Protein AF-0000000075727920 (afdb_homodimer)

Secondary structure (DSSP, 8-state):
-TTGGGSSTT-----------EE-SSSEE-S------GGGT--HHHHHHHHHHTTTGGG-HHHHHHHHHHHHHHHTTSS----S--S--SS-HHHHHHHHTS-TT-HHHHHHHHHHHHHHHHHHHTTEEEEEEEEEEE-------TT-TT-TT--SS---B--HHHHHHHHHHHHHTT--EEEEEE--BTTB-HHHHHHHHHHHHH-EETTTEE--EEEEE-S---HHHHHHHHHTS-EEEEEEEEE---HHHHHHH--SSGGG-HHHHHTHHHHHHHTT--EEEEEE-BTSS-HHHHHHHHHHHHHHHHHHHS---SEEE-PBP--BTTBHHHHS-TT---HHHHHHHHHHHHHHSTTSEEEE-TTS-HHHHHHHHTTT--EEE-S---STT-SSS---S-SSSS--S----HHHHHHHHHHTT-EEE---HHHHTT--HHHHHHHHHTT-HHHHHHHHHHHHHHHHHHHT--HHHHHHHHHHHHHHHTT---HHHHHHHHHHHHHHHTT------/-TTGGGSGGG-----------EE-SSSEE-S------HHHH--HHHHHHHHHHTTTGGG-HHHHHHHHHHHHHHHTTSS----S-----SS-HHHHHHHHTS-TT-HHHHHHHHHHHHHHHHHHHTTEEEEEEEEEEE-------TT-TT-TT--SS---B--HHHHHHHHHHHHHTT--EEEEEE--BTTB-HHHHHHHHHHHHH-B-STT-B--EEEEE-S---HHHHHHHHHTS-EEEEEEEEE---HHHHHHH--SSGGG-HHHHHTHHHHHHHTT--EEEEEE-BTSS-HHHHHHHHHHHHHHHHHHHS---SEEE-PBP--BTTBHHHHS-TT---HHHHHHHHHHHHHHSTTSEEEE-TTS-HHHHHHHHTTT--EEE-S---STT-SSS---S-SSSS--S----HHHHHHHHHHTT-EEE---HHHHTT--HHHHHHHHHTT-HHHHHHHHHHHHHHHHHHHT--HHHHHHHHHHHHHHHTT---HHHHHHHHHHHHHHHTT------

InterPro domains:
  IPR007197 Radical SAM [PF04055] (137-288)
  IPR007197 Radical SAM [PS51918] (125-359)
  IPR007197 Radical SAM [SFLDS00029] (36-517)
  IPR010722 Biotin and thiamin synthesis-associated domain [PF06968] (321-426)
  IPR010722 Biotin and thiamin synthesis-associated domain [SM00876] (321-428)
  IPR013785 Aldolase-type TIM barrel [G3DSA:3.20.20.70] (41-436)
  IPR024007 [FeFe]-hydrogenase maturation HydG, radical SAM [SFLDF00319] (36-517)
  IPR024007 [FeFe]-hydrogenase maturation HydG, radical SAM [TIGR03955] (38-517)
  IPR034428 ThiH/NocL/HydG-like [PTHR43583] (32-517)
  IPR058240 Radical SAM superfamily [SSF102114] (90-396)

Foldseek 3Di:
DVPPPPPPPPPPPPCPVVPDWDADPQATHDDDDDFDFLCQLFDLVVLVCLLVVLLVVLQVLVSLVVLLVQLLCLLLCVVVPVDPLLLSQLDDSNNLSNLLNNDPVPVVSLVSLLQSLLVLQCLQQNLEAEEEEEAEFWLAADWQQLQWCSHNVNPVFDTDGHQLVLLLVLLQLVLLQLFQEYEYEYYDDPVQHLVNVLSNLVSNQPHADPLGRGNQAYEYEYDFHALVVLLVVVVSLRYQEYEYELQAPDLVLLCVRTVDDSNNPSRSRLRRVVSNVSSPNQAYEYEYAPLSDDLSSRLSSLLSNQVVCSVPRVGGHQEYEYHYQAHAPPRVCSVPRPHDQDLSSSLSSQSSSCSRRVNHAYEYEQSDAPVSVLVSSSGHHRYYYFQYDQAHSPSVHPDPQRNGRHRGRYRDHRQVVCQVSLVVLHQYANDPPCSVVVCGHNNVSVVSSVSCCCLFVLLNSLQSLLSCLVNHHDPVSVVSSVVSSVVSLVVNPDPVSSVVSVVSSVVVVVRDHDDGD/DVPPPPPDPPDPPPCPVPPPWDADPQATHDDDDDFDFLCQLFDLVVLVCLLVVLLVVLQVLVSLVVLLVQLLCLLLCVVVPPDPLNLSQLDDSNNLSNLLNNDPVPVVSLVSLQQSLLVLQCLQQNQEAEEEAEAEFWLAADWQQLQWCSHNVNPVFDTDGDQLVLLLVLLQLVLLLLFQEYEYEYYDDPVQHLVNVLSNLVSNQPHADPQGRGNQAYEYEYDFHALVVLLVVVVSLRYQEYEYELQAPDLVLLCVRTVDDSNNPSRRRLRRVVSNVSSPNQAYEYEYAPLSDDLSSRLSSLLSNQVVCSVVRVGGHQEYEYHYQAHAAPRVCSVPRPHDQDLSSSLSSQSSSCSRRVNHAYEYEQSDAPVSVLVSSSGHHRYYYFQYDQAHSPSVHPDPQRNGRHRGRYRDHRQVVCQVSLVVLHQYANDDVCSVVVCGHNNVSVVSSVSCCCLFVLLNSLQSLLSCLVNHHDPVSVVSSVVSSVVSLVVNPDPVSSVVSVVSSVVVVVRDHDDGD

Organism: Trichomonas vaginalis (strain ATCC PRA-98 / G3) (NCBI:txid412133)

Radius of gyration: 36.12 Å; Cα contacts (8 Å, |Δi|>4): 1996; chains: 2; bounding box: 107×105×83 Å

Solvent-accessible surface area (backbone atoms only — not comparable to full-atom values): 53829 Å² total; per-residue (Å²): 129,91,79,66,81,75,69,71,86,70,68,85,67,69,75,68,75,73,78,84,54,48,78,41,93,67,23,56,22,81,72,91,75,92,71,77,63,54,70,76,40,55,57,68,57,61,50,29,44,30,52,55,69,16,45,60,45,20,69,34,64,68,57,50,51,50,49,52,52,46,19,53,36,48,62,68,47,70,69,62,66,85,50,91,68,66,54,57,62,23,39,54,70,54,56,42,30,17,63,72,37,38,51,84,84,43,53,66,61,50,47,51,46,32,50,50,8,25,50,47,33,39,72,57,55,43,55,46,32,39,45,30,28,54,43,34,44,26,46,44,22,55,28,40,38,53,49,40,19,42,17,45,81,40,76,82,40,83,73,50,66,59,49,47,69,52,36,29,52,43,43,48,51,43,20,65,65,51,41,22,28,36,34,40,32,41,43,49,30,88,90,53,37,54,66,55,50,53,47,36,50,52,29,41,62,67,46,67,53,76,96,75,16,36,56,74,35,33,27,37,41,47,65,77,54,19,41,64,50,28,38,54,51,49,71,68,68,54,64,56,34,48,28,51,62,66,38,43,77,51,65,72,53,38,47,66,41,20,71,39,48,76,77,37,41,60,57,64,55,74,37,27,65,57,28,30,46,75,21,62,42,56,28,33,25,34,33,41,42,38,15,67,46,55,60,68,59,43,52,49,44,52,49,36,45,30,49,41,34,14,72,75,72,54,30,44,43,46,27,39,41,65,47,51,67,37,44,18,55,88,15,68,43,19,69,55,45,84,28,74,70,51,70,67,60,47,52,48,52,47,13,46,47,29,35,24,36,48,86,38,41,24,37,43,59,40,68,39,35,63,66,55,50,56,55,38,54,60,17,34,44,36,29,37,57,40,52,61,48,58,30,61,68,42,80,82,41,90,74,89,64,63,64,16,48,38,43,73,51,38,85,52,46,45,62,53,48,51,39,52,38,44,75,72,65,30,40,54,17,49,65,54,49,44,66,75,70,62,38,44,35,52,51,28,50,57,46,49,72,67,65,49,39,57,74,35,52,52,53,24,17,49,43,42,36,49,50,33,39,73,70,51,42,50,75,70,42,27,54,56,47,54,55,47,49,60,56,52,50,68,67,44,80,50,63,70,57,34,51,53,45,52,52,51,52,50,39,38,76,70,67,52,73,94,66,68,111,129,86,79,67,80,79,67,75,88,74,68,88,70,72,78,70,74,74,76,84,54,46,79,40,92,67,24,54,23,82,73,91,75,93,70,76,62,53,69,74,39,55,56,67,56,62,50,29,44,30,50,54,69,18,45,60,46,22,69,33,63,68,57,48,50,51,48,53,52,46,18,53,35,47,62,67,47,71,68,62,64,85,51,90,70,63,55,57,59,22,40,53,70,56,56,43,30,17,63,72,37,38,51,82,84,43,52,67,61,51,47,50,45,32,50,49,7,25,50,48,32,40,72,56,55,43,53,45,32,41,45,30,29,53,42,33,44,27,46,44,23,55,28,39,37,53,50,41,18,41,17,45,79,40,78,82,42,83,73,50,69,58,50,47,69,52,36,30,52,43,43,49,52,42,21,64,64,51,42,23,26,34,34,40,29,42,44,48,28,88,90,54,36,53,66,56,50,52,48,37,51,52,30,40,63,65,47,65,50,74,95,79,18,35,57,74,36,34,27,35,41,47,66,75,54,18,42,65,50,28,38,55,52,48,69,67,67,54,61,56,35,48,27,51,62,66,37,42,78,50,65,71,54,35,46,67,41,23,71,38,48,77,76,36,41,60,60,64,56,73,38,26,64,57,28,30,47,75,22,61,41,56,28,32,25,36,32,43,41,39,15,66,45,57,59,70,59,43,52,49,45,51,50,36,45,30,49,43,34,14,71,76,71,55,31,43,44,46,28,40,41,65,47,52,68,37,43,17,56,87,15,69,43,18,68,56,46,84,28,74,70,52,72,67,60,47,53,47,53,47,14,46,46,27,35,24,37,47,87,39,40,23,36,43,58,41,67,40,36,61,68,56,50,57,56,38,54,61,17,35,45,37,29,37,56,40,52,61,49,58,28,62,69,41,83,83,40,92,74,89,65,64,63,16,48,39,44,73,50,38,86,53,45,44,63,52,48,51,38,52,40,43,75,70,66,31,43,54,17,50,64,52,49,43,66,76,71,63,40,46,35,51,53,28,51,58,47,48,73,68,65,50,40,56,74,36,52,51,55,22,17,48,42,42,36,49,51,32,39,75,70,50,42,50,72,71,41,27,56,56,46,55,55,47,47,62,56,52,51,68,68,45,79,51,65,69,58,33,51,53,44,52,52,49,51,49,39,40,76,69,67,51,72,94,66,68,110

Nearest PDB structures (foldseek):
  4wcx-assembly1_A  TM=9.816E-01  e=4.190E-50  Thermoanaerobacter italicus Ab9
  4wcx-assembly2_C  TM=9.559E-01  e=2.649E-46  Thermoanaerobacter italicus Ab9
  8qmn-assembly1_A  TM=7.988E-01  e=2.766E-15  Thermotoga maritima MSB8
  3iix-assembly1_A  TM=8.303E-01  e=1.609E-14  Thermotoga maritima MSB8
  7o1s-assembly1_A  TM=8.198E-01  e=2.287E-14  Thermotoga maritima MSB8

Sequence (1034 aa):
MLASLSRSYGKLRADVSKTLFTGTKWSPEHDKYEIPNPDEIINENEINEALVETRDYGKDKARVRGILEKARDRATLKDAVAGPSEFLLGLSIQEAATLLNVPIEDSNLIQEIYDTAFFIKNRIYGNRIVLFAPLYVANFCQCSCTYCGYRGTNTTIERNKLTPEQVKREVEFLEKMGHKRILMLTGEHPTYTFDNFLEALKAASSVKTGKSGEIRRINVEIPTLSVTDFKRLKALGCVGTYTLFQETYHRKSFKKFHPYGPKADYDYRITCMDRAQIGKIDDVGFGALLGLYDHKFEGLALLQHAKHLDEKFGTGPHTISFPRIRPATGTPLSEHPPHVVNDDDFKRLIAVLRCAVPYTGMIISTRESAKMRKELLKIGISQISAASSTEVGSYNKSTDGKKGQFSIYDHRSADEVVRDLMKDGYVPSWCTACYRLGRTGEAFMKWAKSGEIHNNCHPNAMFTLAEYLIDYASEETKKIGWELIAKEVQNITDEKRRKATLRRLDLIKNGKRDLYFMLASLSRSYGKLRADVSKTLFTGTKWSPEHDKYEIPNPDEIINENEINEALVETRDYGKDKARVRGILEKARDRATLKDAVAGPSEFLLGLSIQEAATLLNVPIEDSNLIQEIYDTAFFIKNRIYGNRIVLFAPLYVANFCQCSCTYCGYRGTNTTIERNKLTPEQVKREVEFLEKMGHKRILMLTGEHPTYTFDNFLEALKAASSVKTGKSGEIRRINVEIPTLSVTDFKRLKALGCVGTYTLFQETYHRKSFKKFHPYGPKADYDYRITCMDRAQIGKIDDVGFGALLGLYDHKFEGLALLQHAKHLDEKFGTGPHTISFPRIRPATGTPLSEHPPHVVNDDDFKRLIAVLRCAVPYTGMIISTRESAKMRKELLKIGISQISAASSTEVGSYNKSTDGKKGQFSIYDHRSADEVVRDLMKDGYVPSWCTACYRLGRTGEAFMKWAKSGEIHNNCHPNAMFTLAEYLIDYASEETKKIGWELIAKEVQNITDEKRRKATLRRLDLIKNGKRDLYF

pLDDT: mean 89.53, std 14.99, range [23.05, 98.75]

Structure (mmCIF, N/CA/C/O backbone):
data_AF-0000000075727920-model_v1
#
loop_
_entity.id
_entity.type
_entity.pdbx_description
1 polymer 'Fe-hydrogenase assembly protein, putative'
#
loop_
_atom_site.group_PDB
_atom_site.id
_atom_site.type_symbol
_atom_site.label_atom_id
_atom_site.label_alt_id
_atom_site.label_comp_id
_atom_site.label_asym_id
_atom_site.label_entity_id
_atom_site.label_seq_id
_atom_site.pdbx_PDB_ins_code
_atom_site.Cartn_x
_atom_site.Cartn_y
_atom_site.Cartn_z
_atom_site.occupancy
_atom_site.B_iso_or_equiv
_atom_site.auth_seq_id
_atom_site.auth_comp_id
_atom_site.auth_asym_id
_atom_site.auth_atom_id
_atom_site.pdbx_PDB_model_num
ATOM 1 N N . MET A 1 1 ? 55.906 -3.998 24.188 1 23.58 1 MET A N 1
ATOM 2 C CA . MET A 1 1 ? 55.469 -2.941 25.094 1 23.58 1 MET A CA 1
ATOM 3 C C . MET A 1 1 ? 53.969 -2.793 25.078 1 23.58 1 MET A C 1
ATOM 5 O O . MET A 1 1 ? 53.406 -2.045 25.875 1 23.58 1 MET A O 1
ATOM 9 N N . LEU A 1 2 ? 53.25 -3.164 23.906 1 25.77 2 LEU A N 1
ATOM 10 C CA . LEU A 1 2 ? 51.938 -2.775 23.484 1 25.77 2 LEU A CA 1
ATOM 11 C C . LEU A 1 2 ? 50.875 -3.459 24.344 1 25.77 2 LEU A C 1
ATOM 13 O O . LEU A 1 2 ? 49.656 -3.352 24.062 1 25.77 2 LEU A O 1
ATOM 17 N N . ALA A 1 3 ? 51.156 -4.48 25.203 1 30.88 3 ALA A N 1
ATOM 18 C CA . ALA A 1 3 ? 50.594 -5.422 26.172 1 30.88 3 ALA A CA 1
ATOM 19 C C . ALA A 1 3 ? 49.844 -4.691 27.266 1 30.88 3 ALA A C 1
ATOM 21 O O . ALA A 1 3 ? 48.812 -5.16 27.734 1 30.88 3 ALA A O 1
ATOM 22 N N . SER A 1 4 ? 50.469 -3.656 27.906 1 28.86 4 SER A N 1
ATOM 23 C CA . SER A 1 4 ? 50.156 -3.197 29.25 1 28.86 4 SER A CA 1
ATOM 24 C C . SER A 1 4 ? 48.875 -2.379 29.297 1 28.86 4 SER A C 1
ATOM 26 O O . SER A 1 4 ? 48.25 -2.248 30.344 1 28.86 4 SER A O 1
ATOM 28 N N . LEU A 1 5 ? 48.625 -1.478 28.234 1 27.66 5 LEU A N 1
ATOM 29 C CA . LEU A 1 5 ? 47.75 -0.324 28.469 1 27.66 5 LEU A CA 1
ATOM 30 C C . LEU A 1 5 ? 46.281 -0.747 28.531 1 27.66 5 LEU A C 1
ATOM 32 O O . LEU A 1 5 ? 45.406 0.099 28.641 1 27.66 5 LEU A O 1
ATOM 36 N N . SER A 1 6 ? 45.969 -2.023 28.234 1 25.28 6 SER A N 1
ATOM 37 C CA . SER A 1 6 ? 44.625 -2.531 28.016 1 25.28 6 SER A CA 1
ATOM 38 C C . SER A 1 6 ? 43.844 -2.588 29.312 1 25.28 6 SER A C 1
ATOM 40 O O . SER A 1 6 ? 42.625 -2.797 29.312 1 25.28 6 SER A O 1
ATOM 42 N N . ARG A 1 7 ? 44.5 -2.812 30.438 1 29 7 ARG A N 1
ATOM 43 C CA . ARG A 1 7 ? 44 -3.355 31.703 1 29 7 ARG A CA 1
ATOM 44 C C . ARG A 1 7 ? 43.156 -2.324 32.438 1 29 7 ARG A C 1
ATOM 46 O O . ARG A 1 7 ? 42.25 -2.682 33.219 1 29 7 ARG A O 1
ATOM 53 N N . SER A 1 8 ? 43.562 -1.028 32.531 1 24.11 8 SER A N 1
ATOM 54 C CA . SER A 1 8 ? 43.125 -0.139 33.594 1 24.11 8 SER A CA 1
ATOM 55 C C . SER A 1 8 ? 41.719 0.413 33.312 1 24.11 8 SER A C 1
ATOM 57 O O . SER A 1 8 ? 41.25 1.273 34.062 1 24.11 8 SER A O 1
ATOM 59 N N . TYR A 1 9 ? 41.219 0.359 32.094 1 26.39 9 TYR A N 1
ATOM 60 C CA . TYR A 1 9 ? 40.031 1.173 31.812 1 26.39 9 TYR A CA 1
ATOM 61 C C . TYR A 1 9 ? 38.812 0.652 32.562 1 26.39 9 TYR A C 1
ATOM 63 O O . TYR A 1 9 ? 37.875 0.129 31.969 1 26.39 9 TYR A O 1
ATOM 71 N N . GLY A 1 10 ? 38.938 -0.243 33.625 1 25.47 10 GLY A N 1
ATOM 72 C CA . GLY A 1 10 ? 37.938 -0.875 34.469 1 25.47 10 GLY A CA 1
ATOM 73 C C . GLY A 1 10 ? 37.031 0.12 35.188 1 25.47 10 GLY A C 1
ATOM 74 O O . GLY A 1 10 ? 35.875 -0.185 35.5 1 25.47 10 GLY A O 1
ATOM 75 N N . LYS A 1 11 ? 37.562 1.062 36.062 1 25.91 11 LYS A N 1
ATOM 76 C CA . LYS A 1 11 ? 37.062 1.644 37.312 1 25.91 11 LYS A CA 1
ATOM 77 C C . LYS A 1 11 ? 35.875 2.537 37.031 1 25.91 11 LYS A C 1
ATOM 79 O O . LYS A 1 11 ? 35 2.701 37.906 1 25.91 11 LYS A O 1
ATOM 84 N N . LEU A 1 12 ? 36.031 3.639 36.219 1 23.52 12 LEU A N 1
ATOM 85 C CA . LEU A 1 12 ? 35.156 4.766 36.594 1 23.52 12 LEU A CA 1
ATOM 86 C C . LEU A 1 12 ? 33.719 4.496 36.219 1 23.52 12 LEU A C 1
ATOM 88 O O . LEU A 1 12 ? 33.312 4.703 35.062 1 23.52 12 LEU A O 1
ATOM 92 N N . ARG A 1 13 ? 33.25 3.336 36.594 1 26.8 13 ARG A N 1
ATOM 93 C CA . ARG A 1 13 ? 31.797 3.199 36.594 1 26.8 13 ARG A CA 1
ATOM 94 C C . ARG A 1 13 ? 31.141 4.309 37.406 1 26.8 13 ARG A C 1
ATOM 96 O O . ARG A 1 13 ? 31.172 4.293 38.625 1 26.8 13 ARG A O 1
ATOM 103 N N . ALA A 1 14 ? 31.391 5.578 36.938 1 29.11 14 ALA A N 1
ATOM 104 C CA . ALA A 1 14 ? 30.75 6.684 37.625 1 29.11 14 ALA A CA 1
ATOM 105 C C . ALA A 1 14 ? 29.375 6.289 38.156 1 29.11 14 ALA A C 1
ATOM 107 O O . ALA A 1 14 ? 28.609 5.625 37.438 1 29.11 14 ALA A O 1
ATOM 108 N N . ASP A 1 15 ? 29.25 6.164 39.375 1 29.05 15 ASP A N 1
ATOM 109 C CA . ASP A 1 15 ? 28.047 6.059 40.219 1 29.05 15 ASP A CA 1
ATOM 110 C C . ASP A 1 15 ? 26.984 7.039 39.719 1 29.05 15 ASP A C 1
ATOM 112 O O . ASP A 1 15 ? 26.969 8.203 40.125 1 29.05 15 ASP A O 1
ATOM 116 N N . VAL A 1 16 ? 26.922 7.387 38.438 1 31.69 16 VAL A N 1
ATOM 117 C CA . VAL A 1 16 ? 25.875 8.328 38.031 1 31.69 16 VAL A CA 1
ATOM 118 C C . VAL A 1 16 ? 24.625 8.086 38.844 1 31.69 16 VAL A C 1
ATOM 120 O O . VAL A 1 16 ? 23.984 7.035 38.75 1 31.69 16 VAL A O 1
ATOM 123 N N . SER A 1 17 ? 24.734 8.383 40.125 1 30.62 17 SER A N 1
ATOM 124 C CA . SER A 1 17 ? 23.5 8.516 40.906 1 30.62 17 SER A CA 1
ATOM 125 C C . SER A 1 17 ? 22.344 8.977 40.031 1 30.62 17 SER A C 1
ATOM 127 O O . SER A 1 17 ? 22.359 10.078 39.469 1 30.62 17 SER A O 1
ATOM 129 N N . LYS A 1 18 ? 21.781 8.18 39.125 1 41.34 18 LYS A N 1
ATOM 130 C CA . LYS A 1 18 ? 20.641 8.234 38.219 1 41.34 18 LYS A CA 1
ATOM 131 C C . LYS A 1 18 ? 19.547 9.141 38.75 1 41.34 18 LYS A C 1
ATOM 133 O O . LYS A 1 18 ? 18.875 8.805 39.719 1 41.34 18 LYS A O 1
ATOM 138 N N . THR A 1 19 ? 19.578 10.461 38.969 1 43.62 19 THR A N 1
ATOM 139 C CA . THR A 1 19 ? 18.516 11.414 39.281 1 43.62 19 THR A CA 1
ATOM 140 C C . THR A 1 19 ? 17.219 11.047 38.594 1 43.62 19 THR A C 1
ATOM 142 O O . THR A 1 19 ? 17.172 10.945 37.344 1 43.62 19 THR A O 1
ATOM 145 N N . LEU A 1 20 ? 16.141 10.453 39.188 1 60.94 20 LEU A N 1
ATOM 146 C CA . LEU A 1 20 ? 14.984 9.625 38.875 1 60.94 20 LEU A CA 1
ATOM 147 C C . LEU A 1 20 ? 13.883 10.469 38.25 1 60.94 20 LEU A C 1
ATOM 149 O O . LEU A 1 20 ? 12.984 10.953 38.938 1 60.94 20 LEU A O 1
ATOM 153 N N . PHE A 1 21 ? 14.172 11.359 37.312 1 65.25 21 PHE A N 1
ATOM 154 C CA . PHE A 1 21 ? 13.031 11.969 36.656 1 65.25 21 PHE A CA 1
ATOM 155 C C . PHE A 1 21 ? 12.773 11.312 35.281 1 65.25 21 PHE A C 1
ATOM 157 O O . PHE A 1 21 ? 13.633 10.594 34.781 1 65.25 21 PHE A O 1
ATOM 164 N N . THR A 1 22 ? 11.539 11.461 34.875 1 69.44 22 THR A N 1
ATOM 165 C CA . THR A 1 22 ? 11.188 11.125 33.5 1 69.44 22 THR A CA 1
ATOM 166 C C . THR A 1 22 ? 11.18 12.375 32.625 1 69.44 22 THR A C 1
ATOM 168 O O . THR A 1 22 ? 11.344 13.492 33.125 1 69.44 22 THR A O 1
ATOM 171 N N . GLY A 1 23 ? 11.281 12.266 31.312 1 77.19 23 GLY A N 1
ATOM 172 C CA . GLY A 1 23 ? 11.359 13.383 30.391 1 77.19 23 GLY A CA 1
ATOM 173 C C . GLY A 1 23 ? 12.773 13.695 29.953 1 77.19 23 GLY A C 1
ATOM 174 O O . GLY A 1 23 ? 13.594 12.781 29.781 1 77.19 23 GLY A O 1
ATOM 175 N N . THR A 1 24 ? 12.984 15.016 29.562 1 80.56 24 THR A N 1
ATOM 176 C CA . THR A 1 24 ? 14.305 15.43 29.094 1 80.56 24 THR A CA 1
ATOM 177 C C . THR A 1 24 ? 14.938 16.422 30.062 1 80.56 24 THR A C 1
ATOM 179 O O . THR A 1 24 ? 14.273 16.922 30.969 1 80.56 24 THR A O 1
ATOM 182 N N . LYS A 1 25 ? 16.188 16.594 29.891 1 76.38 25 LYS A N 1
ATOM 183 C CA . LYS A 1 25 ? 16.875 17.594 30.719 1 76.38 25 LYS A CA 1
ATOM 184 C C . LYS A 1 25 ? 16.281 18.984 30.516 1 76.38 25 LYS A C 1
ATOM 186 O O . LYS A 1 25 ? 16.234 19.797 31.438 1 76.38 25 LYS A O 1
ATOM 191 N N . TRP A 1 26 ? 15.766 19.172 29.359 1 85.81 26 TRP A N 1
ATOM 192 C CA . TRP A 1 26 ? 15.086 20.422 29 1 85.81 26 TRP A CA 1
ATOM 193 C C . TRP A 1 26 ? 13.781 20.578 29.781 1 85.81 26 TRP A C 1
ATOM 195 O O . TRP A 1 26 ? 13.398 21.688 30.156 1 85.81 26 TRP A O 1
ATOM 205 N N . SER A 1 27 ? 13.195 19.531 30.047 1 89.5 27 SER A N 1
ATOM 206 C CA . SER A 1 27 ? 11.906 19.5 30.719 1 89.5 27 SER A CA 1
ATOM 207 C C . SER A 1 27 ? 11.719 18.203 31.5 1 89.5 27 SER A C 1
ATOM 209 O O . SER A 1 27 ? 11.031 17.297 31.047 1 89.5 27 SER A O 1
ATOM 211 N N . PRO A 1 28 ? 12.25 18.188 32.719 1 86.81 28 PRO A N 1
ATOM 212 C CA . PRO A 1 28 ? 12.172 16.969 33.531 1 86.81 28 PRO A CA 1
ATOM 213 C C . PRO A 1 28 ? 10.805 16.781 34.188 1 86.81 28 PRO A C 1
ATOM 215 O O . PRO A 1 28 ? 10.086 17.766 34.438 1 86.81 28 PRO A O 1
ATOM 218 N N . GLU A 1 29 ? 10.375 15.609 34.438 1 88.88 29 GLU A N 1
ATOM 219 C CA . GLU A 1 29 ? 9.172 15.258 35.188 1 88.88 29 GLU A CA 1
ATOM 220 C C . GLU A 1 29 ? 9.516 14.453 36.438 1 88.88 29 GLU A C 1
ATOM 222 O O . GLU A 1 29 ? 10.094 13.375 36.344 1 88.88 29 GLU A O 1
ATOM 227 N N . HIS A 1 30 ? 9.07 15.062 37.531 1 84.75 30 HIS A N 1
ATOM 228 C CA . HIS A 1 30 ? 9.367 14.398 38.781 1 84.75 30 HIS A CA 1
ATOM 229 C C . HIS A 1 30 ? 8.117 13.734 39.375 1 84.75 30 HIS A C 1
ATOM 231 O O . HIS A 1 30 ? 8.219 12.898 40.281 1 84.75 30 HIS A O 1
ATOM 237 N N . ASP A 1 31 ? 6.973 14.062 38.812 1 87.94 31 ASP A N 1
ATOM 238 C CA . ASP A 1 31 ? 5.703 13.492 39.25 1 87.94 31 ASP A CA 1
ATOM 239 C C . ASP A 1 31 ? 5.273 12.336 38.344 1 87.94 31 ASP A C 1
ATOM 241 O O . ASP A 1 31 ? 5.867 12.117 37.312 1 87.94 31 ASP A O 1
ATOM 245 N N . LYS A 1 32 ? 4.273 11.555 38.875 1 89.19 32 LYS A N 1
ATOM 246 C CA . LYS A 1 32 ? 3.754 10.438 38.094 1 89.19 32 LYS A CA 1
ATOM 247 C C . LYS A 1 32 ? 2.412 10.789 37.438 1 89.19 32 LYS A C 1
ATOM 249 O O . LYS A 1 32 ? 1.523 11.32 38.125 1 89.19 32 LYS A O 1
ATOM 254 N N . TYR A 1 33 ? 2.402 10.625 36.156 1 92.25 33 TYR A N 1
ATOM 255 C CA . TYR A 1 33 ? 1.167 10.82 35.406 1 92.25 33 TYR A CA 1
ATOM 256 C C . TYR A 1 33 ? 0.842 9.594 34.562 1 92.25 33 TYR A C 1
ATOM 258 O O . TYR A 1 33 ? 1.739 8.844 34.188 1 92.25 33 TYR A O 1
ATOM 266 N N . GLU A 1 34 ? -0.418 9.32 34.375 1 92.5 34 GLU A N 1
ATOM 267 C CA . GLU A 1 34 ? -0.833 8.266 33.469 1 92.5 34 GLU A CA 1
ATOM 268 C C . GLU A 1 34 ? -0.833 8.75 32.031 1 92.5 34 GLU A C 1
ATOM 270 O O . GLU A 1 34 ? -1.698 9.531 31.625 1 92.5 34 GLU A O 1
ATOM 275 N N . ILE A 1 35 ? 0.116 8.281 31.266 1 93.56 35 ILE A N 1
ATOM 276 C CA . ILE A 1 35 ? 0.259 8.633 29.859 1 93.56 35 ILE A CA 1
ATOM 277 C C . ILE A 1 35 ? -0.187 7.465 28.984 1 93.56 35 ILE A C 1
ATOM 279 O O . ILE A 1 35 ? 0.119 6.309 29.281 1 93.56 35 ILE A O 1
ATOM 283 N N . PRO A 1 36 ? -0.96 7.75 27.953 1 93.19 36 PRO A N 1
ATOM 284 C CA . PRO A 1 36 ? -1.403 6.668 27.078 1 93.19 36 PRO A CA 1
ATOM 285 C C . PRO A 1 36 ? -0.239 5.891 26.453 1 93.19 36 PRO A C 1
ATOM 287 O O . PRO A 1 36 ? 0.855 6.438 26.297 1 93.19 36 PRO A O 1
ATOM 290 N N . ASN A 1 37 ? -0.549 4.641 26.172 1 93.44 37 ASN A N 1
ATOM 291 C CA . ASN A 1 37 ? 0.413 3.809 25.453 1 93.44 37 ASN A CA 1
ATOM 292 C C . ASN A 1 37 ? 0.663 4.328 24.047 1 93.44 37 ASN A C 1
ATOM 294 O O . ASN A 1 37 ? -0.269 4.441 23.25 1 93.44 37 ASN A O 1
ATOM 298 N N . PRO A 1 38 ? 1.936 4.633 23.734 1 93.31 38 PRO A N 1
ATOM 299 C CA . PRO A 1 38 ? 2.248 5.172 22.406 1 93.31 38 PRO A CA 1
ATOM 300 C C . PRO A 1 38 ? 1.754 4.273 21.266 1 93.31 38 PRO A C 1
ATOM 302 O O . PRO A 1 38 ? 1.382 4.77 20.203 1 93.31 38 PRO A O 1
ATOM 305 N N . ASP A 1 39 ? 1.667 3.02 21.516 1 90.62 39 ASP A N 1
ATOM 306 C CA . ASP A 1 39 ? 1.284 2.062 20.484 1 90.62 39 ASP A CA 1
ATOM 307 C C . ASP A 1 39 ? -0.206 2.166 20.156 1 90.62 39 ASP A C 1
ATOM 309 O O . ASP A 1 39 ? -0.662 1.659 19.125 1 90.62 39 ASP A O 1
ATOM 313 N N . GLU A 1 40 ? -0.878 2.742 20.984 1 92.19 40 GLU A N 1
ATOM 314 C CA . GLU A 1 40 ? -2.314 2.898 20.781 1 92.19 40 GLU A CA 1
ATOM 315 C C . GLU A 1 40 ? -2.621 4.145 19.953 1 92.19 40 GLU A C 1
ATOM 317 O O . GLU A 1 40 ? -3.734 4.305 19.453 1 92.19 40 GLU A O 1
ATOM 322 N N . ILE A 1 41 ? -1.67 4.926 19.781 1 96.31 41 ILE A N 1
ATOM 323 C CA . ILE A 1 41 ? -1.883 6.203 19.109 1 96.31 41 ILE A CA 1
ATOM 324 C C . ILE A 1 41 ? -1.762 6.02 17.609 1 96.31 41 ILE A C 1
ATOM 326 O O . ILE A 1 41 ? -2.611 6.488 16.844 1 96.31 41 ILE A O 1
ATOM 330 N N . ILE A 1 42 ? -0.67 5.316 17.234 1 97.44 42 ILE A N 1
ATOM 331 C CA . ILE A 1 42 ? -0.435 5.066 15.812 1 97.44 42 ILE A CA 1
ATOM 332 C C . ILE A 1 42 ? -0.347 3.564 15.562 1 97.44 42 ILE A C 1
ATOM 334 O O . ILE A 1 42 ? 0.492 2.879 16.141 1 97.44 42 ILE A O 1
ATOM 338 N N . ASN A 1 43 ? -1.242 3.074 14.758 1 96.44 43 ASN A N 1
ATOM 339 C CA . ASN A 1 43 ? -1.195 1.703 14.258 1 96.44 43 ASN A CA 1
ATOM 340 C C . ASN A 1 43 ? -0.737 1.652 12.805 1 96.44 43 ASN A C 1
ATOM 342 O O . ASN A 1 43 ? -1.559 1.714 11.891 1 96.44 43 ASN A O 1
ATOM 346 N N . GLU A 1 44 ? 0.584 1.415 12.578 1 96.12 44 GLU A N 1
ATOM 347 C CA . GLU A 1 44 ? 1.175 1.457 11.242 1 96.12 44 GLU A CA 1
ATOM 348 C C . GLU A 1 44 ? 0.571 0.388 10.344 1 96.12 44 GLU A C 1
ATOM 350 O O . GLU A 1 44 ? 0.378 0.617 9.141 1 96.12 44 GLU A O 1
ATOM 355 N N . ASN A 1 45 ? 0.293 -0.759 10.875 1 94.12 45 ASN A N 1
ATOM 356 C CA . ASN A 1 45 ? -0.267 -1.853 10.086 1 94.12 45 ASN A CA 1
ATOM 357 C C . ASN A 1 45 ? -1.647 -1.498 9.539 1 94.12 45 ASN A C 1
ATOM 359 O O . ASN A 1 45 ? -1.977 -1.847 8.406 1 94.12 45 ASN A O 1
ATOM 363 N N . GLU A 1 46 ? -2.449 -0.908 10.367 1 95 46 GLU A N 1
ATOM 364 C CA . GLU A 1 46 ? -3.766 -0.469 9.914 1 95 46 GLU A CA 1
ATOM 365 C C . GLU A 1 46 ? -3.65 0.515 8.758 1 95 46 GLU A C 1
ATOM 367 O O . GLU A 1 46 ? -4.41 0.432 7.785 1 95 46 GLU A O 1
ATOM 372 N N . ILE A 1 47 ? -2.717 1.407 8.859 1 97.31 47 ILE A N 1
ATOM 373 C CA . ILE A 1 47 ? -2.51 2.422 7.836 1 97.31 47 ILE A CA 1
ATOM 374 C C . ILE A 1 47 ? -2.066 1.756 6.535 1 97.31 47 ILE A C 1
ATOM 376 O O . ILE A 1 47 ? -2.639 2.012 5.473 1 97.31 47 ILE A O 1
ATOM 380 N N . ASN A 1 48 ? -1.059 0.904 6.617 1 96.44 48 ASN A N 1
ATOM 381 C CA . ASN A 1 48 ? -0.528 0.233 5.434 1 96.44 48 ASN A CA 1
ATOM 382 C C . ASN A 1 48 ? -1.583 -0.643 4.766 1 96.44 48 ASN A C 1
ATOM 384 O O . ASN A 1 48 ? -1.693 -0.662 3.539 1 96.44 48 ASN A O 1
ATOM 388 N N . GLU A 1 49 ? -2.287 -1.377 5.527 1 95 49 GLU A N 1
ATOM 389 C CA . GLU A 1 49 ? -3.359 -2.219 5.004 1 95 49 GLU A CA 1
ATOM 390 C C . GLU A 1 49 ? -4.414 -1.387 4.281 1 95 49 GLU A C 1
ATOM 392 O O . GLU A 1 49 ? -4.883 -1.768 3.207 1 95 49 GLU A O 1
ATOM 397 N N . ALA A 1 50 ? -4.816 -0.276 4.918 1 96.56 50 ALA A N 1
ATOM 398 C CA . ALA A 1 50 ? -5.809 0.599 4.301 1 96.56 50 ALA A CA 1
ATOM 399 C C . ALA A 1 50 ? -5.32 1.11 2.947 1 96.56 50 ALA A C 1
ATOM 401 O O . ALA A 1 50 ? -6.09 1.162 1.983 1 96.56 50 ALA A O 1
ATOM 402 N N . LEU A 1 51 ? -4.055 1.497 2.887 1 96.94 51 LEU A N 1
ATOM 403 C CA . LEU A 1 51 ? -3.494 2.039 1.654 1 96.94 51 LEU A CA 1
ATOM 404 C C . LEU A 1 51 ? -3.477 0.984 0.555 1 96.94 51 LEU A C 1
ATOM 406 O O . LEU A 1 51 ? -3.713 1.296 -0.615 1 96.94 51 LEU A O 1
ATOM 410 N N . VAL A 1 52 ? -3.197 -0.263 0.899 1 93.81 52 VAL A N 1
ATOM 411 C CA . VAL A 1 52 ? -3.125 -1.345 -0.077 1 93.81 52 VAL A CA 1
ATOM 412 C C . VAL A 1 52 ? -4.535 -1.771 -0.481 1 93.81 52 VAL A C 1
ATOM 414 O O . VAL A 1 52 ? -4.84 -1.881 -1.671 1 93.81 52 VAL A O 1
ATOM 417 N N . GLU A 1 53 ? -5.391 -1.944 0.474 1 92.12 53 GLU A N 1
ATOM 418 C CA . GLU A 1 53 ? -6.75 -2.438 0.268 1 92.12 53 GLU A CA 1
ATOM 419 C C . GLU A 1 53 ? -7.555 -1.485 -0.612 1 92.12 53 GLU A C 1
ATOM 421 O O . GLU A 1 53 ? -8.422 -1.92 -1.375 1 92.12 53 GLU A O 1
ATOM 426 N N . THR A 1 54 ? -7.273 -0.211 -0.514 1 95.38 54 THR A N 1
ATOM 427 C CA . THR A 1 54 ? -8.141 0.768 -1.161 1 95.38 54 THR A CA 1
ATOM 428 C C . THR A 1 54 ? -7.566 1.188 -2.512 1 95.38 54 THR A C 1
ATOM 430 O O . THR A 1 54 ? -8.086 2.1 -3.158 1 95.38 54 THR A O 1
ATOM 433 N N . ARG A 1 55 ? -6.535 0.537 -2.924 1 91.69 55 ARG A N 1
ATOM 434 C CA . ARG A 1 55 ? -5.969 0.853 -4.23 1 91.69 55 ARG A CA 1
ATOM 435 C C . ARG A 1 55 ? -7.027 0.756 -5.324 1 91.69 55 ARG A C 1
ATOM 437 O O . ARG A 1 55 ? -7.09 1.608 -6.215 1 91.69 55 ARG A O 1
ATOM 444 N N . ASP A 1 56 ? -7.871 -0.239 -5.242 1 89.88 56 ASP A N 1
ATOM 445 C CA . ASP A 1 56 ? -8.914 -0.417 -6.25 1 89.88 56 ASP A CA 1
ATOM 446 C C . ASP A 1 56 ? -10.133 0.436 -5.934 1 89.88 56 ASP A C 1
ATOM 448 O O . ASP A 1 56 ? -10.898 0.793 -6.832 1 89.88 56 ASP A O 1
ATOM 452 N N . TYR A 1 57 ? -10.32 0.74 -4.656 1 93.19 57 TYR A N 1
ATOM 453 C CA . TYR A 1 57 ? -11.438 1.589 -4.266 1 93.19 57 TYR A CA 1
ATOM 454 C C . TYR A 1 57 ? -11.297 2.984 -4.863 1 93.19 57 TYR A C 1
ATOM 456 O O . TYR A 1 57 ? -12.297 3.615 -5.227 1 93.19 57 TYR A O 1
ATOM 464 N N . GLY A 1 58 ? -10.055 3.482 -4.973 1 94.44 58 GLY A N 1
ATOM 465 C CA . GLY A 1 58 ? -9.797 4.793 -5.543 1 94.44 58 GLY A CA 1
ATOM 466 C C . GLY A 1 58 ? -10.164 4.891 -7.012 1 94.44 58 GLY A C 1
ATOM 467 O O . GLY A 1 58 ? -10.375 5.988 -7.535 1 94.44 58 GLY A O 1
ATOM 468 N N . LYS A 1 59 ? -10.25 3.703 -7.68 1 92.19 59 LYS A N 1
ATOM 469 C CA . LYS A 1 59 ? -10.594 3.66 -9.094 1 92.19 59 LYS A CA 1
ATOM 470 C C . LYS A 1 59 ? -12.109 3.633 -9.297 1 92.19 59 LYS A C 1
ATOM 472 O O . LYS A 1 59 ? -12.594 3.867 -10.406 1 92.19 59 LYS A O 1
ATOM 477 N N . ASP A 1 60 ? -12.859 3.344 -8.258 1 94.38 60 ASP A N 1
ATOM 478 C CA . ASP A 1 60 ? -14.312 3.256 -8.297 1 94.38 60 ASP A CA 1
ATOM 479 C C . ASP A 1 60 ? -14.953 4.629 -8.102 1 94.38 60 ASP A C 1
ATOM 481 O O . ASP A 1 60 ? -15.172 5.066 -6.969 1 94.38 60 ASP A O 1
ATOM 485 N N . LYS A 1 61 ? -15.445 5.223 -9.195 1 96.62 61 LYS A N 1
ATOM 486 C CA . LYS A 1 61 ? -15.945 6.594 -9.188 1 96.62 61 LYS A CA 1
ATOM 487 C C . LYS A 1 61 ? -17.156 6.734 -8.273 1 96.62 61 LYS A C 1
ATOM 489 O O . LYS A 1 61 ? -17.297 7.727 -7.559 1 96.62 61 LYS A O 1
ATOM 494 N N . ALA A 1 62 ? -17.984 5.707 -8.32 1 96.81 62 ALA A N 1
ATOM 495 C CA . ALA A 1 62 ? -19.172 5.758 -7.484 1 96.81 62 ALA A CA 1
ATOM 496 C C . ALA A 1 62 ? -18.812 5.734 -6.004 1 96.81 62 ALA A C 1
ATOM 498 O O . ALA A 1 62 ? -19.422 6.453 -5.199 1 96.81 62 ALA A O 1
ATOM 499 N N . ARG A 1 63 ? -17.875 4.906 -5.684 1 96.56 63 ARG A N 1
ATOM 500 C CA . ARG A 1 63 ? -17.438 4.809 -4.297 1 96.56 63 ARG A CA 1
ATOM 501 C C . ARG A 1 63 ? -16.812 6.125 -3.83 1 96.56 63 ARG A C 1
ATOM 503 O O . ARG A 1 63 ? -17.094 6.59 -2.727 1 96.56 63 ARG A O 1
ATOM 510 N N . VAL A 1 64 ? -15.945 6.746 -4.629 1 98.19 64 VAL A N 1
ATOM 511 C CA . VAL A 1 64 ? -15.266 7.996 -4.297 1 98.19 64 VAL A CA 1
ATOM 512 C C . VAL A 1 64 ? -16.297 9.102 -4.086 1 98.19 64 VAL A C 1
ATOM 514 O O . VAL A 1 64 ? -16.25 9.828 -3.092 1 98.19 64 VAL A O 1
ATOM 517 N N . ARG A 1 65 ? -17.266 9.18 -4.996 1 98.38 65 ARG A N 1
ATOM 518 C CA . ARG A 1 65 ? -18.297 10.211 -4.891 1 98.38 65 ARG A CA 1
ATOM 519 C C . ARG A 1 65 ? -19.156 10 -3.654 1 98.38 65 ARG A C 1
ATOM 521 O O . ARG A 1 65 ? -19.594 10.969 -3.023 1 98.38 65 ARG A O 1
ATOM 528 N N . GLY A 1 66 ? -19.391 8.719 -3.373 1 97.62 66 GLY A N 1
ATOM 529 C CA . GLY A 1 66 ? -20.109 8.43 -2.139 1 97.62 66 GLY A CA 1
ATOM 530 C C . GLY A 1 66 ? -19.391 8.93 -0.902 1 97.62 66 GLY A C 1
ATOM 531 O O . GLY A 1 66 ? -20.016 9.445 0.025 1 97.62 66 GLY A O 1
ATOM 532 N N . ILE A 1 67 ? -18.141 8.773 -0.863 1 97.62 67 ILE A N 1
ATOM 533 C CA . ILE A 1 67 ? -17.312 9.219 0.254 1 97.62 67 ILE A CA 1
ATOM 534 C C . ILE A 1 67 ? -17.344 10.742 0.331 1 97.62 67 ILE A C 1
ATOM 536 O O . ILE A 1 67 ? -17.422 11.32 1.421 1 97.62 67 ILE A O 1
ATOM 540 N N . LEU A 1 68 ? -17.219 11.43 -0.848 1 98 68 LEU A N 1
ATOM 541 C CA . LEU A 1 68 ? -17.25 12.891 -0.881 1 98 68 LEU A CA 1
ATOM 542 C C . LEU A 1 68 ? -18.578 13.422 -0.364 1 98 68 LEU A C 1
ATOM 544 O O . LEU A 1 68 ? -18.609 14.43 0.353 1 98 68 LEU A O 1
ATOM 548 N N . GLU A 1 69 ? -19.672 12.742 -0.676 1 96.06 69 GLU A N 1
ATOM 549 C CA . GLU A 1 69 ? -20.984 13.133 -0.166 1 96.06 69 GLU A CA 1
ATOM 550 C C . GLU A 1 69 ? -21.047 12.992 1.352 1 96.06 69 GLU A C 1
ATOM 552 O O . GLU A 1 69 ? -21.578 13.867 2.043 1 96.06 69 GLU A O 1
ATOM 557 N N . LYS A 1 70 ? -20.516 11.906 1.814 1 93.38 70 LYS A N 1
ATOM 558 C CA . LYS A 1 70 ? -20.469 11.695 3.258 1 93.38 70 LYS A CA 1
ATOM 559 C C . LYS A 1 70 ? -19.656 12.773 3.949 1 93.38 70 LYS A C 1
ATOM 561 O O . LYS A 1 70 ? -20 13.234 5.039 1 93.38 70 LYS A O 1
ATOM 566 N N . ALA A 1 71 ? -18.531 13.133 3.35 1 94.06 71 ALA A N 1
ATOM 567 C CA . ALA A 1 71 ? -17.672 14.172 3.908 1 94.06 71 ALA A CA 1
ATOM 568 C C . ALA A 1 71 ? -18.438 15.492 4.047 1 94.06 71 ALA A C 1
ATOM 570 O O . ALA A 1 71 ? -18.328 16.172 5.074 1 94.06 71 ALA A O 1
ATOM 571 N N . ARG A 1 72 ? -19.188 15.867 2.998 1 93.19 72 ARG A N 1
ATOM 572 C CA . ARG A 1 72 ? -19.969 17.094 3.031 1 93.19 72 ARG A CA 1
ATOM 573 C C . ARG A 1 72 ? -21.031 17.031 4.125 1 93.19 72 ARG A C 1
ATOM 575 O O . ARG A 1 72 ? -21.203 17.984 4.887 1 93.19 72 ARG A O 1
ATOM 582 N N . ASP A 1 73 ? -21.688 15.883 4.184 1 90.19 73 ASP A N 1
ATOM 583 C CA . ASP A 1 73 ? -22.766 15.711 5.148 1 90.19 73 ASP A CA 1
ATOM 584 C C . ASP A 1 73 ? -22.25 15.781 6.582 1 90.19 73 ASP A C 1
ATOM 586 O O . ASP A 1 73 ? -22.844 16.422 7.438 1 90.19 73 ASP A O 1
ATOM 590 N N . ARG A 1 74 ? -21.156 15.148 6.77 1 87 74 ARG A N 1
ATOM 591 C CA . ARG A 1 74 ? -20.594 15.102 8.117 1 87 74 ARG A CA 1
ATOM 592 C C . ARG A 1 74 ? -20.031 16.469 8.523 1 87 74 ARG A C 1
ATOM 594 O O . ARG A 1 74 ? -20.156 16.875 9.68 1 87 74 ARG A O 1
ATOM 601 N N . ALA A 1 75 ? -19.453 17.172 7.582 1 86.69 75 ALA A N 1
ATOM 602 C CA . ALA A 1 75 ? -18.891 18.484 7.863 1 86.69 75 ALA A CA 1
ATOM 603 C C . ALA A 1 75 ? -19.984 19.5 8.18 1 86.69 75 ALA A C 1
ATOM 605 O O . ALA A 1 75 ? -19.766 20.438 8.953 1 86.69 75 ALA A O 1
ATOM 606 N N . THR A 1 76 ? -21.172 19.312 7.59 1 83.19 76 THR A N 1
ATOM 607 C CA . THR A 1 76 ? -22.25 20.266 7.77 1 83.19 76 THR A CA 1
ATOM 608 C C . THR A 1 76 ? -23.234 19.781 8.836 1 83.19 76 THR A C 1
ATOM 610 O O . THR A 1 76 ? -24.297 20.359 9.023 1 83.19 76 THR A O 1
ATOM 613 N N . LEU A 1 77 ? -22.906 18.672 9.453 1 77.38 77 LEU A N 1
ATOM 614 C CA . LEU A 1 77 ? -23.672 18.109 10.57 1 77.38 77 LEU A CA 1
ATOM 615 C C . LEU A 1 77 ? -25.094 17.781 10.141 1 77.38 77 LEU A C 1
ATOM 617 O O . LEU A 1 77 ? -26.031 17.953 10.914 1 77.38 77 LEU A O 1
ATOM 621 N N . LYS A 1 78 ? -25.266 17.562 8.898 1 68.75 78 LYS A N 1
ATOM 622 C CA . LYS A 1 78 ? -26.609 17.141 8.477 1 68.75 78 LYS A CA 1
ATOM 623 C C . LYS A 1 78 ? -27.031 15.859 9.195 1 68.75 78 LYS A C 1
ATOM 625 O O . LYS A 1 78 ? -28.172 15.734 9.617 1 68.75 78 LYS A O 1
ATOM 630 N N . ASP A 1 79 ? -26.25 14.797 9.219 1 56.25 79 ASP A N 1
ATOM 631 C CA . ASP A 1 79 ? -26.562 13.523 9.844 1 56.25 79 ASP A CA 1
ATOM 632 C C . ASP A 1 79 ? -26.047 13.453 11.273 1 56.25 79 ASP A C 1
ATOM 634 O O . ASP A 1 79 ? -25.859 12.367 11.828 1 56.25 79 ASP A O 1
ATOM 638 N N . ALA A 1 80 ? -25.688 14.5 11.828 1 50.28 80 ALA A N 1
ATOM 639 C CA . ALA A 1 80 ? -24.969 14.453 13.102 1 50.28 80 ALA A CA 1
ATOM 640 C C . ALA A 1 80 ? -25.766 13.68 14.148 1 50.28 80 ALA A C 1
ATOM 642 O O . ALA A 1 80 ? -26.844 14.109 14.555 1 50.28 80 ALA A O 1
ATOM 643 N N . VAL A 1 81 ? -25.828 12.391 13.945 1 42.09 81 VAL A N 1
ATOM 644 C CA . VAL A 1 81 ? -26.219 11.602 15.109 1 42.09 81 VAL A CA 1
ATOM 645 C C . VAL A 1 81 ? -25.312 11.93 16.281 1 42.09 81 VAL A C 1
ATOM 647 O O . VAL A 1 81 ? -24.078 11.961 16.141 1 42.09 81 VAL A O 1
ATOM 650 N N . ALA A 1 82 ? -25.844 12.609 17.25 1 40.69 82 ALA A N 1
ATOM 651 C CA . ALA A 1 82 ? -25.219 13 18.516 1 40.69 82 ALA A CA 1
ATOM 652 C C . ALA A 1 82 ? -24.281 11.898 19.031 1 40.69 82 ALA A C 1
ATOM 654 O O . ALA A 1 82 ? -24.734 10.945 19.672 1 40.69 82 ALA A O 1
ATOM 655 N N . GLY A 1 83 ? -23.547 11.109 18.297 1 41.62 83 GLY A N 1
ATOM 656 C CA . GLY A 1 83 ? -22.781 10.219 19.156 1 41.62 83 GLY A CA 1
ATOM 657 C C . GLY A 1 83 ? -21.734 10.938 19.984 1 41.62 83 GLY A C 1
ATOM 658 O O . GLY A 1 83 ? -21.516 12.141 19.797 1 41.62 83 GLY A O 1
ATOM 659 N N . PRO A 1 84 ? -21.344 10.273 21.031 1 40.56 84 PRO A N 1
ATOM 660 C CA . PRO A 1 84 ? -20.484 10.898 22.031 1 40.56 84 PRO A CA 1
ATOM 661 C C . PRO A 1 84 ? -19.359 11.727 21.406 1 40.56 84 PRO A C 1
ATOM 663 O O . PRO A 1 84 ? -18.828 12.633 22.047 1 40.56 84 PRO A O 1
ATOM 666 N N . SER A 1 85 ? -18.5 11.125 20.531 1 43.88 85 SER A N 1
ATOM 667 C CA . SER A 1 85 ? -17.297 11.852 20.125 1 43.88 85 SER A CA 1
ATOM 668 C C . SER A 1 85 ? -17.609 12.781 18.953 1 43.88 85 SER A C 1
ATOM 670 O O . SER A 1 85 ? -18.062 12.336 17.891 1 43.88 85 SER A O 1
ATOM 672 N N . GLU A 1 86 ? -18.062 13.867 19.203 1 43 86 GLU A N 1
ATOM 673 C CA . GLU A 1 86 ? -18.312 15.023 18.344 1 43 86 GLU A CA 1
ATOM 674 C C . GLU A 1 86 ? -17.125 15.273 17.406 1 43 86 GLU A C 1
ATOM 676 O O . GLU A 1 86 ? -17.109 16.25 16.656 1 43 86 GLU A O 1
ATOM 681 N N . PHE A 1 87 ? -15.961 14.969 17.922 1 49.25 87 PHE A N 1
ATOM 682 C CA . PHE A 1 87 ? -14.914 15.219 16.938 1 49.25 87 PHE A CA 1
ATOM 683 C C . PHE A 1 87 ? -15.234 14.547 15.609 1 49.25 87 PHE A C 1
ATOM 685 O O . PHE A 1 87 ? -15.312 13.32 15.531 1 49.25 87 PHE A O 1
ATOM 692 N N . LEU A 1 88 ? -16.078 15.273 14.812 1 56.59 88 LEU A N 1
ATOM 693 C CA . LEU A 1 88 ? -16.594 14.742 13.555 1 56.59 88 LEU A CA 1
ATOM 694 C C . LEU A 1 88 ? -15.453 14.375 12.609 1 56.59 88 LEU A C 1
ATOM 696 O O . LEU A 1 88 ? -14.805 15.25 12.047 1 56.59 88 LEU A O 1
ATOM 700 N N . LEU A 1 89 ? -14.766 13.312 12.984 1 69 89 LEU A N 1
ATOM 701 C CA . LEU A 1 89 ? -13.984 12.75 11.891 1 69 89 LEU A CA 1
ATOM 702 C C . LEU A 1 89 ? -14.828 12.617 10.625 1 69 89 LEU A C 1
ATOM 704 O O . LEU A 1 89 ? -15.875 11.961 10.641 1 69 89 LEU A O 1
ATOM 708 N N . GLY A 1 90 ? -14.523 13.625 9.711 1 82.38 90 GLY A N 1
ATOM 709 C CA . GLY A 1 90 ? -15.203 13.641 8.422 1 82.38 90 GLY A CA 1
ATOM 710 C C . GLY A 1 90 ? -15.031 12.352 7.648 1 82.38 90 GLY A C 1
ATOM 711 O O . GLY A 1 90 ? -15.93 11.953 6.906 1 82.38 90 GLY A O 1
ATOM 712 N N . LEU A 1 91 ? -13.898 11.719 7.887 1 94.44 91 LEU A N 1
ATOM 713 C CA . LEU A 1 91 ? -13.633 10.5 7.137 1 94.44 91 LEU A CA 1
ATOM 714 C C . LEU A 1 91 ? -12.953 9.453 8.023 1 94.44 91 LEU A C 1
ATOM 716 O O . LEU A 1 91 ? -12.141 9.805 8.883 1 94.44 91 LEU A O 1
ATOM 720 N N . SER A 1 92 ? -13.297 8.195 7.84 1 94.38 92 SER A N 1
ATOM 721 C CA . SER A 1 92 ? -12.523 7.098 8.406 1 94.38 92 SER A CA 1
ATOM 722 C C . SER A 1 92 ? -11.18 6.949 7.715 1 94.38 92 SER A C 1
ATOM 724 O O . SER A 1 92 ? -10.938 7.57 6.676 1 94.38 92 SER A O 1
ATOM 726 N N . ILE A 1 93 ? -10.312 6.121 8.352 1 96.12 93 ILE A N 1
ATOM 727 C CA . ILE A 1 93 ? -9 5.848 7.773 1 96.12 93 ILE A CA 1
ATOM 728 C C . ILE A 1 93 ? -9.156 5.258 6.375 1 96.12 93 ILE A C 1
ATOM 730 O O . ILE A 1 93 ? -8.469 5.664 5.441 1 96.12 93 ILE A O 1
ATOM 734 N N . GLN A 1 94 ? -10.102 4.344 6.168 1 96.12 94 GLN A N 1
ATOM 735 C CA . GLN A 1 94 ? -10.312 3.691 4.883 1 96.12 94 GLN A CA 1
ATOM 736 C C . GLN A 1 94 ? -10.852 4.676 3.848 1 96.12 94 GLN A C 1
ATOM 738 O O . GLN A 1 94 ? -10.453 4.633 2.682 1 96.12 94 GLN A O 1
ATOM 743 N N . GLU A 1 95 ? -11.797 5.535 4.273 1 97.25 95 GLU A N 1
ATOM 744 C CA . GLU A 1 95 ? -12.352 6.535 3.371 1 97.25 95 GLU A CA 1
ATOM 745 C C . GLU A 1 95 ? -11.281 7.52 2.91 1 97.25 95 GLU A C 1
ATOM 747 O O . GLU A 1 95 ? -11.195 7.84 1.723 1 97.25 95 GLU A O 1
ATOM 752 N N . ALA A 1 96 ? -10.484 7.988 3.873 1 98.12 96 ALA A N 1
ATOM 753 C CA . ALA A 1 96 ? -9.398 8.906 3.531 1 98.12 96 ALA A CA 1
ATOM 754 C C . ALA A 1 96 ? -8.383 8.234 2.602 1 98.12 96 ALA A C 1
ATOM 756 O O . ALA A 1 96 ? -7.941 8.836 1.623 1 98.12 96 ALA A O 1
ATOM 757 N N . ALA A 1 97 ? -8.016 6.98 2.92 1 98.38 97 ALA A N 1
ATOM 758 C CA . ALA A 1 97 ? -7.082 6.227 2.084 1 98.38 97 ALA A CA 1
ATOM 759 C C . ALA A 1 97 ? -7.621 6.074 0.665 1 98.38 97 ALA A C 1
ATOM 761 O O . ALA A 1 97 ? -6.863 6.148 -0.305 1 98.38 97 ALA A O 1
ATOM 762 N N . THR A 1 98 ? -8.914 5.809 0.508 1 98.38 98 THR A N 1
ATOM 763 C CA . THR A 1 98 ? -9.555 5.668 -0.796 1 98.38 98 THR A CA 1
ATOM 764 C C . THR A 1 98 ? -9.367 6.934 -1.627 1 98.38 98 THR A C 1
ATOM 766 O O . THR A 1 98 ? -8.992 6.863 -2.799 1 98.38 98 THR A O 1
ATOM 769 N N . LEU A 1 99 ? -9.594 8.086 -1.004 1 98.62 99 LEU A N 1
ATOM 770 C CA . LEU A 1 99 ? -9.445 9.359 -1.71 1 98.62 99 LEU A CA 1
ATOM 771 C C . LEU A 1 99 ? -7.992 9.602 -2.094 1 98.62 99 LEU A C 1
ATOM 773 O O . LEU A 1 99 ? -7.711 10.133 -3.172 1 98.62 99 LEU A O 1
ATOM 777 N N . LEU A 1 100 ? -7.062 9.219 -1.222 1 98.25 100 LEU A N 1
ATOM 778 C CA . LEU A 1 100 ? -5.641 9.398 -1.493 1 98.25 100 LEU A CA 1
ATOM 779 C C . LEU A 1 100 ? -5.188 8.508 -2.643 1 98.25 100 LEU A C 1
ATOM 781 O O . LEU A 1 100 ? -4.188 8.797 -3.303 1 98.25 100 LEU A O 1
ATOM 785 N N . ASN A 1 101 ? -5.895 7.395 -2.85 1 96.69 101 ASN A N 1
ATOM 786 C CA . ASN A 1 101 ? -5.5 6.402 -3.846 1 96.69 101 ASN A CA 1
ATOM 787 C C . ASN A 1 101 ? -6.16 6.672 -5.195 1 96.69 101 ASN A C 1
ATOM 789 O O . ASN A 1 101 ? -5.973 5.91 -6.145 1 96.69 101 ASN A O 1
ATOM 793 N N . VAL A 1 102 ? -7.016 7.742 -5.336 1 97.25 102 VAL A N 1
ATOM 794 C CA . VAL A 1 102 ? -7.582 8.078 -6.637 1 97.25 102 VAL A CA 1
ATOM 795 C C . VAL A 1 102 ? -6.465 8.297 -7.652 1 97.25 102 VAL A C 1
ATOM 797 O O . VAL A 1 102 ? -5.516 9.039 -7.395 1 97.25 102 VAL A O 1
ATOM 800 N N . PRO A 1 103 ? -6.535 7.648 -8.805 1 92 103 PRO A N 1
ATOM 801 C CA . PRO A 1 103 ? -5.453 7.746 -9.789 1 92 103 PRO A CA 1
ATOM 802 C C . PRO A 1 103 ? -5.25 9.172 -10.297 1 92 103 PRO A C 1
ATOM 804 O O . PRO A 1 103 ? -6.223 9.898 -10.516 1 92 103 PRO A O 1
ATOM 807 N N . ILE A 1 104 ? -4.004 9.523 -10.539 1 87.38 104 ILE A N 1
ATOM 808 C CA . ILE A 1 104 ? -3.643 10.875 -10.969 1 87.38 104 ILE A CA 1
ATOM 809 C C . ILE A 1 104 ? -4.254 11.164 -12.336 1 87.38 104 ILE A C 1
ATOM 811 O O . ILE A 1 104 ? -4.5 12.32 -12.68 1 87.38 104 ILE A O 1
ATOM 815 N N . GLU A 1 105 ? -4.516 10.047 -13.055 1 88.25 105 GLU A N 1
ATOM 816 C CA . GLU A 1 105 ? -5.074 10.203 -14.398 1 88.25 105 GLU A CA 1
ATOM 817 C C . GLU A 1 105 ? -6.535 10.641 -14.336 1 88.25 105 GLU A C 1
ATOM 819 O O . GLU A 1 105 ? -7.07 11.164 -15.312 1 88.25 105 GLU A O 1
ATOM 824 N N . ASP A 1 106 ? -7.184 10.406 -13.219 1 93.06 106 ASP A N 1
ATOM 825 C CA . ASP A 1 106 ? -8.586 10.789 -13.078 1 93.06 106 ASP A CA 1
ATOM 826 C C . ASP A 1 106 ? -8.711 12.234 -12.594 1 93.06 106 ASP A C 1
ATOM 828 O O . ASP A 1 106 ? -9.219 12.477 -11.5 1 93.06 106 ASP A O 1
ATOM 832 N N . SER A 1 107 ? -8.461 13.133 -13.469 1 94.12 107 SER A N 1
ATOM 833 C CA . SER A 1 107 ? -8.383 14.547 -13.141 1 94.12 107 SER A CA 1
ATOM 834 C C . SER A 1 107 ? -9.734 15.086 -12.664 1 94.12 107 SER A C 1
ATOM 836 O O . SER A 1 107 ? -9.789 15.938 -11.781 1 94.12 107 SER A O 1
ATOM 838 N N . ASN A 1 108 ? -10.812 14.562 -13.234 1 96.38 108 ASN A N 1
ATOM 839 C CA . ASN A 1 108 ? -12.141 15.016 -12.844 1 96.38 108 ASN A CA 1
ATOM 840 C C . ASN A 1 108 ? -12.469 14.641 -11.406 1 96.38 108 ASN A C 1
ATOM 842 O O . ASN A 1 108 ? -12.992 15.453 -10.641 1 96.38 108 ASN A O 1
ATOM 846 N N . LEU A 1 109 ? -12.172 13.453 -11.117 1 96.56 109 LEU A N 1
ATOM 847 C CA . LEU A 1 109 ? -12.43 12.977 -9.766 1 96.56 109 LEU A CA 1
ATOM 848 C C . LEU A 1 109 ? -11.57 13.719 -8.75 1 96.56 109 LEU A C 1
ATOM 850 O O . LEU A 1 109 ? -12.031 14.023 -7.648 1 96.56 109 LEU A O 1
ATOM 854 N N . ILE A 1 110 ? -10.391 14.023 -9.117 1 97.75 110 ILE A N 1
ATOM 855 C CA . ILE A 1 110 ? -9.484 14.773 -8.258 1 97.75 110 ILE A CA 1
ATOM 856 C C . ILE A 1 110 ? -10.031 16.188 -8.039 1 97.75 110 ILE A C 1
ATOM 858 O O . ILE A 1 110 ? -10 16.703 -6.922 1 97.75 110 ILE A O 1
ATOM 862 N N . GLN A 1 111 ? -10.539 16.75 -9.086 1 98 111 GLN A N 1
ATOM 863 C CA . GLN A 1 111 ? -11.133 18.078 -8.961 1 98 111 GLN A CA 1
ATOM 864 C C . GLN A 1 111 ? -12.336 18.062 -8.016 1 98 111 GLN A C 1
ATOM 866 O O . GLN A 1 111 ? -12.539 19 -7.246 1 98 111 GLN A O 1
ATOM 871 N N . GLU A 1 112 ? -13.078 16.969 -8.102 1 98.5 112 GLU A N 1
ATOM 872 C CA . GLU A 1 112 ? -14.219 16.844 -7.195 1 98.5 112 GLU A CA 1
ATOM 873 C C . GLU A 1 112 ? -13.758 16.781 -5.742 1 98.5 112 GLU A C 1
ATOM 875 O O . GLU A 1 112 ? -14.445 17.281 -4.848 1 98.5 112 GLU A O 1
ATOM 880 N N . ILE A 1 113 ? -12.633 16.156 -5.523 1 98.69 113 ILE A N 1
ATOM 881 C CA . ILE A 1 113 ? -12.062 16.109 -4.184 1 98.69 113 ILE A CA 1
ATOM 882 C C . ILE A 1 113 ? -11.688 17.516 -3.736 1 98.69 113 ILE A C 1
ATOM 884 O O . ILE A 1 113 ? -12.008 17.938 -2.619 1 98.69 113 ILE A O 1
ATOM 888 N N . TYR A 1 114 ? -11.031 18.328 -4.609 1 98.69 114 TYR A N 1
ATOM 889 C CA . TYR A 1 114 ? -10.648 19.703 -4.305 1 98.69 114 TYR A CA 1
ATOM 890 C C . TYR A 1 114 ? -11.883 20.562 -4.02 1 98.69 114 TYR A C 1
ATOM 892 O O . TYR A 1 114 ? -11.891 21.344 -3.061 1 98.69 114 TYR A O 1
ATOM 900 N N . ASP A 1 115 ? -12.883 20.328 -4.82 1 98.5 115 ASP A N 1
ATOM 901 C CA . ASP A 1 115 ? -14.102 21.109 -4.676 1 98.5 115 ASP A CA 1
ATOM 902 C C . ASP A 1 115 ? -14.789 20.812 -3.342 1 98.5 115 ASP A C 1
ATOM 904 O O . ASP A 1 115 ? -15.289 21.734 -2.686 1 98.5 115 ASP A O 1
ATOM 908 N N . THR A 1 116 ? -14.82 19.562 -3.031 1 98.19 116 THR A N 1
ATOM 909 C CA . THR A 1 116 ? -15.43 19.172 -1.766 1 98.19 116 THR A CA 1
ATOM 910 C C . THR A 1 116 ? -14.664 19.781 -0.589 1 98.19 116 THR A C 1
ATOM 912 O O . THR A 1 116 ? -15.266 20.297 0.35 1 98.19 116 THR A O 1
ATOM 915 N N . ALA A 1 117 ? -13.352 19.703 -0.635 1 98.38 117 ALA A N 1
ATOM 916 C CA . ALA A 1 117 ? -12.516 20.266 0.411 1 98.38 117 ALA A CA 1
ATOM 917 C C . ALA A 1 117 ? -12.75 21.781 0.538 1 98.38 117 ALA A C 1
ATOM 919 O O . ALA A 1 117 ? -12.867 22.297 1.647 1 98.38 117 ALA A O 1
ATOM 920 N N . PHE A 1 118 ? -12.805 22.422 -0.563 1 97.94 118 PHE A N 1
ATOM 921 C CA . PHE A 1 118 ? -13.016 23.875 -0.577 1 97.94 118 PHE A CA 1
ATOM 922 C C . PHE A 1 118 ? -14.398 24.219 -0.032 1 97.94 118 PHE A C 1
ATOM 924 O O . PHE A 1 118 ? -14.555 25.188 0.708 1 97.94 118 PHE A O 1
ATOM 931 N N . PHE A 1 119 ? -15.383 23.438 -0.405 1 96.44 119 PHE A N 1
ATOM 932 C CA . PHE A 1 119 ? -16.734 23.625 0.118 1 96.44 119 PHE A CA 1
ATOM 933 C C . PHE A 1 119 ? -16.734 23.547 1.641 1 96.44 119 PHE A C 1
ATOM 935 O O . PHE A 1 119 ? -17.312 24.391 2.309 1 96.44 119 PHE A O 1
ATOM 942 N N . ILE A 1 120 ? -16.062 22.562 2.127 1 93.62 120 ILE A N 1
ATOM 943 C CA . ILE A 1 120 ? -16.016 22.328 3.566 1 93.62 120 ILE A CA 1
ATOM 944 C C . ILE A 1 120 ? -15.266 23.469 4.242 1 93.62 120 ILE A C 1
ATOM 946 O O . ILE A 1 120 ? -15.719 24 5.262 1 93.62 120 ILE A O 1
ATOM 950 N N . LYS A 1 121 ? -14.156 23.844 3.674 1 94.56 121 LYS A N 1
ATOM 951 C CA . LYS A 1 121 ? -13.383 24.969 4.195 1 94.56 121 LYS A CA 1
ATOM 952 C C . LYS A 1 121 ? -14.219 26.234 4.25 1 94.56 121 LYS A C 1
ATOM 954 O O . LYS A 1 121 ? -14.234 26.938 5.266 1 94.56 121 LYS A O 1
ATOM 959 N N . ASN A 1 122 ? -14.938 26.516 3.211 1 92.44 122 ASN A N 1
ATOM 960 C CA . ASN A 1 122 ? -15.727 27.734 3.123 1 92.44 122 ASN A CA 1
ATOM 961 C C . ASN A 1 122 ? -16.906 27.719 4.082 1 92.44 122 ASN A C 1
ATOM 963 O O . ASN A 1 122 ? -17.297 28.75 4.625 1 92.44 122 ASN A O 1
ATOM 967 N N . ARG A 1 123 ? -17.453 26.578 4.199 1 88.44 123 ARG A N 1
ATOM 968 C CA . ARG A 1 123 ? -18.594 26.453 5.09 1 88.44 123 ARG A CA 1
ATOM 969 C C . ARG A 1 123 ? -18.188 26.703 6.539 1 88.44 123 ARG A C 1
ATOM 971 O O . ARG A 1 123 ? -18.984 27.25 7.32 1 88.44 123 ARG A O 1
ATOM 978 N N . ILE A 1 124 ? -17.031 26.344 6.859 1 87.81 124 ILE A N 1
ATOM 979 C CA . ILE A 1 124 ? -16.641 26.359 8.266 1 87.81 124 ILE A CA 1
ATOM 980 C C . ILE A 1 124 ? -15.812 27.609 8.547 1 87.81 124 ILE A C 1
ATOM 982 O O . ILE A 1 124 ? -16.047 28.312 9.531 1 87.81 124 ILE A O 1
ATOM 986 N N . TYR A 1 125 ? -14.898 27.953 7.676 1 90 125 TYR A N 1
ATOM 987 C CA . TYR A 1 125 ? -13.961 29.047 7.93 1 90 125 TYR A CA 1
ATOM 988 C C . TYR A 1 125 ? -14.273 30.25 7.059 1 90 125 TYR A C 1
ATOM 990 O O . TYR A 1 125 ? -13.773 31.344 7.305 1 90 125 TYR A O 1
ATOM 998 N N . GLY A 1 126 ? -15.07 30.062 6.035 1 90.44 126 GLY A N 1
ATOM 999 C CA . GLY A 1 126 ? -15.336 31.156 5.102 1 90.44 126 GLY A CA 1
ATOM 1000 C C . GLY A 1 126 ? -14.094 31.625 4.371 1 90.44 126 GLY A C 1
ATOM 1001 O O . GLY A 1 126 ? -13.195 30.828 4.09 1 90.44 126 GLY A O 1
ATOM 1002 N N . ASN A 1 127 ? -14.125 32.844 3.98 1 94.38 127 ASN A N 1
ATOM 1003 C CA . ASN A 1 127 ? -12.984 33.375 3.246 1 94.38 127 ASN A CA 1
ATOM 1004 C C . ASN A 1 127 ? -12.016 34.125 4.176 1 94.38 127 ASN A C 1
ATOM 1006 O O . ASN A 1 127 ? -11.195 34.906 3.721 1 94.38 127 ASN A O 1
ATOM 1010 N N . ARG A 1 128 ? -12.164 33.875 5.461 1 94.69 128 ARG A N 1
ATOM 1011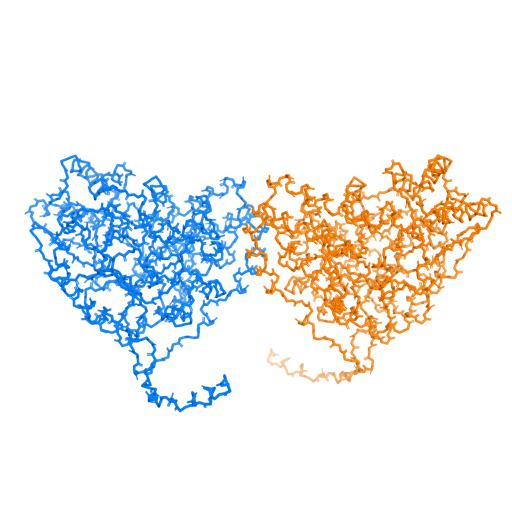 C CA . ARG A 1 128 ? -11.227 34.375 6.453 1 94.69 128 ARG A CA 1
ATOM 1012 C C . ARG A 1 128 ? -9.914 33.594 6.434 1 94.69 128 ARG A C 1
ATOM 1014 O O . ARG A 1 128 ? -9.922 32.375 6.336 1 94.69 128 ARG A O 1
ATOM 1021 N N . ILE A 1 129 ? -8.82 34.25 6.469 1 97 129 ILE A N 1
ATOM 1022 C CA . ILE A 1 129 ? -7.504 33.625 6.578 1 97 129 ILE A CA 1
ATOM 1023 C C . ILE A 1 129 ? -6.758 34.188 7.781 1 97 129 ILE A C 1
ATOM 1025 O O . ILE A 1 129 ? -6.5 35.406 7.848 1 97 129 ILE A O 1
ATOM 1029 N N . VAL A 1 130 ? -6.441 33.375 8.68 1 96.69 130 VAL A N 1
ATOM 1030 C CA . VAL A 1 130 ? -5.727 33.781 9.875 1 96.69 130 VAL A CA 1
ATOM 1031 C C . VAL A 1 130 ? -4.242 33.969 9.555 1 96.69 130 VAL A C 1
ATOM 1033 O O . VAL A 1 130 ? -3.65 33.125 8.875 1 96.69 130 VAL A O 1
ATOM 1036 N N . LEU A 1 131 ? -3.658 35.062 10.016 1 96.94 131 LEU A N 1
ATOM 1037 C CA . LEU A 1 131 ? -2.256 35.375 9.758 1 96.94 131 LEU A CA 1
ATOM 1038 C C . LEU A 1 131 ? -1.444 35.344 11.047 1 96.94 131 LEU A C 1
ATOM 1040 O O . LEU A 1 131 ? -1.959 35.688 12.117 1 96.94 131 LEU A O 1
ATOM 1044 N N . PHE A 1 132 ? -0.234 34.938 10.945 1 96.62 132 PHE A N 1
ATOM 1045 C CA . PHE A 1 132 ? 0.721 35 12.047 1 96.62 132 PHE A CA 1
ATOM 1046 C C . PHE A 1 132 ? 2.146 35.125 11.523 1 96.62 132 PHE A C 1
ATOM 1048 O O . PHE A 1 132 ? 2.373 35.094 10.312 1 96.62 132 PHE A O 1
ATOM 1055 N N . ALA A 1 133 ? 3.104 35.312 12.383 1 95.31 133 ALA A N 1
ATOM 1056 C CA . ALA A 1 133 ? 4.52 35.344 12.023 1 95.31 133 ALA A CA 1
ATOM 1057 C C . ALA A 1 133 ? 5.352 34.531 12.992 1 95.31 133 ALA A C 1
ATOM 1059 O O . ALA A 1 133 ? 5.109 34.531 14.203 1 95.31 133 ALA A O 1
ATOM 1060 N N . PRO A 1 134 ? 6.312 33.781 12.438 1 95.88 134 PRO A N 1
ATOM 1061 C CA . PRO A 1 134 ? 7.207 33.031 13.32 1 95.88 134 PRO A CA 1
ATOM 1062 C C . PRO A 1 134 ? 8.32 33.906 13.906 1 95.88 134 PRO A C 1
ATOM 1064 O O . PRO A 1 134 ? 8.836 34.781 13.242 1 95.88 134 PRO A O 1
ATOM 1067 N N . LEU A 1 135 ? 8.641 33.688 15.094 1 96.44 135 LEU A N 1
ATOM 1068 C CA . LEU A 1 135 ? 9.758 34.312 15.781 1 96.44 135 LEU A CA 1
ATOM 1069 C C . LEU A 1 135 ? 10.688 33.281 16.391 1 96.44 135 LEU A C 1
ATOM 1071 O O . LEU A 1 135 ? 10.359 32.688 17.422 1 96.44 135 LEU A O 1
ATOM 1075 N N . TYR A 1 136 ? 11.852 33.125 15.789 1 94.75 136 TYR A N 1
ATOM 1076 C CA . TYR A 1 136 ? 12.867 32.25 16.344 1 94.75 136 TYR A CA 1
ATOM 1077 C C . TYR A 1 136 ? 13.672 32.938 17.422 1 94.75 136 TYR A C 1
ATOM 1079 O O . TYR A 1 136 ? 14.32 33.969 17.172 1 94.75 136 TYR A O 1
ATOM 1087 N N . VAL A 1 137 ? 13.711 32.312 18.562 1 95.94 137 VAL A N 1
ATOM 1088 C CA . VAL A 1 137 ? 14.344 33.031 19.672 1 95.94 137 VAL A CA 1
ATOM 1089 C C . VAL A 1 137 ? 15.719 32.406 19.953 1 95.94 137 VAL A C 1
ATOM 1091 O O . VAL A 1 137 ? 16.594 33.062 20.531 1 95.94 137 VAL A O 1
ATOM 1094 N N . ALA A 1 138 ? 15.891 31.172 19.578 1 94.56 138 ALA A N 1
ATOM 1095 C CA . ALA A 1 138 ? 17.203 30.547 19.688 1 94.56 138 ALA A CA 1
ATOM 1096 C C . ALA A 1 138 ? 17.344 29.391 18.688 1 94.56 138 ALA A C 1
ATOM 1098 O O . ALA A 1 138 ? 16.359 28.719 18.375 1 94.56 138 ALA A O 1
ATOM 1099 N N . ASN A 1 139 ? 18.625 29.172 18.188 1 93.44 139 ASN A N 1
ATOM 1100 C CA . ASN A 1 139 ? 18.844 28.062 17.25 1 93.44 139 ASN A CA 1
ATOM 1101 C C . ASN A 1 139 ? 19.781 27.016 17.828 1 93.44 139 ASN A C 1
ATOM 1103 O O . ASN A 1 139 ? 20.344 26.219 17.078 1 93.44 139 ASN A O 1
ATOM 1107 N N . PHE A 1 140 ? 19.969 27.109 19.156 1 92.94 140 PHE A N 1
ATOM 1108 C CA . PHE A 1 140 ? 20.734 26.062 19.844 1 92.94 140 PHE A CA 1
ATOM 1109 C C . PHE A 1 140 ? 19.922 24.766 19.906 1 92.94 140 PHE A C 1
ATOM 1111 O O . PHE A 1 140 ? 18.781 24.766 20.359 1 92.94 140 PHE A O 1
ATOM 1118 N N . CYS A 1 141 ? 20.5 23.672 19.422 1 93.62 141 CYS A N 1
ATOM 1119 C CA . CYS A 1 141 ? 19.812 22.391 19.5 1 93.62 141 CYS A CA 1
ATOM 1120 C C . CYS A 1 141 ? 20.812 21.25 19.625 1 93.62 141 CYS A C 1
ATOM 1122 O O . CYS A 1 141 ? 21.844 21.234 18.938 1 93.62 141 CYS A O 1
ATOM 1124 N N . GLN A 1 142 ? 20.547 20.359 20.5 1 92.75 142 GLN A N 1
ATOM 1125 C CA . GLN A 1 142 ? 21.453 19.234 20.719 1 92.75 142 GLN A CA 1
ATOM 1126 C C . GLN A 1 142 ? 21 18.016 19.906 1 92.75 142 GLN A C 1
ATOM 1128 O O . GLN A 1 142 ? 21.703 17 19.875 1 92.75 142 GLN A O 1
ATOM 1133 N N . CYS A 1 143 ? 19.891 18.141 19.266 1 92.94 143 CYS A N 1
ATOM 1134 C CA . CYS A 1 143 ? 19.391 17.047 18.453 1 92.94 143 CYS A CA 1
ATOM 1135 C C . CYS A 1 143 ? 20.109 17 17.109 1 92.94 143 CYS A C 1
ATOM 1137 O O . CYS A 1 143 ? 20.562 18.031 16.609 1 92.94 143 CYS A O 1
ATOM 1139 N N . SER A 1 144 ? 20.188 15.805 16.516 1 91.25 144 SER A N 1
ATOM 1140 C CA . SER A 1 144 ? 20.875 15.664 15.242 1 91.25 144 SER A CA 1
ATOM 1141 C C . SER A 1 144 ? 19.922 15.227 14.148 1 91.25 144 SER A C 1
ATOM 1143 O O . SER A 1 144 ? 20.172 14.242 13.445 1 91.25 144 SER A O 1
ATOM 1145 N N . CYS A 1 145 ? 18.812 15.984 14.078 1 95.19 145 CYS A N 1
ATOM 1146 C CA . CYS A 1 145 ? 17.891 15.703 12.984 1 95.19 145 CYS A CA 1
ATOM 1147 C C . CYS A 1 145 ? 18.562 15.922 11.633 1 95.19 145 CYS A C 1
ATOM 1149 O O . CYS A 1 145 ? 19.031 17.016 11.336 1 95.19 145 CYS A O 1
ATOM 1151 N N . THR A 1 146 ? 18.531 14.969 10.766 1 94.81 146 THR A N 1
ATOM 1152 C CA . THR A 1 146 ? 19.375 14.93 9.578 1 94.81 146 THR A CA 1
ATOM 1153 C C . THR A 1 146 ? 18.875 15.898 8.516 1 94.81 146 THR A C 1
ATOM 1155 O O . THR A 1 146 ? 19.578 16.172 7.539 1 94.81 146 THR A O 1
ATOM 1158 N N . TYR A 1 147 ? 17.719 16.5 8.68 1 95.31 147 TYR A N 1
ATOM 1159 C CA . TYR A 1 147 ? 17.109 17.391 7.695 1 95.31 147 TYR A CA 1
ATOM 1160 C C . TYR A 1 147 ? 17.141 18.844 8.188 1 95.31 147 TYR A C 1
ATOM 1162 O O . TYR A 1 147 ? 16.719 19.75 7.469 1 95.31 147 TYR A O 1
ATOM 1170 N N . CYS A 1 148 ? 17.547 19.094 9.352 1 94.38 148 CYS A N 1
ATOM 1171 C CA . CYS A 1 148 ? 17.375 20.375 10 1 94.38 148 CYS A CA 1
ATOM 1172 C C . CYS A 1 148 ? 18.672 21.172 10.008 1 94.38 148 CYS A C 1
ATOM 1174 O O . CYS A 1 148 ? 19.703 20.672 10.461 1 94.38 148 CYS A O 1
ATOM 1176 N N . GLY A 1 149 ? 18.656 22.422 9.609 1 92.12 149 GLY A N 1
ATOM 1177 C CA . GLY A 1 149 ? 19.828 23.281 9.641 1 92.12 149 GLY A CA 1
ATOM 1178 C C . GLY A 1 149 ? 20.328 23.562 11.039 1 92.12 149 GLY A C 1
ATOM 1179 O O . GLY A 1 149 ? 21.516 23.812 11.242 1 92.12 149 GLY A O 1
ATOM 1180 N N . TYR A 1 150 ? 19.5 23.5 12.016 1 92.94 150 TYR A N 1
ATOM 1181 C CA . TYR A 1 150 ? 19.844 23.859 13.383 1 92.94 150 TYR A CA 1
ATOM 1182 C C . TYR A 1 150 ? 20.328 22.641 14.164 1 92.94 150 TYR A C 1
ATOM 1184 O O . TYR A 1 150 ? 20.547 22.719 15.375 1 92.94 150 TYR A O 1
ATOM 1192 N N . ARG A 1 151 ? 20.469 21.484 13.461 1 92.69 151 ARG A N 1
ATOM 1193 C CA . ARG A 1 151 ? 20.906 20.297 14.172 1 92.69 151 ARG A CA 1
ATOM 1194 C C . ARG A 1 151 ? 22.25 20.531 14.875 1 92.69 151 ARG A C 1
ATOM 1196 O O . ARG A 1 151 ? 23.078 21.281 14.383 1 92.69 151 ARG A O 1
ATOM 1203 N N . GLY A 1 152 ? 22.469 19.859 15.938 1 89.69 152 GLY A N 1
ATOM 1204 C CA . GLY A 1 152 ? 23.609 20.094 16.797 1 89.69 152 GLY A CA 1
ATOM 1205 C C . GLY A 1 152 ? 24.938 19.906 16.094 1 89.69 152 GLY A C 1
ATOM 1206 O O . GLY A 1 152 ? 25.906 20.609 16.359 1 89.69 152 GLY A O 1
ATOM 1207 N N . THR A 1 153 ? 24.969 19.047 15.133 1 89 153 THR A N 1
ATOM 1208 C CA . THR A 1 153 ? 26.234 18.688 14.5 1 89 153 THR A CA 1
ATOM 1209 C C . THR A 1 153 ? 26.547 19.641 13.344 1 89 153 THR A C 1
ATOM 1211 O O . THR A 1 153 ? 27.656 19.625 12.812 1 89 153 THR A O 1
ATOM 1214 N N . ASN A 1 154 ? 25.578 20.484 12.945 1 91.19 154 ASN A N 1
ATOM 1215 C CA . ASN A 1 154 ? 25.828 21.453 11.875 1 91.19 154 ASN A CA 1
ATOM 1216 C C . ASN A 1 154 ? 26.562 22.688 12.391 1 91.19 154 ASN A C 1
ATOM 1218 O O . ASN A 1 154 ? 25.969 23.531 13.062 1 91.19 154 ASN A O 1
ATOM 1222 N N . THR A 1 155 ? 27.766 22.844 11.961 1 91 155 THR A N 1
ATOM 1223 C CA . THR A 1 155 ? 28.594 23.938 12.469 1 91 155 THR A CA 1
ATOM 1224 C C . THR A 1 155 ? 28.656 25.078 11.469 1 91 155 THR A C 1
ATOM 1226 O O . THR A 1 155 ? 29.312 26.094 11.727 1 91 155 THR A O 1
ATOM 1229 N N . THR A 1 156 ? 27.969 24.938 10.43 1 90.69 156 THR A N 1
ATOM 1230 C CA . THR A 1 156 ? 28.016 25.953 9.383 1 90.69 156 THR A CA 1
ATOM 1231 C C . THR A 1 156 ? 27.125 27.141 9.758 1 90.69 156 THR A C 1
ATOM 1233 O O . THR A 1 156 ? 27.344 28.25 9.273 1 90.69 156 THR A O 1
ATOM 1236 N N . ILE A 1 157 ? 26.172 26.938 10.656 1 90.38 157 ILE A N 1
ATOM 1237 C CA . ILE A 1 157 ? 25.266 28 11.07 1 90.38 157 ILE A CA 1
ATOM 1238 C C . ILE A 1 157 ? 25.656 28.5 12.461 1 90.38 157 ILE A C 1
ATOM 1240 O O . ILE A 1 157 ? 25.766 27.703 13.406 1 90.38 157 ILE A O 1
ATOM 1244 N N . GLU A 1 158 ? 25.797 29.797 12.477 1 90.06 158 GLU A N 1
ATOM 1245 C CA . GLU A 1 158 ? 26.141 30.406 13.766 1 90.06 158 GLU A CA 1
ATOM 1246 C C . GLU A 1 158 ? 25 30.25 14.766 1 90.06 158 GLU A C 1
ATOM 1248 O O . GLU A 1 158 ? 23.828 30.438 14.414 1 90.06 158 GLU A O 1
ATOM 1253 N N . ARG A 1 159 ? 25.375 29.875 15.992 1 92.31 159 ARG A N 1
ATOM 1254 C CA . ARG A 1 159 ? 24.375 29.734 17.047 1 92.31 159 ARG A CA 1
ATOM 1255 C C . ARG A 1 159 ? 24.094 31.078 17.719 1 92.31 159 ARG A C 1
ATOM 1257 O O . ARG A 1 159 ? 25.016 31.859 17.938 1 92.31 159 ARG A O 1
ATOM 1264 N N . ASN A 1 160 ? 22.859 31.25 17.938 1 91.94 160 ASN A N 1
ATOM 1265 C CA . ASN A 1 160 ? 22.406 32.5 18.531 1 91.94 160 ASN A CA 1
ATOM 1266 C C . ASN A 1 160 ? 21.188 32.281 19.422 1 91.94 160 ASN A C 1
ATOM 1268 O O . ASN A 1 160 ? 20.469 31.297 19.281 1 91.94 160 ASN A O 1
ATOM 1272 N N . LYS A 1 161 ? 21.031 33.094 20.438 1 94.44 161 LYS A N 1
ATOM 1273 C CA . LYS A 1 161 ? 19.859 33.188 21.297 1 94.44 161 LYS A CA 1
ATOM 1274 C C . LYS A 1 161 ? 19.531 34.625 21.625 1 94.44 161 LYS A C 1
ATOM 1276 O O . LYS A 1 161 ? 20.438 35.438 21.812 1 94.44 161 LYS A O 1
ATOM 1281 N N . LEU A 1 162 ? 18.328 34.969 21.703 1 95.56 162 LEU A N 1
ATOM 1282 C CA . LEU A 1 162 ? 17.906 36.344 22 1 95.56 162 LEU A CA 1
ATOM 1283 C C . LEU A 1 162 ? 17.766 36.562 23.516 1 95.56 162 LEU A C 1
ATOM 1285 O O . LEU A 1 162 ? 17.297 35.656 24.234 1 95.56 162 LEU A O 1
ATOM 1289 N N . THR A 1 163 ? 18.266 37.656 23.938 1 95 163 THR A N 1
ATOM 1290 C CA . THR A 1 163 ? 17.953 38.125 25.297 1 95 163 THR A CA 1
ATOM 1291 C C . THR A 1 163 ? 16.5 38.625 25.375 1 95 163 THR A C 1
ATOM 1293 O O . THR A 1 163 ? 15.883 38.906 24.359 1 95 163 THR A O 1
ATOM 1296 N N . PRO A 1 164 ? 16 38.688 26.609 1 96.38 164 PRO A N 1
ATOM 1297 C CA . PRO A 1 164 ? 14.641 39.25 26.734 1 96.38 164 PRO A CA 1
ATOM 1298 C C . PRO A 1 164 ? 14.477 40.594 26.078 1 96.38 164 PRO A C 1
ATOM 1300 O O . PRO A 1 164 ? 13.445 40.875 25.469 1 96.38 164 PRO A O 1
ATOM 1303 N N . GLU A 1 165 ? 15.523 41.438 26.188 1 96.44 165 GLU A N 1
ATOM 1304 C CA . GLU A 1 165 ? 15.461 42.75 25.562 1 96.44 165 GLU A CA 1
ATOM 1305 C C . GLU A 1 165 ? 15.43 42.656 24.047 1 96.44 165 GLU A C 1
ATOM 1307 O O . GLU A 1 165 ? 14.727 43.406 23.375 1 96.44 165 GLU A O 1
ATOM 1312 N N . GLN A 1 166 ? 16.156 41.781 23.562 1 95.75 166 GLN A N 1
ATOM 1313 C CA . GLN A 1 166 ? 16.172 41.562 22.109 1 95.75 166 GLN A CA 1
ATOM 1314 C C . GLN A 1 166 ? 14.852 40.969 21.625 1 95.75 166 GLN A C 1
ATOM 1316 O O . GLN A 1 166 ? 14.391 41.312 20.531 1 95.75 166 GLN A O 1
ATOM 1321 N N . VAL A 1 167 ? 14.242 40.094 22.438 1 97.31 167 VAL A N 1
ATOM 1322 C CA . VAL A 1 167 ? 12.914 39.562 22.109 1 97.31 167 VAL A CA 1
ATOM 1323 C C . VAL A 1 167 ? 11.914 40.719 22.016 1 97.31 167 VAL A C 1
ATOM 1325 O O . VAL A 1 167 ? 11.109 40.75 21.078 1 97.31 167 VAL A O 1
ATOM 1328 N N . LYS A 1 168 ? 11.992 41.625 22.984 1 97 168 LYS A N 1
ATOM 1329 C CA . LYS A 1 168 ? 11.086 42.75 22.969 1 97 168 LYS A CA 1
ATOM 1330 C C . LYS A 1 168 ? 11.25 43.562 21.688 1 97 168 LYS A C 1
ATOM 1332 O O . LYS A 1 168 ? 10.258 44 21.094 1 97 168 LYS A O 1
ATOM 1337 N N . ARG A 1 169 ? 12.477 43.75 21.266 1 95.88 169 ARG A N 1
ATOM 1338 C CA . ARG A 1 169 ? 12.742 44.5 20.062 1 95.88 169 ARG A CA 1
ATOM 1339 C C . ARG A 1 169 ? 12.156 43.812 18.828 1 95.88 169 ARG A C 1
ATOM 1341 O O . ARG A 1 169 ? 11.586 44.469 17.953 1 95.88 169 ARG A O 1
ATOM 1348 N N . GLU A 1 170 ? 12.375 42.5 18.734 1 95.81 170 GLU A N 1
ATOM 1349 C CA . GLU A 1 170 ? 11.797 41.75 17.625 1 95.81 170 GLU A CA 1
ATOM 1350 C C . GLU A 1 170 ? 10.281 41.875 17.609 1 95.81 170 GLU A C 1
ATOM 1352 O O . GLU A 1 170 ? 9.68 42.031 16.531 1 95.81 170 GLU A O 1
ATOM 1357 N N . VAL A 1 171 ? 9.672 41.781 18.781 1 96.75 171 VAL A N 1
ATOM 1358 C CA . VAL A 1 171 ? 8.219 41.844 18.875 1 96.75 171 VAL A CA 1
ATOM 1359 C C . VAL A 1 171 ? 7.723 43.25 18.484 1 96.75 171 VAL A C 1
ATOM 1361 O O . VAL A 1 171 ? 6.672 43.375 17.844 1 96.75 171 VAL A O 1
ATOM 1364 N N . GLU A 1 172 ? 8.484 44.25 18.891 1 95.94 172 GLU A N 1
ATOM 1365 C CA . GLU A 1 172 ? 8.133 45.625 18.469 1 95.94 172 GLU A CA 1
ATOM 1366 C C . GLU A 1 172 ? 8.062 45.719 16.953 1 95.94 172 GLU A C 1
ATOM 1368 O O . GLU A 1 172 ? 7.145 46.344 16.422 1 95.94 172 GLU A O 1
ATOM 1373 N N . PHE A 1 173 ? 9.023 45.156 16.328 1 93.69 173 PHE A N 1
ATOM 1374 C CA . PHE A 1 173 ? 9.039 45.188 14.867 1 93.69 173 PHE A CA 1
ATOM 1375 C C . PHE A 1 173 ? 7.832 44.469 14.305 1 93.69 173 PHE A C 1
ATOM 1377 O O . PHE A 1 173 ? 7.203 44.938 13.352 1 93.69 173 PHE A O 1
ATOM 1384 N N . LEU A 1 174 ? 7.527 43.281 14.82 1 95.31 174 LEU A N 1
ATOM 1385 C CA . LEU A 1 174 ? 6.387 42.5 14.367 1 95.31 174 LEU A CA 1
ATOM 1386 C C . LEU A 1 174 ? 5.086 43.281 14.57 1 95.31 174 LEU A C 1
ATOM 1388 O O . LEU A 1 174 ? 4.207 43.25 13.703 1 95.31 174 LEU A O 1
ATOM 1392 N N . GLU A 1 175 ? 4.965 43.938 15.742 1 96 175 GLU A N 1
ATOM 1393 C CA . GLU A 1 175 ? 3.781 44.75 16.016 1 96 175 GLU A CA 1
ATOM 1394 C C . GLU A 1 175 ? 3.658 45.875 15 1 96 175 GLU A C 1
ATOM 1396 O O . GLU A 1 175 ? 2.557 46.188 14.547 1 96 175 GLU A O 1
ATOM 1401 N N . LYS A 1 176 ? 4.766 46.438 14.656 1 93.88 176 LYS A N 1
ATOM 1402 C CA . LYS A 1 176 ? 4.77 47.562 13.727 1 93.88 176 LYS A CA 1
ATOM 1403 C C . LYS A 1 176 ? 4.387 47.125 12.32 1 93.88 176 LYS A C 1
ATOM 1405 O O . LYS A 1 176 ? 3.982 47.938 11.492 1 93.88 176 LYS A O 1
ATOM 1410 N N . MET A 1 177 ? 4.527 45.844 12.086 1 92.5 177 MET A N 1
ATOM 1411 C CA . MET A 1 177 ? 4.082 45.281 10.812 1 92.5 177 MET A CA 1
ATOM 1412 C C . MET A 1 177 ? 2.586 44.969 10.852 1 92.5 177 MET A C 1
ATOM 1414 O O . MET A 1 177 ? 1.987 44.656 9.82 1 92.5 177 MET A O 1
ATOM 1418 N N . GLY A 1 178 ? 2.025 45.062 12.07 1 94.06 178 GLY A N 1
ATOM 1419 C CA . GLY A 1 178 ? 0.592 44.844 12.211 1 94.06 178 GLY A CA 1
ATOM 1420 C C . GLY A 1 178 ? 0.231 43.5 12.766 1 94.06 178 GLY A C 1
ATOM 1421 O O . GLY A 1 178 ? -0.949 43.188 12.922 1 94.06 178 GLY A O 1
ATOM 1422 N N . HIS A 1 179 ? 1.198 42.625 13.078 1 95.31 179 HIS A N 1
ATOM 1423 C CA . HIS A 1 179 ? 0.92 41.281 13.586 1 95.31 179 HIS A CA 1
ATOM 1424 C C . HIS A 1 179 ? 0.338 41.344 14.992 1 95.31 179 HIS A C 1
ATOM 1426 O O . HIS A 1 179 ? 0.716 42.219 15.797 1 95.31 179 HIS A O 1
ATOM 1432 N N . LYS A 1 180 ? -0.607 40.5 15.273 1 95.75 180 LYS A N 1
ATOM 1433 C CA . LYS A 1 180 ? -1.185 40.344 16.609 1 95.75 180 LYS A CA 1
ATOM 1434 C C . LYS A 1 180 ? -0.975 38.938 17.125 1 95.75 180 LYS A C 1
ATOM 1436 O O . LYS A 1 180 ? -1.166 38.656 18.328 1 95.75 180 LYS A O 1
ATOM 1441 N N . ARG A 1 181 ? -0.558 38 16.25 1 95.56 181 ARG A N 1
ATOM 1442 C CA . ARG A 1 181 ? -0.307 36.594 16.547 1 95.56 181 ARG A CA 1
ATOM 1443 C C . ARG A 1 181 ? 1.1 36.188 16.125 1 95.56 181 ARG A C 1
ATOM 1445 O O . ARG A 1 181 ? 1.543 36.531 15.023 1 95.56 181 ARG A O 1
ATOM 1452 N N . ILE A 1 182 ? 1.782 35.5 16.984 1 96.69 182 ILE A N 1
ATOM 1453 C CA . ILE A 1 182 ? 3.109 35.031 16.594 1 96.69 182 ILE A CA 1
ATOM 1454 C C . ILE A 1 182 ? 3.285 33.562 17.016 1 96.69 182 ILE A C 1
ATOM 1456 O O . ILE A 1 182 ? 2.506 33.062 17.828 1 96.69 182 ILE A O 1
ATOM 1460 N N . LEU A 1 183 ? 4.145 32.875 16.375 1 97.38 183 LEU A N 1
ATOM 1461 C CA . LEU A 1 183 ? 4.625 31.562 16.719 1 97.38 183 LEU A CA 1
ATOM 1462 C C . LEU A 1 183 ? 6.082 31.609 17.172 1 97.38 183 LEU A C 1
ATOM 1464 O O . LEU A 1 183 ? 6.969 31.922 16.375 1 97.38 183 LEU A O 1
ATOM 1468 N N . MET A 1 184 ? 6.309 31.375 18.406 1 97.69 184 MET A N 1
ATOM 1469 C CA . MET A 1 184 ? 7.672 31.422 18.938 1 97.69 184 MET A CA 1
ATOM 1470 C C . MET A 1 184 ? 8.312 30.031 18.906 1 97.69 184 MET A C 1
ATOM 1472 O O . MET A 1 184 ? 7.695 29.047 19.312 1 97.69 184 MET A O 1
ATOM 1476 N N . LEU A 1 185 ? 9.539 30 18.391 1 96.75 185 LEU A N 1
ATOM 1477 C CA . LEU A 1 185 ? 10.234 28.734 18.188 1 96.75 185 LEU A CA 1
ATOM 1478 C C . LEU A 1 185 ? 11.617 28.766 18.828 1 96.75 185 LEU A C 1
ATOM 1480 O O . LEU A 1 185 ? 12.258 29.812 18.891 1 96.75 185 LEU A O 1
ATOM 1484 N N . THR A 1 186 ? 12.062 27.594 19.266 1 95.5 186 THR A N 1
ATOM 1485 C CA . THR A 1 186 ? 13.422 27.422 19.766 1 95.5 186 THR A CA 1
ATOM 1486 C C . THR A 1 186 ? 13.883 25.984 19.609 1 95.5 186 THR A C 1
ATOM 1488 O O . THR A 1 186 ? 13.062 25.078 19.406 1 95.5 186 THR A O 1
ATOM 1491 N N . GLY A 1 187 ? 15.219 25.766 19.625 1 92.69 187 GLY A N 1
ATOM 1492 C CA . GLY A 1 187 ? 15.766 24.422 19.688 1 92.69 187 GLY A CA 1
ATOM 1493 C C . GLY A 1 187 ? 15.844 23.875 21.109 1 92.69 187 GLY A C 1
ATOM 1494 O O . GLY A 1 187 ? 15.312 24.484 22.047 1 92.69 187 GLY A O 1
ATOM 1495 N N . GLU A 1 188 ? 16.391 22.703 21.156 1 91 188 GLU A N 1
ATOM 1496 C CA . GLU A 1 188 ? 16.547 22.031 22.438 1 91 188 GLU A CA 1
ATOM 1497 C C . GLU A 1 188 ? 18.016 21.938 22.844 1 91 188 GLU A C 1
ATOM 1499 O O . GLU A 1 188 ? 18.766 21.156 22.266 1 91 188 GLU A O 1
ATOM 1504 N N . HIS A 1 189 ? 18.344 22.656 23.812 1 90.38 189 HIS A N 1
ATOM 1505 C CA . HIS A 1 189 ? 19.734 22.672 24.25 1 90.38 189 HIS A CA 1
ATOM 1506 C C . HIS A 1 189 ? 19.844 23.125 25.703 1 90.38 189 HIS A C 1
ATOM 1508 O O . HIS A 1 189 ? 19.078 23.969 26.156 1 90.38 189 HIS A O 1
ATOM 1514 N N . PRO A 1 190 ? 20.859 22.578 26.391 1 86.12 190 PRO A N 1
ATOM 1515 C CA . PRO A 1 190 ? 21.062 22.984 27.781 1 86.12 190 PRO A CA 1
ATOM 1516 C C . PRO A 1 190 ? 21.438 24.469 27.906 1 86.12 190 PRO A C 1
ATOM 1518 O O . PRO A 1 190 ? 21.203 25.078 28.953 1 86.12 190 PRO A O 1
ATOM 1521 N N . THR A 1 191 ? 22.016 25.047 26.891 1 86.81 191 THR A N 1
ATOM 1522 C CA . THR A 1 191 ? 22.422 26.438 26.906 1 86.81 191 THR A CA 1
ATOM 1523 C C . THR A 1 191 ? 21.203 27.359 26.859 1 86.81 191 THR A C 1
ATOM 1525 O O . THR A 1 191 ? 21.297 28.531 27.219 1 86.81 191 THR A O 1
ATOM 1528 N N . TYR A 1 192 ? 20.172 26.953 26.359 1 90.5 192 TYR A N 1
ATOM 1529 C CA . TYR A 1 192 ? 18.891 27.672 26.344 1 90.5 192 TYR A CA 1
ATOM 1530 C C . TYR A 1 192 ? 17.781 26.828 26.953 1 90.5 192 TYR A C 1
ATOM 1532 O O . TYR A 1 192 ? 17.125 26.047 26.266 1 90.5 192 TYR A O 1
ATOM 1540 N N . THR A 1 193 ? 17.484 27.047 28.172 1 90.81 193 THR A N 1
ATOM 1541 C CA . THR A 1 193 ? 16.625 26.188 28.984 1 90.81 193 THR A CA 1
ATOM 1542 C C . THR A 1 193 ? 15.164 26.562 28.797 1 90.81 193 THR A C 1
ATOM 1544 O O . THR A 1 193 ? 14.852 27.609 28.203 1 90.81 193 THR A O 1
ATOM 1547 N N . PHE A 1 194 ? 14.312 25.703 29.359 1 94.94 194 PHE A N 1
ATOM 1548 C CA . PHE A 1 194 ? 12.891 26.016 29.344 1 94.94 194 PHE A CA 1
ATOM 1549 C C . PHE A 1 194 ? 12.602 27.297 30.125 1 94.94 194 PHE A C 1
ATOM 1551 O O . PHE A 1 194 ? 11.734 28.078 29.734 1 94.94 194 PHE A O 1
ATOM 1558 N N . ASP A 1 195 ? 13.359 27.547 31.156 1 95.12 195 ASP A N 1
ATOM 1559 C CA . ASP A 1 195 ? 13.211 28.766 31.938 1 95.12 195 ASP A CA 1
ATOM 1560 C C . ASP A 1 195 ? 13.547 30 31.094 1 95.12 195 ASP A C 1
ATOM 1562 O O . ASP A 1 195 ? 12.875 31.031 31.203 1 95.12 195 ASP A O 1
ATOM 1566 N N . ASN A 1 196 ? 14.609 29.875 30.344 1 94.88 196 ASN A N 1
ATOM 1567 C CA . ASN A 1 196 ? 14.938 30.953 29.438 1 94.88 196 ASN A CA 1
ATOM 1568 C C . ASN A 1 196 ? 13.789 31.25 28.469 1 94.88 196 ASN A C 1
ATOM 1570 O O . ASN A 1 196 ? 13.5 32.406 28.172 1 94.88 196 ASN A O 1
ATOM 1574 N N . PHE A 1 197 ? 13.172 30.266 27.953 1 96.75 197 PHE A N 1
ATOM 1575 C CA . PHE A 1 197 ? 12.062 30.406 27.016 1 96.75 197 PHE A CA 1
ATOM 1576 C C . PHE A 1 197 ? 10.875 31.078 27.688 1 96.75 197 PHE A C 1
ATOM 1578 O O . PHE A 1 197 ? 10.211 31.938 27.078 1 96.75 197 PHE A O 1
ATOM 1585 N N . LEU A 1 198 ? 10.578 30.672 28.984 1 97.44 198 LEU A N 1
ATOM 1586 C CA . LEU A 1 198 ? 9.492 31.312 29.719 1 97.44 198 LEU A CA 1
ATOM 1587 C C . LEU A 1 198 ? 9.75 32.812 29.875 1 97.44 198 LEU A C 1
ATOM 1589 O O . LEU A 1 198 ? 8.82 33.594 29.781 1 97.44 198 LEU A O 1
ATOM 1593 N N . GLU A 1 199 ? 10.984 33.125 30.109 1 97.19 199 GLU A N 1
ATOM 1594 C CA . GLU A 1 199 ? 11.344 34.531 30.188 1 97.19 199 GLU A CA 1
ATOM 1595 C C . GLU A 1 199 ? 11.125 35.25 28.859 1 97.19 199 GLU A C 1
ATOM 1597 O O . GLU A 1 199 ? 10.688 36.406 28.828 1 97.19 199 GLU A O 1
ATOM 1602 N N . ALA A 1 200 ? 11.477 34.562 27.812 1 97.44 200 ALA A N 1
ATOM 1603 C CA . ALA A 1 200 ? 11.258 35.125 26.469 1 97.44 200 ALA A CA 1
ATOM 1604 C C . ALA A 1 200 ? 9.773 35.344 26.203 1 97.44 200 ALA A C 1
ATOM 1606 O O . ALA A 1 200 ? 9.391 36.344 25.609 1 97.44 200 ALA A O 1
ATOM 1607 N N . LEU A 1 201 ? 8.969 34.406 26.641 1 98 201 LEU A N 1
ATOM 1608 C CA . LEU A 1 201 ? 7.523 34.531 26.484 1 98 201 LEU A CA 1
ATOM 1609 C C . LEU A 1 201 ? 6.988 35.75 27.25 1 98 201 LEU A C 1
ATOM 1611 O O . LEU A 1 201 ? 6.164 36.5 26.719 1 98 201 LEU A O 1
ATOM 1615 N N . LYS A 1 202 ? 7.48 35.938 28.453 1 97.5 202 LYS A N 1
ATOM 1616 C CA . LYS A 1 202 ? 7.078 37.062 29.25 1 97.5 202 LYS A CA 1
ATOM 1617 C C . LYS A 1 202 ? 7.484 38.375 28.578 1 97.5 202 LYS A C 1
ATOM 1619 O O . LYS A 1 202 ? 6.707 39.344 28.562 1 97.5 202 LYS A O 1
ATOM 1624 N N . ALA A 1 203 ? 8.68 38.375 28.078 1 97.75 203 ALA A N 1
ATOM 1625 C CA . ALA A 1 203 ? 9.164 39.562 27.375 1 97.75 203 ALA A CA 1
ATOM 1626 C C . ALA A 1 203 ? 8.289 39.875 26.172 1 97.75 203 ALA A C 1
ATOM 1628 O O . ALA A 1 203 ? 7.902 41.031 25.969 1 97.75 203 ALA A O 1
ATOM 1629 N N . ALA A 1 204 ? 7.992 38.906 25.406 1 97.69 204 ALA A N 1
ATOM 1630 C CA . ALA A 1 204 ? 7.203 39.062 24.188 1 97.69 204 ALA A CA 1
ATOM 1631 C C . ALA A 1 204 ? 5.805 39.594 24.5 1 97.69 204 ALA A C 1
ATOM 1633 O O . ALA A 1 204 ? 5.277 40.469 23.812 1 97.69 204 ALA A O 1
ATOM 1634 N N . SER A 1 205 ? 5.223 39.062 25.578 1 96.31 205 SER A N 1
ATOM 1635 C CA . SER A 1 205 ? 3.842 39.375 25.938 1 96.31 205 SER A CA 1
ATOM 1636 C C . SER A 1 205 ? 3.734 40.75 26.578 1 96.31 205 SER A C 1
ATOM 1638 O O . SER A 1 205 ? 2.645 41.344 26.641 1 96.31 205 SER A O 1
ATOM 1640 N N . SER A 1 206 ? 4.824 41.344 26.938 1 95.94 206 SER A N 1
ATOM 1641 C CA . SER A 1 206 ? 4.801 42.625 27.672 1 95.94 206 SER A CA 1
ATOM 1642 C C . SER A 1 206 ? 4.902 43.812 26.734 1 95.94 206 SER A C 1
ATOM 1644 O O . SER A 1 206 ? 4.656 44.938 27.125 1 95.94 206 SER A O 1
ATOM 1646 N N . VAL A 1 207 ? 5.172 43.562 25.5 1 96.62 207 VAL A N 1
ATOM 1647 C CA . VAL A 1 207 ? 5.465 44.625 24.562 1 96.62 207 VAL A CA 1
ATOM 1648 C C . VAL A 1 207 ? 4.16 45.219 24.031 1 96.62 207 VAL A C 1
ATOM 1650 O O . VAL A 1 207 ? 3.232 44.5 23.688 1 96.62 207 VAL A O 1
ATOM 1653 N N . LYS A 1 208 ? 3.969 46.5 24.031 1 95.5 208 LYS A N 1
ATOM 1654 C CA . LYS A 1 208 ? 2.914 47.25 23.359 1 95.5 208 LYS A CA 1
ATOM 1655 C C . LYS A 1 208 ? 3.48 48.469 22.656 1 95.5 208 LYS A C 1
ATOM 1657 O O . LYS A 1 208 ? 4.219 49.25 23.25 1 95.5 208 LYS A O 1
ATOM 1662 N N . THR A 1 209 ? 3.238 48.469 21.5 1 92.75 209 THR A N 1
ATOM 1663 C CA . THR A 1 209 ? 3.67 49.625 20.734 1 92.75 209 THR A CA 1
ATOM 1664 C C . THR A 1 209 ? 2.482 50.531 20.406 1 92.75 209 THR A C 1
ATOM 1666 O O . THR A 1 209 ? 1.351 50.25 20.797 1 92.75 209 THR A O 1
ATOM 1669 N N . GLY A 1 210 ? 2.623 51.75 19.859 1 84.25 210 GLY A N 1
ATOM 1670 C CA . GLY A 1 210 ? 1.565 52.688 19.547 1 84.25 210 GLY A CA 1
ATOM 1671 C C . GLY A 1 210 ? 0.515 52.125 18.609 1 84.25 210 GLY A C 1
ATOM 1672 O O . GLY A 1 210 ? 0.632 51 18.141 1 84.25 210 GLY A O 1
ATOM 1673 N N . LYS A 1 211 ? -0.676 52.969 18.516 1 81.06 211 LYS A N 1
ATOM 1674 C CA . LYS A 1 211 ? -1.818 52.75 17.625 1 81.06 211 LYS A CA 1
ATOM 1675 C C . LYS A 1 211 ? -2.596 51.5 18.031 1 81.06 211 LYS A C 1
ATOM 1677 O O . LYS A 1 211 ? -3.697 51.594 18.578 1 81.06 211 LYS A O 1
ATOM 1682 N N . SER A 1 212 ? -2.078 50.281 17.938 1 85.38 212 SER A N 1
ATOM 1683 C CA . SER A 1 212 ? -2.689 49 18.297 1 85.38 212 SER A CA 1
ATOM 1684 C C . SER A 1 212 ? -1.657 47.875 18.312 1 85.38 212 SER A C 1
ATOM 1686 O O . SER A 1 212 ? -2.002 46.719 18.125 1 85.38 212 SER A O 1
ATOM 1688 N N . GLY A 1 213 ? -0.53 48.344 18.484 1 92.38 213 GLY A N 1
ATOM 1689 C CA . GLY A 1 213 ? 0.529 47.344 18.5 1 92.38 213 GLY A CA 1
ATOM 1690 C C . GLY A 1 213 ? 0.539 46.5 19.766 1 92.38 213 GLY A C 1
ATOM 1691 O O . GLY A 1 213 ? 0.927 47 20.828 1 92.38 213 GLY A O 1
ATOM 1692 N N . GLU A 1 214 ? 0.085 45.281 19.547 1 94.5 214 GLU A N 1
ATOM 1693 C CA . GLU A 1 214 ? 0.001 44.312 20.641 1 94.5 214 GLU A CA 1
ATOM 1694 C C . GLU A 1 214 ? -0.087 42.906 20.125 1 94.5 214 GLU A C 1
ATOM 1696 O O . GLU A 1 214 ? -0.944 42.594 19.297 1 94.5 214 GLU A O 1
ATOM 1701 N N . ILE A 1 215 ? 0.832 42.062 20.609 1 95.25 215 ILE A N 1
ATOM 1702 C CA . ILE A 1 215 ? 0.668 40.656 20.375 1 95.25 215 ILE A CA 1
ATOM 1703 C C . ILE A 1 215 ? -0.375 40.062 21.328 1 95.25 215 ILE A C 1
ATOM 1705 O O . ILE A 1 215 ? -0.181 40.094 22.547 1 95.25 215 ILE A O 1
ATOM 1709 N N . ARG A 1 216 ? -1.429 39.594 20.75 1 93 216 ARG A N 1
ATOM 1710 C CA . ARG A 1 216 ? -2.59 39.219 21.547 1 93 216 ARG A CA 1
ATOM 1711 C C . ARG A 1 216 ? -2.648 37.719 21.734 1 93 216 ARG A C 1
ATOM 1713 O O . ARG A 1 216 ? -3.398 37.219 22.578 1 93 216 ARG A O 1
ATOM 1720 N N . ARG A 1 217 ? -1.879 36.969 21 1 92.44 217 ARG A N 1
ATOM 1721 C CA . ARG A 1 217 ? -1.789 35.531 21.125 1 92.44 217 ARG A CA 1
ATOM 1722 C C . ARG A 1 217 ? -0.407 35.031 20.703 1 92.44 217 ARG A C 1
ATOM 1724 O O . ARG A 1 217 ? 0.109 35.406 19.656 1 92.44 217 ARG A O 1
ATOM 1731 N N . ILE A 1 218 ? 0.173 34.188 21.547 1 97 218 ILE A N 1
ATOM 1732 C CA . ILE A 1 218 ? 1.467 33.594 21.25 1 97 218 ILE A CA 1
ATOM 1733 C C . ILE A 1 218 ? 1.321 32.094 21.172 1 97 218 ILE A C 1
ATOM 1735 O O . ILE A 1 218 ? 0.946 31.438 22.156 1 97 218 ILE A O 1
ATOM 1739 N N . ASN A 1 219 ? 1.469 31.531 19.984 1 96.94 219 ASN A N 1
ATOM 1740 C CA . ASN A 1 219 ? 1.648 30.078 19.828 1 96.94 219 ASN A CA 1
ATOM 1741 C C . ASN A 1 219 ? 3.115 29.688 19.953 1 96.94 219 ASN A C 1
ATOM 1743 O O . ASN A 1 219 ? 4.008 30.516 19.75 1 96.94 219 ASN A O 1
ATOM 1747 N N . VAL A 1 220 ? 3.334 28.469 20.359 1 98.12 220 VAL A N 1
ATOM 1748 C CA . VAL A 1 220 ? 4.719 28.062 20.547 1 98.12 220 VAL A CA 1
ATOM 1749 C C . VAL A 1 220 ? 4.965 26.75 19.812 1 98.12 220 VAL A C 1
ATOM 1751 O O . VAL A 1 220 ? 4.082 25.891 19.75 1 98.12 220 VAL A O 1
ATOM 1754 N N . GLU A 1 221 ? 6.023 26.594 19.156 1 97.88 221 GLU A N 1
ATOM 1755 C CA . GLU A 1 221 ? 6.555 25.375 18.578 1 97.88 221 GLU A CA 1
ATOM 1756 C C . GLU A 1 221 ? 7.941 25.047 19.141 1 97.88 221 GLU A C 1
ATOM 1758 O O . GLU A 1 221 ? 8.953 25.438 18.547 1 97.88 221 GLU A O 1
ATOM 1763 N N . ILE A 1 222 ? 7.949 24.297 20.172 1 97.44 222 ILE A N 1
ATOM 1764 C CA . ILE A 1 222 ? 9.148 24.078 20.969 1 97.44 222 ILE A CA 1
ATOM 1765 C C . ILE A 1 222 ? 9.281 22.594 21.281 1 97.44 222 ILE A C 1
ATOM 1767 O O . ILE A 1 222 ? 8.383 21.797 20.984 1 97.44 222 ILE A O 1
ATOM 1771 N N . PRO A 1 223 ? 10.438 22.156 21.875 1 96.5 223 PRO A N 1
ATOM 1772 C CA . PRO A 1 223 ? 10.656 20.734 22.188 1 96.5 223 PRO A CA 1
ATOM 1773 C C . PRO A 1 223 ? 9.609 20.172 23.141 1 96.5 223 PRO A C 1
ATOM 1775 O O . PRO A 1 223 ? 8.82 20.938 23.703 1 96.5 223 PRO A O 1
ATOM 1778 N N . THR A 1 224 ? 9.641 18.875 23.25 1 96.88 224 THR A N 1
ATOM 1779 C CA . THR A 1 224 ? 8.688 18.188 24.109 1 96.88 224 THR A CA 1
ATOM 1780 C C . THR A 1 224 ? 8.773 18.703 25.547 1 96.88 224 THR A C 1
ATOM 1782 O O . THR A 1 224 ? 9.852 19.078 26.016 1 96.88 224 THR A O 1
ATOM 1785 N N . LEU A 1 225 ? 7.641 18.656 26.188 1 97.25 225 LEU A N 1
ATOM 1786 C CA . LEU A 1 225 ? 7.582 19.109 27.578 1 97.25 225 LEU A CA 1
ATOM 1787 C C . LEU A 1 225 ? 6.969 18.031 28.469 1 97.25 225 LEU A C 1
ATOM 1789 O O . LEU A 1 225 ? 6.227 17.172 28 1 97.25 225 LEU A O 1
ATOM 1793 N N . SER A 1 226 ? 7.359 18.094 29.734 1 95.5 226 SER A N 1
ATOM 1794 C CA . SER A 1 226 ? 6.699 17.312 30.766 1 95.5 226 SER A CA 1
ATOM 1795 C C . SER A 1 226 ? 5.336 17.906 31.125 1 95.5 226 SER A C 1
ATOM 1797 O O . SER A 1 226 ? 5.035 19.047 30.766 1 95.5 226 SER A O 1
ATOM 1799 N N . VAL A 1 227 ? 4.527 17.125 31.812 1 96.31 227 VAL A N 1
ATOM 1800 C CA . VAL A 1 227 ? 3.236 17.625 32.281 1 96.31 227 VAL A CA 1
ATOM 1801 C C . VAL A 1 227 ? 3.443 18.844 33.156 1 96.31 227 VAL A C 1
ATOM 1803 O O . VAL A 1 227 ? 2.73 19.844 33.031 1 96.31 227 VAL A O 1
ATOM 1806 N N . THR A 1 228 ? 4.441 18.734 34.031 1 96.19 228 THR A N 1
ATOM 1807 C CA . THR A 1 228 ? 4.754 19.812 34.969 1 96.19 228 THR A CA 1
ATOM 1808 C C . THR A 1 228 ? 5.082 21.109 34.219 1 96.19 228 THR A C 1
ATOM 1810 O O . THR A 1 228 ? 4.621 22.188 34.562 1 96.19 228 THR A O 1
ATOM 1813 N N . ASP A 1 229 ? 5.785 21 33.219 1 96.75 229 ASP A N 1
ATOM 1814 C CA . ASP A 1 229 ? 6.207 22.188 32.469 1 96.75 229 ASP A CA 1
ATOM 1815 C C . ASP A 1 229 ? 5.082 22.703 31.562 1 96.75 229 ASP A C 1
ATOM 1817 O O . ASP A 1 229 ? 5.02 23.891 31.266 1 96.75 229 ASP A O 1
ATOM 1821 N N . PHE A 1 230 ? 4.188 21.812 31.188 1 97.75 230 PHE A N 1
ATOM 1822 C CA . PHE A 1 230 ? 2.992 22.312 30.5 1 97.75 230 PHE A CA 1
ATOM 1823 C C . PHE A 1 230 ? 2.148 23.156 31.438 1 97.75 230 PHE A C 1
ATOM 1825 O O . PHE A 1 230 ? 1.564 24.156 31.016 1 97.75 230 PHE A O 1
ATOM 1832 N N . LYS A 1 231 ? 2.072 22.75 32.656 1 97 231 LYS A N 1
ATOM 1833 C CA . LYS A 1 231 ? 1.358 23.562 33.656 1 97 231 LYS A CA 1
ATOM 1834 C C . LYS A 1 231 ? 2.002 24.938 33.844 1 97 231 LYS A C 1
ATOM 1836 O O . LYS A 1 231 ? 1.302 25.938 33.938 1 97 231 LYS A O 1
ATOM 1841 N N . ARG A 1 232 ? 3.318 24.922 33.812 1 96.88 232 ARG A N 1
ATOM 1842 C CA . ARG A 1 232 ? 4.035 26.188 33.906 1 96.88 232 ARG A CA 1
ATOM 1843 C C . ARG A 1 232 ? 3.771 27.062 32.688 1 96.88 232 ARG A C 1
ATOM 1845 O O . ARG A 1 232 ? 3.594 28.281 32.812 1 96.88 232 ARG A O 1
ATOM 1852 N N . LEU A 1 233 ? 3.775 26.453 31.547 1 97.44 233 LEU A N 1
ATOM 1853 C CA . LEU A 1 233 ? 3.5 27.172 30.297 1 97.44 233 LEU A CA 1
ATOM 1854 C C . LEU A 1 233 ? 2.098 27.766 30.312 1 97.44 233 LEU A C 1
ATOM 1856 O O . LEU A 1 233 ? 1.912 28.922 29.938 1 97.44 233 LEU A O 1
ATOM 1860 N N . LYS A 1 234 ? 1.127 27 30.781 1 95.25 234 LYS A N 1
ATOM 1861 C CA . LYS A 1 234 ? -0.262 27.438 30.859 1 95.25 234 LYS A CA 1
ATOM 1862 C C . LYS A 1 234 ? -0.412 28.594 31.844 1 95.25 234 LYS A C 1
ATOM 1864 O O . LYS A 1 234 ? -1.188 29.516 31.594 1 95.25 234 LYS A O 1
ATOM 1869 N N . ALA A 1 235 ? 0.283 28.547 32.875 1 95.19 235 ALA A N 1
ATOM 1870 C CA . ALA A 1 235 ? 0.168 29.5 33.969 1 95.19 235 ALA A CA 1
ATOM 1871 C C . ALA A 1 235 ? 0.578 30.906 33.531 1 95.19 235 ALA A C 1
ATOM 1873 O O . ALA A 1 235 ? 0.176 31.906 34.125 1 95.19 235 ALA A O 1
ATOM 1874 N N . LEU A 1 236 ? 1.367 31 32.438 1 93.88 236 LEU A N 1
ATOM 1875 C CA . LEU A 1 236 ? 1.767 32.312 31.922 1 93.88 236 LEU A CA 1
ATOM 1876 C C . LEU A 1 236 ? 0.568 33.062 31.359 1 93.88 236 LEU A C 1
ATOM 1878 O O . LEU A 1 236 ? 0.586 34.281 31.266 1 93.88 236 LEU A O 1
ATOM 1882 N N . GLY A 1 237 ? -0.39 32.312 30.797 1 90.44 237 GLY A N 1
ATOM 1883 C CA . GLY A 1 237 ? -1.635 32.938 30.344 1 90.44 237 GLY A CA 1
ATOM 1884 C C . GLY A 1 237 ? -1.541 33.5 28.953 1 90.44 237 GLY A C 1
ATOM 1885 O O . GLY A 1 237 ? -2.555 33.906 28.359 1 90.44 237 GLY A O 1
ATOM 1886 N N . CYS A 1 238 ? -0.362 33.562 28.375 1 91.88 238 CYS A N 1
ATOM 1887 C CA . CYS A 1 238 ? -0.211 34.219 27.078 1 91.88 238 CYS A CA 1
ATOM 1888 C C . CYS A 1 238 ? -0.075 33.219 25.953 1 91.88 238 CYS A C 1
ATOM 1890 O O . CYS A 1 238 ? -0.075 33.594 24.781 1 91.88 238 CYS A O 1
ATOM 1892 N 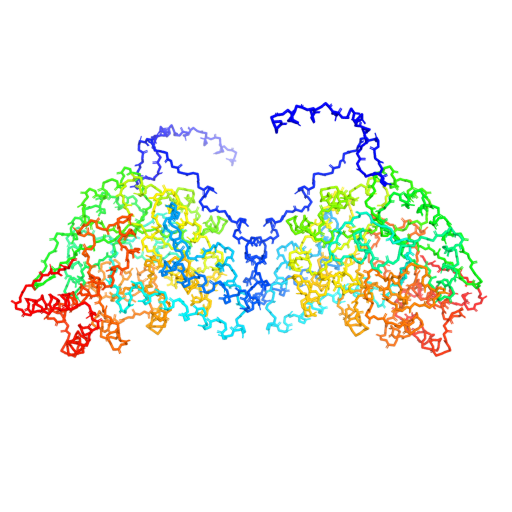N . VAL A 1 239 ? -0.031 31.938 26.25 1 94.31 239 VAL A N 1
ATOM 1893 C CA . VAL A 1 239 ? 0.196 30.938 25.219 1 94.31 239 VAL A CA 1
ATOM 1894 C C . VAL A 1 239 ? -1.143 30.406 24.719 1 94.31 239 VAL A C 1
ATOM 1896 O O . VAL A 1 239 ? -2.023 30.062 25.516 1 94.31 239 VAL A O 1
ATOM 1899 N N . GLY A 1 240 ? -1.283 30.391 23.391 1 92.81 240 GLY A N 1
ATOM 1900 C CA . GLY A 1 240 ? -2.486 29.859 22.766 1 92.81 240 GLY A CA 1
ATOM 1901 C C . GLY A 1 240 ? -2.373 28.391 22.391 1 92.81 240 GLY A C 1
ATOM 1902 O O . GLY A 1 240 ? -2.949 27.531 23.062 1 92.81 240 GLY A O 1
ATOM 1903 N N . THR A 1 241 ? -1.58 28.078 21.391 1 95.75 241 THR A N 1
ATOM 1904 C CA . THR A 1 241 ? -1.437 26.734 20.875 1 95.75 241 THR A CA 1
ATOM 1905 C C . THR A 1 241 ? -0.014 26.219 21.078 1 95.75 241 THR A C 1
ATOM 1907 O O . THR A 1 241 ? 0.952 26.953 20.891 1 95.75 241 THR A O 1
ATOM 1910 N N . TYR A 1 242 ? 0.062 25.031 21.609 1 98 242 TYR A N 1
ATOM 1911 C CA . TYR A 1 242 ? 1.33 24.312 21.594 1 98 242 TYR A CA 1
ATOM 1912 C C . TYR A 1 242 ? 1.455 23.438 20.359 1 98 242 TYR A C 1
ATOM 1914 O O . TYR A 1 242 ? 0.604 22.578 20.109 1 98 242 TYR A O 1
ATOM 1922 N N . THR A 1 243 ? 2.521 23.641 19.609 1 98.31 243 THR A N 1
ATOM 1923 C CA . THR A 1 243 ? 2.699 22.906 18.359 1 98.31 243 THR A CA 1
ATOM 1924 C C . THR A 1 243 ? 3.939 22.031 18.438 1 98.31 243 THR A C 1
ATOM 1926 O O . THR A 1 243 ? 4.98 22.438 18.953 1 98.31 243 THR A O 1
ATOM 1929 N N . LEU A 1 244 ? 3.791 20.844 17.953 1 98.44 244 LEU A N 1
ATOM 1930 C CA . LEU A 1 244 ? 4.898 19.906 17.828 1 98.44 244 LEU A CA 1
ATOM 1931 C C . LEU A 1 244 ? 4.684 18.969 16.641 1 98.44 244 LEU A C 1
ATOM 1933 O O . LEU A 1 244 ? 3.707 18.219 16.609 1 98.44 244 LEU A O 1
ATOM 1937 N N . PHE A 1 245 ? 5.633 19.031 15.742 1 98.06 245 PHE A N 1
ATOM 1938 C CA . PHE A 1 245 ? 5.574 18.094 14.625 1 98.06 245 PHE A CA 1
ATOM 1939 C C . PHE A 1 245 ? 6.188 16.75 15 1 98.06 245 PHE A C 1
ATOM 1941 O O . PHE A 1 245 ? 7.266 16.703 15.594 1 98.06 245 PHE A O 1
ATOM 1948 N N . GLN A 1 246 ? 5.48 15.711 14.688 1 98.12 246 GLN A N 1
ATOM 1949 C CA . GLN A 1 246 ? 6.078 14.391 14.836 1 98.12 246 GLN A CA 1
ATOM 1950 C C . GLN A 1 246 ? 7.199 14.172 13.828 1 98.12 246 GLN A C 1
ATOM 1952 O O . GLN A 1 246 ? 8.062 13.312 14.031 1 98.12 246 GLN A O 1
ATOM 1957 N N . GLU A 1 247 ? 7.23 14.953 12.805 1 97.81 247 GLU A N 1
ATOM 1958 C CA . GLU A 1 247 ? 8.156 14.891 11.68 1 97.81 247 GLU A CA 1
ATOM 1959 C C . GLU A 1 247 ? 7.844 13.695 10.781 1 97.81 247 GLU A C 1
ATOM 1961 O O . GLU A 1 247 ? 7.473 13.875 9.617 1 97.81 247 GLU A O 1
ATOM 1966 N N . THR A 1 248 ? 7.914 12.531 11.266 1 98.44 248 THR A N 1
ATOM 1967 C CA . THR A 1 248 ? 7.41 11.328 10.617 1 98.44 248 THR A CA 1
ATOM 1968 C C . THR A 1 248 ? 6.84 10.352 11.641 1 98.44 248 THR A C 1
ATOM 1970 O O . THR A 1 248 ? 7.406 10.188 12.727 1 98.44 248 THR A O 1
ATOM 1973 N N . TYR A 1 249 ? 5.691 9.797 11.266 1 98.38 249 TYR A N 1
ATOM 1974 C CA . TYR A 1 249 ? 5.023 8.859 12.156 1 98.38 249 TYR A CA 1
ATOM 1975 C C . TYR A 1 249 ? 5.555 7.441 11.953 1 98.38 249 TYR A C 1
ATOM 1977 O O . TYR A 1 249 ? 5.305 6.555 12.773 1 98.38 249 TYR A O 1
ATOM 1985 N N . HIS A 1 250 ? 6.262 7.246 10.859 1 97.25 250 HIS A N 1
ATOM 1986 C CA . HIS A 1 250 ? 6.859 5.945 10.594 1 97.25 250 HIS A CA 1
ATOM 1987 C C . HIS A 1 250 ? 8.055 5.684 11.508 1 97.25 250 HIS A C 1
ATOM 1989 O O . HIS A 1 250 ? 9.094 6.336 11.383 1 97.25 250 HIS A O 1
ATOM 1995 N N . ARG A 1 251 ? 7.977 4.703 12.336 1 96.25 251 ARG A N 1
ATOM 1996 C CA . ARG A 1 251 ? 8.922 4.484 13.422 1 96.25 251 ARG A CA 1
ATOM 1997 C C . ARG A 1 251 ? 10.328 4.25 12.891 1 96.25 251 ARG A C 1
ATOM 1999 O O . ARG A 1 251 ? 11.297 4.809 13.414 1 96.25 251 ARG A O 1
ATOM 2006 N N . LYS A 1 252 ? 10.477 3.426 11.883 1 94.88 252 LYS A N 1
ATOM 2007 C CA . LYS A 1 252 ? 11.797 3.115 11.336 1 94.88 252 LYS A CA 1
ATOM 2008 C C . LYS A 1 252 ? 12.453 4.359 10.742 1 94.88 252 LYS A C 1
ATOM 2010 O O . LYS A 1 252 ? 13.641 4.605 10.969 1 94.88 252 LYS A O 1
ATOM 2015 N N . SER A 1 253 ? 11.664 5.125 10 1 96.19 253 SER A N 1
ATOM 2016 C CA . SER A 1 253 ? 12.188 6.359 9.43 1 96.19 253 SER A CA 1
ATOM 2017 C C . SER A 1 253 ? 12.523 7.375 10.523 1 96.19 253 SER A C 1
ATOM 2019 O O . SER A 1 253 ? 13.523 8.086 10.43 1 96.19 253 SER A O 1
ATOM 2021 N N . PHE A 1 254 ? 11.648 7.441 11.555 1 98 254 PHE A N 1
ATOM 2022 C CA . PHE A 1 254 ? 11.906 8.359 12.656 1 98 254 PHE A CA 1
ATOM 2023 C C . PHE A 1 254 ? 13.258 8.078 13.289 1 98 254 PHE A C 1
ATOM 2025 O O . PHE A 1 254 ? 14.039 9 13.531 1 98 254 PHE A O 1
ATOM 2032 N N . LYS A 1 255 ? 13.547 6.84 13.562 1 96.31 255 LYS A N 1
ATOM 2033 C CA . LYS A 1 255 ? 14.82 6.434 14.148 1 96.31 255 LYS A CA 1
ATOM 2034 C C . LYS A 1 255 ? 15.984 6.793 13.227 1 96.31 255 LYS A C 1
ATOM 2036 O O . LYS A 1 255 ? 17.031 7.254 13.695 1 96.31 255 LYS A O 1
ATOM 2041 N N . LYS A 1 256 ? 15.773 6.637 11.97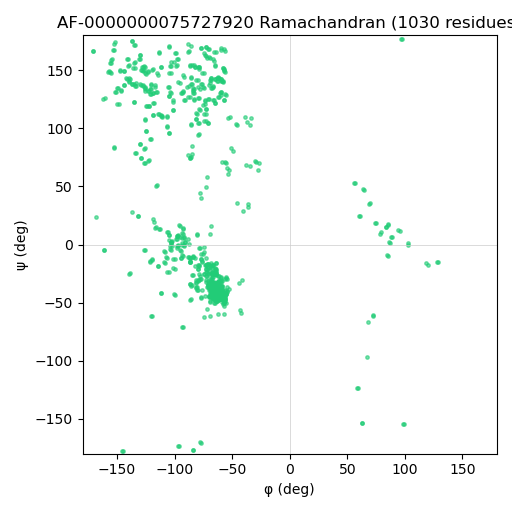7 1 95.62 256 LYS A N 1
ATOM 2042 C CA . LYS A 1 256 ? 16.812 6.895 10.977 1 95.62 256 LYS A CA 1
ATOM 2043 C C . LYS A 1 256 ? 17.172 8.375 10.93 1 95.62 256 LYS A C 1
ATOM 2045 O O . LYS A 1 256 ? 18.344 8.734 10.867 1 95.62 256 LYS A O 1
ATOM 2050 N N . PHE A 1 257 ? 16.172 9.258 11.016 1 97 257 PHE A N 1
ATOM 2051 C CA . PHE A 1 257 ? 16.391 10.672 10.758 1 97 257 PHE A CA 1
ATOM 2052 C C . PHE A 1 257 ? 16.672 11.422 12.062 1 97 257 PHE A C 1
ATOM 2054 O O . PHE A 1 257 ? 17.078 12.586 12.039 1 97 257 PHE A O 1
ATOM 2061 N N . HIS A 1 258 ? 16.453 10.773 13.188 1 96.81 258 HIS A N 1
ATOM 2062 C CA . HIS A 1 258 ? 16.75 11.336 14.492 1 96.81 258 HIS A CA 1
ATOM 2063 C C . HIS A 1 258 ? 17.703 10.438 15.281 1 96.81 258 HIS A C 1
ATOM 2065 O O . HIS A 1 258 ? 17.328 9.891 16.328 1 96.81 258 HIS A O 1
ATOM 2071 N N . PRO A 1 259 ? 18.938 10.391 14.883 1 92.88 259 PRO A N 1
ATOM 2072 C CA . PRO A 1 259 ? 19.875 9.406 15.43 1 92.8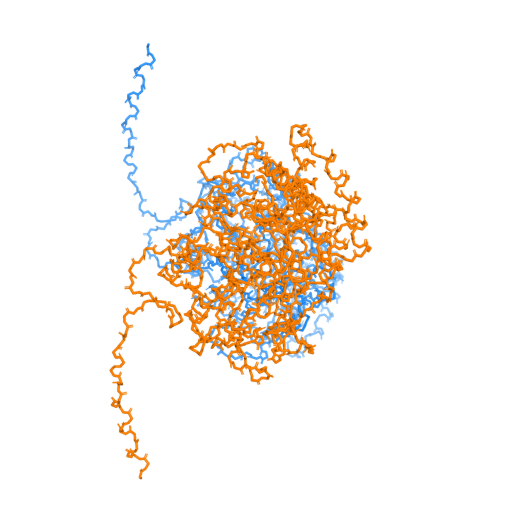8 259 PRO A CA 1
ATOM 2073 C C . PRO A 1 259 ? 20.297 9.719 16.875 1 92.88 259 PRO A C 1
ATOM 2075 O O . PRO A 1 259 ? 20.609 8.805 17.641 1 92.88 259 PRO A O 1
ATOM 2078 N N . TYR A 1 260 ? 20.328 11.047 17.219 1 90.44 260 TYR A N 1
ATOM 2079 C CA . TYR A 1 260 ? 20.812 11.398 18.547 1 90.44 260 TYR A CA 1
ATOM 2080 C C . TYR A 1 260 ? 20 12.547 19.141 1 90.44 260 TYR A C 1
ATOM 2082 O O . TYR A 1 260 ? 19.328 13.281 18.406 1 90.44 260 TYR A O 1
ATOM 2090 N N . GLY A 1 261 ? 20.094 12.648 20.562 1 91.56 261 GLY A N 1
ATOM 2091 C CA . GLY A 1 261 ? 19.438 13.727 21.281 1 91.56 261 GLY A CA 1
ATOM 2092 C C . GLY A 1 261 ? 18.078 13.336 21.844 1 91.56 261 GLY A C 1
ATOM 2093 O O . GLY A 1 261 ? 17.578 12.242 21.578 1 91.56 261 GLY A O 1
ATOM 2094 N N . PRO A 1 262 ? 17.484 14.266 22.547 1 91 262 PRO A N 1
ATOM 2095 C CA . PRO A 1 262 ? 16.219 13.953 23.203 1 91 262 PRO A CA 1
ATOM 2096 C C . PRO A 1 262 ? 15.086 13.703 22.203 1 91 262 PRO A C 1
ATOM 2098 O O . PRO A 1 262 ? 14.172 12.93 22.484 1 91 262 PRO A O 1
ATOM 2101 N N . LYS A 1 263 ? 15.172 14.297 21.078 1 94.75 263 LYS A N 1
ATOM 2102 C CA . LYS A 1 263 ? 14.125 14.133 20.078 1 94.75 263 LYS A CA 1
ATOM 2103 C C . LYS A 1 263 ? 14.086 12.703 19.547 1 94.75 263 LYS A C 1
ATOM 2105 O O . LYS A 1 263 ? 13.086 12.266 18.984 1 94.75 263 LYS A O 1
ATOM 2110 N N . ALA A 1 264 ? 15.117 11.969 19.734 1 94.5 264 ALA A N 1
ATOM 2111 C CA . ALA A 1 264 ? 15.242 10.625 19.188 1 94.5 264 ALA A CA 1
ATOM 2112 C C . ALA A 1 264 ? 14.258 9.664 19.844 1 94.5 264 ALA A C 1
ATOM 2114 O O . ALA A 1 264 ? 14.008 8.57 19.328 1 94.5 264 ALA A O 1
ATOM 2115 N N . ASP A 1 265 ? 13.727 10.031 20.984 1 94.56 265 ASP A N 1
ATOM 2116 C CA . ASP A 1 265 ? 12.766 9.188 21.688 1 94.56 265 ASP A CA 1
ATOM 2117 C C . ASP A 1 265 ? 11.375 9.305 21.078 1 94.56 265 ASP A C 1
ATOM 2119 O O . ASP A 1 265 ? 10.586 10.164 21.484 1 94.56 265 ASP A O 1
ATOM 2123 N N . TYR A 1 266 ? 11.055 8.367 20.156 1 97.19 266 TYR A N 1
ATOM 2124 C CA . TYR A 1 266 ? 9.797 8.367 19.422 1 97.19 266 TYR A CA 1
ATOM 2125 C C . TYR A 1 266 ? 8.609 8.336 20.375 1 97.19 266 TYR A C 1
ATOM 2127 O O . TYR A 1 266 ? 7.637 9.078 20.203 1 97.19 266 TYR A O 1
ATOM 2135 N N . ASP A 1 267 ? 8.617 7.473 21.312 1 95.44 267 ASP A N 1
ATOM 2136 C CA . ASP A 1 267 ? 7.492 7.238 22.203 1 95.44 267 ASP A CA 1
ATOM 2137 C C . ASP A 1 267 ? 7.227 8.461 23.078 1 95.44 267 ASP A C 1
ATOM 2139 O O . ASP A 1 267 ? 6.07 8.812 23.328 1 95.44 267 ASP A O 1
ATOM 2143 N N . TYR A 1 268 ? 8.273 9.07 23.547 1 95.81 268 TYR A N 1
ATOM 2144 C CA . TYR A 1 268 ? 8.102 10.273 24.344 1 95.81 268 TYR A CA 1
ATOM 2145 C C . TYR A 1 268 ? 7.512 11.406 23.516 1 95.81 268 TYR A C 1
ATOM 2147 O O . TYR A 1 268 ? 6.688 12.18 24 1 95.81 268 TYR A O 1
ATOM 2155 N N . ARG A 1 269 ? 7.938 11.539 22.281 1 97.25 269 ARG A N 1
ATOM 2156 C CA . ARG A 1 269 ? 7.5 12.625 21.422 1 97.25 269 ARG A CA 1
ATOM 2157 C C . ARG A 1 269 ? 6.039 12.453 21.031 1 97.25 269 ARG A C 1
ATOM 2159 O O . ARG A 1 269 ? 5.258 13.406 21.078 1 97.25 269 ARG A O 1
ATOM 2166 N N . ILE A 1 270 ? 5.641 11.18 20.641 1 98.12 270 ILE A N 1
ATOM 2167 C CA . ILE A 1 270 ? 4.293 10.945 20.125 1 98.12 270 ILE A CA 1
ATOM 2168 C C . ILE A 1 270 ? 3.273 11.156 21.234 1 98.12 270 ILE A C 1
ATOM 2170 O O . ILE A 1 270 ? 2.113 11.484 20.984 1 98.12 270 ILE A O 1
ATOM 2174 N N . THR A 1 271 ? 3.656 11.039 22.531 1 97.38 271 THR A N 1
ATOM 2175 C CA . THR A 1 271 ? 2.736 11.195 23.656 1 97.38 271 THR A CA 1
ATOM 2176 C C . THR A 1 271 ? 2.773 12.617 24.203 1 97.38 271 THR A C 1
ATOM 2178 O O . THR A 1 271 ? 2.17 12.914 25.234 1 97.38 271 THR A O 1
ATOM 2181 N N . CYS A 1 272 ? 3.488 13.453 23.531 1 97.75 272 CYS A N 1
ATOM 2182 C CA . CYS A 1 272 ? 3.641 14.828 24 1 97.75 272 CYS A CA 1
ATOM 2183 C C . CYS A 1 272 ? 2.301 15.555 24 1 97.75 272 CYS A C 1
ATOM 2185 O O . CYS A 1 272 ? 2.02 16.344 24.906 1 97.75 272 CYS A O 1
ATOM 2187 N N . MET A 1 273 ? 1.493 15.32 23 1 97.88 273 MET A N 1
ATOM 2188 C CA . MET A 1 273 ? 0.205 16 22.922 1 97.88 273 MET A CA 1
ATOM 2189 C C . MET A 1 273 ? -0.716 15.547 24.047 1 97.88 273 MET A C 1
ATOM 2191 O O . MET A 1 273 ? -1.525 16.328 24.547 1 97.88 273 MET A O 1
ATOM 2195 N N . ASP A 1 274 ? -0.592 14.289 24.453 1 96.81 274 ASP A N 1
ATOM 2196 C CA . ASP A 1 274 ? -1.312 13.812 25.625 1 96.81 274 ASP A CA 1
ATOM 2197 C C . ASP A 1 274 ? -0.871 14.562 26.875 1 96.81 274 ASP A C 1
ATOM 2199 O O . ASP A 1 274 ? -1.706 14.992 27.688 1 96.81 274 ASP A O 1
ATOM 2203 N N . ARG A 1 275 ? 0.412 14.719 27.031 1 97.38 275 ARG A N 1
ATOM 2204 C CA . ARG A 1 275 ? 0.933 15.453 28.172 1 97.38 275 ARG A CA 1
ATOM 2205 C C . ARG A 1 275 ? 0.457 16.906 28.156 1 97.38 275 ARG A C 1
ATOM 2207 O O . ARG A 1 275 ? 0.188 17.484 29.219 1 97.38 275 ARG A O 1
ATOM 2214 N N . ALA A 1 276 ? 0.418 17.516 26.984 1 97.81 276 ALA A N 1
ATOM 2215 C CA . ALA A 1 276 ? -0.091 18.875 26.875 1 97.81 276 ALA A CA 1
ATOM 2216 C C . ALA A 1 276 ? -1.526 18.969 27.375 1 97.81 276 ALA A C 1
ATOM 2218 O O . ALA A 1 276 ? -1.863 19.891 28.141 1 97.81 276 ALA A O 1
ATOM 2219 N N . GLN A 1 277 ? -2.348 18 26.953 1 95.75 277 GLN A N 1
ATOM 2220 C CA . GLN A 1 277 ? -3.742 17.984 27.375 1 95.75 277 GLN A CA 1
ATOM 2221 C C . GLN A 1 277 ? -3.854 17.766 28.891 1 95.75 277 GLN A C 1
ATOM 2223 O O . GLN A 1 277 ? -4.645 18.438 29.562 1 95.75 277 GLN A O 1
ATOM 2228 N N . ILE A 1 278 ? -3.049 16.875 29.422 1 95.5 278 ILE A N 1
ATOM 2229 C CA . ILE A 1 278 ? -3.037 16.609 30.844 1 95.5 278 ILE A CA 1
ATOM 2230 C C . ILE A 1 278 ? -2.586 17.859 31.594 1 95.5 278 ILE A C 1
ATOM 2232 O O . ILE A 1 278 ? -3.092 18.156 32.688 1 95.5 278 ILE A O 1
ATOM 2236 N N . GLY A 1 279 ? -1.627 18.594 31.016 1 96 279 GLY A N 1
ATOM 2237 C CA . GLY A 1 279 ? -1.133 19.828 31.594 1 96 279 GLY A CA 1
ATOM 2238 C C . GLY A 1 279 ? -2.059 21.016 31.359 1 96 279 GLY A C 1
ATOM 2239 O O . GLY A 1 279 ? -1.734 22.141 31.719 1 96 279 GLY A O 1
ATOM 2240 N N . LYS A 1 280 ? -3.152 20.812 30.625 1 93.56 280 LYS A N 1
ATOM 2241 C CA . LYS A 1 280 ? -4.27 21.75 30.469 1 93.56 280 LYS A CA 1
ATOM 2242 C C . LYS A 1 280 ? -3.992 22.75 29.375 1 93.56 280 LYS A C 1
ATOM 2244 O O . LYS A 1 280 ? -4.555 23.859 29.359 1 93.56 280 LYS A O 1
ATOM 2249 N N . ILE A 1 281 ? -3.072 22.453 28.562 1 94.12 281 ILE A N 1
ATOM 2250 C CA . ILE A 1 281 ? -3.004 23.156 27.281 1 94.12 281 ILE A CA 1
ATOM 2251 C C . ILE A 1 281 ? -4.031 22.562 26.312 1 94.12 281 ILE A C 1
ATOM 2253 O O . ILE A 1 281 ? -3.801 21.5 25.734 1 94.12 281 ILE A O 1
ATOM 2257 N N . ASP A 1 282 ? -5.082 23.203 26.078 1 86.81 282 ASP A N 1
ATOM 2258 C CA . ASP A 1 282 ? -6.242 22.641 25.391 1 86.81 282 ASP A CA 1
ATOM 2259 C C . ASP A 1 282 ? -6.043 22.656 23.875 1 86.81 282 ASP A C 1
ATOM 2261 O O . ASP A 1 282 ? -6.625 21.844 23.172 1 86.81 282 ASP A O 1
ATOM 2265 N N . ASP A 1 283 ? -5.332 23.672 23.328 1 93.69 283 ASP A N 1
ATOM 2266 C CA . ASP A 1 283 ? -5.113 23.781 21.891 1 93.69 283 ASP A CA 1
ATOM 2267 C C . ASP A 1 283 ? -3.709 23.297 21.516 1 93.69 283 ASP A C 1
ATOM 2269 O O . ASP A 1 283 ? -2.715 23.891 21.938 1 93.69 283 ASP A O 1
ATOM 2273 N N . VAL A 1 284 ? -3.729 22.219 20.734 1 97.12 284 VAL A N 1
ATOM 2274 C CA . VAL A 1 284 ? -2.453 21.688 20.266 1 97.12 284 VAL A CA 1
ATOM 2275 C C . VAL A 1 284 ? -2.43 21.641 18.75 1 97.12 284 VAL A C 1
ATOM 2277 O O . VAL A 1 284 ? -3.482 21.609 18.109 1 97.12 284 VAL A O 1
ATOM 2280 N N . GLY A 1 285 ? -1.302 21.797 18.188 1 97.5 285 GLY A N 1
ATOM 2281 C CA . GLY A 1 285 ? -1.087 21.688 16.75 1 97.5 285 GLY A CA 1
ATOM 2282 C C . GLY A 1 285 ? 0.006 20.703 16.391 1 97.5 285 GLY A C 1
ATOM 2283 O O . GLY A 1 285 ? 1.018 20.594 17.094 1 97.5 285 GLY A O 1
ATOM 2284 N N . PHE A 1 286 ? -0.29 19.875 15.398 1 96.69 286 PHE A N 1
ATOM 2285 C CA . PHE A 1 286 ? 0.775 18.969 14.992 1 96.69 286 PHE A CA 1
ATOM 2286 C C . PHE A 1 286 ? 0.872 18.875 13.477 1 96.69 286 PHE A C 1
ATOM 2288 O O . PHE A 1 286 ? 0.168 19.594 12.766 1 96.69 286 PHE A O 1
ATOM 2295 N N . GLY A 1 287 ? 1.863 18.172 12.969 1 97.81 287 GLY A N 1
ATOM 2296 C CA . GLY A 1 287 ? 2.178 18.016 11.555 1 97.81 287 GLY A CA 1
ATOM 2297 C C . GLY A 1 287 ? 3.232 16.969 11.289 1 97.81 287 GLY A C 1
ATOM 2298 O O . GLY A 1 287 ? 3.826 16.422 12.227 1 97.81 287 GLY A O 1
ATOM 2299 N N . ALA A 1 288 ? 3.332 16.625 10.078 1 98.38 288 ALA A N 1
ATOM 2300 C CA . ALA A 1 288 ? 4.387 15.742 9.578 1 98.38 288 ALA A CA 1
ATOM 2301 C C . ALA A 1 288 ? 5.242 16.453 8.539 1 98.38 288 ALA A C 1
ATOM 2303 O O . ALA A 1 288 ? 4.723 17.141 7.66 1 98.38 288 ALA A O 1
ATOM 2304 N N . LEU A 1 289 ? 6.57 16.359 8.75 1 98.12 289 LEU A N 1
ATOM 2305 C CA . LEU A 1 289 ? 7.473 16.906 7.738 1 98.12 289 LEU A CA 1
ATOM 2306 C C . LEU A 1 289 ? 7.453 16.047 6.473 1 98.12 289 LEU A C 1
ATOM 2308 O O . LEU A 1 289 ? 8.062 14.984 6.43 1 98.12 289 LEU A O 1
ATOM 2312 N N . LEU A 1 290 ? 6.781 16.562 5.438 1 98 290 LEU A N 1
ATOM 2313 C CA . LEU A 1 290 ? 6.566 15.805 4.207 1 98 290 LEU A CA 1
ATOM 2314 C C . LEU A 1 290 ? 7.852 15.703 3.398 1 98 290 LEU A C 1
ATOM 2316 O O . LEU A 1 290 ? 8.461 16.719 3.062 1 98 290 LEU A O 1
ATOM 2320 N N . GLY A 1 291 ? 8.25 14.523 3.096 1 96 291 GLY A N 1
ATOM 2321 C CA . GLY A 1 291 ? 9.508 14.219 2.436 1 96 291 GLY A CA 1
ATOM 2322 C C . GLY A 1 291 ? 10.328 13.18 3.17 1 96 291 GLY A C 1
ATOM 2323 O O . GLY A 1 291 ? 11.258 12.594 2.602 1 96 291 GLY A O 1
ATOM 2324 N N . LEU A 1 292 ? 9.969 12.922 4.422 1 96.81 292 LEU A N 1
ATOM 2325 C CA . LEU A 1 292 ? 10.734 11.961 5.219 1 96.81 292 LEU A CA 1
ATOM 2326 C C . LEU A 1 292 ? 10.242 10.539 4.973 1 96.81 292 LEU A C 1
ATOM 2328 O O . LEU A 1 292 ? 11.016 9.586 5.07 1 96.81 292 LEU A O 1
ATOM 2332 N N . TYR A 1 293 ? 8.984 10.359 4.781 1 96.75 293 TYR A N 1
ATOM 2333 C CA . TYR A 1 293 ? 8.375 9.078 4.453 1 96.75 293 TYR A CA 1
ATOM 2334 C C . TYR A 1 293 ? 7.195 9.258 3.51 1 96.75 293 TYR A C 1
ATOM 2336 O O . TYR A 1 293 ? 6.953 10.359 3.016 1 96.75 293 TYR A O 1
ATOM 2344 N N . ASP A 1 294 ? 6.508 8.18 3.158 1 96.62 294 ASP A N 1
ATOM 2345 C CA . ASP A 1 294 ? 5.383 8.203 2.227 1 96.62 294 ASP A CA 1
ATOM 2346 C C . ASP A 1 294 ? 4.293 9.156 2.707 1 96.62 294 ASP A C 1
ATOM 2348 O O . ASP A 1 294 ? 3.805 9.031 3.832 1 96.62 294 ASP A O 1
ATOM 2352 N N . HIS A 1 295 ? 3.904 10.156 1.823 1 97.69 295 HIS A N 1
ATOM 2353 C CA . HIS A 1 295 ? 3.002 11.227 2.238 1 97.69 295 HIS A CA 1
ATOM 2354 C C . HIS A 1 295 ? 1.611 10.68 2.549 1 97.69 295 HIS A C 1
ATOM 2356 O O . HIS A 1 295 ? 0.895 11.242 3.383 1 97.69 295 HIS A O 1
ATOM 2362 N N . LYS A 1 296 ? 1.165 9.602 1.805 1 98.06 296 LYS A N 1
ATOM 2363 C CA . LYS A 1 296 ? -0.145 9.023 2.102 1 98.06 296 LYS A CA 1
ATOM 2364 C C . LYS A 1 296 ? -0.164 8.391 3.486 1 98.06 296 LYS A C 1
ATOM 2366 O O . LYS A 1 296 ? -1.128 8.555 4.238 1 98.06 296 LYS A O 1
ATOM 2371 N N . PHE A 1 297 ? 0.924 7.652 3.799 1 98.19 297 PHE A N 1
ATOM 2372 C CA . PHE A 1 297 ? 1.074 7.082 5.133 1 98.19 297 PHE A CA 1
ATOM 2373 C C . PHE A 1 297 ? 1.019 8.172 6.195 1 98.19 297 PHE A C 1
ATOM 2375 O O . PHE A 1 297 ? 0.284 8.047 7.18 1 98.19 297 PHE A O 1
ATOM 2382 N N . GLU A 1 298 ? 1.802 9.266 6.023 1 98.62 298 GLU A N 1
ATOM 2383 C CA . GLU A 1 298 ? 1.858 10.359 6.984 1 98.62 298 GLU A CA 1
ATOM 2384 C C . GLU A 1 298 ? 0.485 10.992 7.18 1 98.62 298 GLU A C 1
ATOM 2386 O O . GLU A 1 298 ? 0.108 11.344 8.305 1 98.62 298 GLU A O 1
ATOM 2391 N N . GLY A 1 299 ? -0.195 11.195 6.078 1 98.38 299 GLY A N 1
ATOM 2392 C CA . GLY A 1 299 ? -1.529 11.773 6.164 1 98.38 299 GLY A CA 1
ATOM 2393 C C . GLY A 1 299 ? -2.477 10.945 7.016 1 98.38 299 GLY A C 1
ATOM 2394 O O . GLY A 1 299 ? -3.191 11.484 7.859 1 98.38 299 GLY A O 1
ATOM 2395 N N . LEU A 1 300 ? -2.482 9.641 6.824 1 98.25 300 LEU A N 1
ATOM 2396 C CA . LEU A 1 300 ? -3.361 8.766 7.586 1 98.25 300 LEU A CA 1
ATOM 2397 C C . LEU A 1 300 ? -2.92 8.68 9.047 1 98.25 300 LEU A C 1
ATOM 2399 O O . LEU A 1 300 ? -3.754 8.547 9.945 1 98.25 300 LEU A O 1
ATOM 2403 N N . ALA A 1 301 ? -1.626 8.758 9.234 1 98.38 301 ALA A N 1
ATOM 2404 C CA . ALA A 1 301 ? -1.124 8.766 10.609 1 98.38 301 ALA A CA 1
ATOM 2405 C C . ALA A 1 301 ? -1.561 10.031 11.344 1 98.38 301 ALA A C 1
ATOM 2407 O O . ALA A 1 301 ? -1.886 9.984 12.531 1 98.38 301 ALA A O 1
ATOM 2408 N N . LEU A 1 302 ? -1.501 11.156 10.656 1 98.38 302 LEU A N 1
ATOM 2409 C CA . LEU A 1 302 ? -2.033 12.391 11.227 1 98.38 302 LEU A CA 1
ATOM 2410 C C . LEU A 1 302 ? -3.492 12.211 11.633 1 98.38 302 LEU A C 1
ATOM 2412 O O . LEU A 1 302 ? -3.906 12.688 12.695 1 98.38 302 LEU A O 1
ATOM 2416 N N . LEU A 1 303 ? -4.23 11.57 10.789 1 97.06 303 LEU A N 1
ATOM 2417 C CA . LEU A 1 303 ? -5.641 11.32 11.07 1 97.06 303 LEU A CA 1
ATOM 2418 C C . LEU A 1 303 ? -5.801 10.43 12.297 1 97.06 303 LEU A C 1
ATOM 2420 O O . LEU A 1 303 ? -6.676 10.672 13.133 1 97.06 303 LEU A O 1
ATOM 2424 N N . GLN A 1 304 ? -4.949 9.359 12.43 1 96.94 304 GLN A N 1
ATOM 2425 C CA . GLN A 1 304 ? -4.992 8.508 13.617 1 96.94 304 GLN A CA 1
ATOM 2426 C C . GLN A 1 304 ? -4.676 9.305 14.883 1 96.94 304 GLN A C 1
ATOM 2428 O O . GLN A 1 304 ? -5.293 9.094 15.922 1 96.94 304 GLN A O 1
ATOM 2433 N N . HIS A 1 305 ? -3.684 10.148 14.75 1 97.44 305 HIS A N 1
ATOM 2434 C CA . HIS A 1 305 ? -3.287 10.969 15.891 1 97.44 305 HIS A CA 1
ATOM 2435 C C . HIS A 1 305 ? -4.414 11.906 16.312 1 97.44 305 HIS A C 1
ATOM 2437 O O . HIS A 1 305 ? -4.688 12.055 17.516 1 97.44 305 HIS A O 1
ATOM 2443 N N . ALA A 1 306 ? -5.051 12.516 15.336 1 95.75 306 ALA A N 1
ATOM 2444 C CA . ALA A 1 306 ? -6.195 13.383 15.602 1 95.75 306 ALA A CA 1
ATOM 2445 C C . ALA A 1 306 ? -7.332 12.609 16.266 1 95.75 306 ALA A C 1
ATOM 2447 O O . ALA A 1 306 ? -7.945 13.086 17.219 1 95.75 306 ALA A O 1
ATOM 2448 N N . LYS A 1 307 ? -7.598 11.43 15.719 1 93.81 307 LYS A N 1
ATOM 2449 C CA . LYS A 1 307 ? -8.656 10.578 16.266 1 93.81 307 LYS A CA 1
ATOM 2450 C C . LYS A 1 307 ? -8.367 10.203 17.719 1 93.81 307 LYS A C 1
ATOM 2452 O O . LYS A 1 307 ? -9.273 10.219 18.547 1 93.81 307 LYS A O 1
ATOM 2457 N N . HIS A 1 308 ? -7.129 9.883 17.969 1 94.81 308 HIS A N 1
ATOM 2458 C CA . HIS A 1 308 ? -6.73 9.539 19.328 1 94.81 308 HIS A CA 1
ATOM 2459 C C . HIS A 1 308 ? -7.039 10.664 20.297 1 94.81 308 HIS A C 1
ATOM 2461 O O . HIS A 1 308 ? -7.625 10.438 21.359 1 94.81 308 HIS A O 1
ATOM 2467 N N . LEU A 1 309 ? -6.633 11.914 19.984 1 93.81 309 LEU A N 1
ATOM 2468 C CA . LEU A 1 309 ? -6.859 13.062 20.859 1 93.81 309 LEU A CA 1
ATOM 2469 C C . LEU A 1 309 ? -8.352 13.305 21.062 1 93.81 309 LEU A C 1
ATOM 2471 O O . LEU A 1 309 ? -8.789 13.617 22.172 1 93.81 309 LEU A O 1
ATOM 2475 N N . ASP A 1 310 ? -9.039 13.195 20 1 89.38 310 ASP A N 1
ATOM 2476 C CA . ASP A 1 310 ? -10.484 13.383 20.078 1 89.38 310 ASP A CA 1
ATOM 2477 C C . ASP A 1 310 ? -11.125 12.352 21.016 1 89.38 310 ASP A C 1
ATOM 2479 O O . ASP A 1 310 ? -11.961 12.703 21.859 1 89.38 310 ASP A O 1
ATOM 2483 N N . GLU A 1 311 ? -10.758 11.125 20.875 1 89.5 311 GLU A N 1
ATOM 2484 C CA . GLU A 1 311 ? -11.344 10.039 21.656 1 89.5 311 GLU A CA 1
ATOM 2485 C C . GLU A 1 311 ? -10.945 10.141 23.125 1 89.5 311 GLU A C 1
ATOM 2487 O O . GLU A 1 311 ? -11.742 9.844 24.016 1 89.5 311 GLU A O 1
ATOM 2492 N N . LYS A 1 312 ? -9.734 10.531 23.328 1 90.62 312 LYS A N 1
ATOM 2493 C CA . LYS A 1 312 ? -9.211 10.508 24.703 1 90.62 312 LYS A CA 1
ATOM 2494 C C . LYS A 1 312 ? -9.555 11.805 25.438 1 90.62 312 LYS A C 1
ATOM 2496 O O . LYS A 1 312 ? -9.797 11.789 26.641 1 90.62 312 LYS A O 1
ATOM 2501 N N . PHE A 1 313 ? -9.594 12.945 24.75 1 88.88 313 PHE A N 1
ATOM 2502 C CA . PHE A 1 313 ? -9.672 14.227 25.438 1 88.88 313 PHE A CA 1
ATOM 2503 C C . PHE A 1 313 ? -10.852 15.039 24.922 1 88.88 313 PHE A C 1
ATOM 2505 O O . PHE A 1 313 ? -11.117 16.141 25.422 1 88.88 313 PHE A O 1
ATOM 2512 N N . GLY A 1 314 ? -11.531 14.547 23.922 1 84 314 GLY A N 1
ATOM 2513 C CA . GLY A 1 314 ? -12.734 15.195 23.422 1 84 314 GLY A CA 1
ATOM 2514 C C . GLY A 1 314 ? -12.461 16.266 22.391 1 84 314 GLY A C 1
ATOM 2515 O O . GLY A 1 314 ? -13.383 16.938 21.922 1 84 314 GLY A O 1
ATOM 2516 N N . THR A 1 315 ? -11.18 16.453 22.031 1 86.81 315 THR A N 1
ATOM 2517 C CA . THR A 1 315 ? -10.82 17.453 21.031 1 86.81 315 THR A CA 1
ATOM 2518 C C . THR A 1 315 ? -9.625 16.984 20.219 1 86.81 315 THR A C 1
ATOM 2520 O O . THR A 1 315 ? -8.688 16.391 20.75 1 86.81 315 THR A O 1
ATOM 2523 N N . GLY A 1 316 ? -9.766 17.125 18.922 1 89.25 316 GLY A N 1
ATOM 2524 C CA . GLY A 1 316 ? -8.609 16.906 18.078 1 89.25 316 GLY A CA 1
ATOM 2525 C C . GLY A 1 316 ? -7.645 18.094 18.078 1 89.25 316 GLY A C 1
ATOM 2526 O O . GLY A 1 316 ? -7.773 19 18.891 1 89.25 316 GLY A O 1
ATOM 2527 N N . PRO A 1 317 ? -6.707 18 17.156 1 94.31 317 PRO A N 1
ATOM 2528 C CA . PRO A 1 317 ? -5.777 19.141 17.062 1 94.31 317 PRO A CA 1
ATOM 2529 C C . PRO A 1 317 ? -6.461 20.422 16.625 1 94.31 317 PRO A C 1
ATOM 2531 O O . PRO A 1 317 ? -7.367 20.391 15.789 1 94.31 317 PRO A O 1
ATOM 2534 N N . HIS A 1 318 ? -5.957 21.453 17.25 1 93.38 318 HIS A N 1
ATOM 2535 C CA . HIS A 1 318 ? -6.418 22.781 16.828 1 93.38 318 HIS A CA 1
ATOM 2536 C C . HIS A 1 318 ? -5.938 23.109 15.414 1 93.38 318 HIS A C 1
ATOM 2538 O O . HIS A 1 318 ? -6.648 23.766 14.656 1 93.38 318 HIS A O 1
ATOM 2544 N N . THR A 1 319 ? -4.789 22.672 15.156 1 95.94 319 THR A N 1
ATOM 2545 C CA . THR A 1 319 ? -4.246 22.938 13.828 1 95.94 319 THR A CA 1
ATOM 2546 C C . THR A 1 319 ? -3.416 21.75 13.344 1 95.94 319 THR A C 1
ATOM 2548 O O . THR A 1 319 ? -2.873 20.984 14.148 1 95.94 319 THR A O 1
ATOM 2551 N N . ILE A 1 320 ? -3.395 21.547 12.062 1 97.75 320 ILE A N 1
ATOM 2552 C CA . ILE A 1 320 ? -2.461 20.672 11.367 1 97.75 320 ILE A CA 1
ATOM 2553 C C . ILE A 1 320 ? -1.653 21.469 10.352 1 97.75 320 ILE A C 1
ATOM 2555 O O . ILE A 1 320 ? -2.215 22.25 9.586 1 97.75 320 ILE A O 1
ATOM 2559 N N . SER A 1 321 ? -0.367 21.328 10.398 1 98.31 321 SER A N 1
ATOM 2560 C CA . SER A 1 321 ? 0.529 21.984 9.445 1 98.31 321 SER A CA 1
ATOM 2561 C C . SER A 1 321 ? 1.042 21 8.406 1 98.31 321 SER A C 1
ATOM 2563 O O . SER A 1 321 ? 1.069 19.781 8.648 1 98.31 321 SER A O 1
ATOM 2565 N N . PHE A 1 322 ? 1.392 21.516 7.211 1 98 322 PHE A N 1
ATOM 2566 C CA . PHE A 1 322 ? 1.847 20.688 6.105 1 98 322 PHE A CA 1
ATOM 2567 C C . PHE A 1 322 ? 3.193 21.172 5.582 1 98 322 PHE A C 1
ATOM 2569 O O . PHE A 1 322 ? 3.301 21.578 4.426 1 98 322 PHE A O 1
ATOM 2576 N N . PRO A 1 323 ? 4.234 20.984 6.383 1 97.62 323 PRO A N 1
ATOM 2577 C CA . PRO A 1 323 ? 5.555 21.406 5.918 1 97.62 323 PRO A CA 1
ATOM 2578 C C . PRO A 1 323 ? 6.191 20.422 4.949 1 97.62 323 PRO A C 1
ATOM 2580 O O . PRO A 1 323 ? 6.285 19.219 5.25 1 97.62 323 PRO A O 1
ATOM 2583 N N . ARG A 1 324 ? 6.613 20.875 3.775 1 95.94 324 ARG A N 1
ATOM 2584 C CA . ARG A 1 324 ? 7.5 20.078 2.93 1 95.94 324 ARG A CA 1
ATOM 2585 C C . ARG A 1 324 ? 8.961 20.422 3.199 1 95.94 324 ARG A C 1
ATOM 2587 O O . ARG A 1 324 ? 9.297 21.578 3.488 1 95.94 324 ARG A O 1
ATOM 2594 N N . ILE A 1 325 ? 9.781 19.469 3.105 1 94.94 325 ILE A N 1
ATOM 2595 C CA . ILE A 1 325 ? 11.203 19.688 3.338 1 94.94 325 ILE A CA 1
ATOM 2596 C C . ILE A 1 325 ? 11.734 20.719 2.344 1 94.94 325 ILE A C 1
ATOM 2598 O O . ILE A 1 325 ? 11.422 20.656 1.152 1 94.94 325 ILE A O 1
ATOM 2602 N N . ARG A 1 326 ? 12.43 21.656 2.914 1 91.44 326 ARG A N 1
ATOM 2603 C CA . ARG A 1 326 ? 13.156 22.641 2.131 1 91.44 326 ARG A CA 1
ATOM 2604 C C . ARG A 1 326 ? 14.656 22.578 2.418 1 91.44 326 ARG A C 1
ATOM 2606 O O . ARG A 1 326 ? 15.062 22.203 3.52 1 91.44 326 ARG A O 1
ATOM 2613 N N . PRO A 1 327 ? 15.438 22.938 1.396 1 90.38 327 PRO A N 1
ATOM 2614 C CA . PRO A 1 327 ? 16.891 22.906 1.614 1 90.38 327 PRO A CA 1
ATOM 2615 C C . PRO A 1 327 ? 17.328 23.781 2.777 1 90.38 327 PRO A C 1
ATOM 2617 O O . PRO A 1 327 ? 16.781 24.875 2.971 1 90.38 327 PRO A O 1
ATOM 2620 N N . ALA A 1 328 ? 18.219 23.328 3.504 1 90.62 328 ALA A N 1
ATOM 2621 C CA . ALA A 1 328 ? 18.859 24.062 4.594 1 90.62 328 ALA A CA 1
ATOM 2622 C C . ALA A 1 328 ? 20.375 24 4.477 1 90.62 328 ALA A C 1
ATOM 2624 O O . ALA A 1 328 ? 20.922 23 3.99 1 90.62 328 ALA A O 1
ATOM 2625 N N . THR A 1 329 ? 20.969 25 4.938 1 89.19 329 THR A N 1
ATOM 2626 C CA . THR A 1 329 ? 22.422 25.078 4.863 1 89.19 329 THR A CA 1
ATOM 2627 C C . THR A 1 329 ? 23.062 23.922 5.625 1 89.19 329 THR A C 1
ATOM 2629 O O . THR A 1 329 ? 22.672 23.625 6.758 1 89.19 329 THR A O 1
ATOM 2632 N N . GLY A 1 330 ? 23.984 23.266 4.938 1 89.19 330 GLY A N 1
ATOM 2633 C CA . GLY A 1 330 ? 24.734 22.203 5.586 1 89.19 330 GLY A CA 1
ATOM 2634 C C . GLY A 1 330 ? 23.922 20.938 5.797 1 89.19 330 GLY A C 1
ATOM 2635 O O . GLY A 1 330 ? 24.234 20.125 6.68 1 89.19 330 GLY A O 1
ATOM 2636 N N . THR A 1 331 ? 22.891 20.766 5.141 1 90.75 331 THR A N 1
ATOM 2637 C CA . THR A 1 331 ? 21.984 19.656 5.359 1 90.75 331 THR A CA 1
ATOM 2638 C C . THR A 1 331 ? 21.672 18.953 4.043 1 90.75 331 THR A C 1
ATOM 2640 O O . THR A 1 331 ? 20.609 19.172 3.447 1 90.75 331 THR A O 1
ATOM 2643 N N . PRO A 1 332 ? 22.438 18.047 3.633 1 85.25 332 PRO A N 1
ATOM 2644 C CA . PRO A 1 332 ? 22.281 17.391 2.328 1 85.25 332 PRO A CA 1
ATOM 2645 C C . PRO A 1 332 ? 20.938 16.688 2.17 1 85.25 332 PRO A C 1
ATOM 2647 O O . PRO A 1 332 ? 20.344 16.734 1.094 1 85.25 332 PRO A O 1
ATOM 2650 N N . LEU A 1 333 ? 20.438 16.078 3.154 1 88.25 333 LEU A N 1
ATOM 2651 C CA . LEU A 1 333 ? 19.172 15.375 3.082 1 88.25 333 LEU A CA 1
ATOM 2652 C C . LEU A 1 333 ? 18.047 16.312 2.676 1 88.25 333 LEU A C 1
ATOM 2654 O O . LEU A 1 333 ? 17.109 15.914 1.976 1 88.25 333 LEU A O 1
ATOM 2658 N N . SER A 1 334 ? 18.125 17.5 3.129 1 88.69 334 SER A N 1
ATOM 2659 C CA . SER A 1 334 ? 17.062 18.453 2.836 1 88.69 334 SER A CA 1
ATOM 2660 C C . SER A 1 334 ? 17.078 18.875 1.369 1 88.69 334 SER A C 1
ATOM 2662 O O . SER A 1 334 ? 16.078 19.344 0.838 1 88.69 334 SER A O 1
ATOM 2664 N N . GLU A 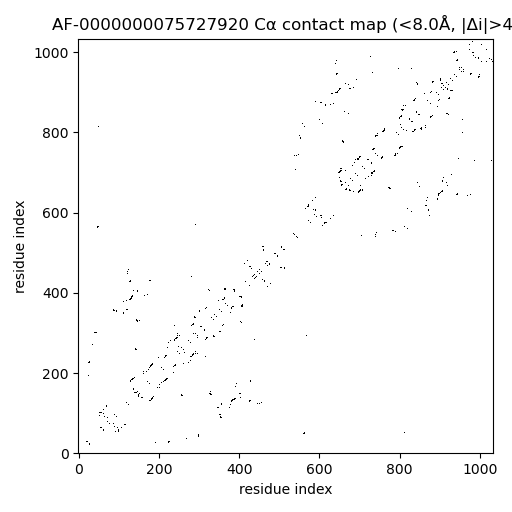1 335 ? 18.188 18.688 0.758 1 88.5 335 GLU A N 1
ATOM 2665 C CA . GLU A 1 335 ? 18.312 19 -0.665 1 88.5 335 GLU A CA 1
ATOM 2666 C C . GLU A 1 335 ? 17.719 17.875 -1.521 1 88.5 335 GLU A C 1
ATOM 2668 O O . GLU A 1 335 ? 17.219 18.125 -2.621 1 88.5 335 GLU A O 1
ATOM 2673 N N . HIS A 1 336 ? 17.844 16.719 -0.939 1 89.75 336 HIS A N 1
ATOM 2674 C CA . HIS A 1 336 ? 17.312 15.555 -1.627 1 89.75 336 HIS A CA 1
ATOM 2675 C C . HIS A 1 336 ? 16.5 14.68 -0.679 1 89.75 336 HIS A C 1
ATOM 2677 O O . HIS A 1 336 ? 16.938 13.594 -0.289 1 89.75 336 HIS A O 1
ATOM 2683 N N . PRO A 1 337 ? 15.266 15.117 -0.433 1 92 337 PRO A N 1
ATOM 2684 C CA . PRO A 1 337 ? 14.453 14.312 0.479 1 92 337 PRO A CA 1
ATOM 2685 C C . PRO A 1 337 ? 14.18 12.906 -0.056 1 92 337 PRO A C 1
ATOM 2687 O O . PRO A 1 337 ? 14.008 12.727 -1.264 1 92 337 PRO A O 1
ATOM 2690 N N . PRO A 1 338 ? 14.148 11.938 0.766 1 90.31 338 PRO A N 1
ATOM 2691 C CA . PRO A 1 338 ? 13.977 10.547 0.328 1 90.31 338 PRO A CA 1
ATOM 2692 C C . PRO A 1 338 ? 12.625 10.305 -0.33 1 90.31 338 PRO A C 1
ATOM 2694 O O . PRO A 1 338 ? 12.5 9.43 -1.194 1 90.31 338 PRO A O 1
ATOM 2697 N N . HIS A 1 339 ? 11.586 11 0.12 1 92.88 339 HIS A N 1
ATOM 2698 C CA . HIS A 1 339 ? 10.234 10.844 -0.422 1 92.88 339 HIS A CA 1
ATOM 2699 C C . HIS A 1 339 ? 9.664 12.188 -0.858 1 92.88 339 HIS A C 1
ATOM 2701 O O . HIS A 1 339 ? 8.836 12.773 -0.155 1 92.88 339 HIS A O 1
ATOM 2707 N N . VAL A 1 340 ? 10.008 12.602 -2.006 1 91.69 340 VAL A N 1
ATOM 2708 C CA . VAL A 1 340 ? 9.586 13.906 -2.518 1 91.69 340 VAL A CA 1
ATOM 2709 C C . VAL A 1 340 ? 8.078 13.898 -2.768 1 91.69 340 VAL A C 1
ATOM 2711 O O . VAL A 1 340 ? 7.535 12.93 -3.299 1 91.69 340 VAL A O 1
ATOM 2714 N N . VAL A 1 341 ? 7.426 14.922 -2.352 1 95.12 341 VAL A N 1
ATOM 2715 C CA . VAL A 1 341 ? 5.992 15.078 -2.576 1 95.12 341 VAL A CA 1
ATOM 2716 C C . VAL A 1 341 ? 5.754 16.141 -3.652 1 95.12 341 VAL A C 1
ATOM 2718 O O . VAL A 1 341 ? 5.973 17.328 -3.42 1 95.12 341 VAL A O 1
ATOM 2721 N N . ASN A 1 342 ? 5.301 15.734 -4.781 1 94.12 342 ASN A N 1
ATOM 2722 C CA . ASN A 1 342 ? 5.043 16.703 -5.84 1 94.12 342 ASN A CA 1
ATOM 2723 C C . ASN A 1 342 ? 3.801 17.531 -5.543 1 94.12 342 ASN A C 1
ATOM 2725 O O . ASN A 1 342 ? 3.062 17.25 -4.602 1 94.12 342 ASN A O 1
ATOM 2729 N N . ASP A 1 343 ? 3.553 18.578 -6.297 1 96.31 343 ASP A N 1
ATOM 2730 C CA . ASP A 1 343 ? 2.506 19.562 -6.027 1 96.31 343 ASP A CA 1
ATOM 2731 C C . ASP A 1 343 ? 1.125 18.922 -6.047 1 96.31 343 ASP A C 1
ATOM 2733 O O . ASP A 1 343 ? 0.271 19.234 -5.219 1 96.31 343 ASP A O 1
ATOM 2737 N N . ASP A 1 344 ? 0.901 18.016 -7 1 95.69 344 ASP A N 1
ATOM 2738 C CA . ASP A 1 344 ? -0.407 17.375 -7.117 1 95.69 344 ASP A CA 1
ATOM 2739 C C . ASP A 1 344 ? -0.706 16.516 -5.898 1 95.69 344 ASP A C 1
ATOM 2741 O O . ASP A 1 344 ? -1.811 16.547 -5.352 1 95.69 344 ASP A O 1
ATOM 2745 N N . ASP A 1 345 ? 0.271 15.711 -5.535 1 96.12 345 ASP A N 1
ATOM 2746 C CA . ASP A 1 345 ? 0.126 14.875 -4.348 1 96.12 345 ASP A CA 1
ATOM 2747 C C . ASP A 1 345 ? -0.072 15.734 -3.098 1 96.12 345 ASP A C 1
ATOM 2749 O O . ASP A 1 345 ? -0.845 15.367 -2.209 1 96.12 345 ASP A O 1
ATOM 2753 N N . PHE A 1 346 ? 0.654 16.828 -3.086 1 97.81 346 PHE A N 1
ATOM 2754 C CA . PHE A 1 346 ? 0.597 17.75 -1.961 1 97.81 346 PHE A CA 1
ATOM 2755 C C . PHE A 1 346 ? -0.798 18.344 -1.823 1 97.81 346 PHE A C 1
ATOM 2757 O O . PHE A 1 346 ? -1.394 18.297 -0.745 1 97.81 346 PHE A O 1
ATOM 2764 N N . LYS A 1 347 ? -1.353 18.828 -2.877 1 98.25 347 LYS A N 1
ATOM 2765 C CA . LYS A 1 347 ? -2.695 19.391 -2.895 1 98.25 347 LYS A CA 1
ATOM 2766 C C . LYS A 1 347 ? -3.742 18.359 -2.504 1 98.25 347 LYS A C 1
ATOM 2768 O O . LYS A 1 347 ? -4.656 18.656 -1.728 1 98.25 347 LYS A O 1
ATOM 2773 N N . ARG A 1 348 ? -3.557 17.188 -3.027 1 98.12 348 ARG A N 1
ATOM 2774 C CA . ARG A 1 348 ? -4.508 16.125 -2.742 1 98.12 348 ARG A CA 1
ATOM 2775 C C . ARG A 1 348 ? -4.5 15.758 -1.261 1 98.12 348 ARG A C 1
ATOM 2777 O O . ARG A 1 348 ? -5.555 15.555 -0.659 1 98.12 348 ARG A O 1
ATOM 2784 N N . LEU A 1 349 ? -3.316 15.648 -0.701 1 98.56 349 LEU A N 1
ATOM 2785 C CA . LEU A 1 349 ? -3.189 15.336 0.718 1 98.56 349 LEU A CA 1
ATOM 2786 C C . LEU A 1 349 ? -3.941 16.359 1.568 1 98.56 349 LEU A C 1
ATOM 2788 O O . LEU A 1 349 ? -4.699 15.984 2.465 1 98.56 349 LEU A O 1
ATOM 2792 N N . ILE A 1 350 ? -3.756 17.594 1.284 1 98.69 350 ILE A N 1
ATOM 2793 C CA . ILE A 1 350 ? -4.379 18.672 2.045 1 98.69 350 ILE A CA 1
ATOM 2794 C C . ILE A 1 350 ? -5.895 18.625 1.874 1 98.69 350 ILE A C 1
ATOM 2796 O O . ILE A 1 350 ? -6.641 18.766 2.846 1 98.69 350 ILE A O 1
ATOM 2800 N N . ALA A 1 351 ? -6.332 18.391 0.629 1 98.75 351 ALA A N 1
ATOM 2801 C CA . ALA A 1 351 ? -7.766 18.297 0.356 1 98.75 351 ALA A CA 1
ATOM 2802 C C . ALA A 1 351 ? -8.406 17.172 1.144 1 98.75 351 ALA A C 1
ATOM 2804 O O . ALA A 1 351 ? -9.469 17.344 1.74 1 98.75 351 ALA A O 1
ATOM 2805 N N . VAL A 1 352 ? -7.75 16.016 1.117 1 98.56 352 VAL A N 1
ATOM 2806 C CA . VAL A 1 352 ? -8.297 14.844 1.783 1 98.56 352 VAL A CA 1
ATOM 2807 C C . VAL A 1 352 ? -8.344 15.078 3.291 1 98.56 352 VAL A C 1
ATOM 2809 O O . VAL A 1 352 ? -9.328 14.727 3.949 1 98.56 352 VAL A O 1
ATOM 2812 N N . LEU A 1 353 ? -7.336 15.672 3.887 1 98.25 353 LEU A N 1
ATOM 2813 C CA . LEU A 1 353 ? -7.332 15.922 5.324 1 98.25 353 LEU A CA 1
ATOM 2814 C C . LEU A 1 353 ? -8.367 16.969 5.695 1 98.25 353 LEU A C 1
ATOM 2816 O O . LEU A 1 353 ? -8.953 16.922 6.777 1 98.25 353 LEU A O 1
ATOM 2820 N N . ARG A 1 354 ? -8.609 18 4.812 1 97.69 354 ARG A N 1
ATOM 2821 C CA . ARG A 1 354 ? -9.695 18.953 5.051 1 97.69 354 ARG A CA 1
ATOM 2822 C C . ARG A 1 354 ? -11.039 18.234 5.148 1 97.69 354 ARG A C 1
ATOM 2824 O O . ARG A 1 354 ? -11.859 18.547 6.016 1 97.69 354 ARG A O 1
ATOM 2831 N N . CYS A 1 355 ? -11.219 17.25 4.25 1 97.06 355 CYS A N 1
ATOM 2832 C CA . CYS A 1 355 ? -12.438 16.469 4.301 1 97.06 355 CYS A CA 1
ATOM 2833 C C . CYS A 1 355 ? -12.484 15.617 5.566 1 97.06 355 CYS A C 1
ATOM 2835 O O . CYS A 1 355 ? -13.555 15.414 6.145 1 97.06 355 CYS A O 1
ATOM 2837 N N . ALA A 1 356 ? -11.352 15.164 6.031 1 96.31 356 ALA A N 1
ATOM 2838 C CA . ALA A 1 356 ? -11.273 14.195 7.125 1 96.31 356 ALA A CA 1
ATOM 2839 C C . ALA A 1 356 ? -11.414 14.891 8.477 1 96.31 356 ALA A C 1
ATOM 2841 O O . ALA A 1 356 ? -11.953 14.312 9.43 1 96.31 356 ALA A O 1
ATOM 2842 N N . VAL A 1 357 ? -10.859 16.078 8.609 1 93.94 357 VAL A N 1
ATOM 2843 C CA . VAL A 1 357 ? -10.914 16.844 9.852 1 93.94 357 VAL A CA 1
ATOM 2844 C C . VAL A 1 357 ? -11.406 18.266 9.562 1 93.94 357 VAL A C 1
ATOM 2846 O O . VAL A 1 357 ? -10.664 19.234 9.742 1 93.94 357 VAL A O 1
ATOM 2849 N N . PRO A 1 358 ? -12.641 18.438 9.305 1 92.12 358 PRO A N 1
ATOM 2850 C CA . PRO A 1 358 ? -13.195 19.672 8.766 1 92.12 358 PRO A CA 1
ATOM 2851 C C . PRO A 1 358 ? -13.039 20.859 9.711 1 92.12 358 PRO A C 1
ATOM 2853 O O . PRO A 1 358 ? -12.898 22 9.266 1 92.12 358 PRO A O 1
ATOM 2856 N N . TYR A 1 359 ? -12.938 20.656 10.984 1 89.31 359 TYR A N 1
ATOM 2857 C CA . TYR A 1 359 ? -12.969 21.766 11.945 1 89.31 359 TYR A CA 1
ATOM 2858 C C . TYR A 1 359 ? -11.562 22.078 12.453 1 89.31 359 TYR A C 1
ATOM 2860 O O . TYR A 1 359 ? -11.398 22.906 13.344 1 89.31 359 TYR A O 1
ATOM 2868 N N . THR A 1 360 ? -10.57 21.359 11.938 1 92.94 360 THR A N 1
ATOM 2869 C CA . THR A 1 360 ? -9.188 21.609 12.312 1 92.94 360 THR A CA 1
ATOM 2870 C C . THR A 1 360 ? -8.562 22.656 11.406 1 92.94 360 THR A C 1
ATOM 2872 O O . THR A 1 360 ? -8.672 22.578 10.18 1 92.94 360 THR A O 1
ATOM 2875 N N . GLY A 1 361 ? -7.969 23.734 12.078 1 94.44 361 GLY A N 1
ATOM 2876 C CA . GLY A 1 361 ? -7.227 24.688 11.266 1 94.44 361 GLY A CA 1
ATOM 2877 C C . GLY A 1 361 ? -6.074 24.047 10.508 1 94.44 361 GLY A C 1
ATOM 2878 O O . GLY A 1 361 ? -5.418 23.141 11.023 1 94.44 361 GLY A O 1
ATOM 2879 N N . MET A 1 362 ? -5.867 24.5 9.312 1 97.56 362 MET A N 1
ATOM 2880 C CA . MET A 1 362 ? -4.766 23.984 8.508 1 97.56 362 MET A CA 1
ATOM 2881 C C . MET A 1 362 ? -3.811 25.109 8.117 1 97.56 362 MET A C 1
ATOM 2883 O O . MET A 1 362 ? -4.242 26.172 7.668 1 97.56 362 MET A O 1
ATOM 2887 N N . ILE A 1 363 ? -2.547 24.844 8.289 1 98.06 363 ILE A N 1
ATOM 2888 C CA . ILE A 1 363 ? -1.559 25.922 8.188 1 98.06 363 ILE A CA 1
ATOM 2889 C C . ILE A 1 363 ? -0.567 25.594 7.066 1 98.06 363 ILE A C 1
ATOM 2891 O O . ILE A 1 363 ? -0.122 24.453 6.93 1 98.06 363 ILE A O 1
ATOM 2895 N N . ILE A 1 364 ? -0.237 26.594 6.293 1 97.19 364 ILE A N 1
ATOM 2896 C CA . ILE A 1 364 ? 0.86 26.531 5.332 1 97.19 364 ILE A CA 1
ATOM 2897 C C . ILE A 1 364 ? 1.869 27.641 5.621 1 97.19 364 ILE A C 1
ATOM 2899 O O . ILE A 1 364 ? 1.487 28.766 5.93 1 97.19 364 ILE A O 1
ATOM 2903 N N . SER A 1 365 ? 3.086 27.281 5.652 1 94.19 365 SER A N 1
ATOM 2904 C CA . SER A 1 365 ? 4.16 28.219 5.941 1 94.19 365 SER A CA 1
ATOM 2905 C C . SER A 1 365 ? 4.809 28.734 4.66 1 94.19 365 SER A C 1
ATOM 2907 O O . SER A 1 365 ? 4.301 28.5 3.562 1 94.19 365 SER A O 1
ATOM 2909 N N . THR A 1 366 ? 5.879 29.484 4.84 1 90.62 366 THR A N 1
ATOM 2910 C CA . THR A 1 366 ? 6.613 30.047 3.719 1 90.62 366 THR A CA 1
ATOM 2911 C C . THR A 1 366 ? 7.551 29.016 3.098 1 90.62 366 THR A C 1
ATOM 2913 O O . THR A 1 366 ? 8.406 29.359 2.277 1 90.62 366 THR A O 1
ATOM 2916 N N . ARG A 1 367 ? 7.383 27.812 3.555 1 93.12 367 ARG A N 1
ATOM 2917 C CA . ARG A 1 367 ? 8.047 26.719 2.842 1 93.12 367 ARG A CA 1
ATOM 2918 C C . ARG A 1 367 ? 7.496 26.578 1.428 1 93.12 367 ARG A C 1
ATOM 2920 O O . ARG A 1 367 ? 8.109 25.922 0.581 1 93.12 367 ARG A O 1
ATOM 2927 N N . GLU A 1 368 ? 6.344 27.188 1.194 1 95.75 368 GLU A N 1
ATOM 2928 C CA . GLU A 1 368 ? 5.699 27.109 -0.112 1 95.75 368 GLU A CA 1
ATOM 2929 C C . GLU A 1 368 ? 5.711 28.453 -0.82 1 95.75 368 GLU A C 1
ATOM 2931 O O . GLU A 1 368 ? 5.676 29.5 -0.171 1 95.75 368 GLU A O 1
ATOM 2936 N N . SER A 1 369 ? 5.688 28.469 -2.117 1 94.38 369 SER A N 1
ATOM 2937 C CA . SER A 1 369 ? 5.68 29.672 -2.93 1 94.38 369 SER A CA 1
ATOM 2938 C C . SER A 1 369 ? 4.352 30.422 -2.801 1 94.38 369 SER A C 1
ATOM 2940 O O . SER A 1 369 ? 3.354 29.844 -2.357 1 94.38 369 SER A O 1
ATOM 2942 N N . ALA A 1 370 ? 4.406 31.703 -3.178 1 94.31 370 ALA A N 1
ATOM 2943 C CA . ALA A 1 370 ? 3.188 32.5 -3.189 1 94.31 370 ALA A CA 1
ATOM 2944 C C . ALA A 1 370 ? 2.111 31.859 -4.059 1 94.31 370 ALA A C 1
ATOM 2946 O O . ALA A 1 370 ? 0.932 31.859 -3.697 1 94.31 370 ALA A O 1
ATOM 2947 N N . LYS A 1 371 ? 2.537 31.312 -5.164 1 94.94 371 LYS A N 1
ATOM 2948 C CA . LYS A 1 371 ? 1.607 30.672 -6.09 1 94.94 371 LYS A CA 1
ATOM 2949 C C . LYS A 1 371 ? 0.944 29.453 -5.449 1 94.94 371 LYS A C 1
ATOM 2951 O O . LYS A 1 371 ? -0.277 29.297 -5.52 1 94.94 371 LYS A O 1
ATOM 2956 N N . MET A 1 372 ? 1.755 28.594 -4.848 1 96.44 372 MET A N 1
ATOM 2957 C CA . MET A 1 372 ? 1.231 27.391 -4.203 1 96.44 372 MET A CA 1
ATOM 2958 C C . MET A 1 372 ? 0.317 27.75 -3.037 1 96.44 372 MET A C 1
ATOM 2960 O O . MET A 1 372 ? -0.732 27.141 -2.85 1 96.44 372 MET A O 1
ATOM 2964 N N . ARG A 1 373 ? 0.721 28.719 -2.24 1 96.56 373 ARG A N 1
ATOM 2965 C CA . ARG A 1 373 ? -0.093 29.156 -1.111 1 96.56 373 ARG A CA 1
ATOM 2966 C C . ARG A 1 373 ? -1.454 29.672 -1.58 1 96.56 373 ARG A C 1
ATOM 2968 O O . ARG A 1 373 ? -2.477 29.375 -0.956 1 96.56 373 ARG A O 1
ATOM 2975 N N . LYS A 1 374 ? -1.466 30.406 -2.684 1 96.19 374 LYS A N 1
ATOM 2976 C CA . LYS A 1 374 ? -2.715 30.891 -3.264 1 96.19 374 LYS A CA 1
ATOM 2977 C C . LYS A 1 374 ? -3.621 29.734 -3.668 1 96.19 374 LYS A C 1
ATOM 2979 O O . LYS A 1 374 ? -4.824 29.75 -3.395 1 96.19 374 LYS A O 1
ATOM 2984 N N . GLU A 1 375 ? -3.059 28.734 -4.289 1 96.81 375 GLU A N 1
ATOM 2985 C CA . GLU A 1 375 ? -3.822 27.562 -4.73 1 96.81 375 GLU A CA 1
ATOM 2986 C C . GLU A 1 375 ? -4.391 26.797 -3.541 1 96.81 375 GLU A C 1
ATOM 2988 O O . GLU A 1 375 ? -5.535 26.328 -3.584 1 96.81 375 GLU A O 1
ATOM 2993 N N . LEU A 1 376 ? -3.605 26.688 -2.518 1 98.12 376 LEU A N 1
ATOM 2994 C CA . LEU A 1 376 ? -3.986 25.875 -1.367 1 98.12 376 LEU A CA 1
ATOM 2995 C C . LEU A 1 376 ? -5.098 26.562 -0.572 1 98.12 376 LEU A C 1
ATOM 2997 O O . LEU A 1 376 ? -5.855 25.891 0.136 1 98.12 376 LEU A O 1
ATOM 3001 N N . LEU A 1 377 ? -5.238 27.875 -0.659 1 97.56 377 LEU A N 1
ATOM 3002 C CA . LEU A 1 377 ? -6.344 28.594 -0.028 1 97.56 377 LEU A CA 1
ATOM 3003 C C . LEU A 1 377 ? -7.676 28.188 -0.652 1 97.56 377 LEU A C 1
ATOM 3005 O O . LEU A 1 377 ? -8.719 28.234 0.011 1 97.56 377 LEU A O 1
ATOM 3009 N N . LYS A 1 378 ? -7.609 27.719 -1.865 1 97.12 378 LYS A N 1
ATOM 3010 C CA . LYS A 1 378 ? -8.812 27.281 -2.574 1 97.12 378 LYS A CA 1
ATOM 3011 C C . LYS A 1 378 ? -9.047 25.781 -2.385 1 97.12 378 LYS A C 1
ATOM 3013 O O . LYS A 1 378 ? -9.852 25.188 -3.102 1 97.12 378 LYS A O 1
ATOM 3018 N N . ILE A 1 379 ? -8.328 25.203 -1.518 1 96.75 379 ILE A N 1
ATOM 3019 C CA . ILE A 1 379 ? -8.469 23.781 -1.271 1 96.75 379 ILE A CA 1
ATOM 3020 C C . ILE A 1 379 ? -8.852 23.547 0.188 1 96.75 379 ILE A C 1
ATOM 3022 O O . ILE A 1 379 ? -9.938 23.031 0.475 1 96.75 379 ILE A O 1
ATOM 3026 N N . GLY A 1 380 ? -7.949 23.969 1.09 1 95.94 380 GLY A N 1
ATOM 3027 C CA . GLY A 1 380 ? -8.336 23.641 2.451 1 95.94 380 GLY A CA 1
ATOM 3028 C C . GLY A 1 380 ? -7.617 24.469 3.496 1 95.94 380 GLY A C 1
ATOM 3029 O O . GLY A 1 380 ? -7.992 24.469 4.672 1 95.94 380 GLY A O 1
ATOM 3030 N N . ILE A 1 381 ? -6.688 25.297 3.143 1 98.06 381 ILE A N 1
ATOM 3031 C CA . ILE A 1 381 ? -5.84 26.016 4.082 1 98.06 381 ILE A CA 1
ATOM 3032 C C . ILE A 1 381 ? -6.629 27.172 4.695 1 98.06 381 ILE A C 1
ATOM 3034 O O . ILE A 1 381 ? -7.352 27.891 3.994 1 98.06 381 ILE A O 1
ATOM 3038 N N . SER A 1 382 ? -6.469 27.359 5.996 1 96.56 382 SER A N 1
ATOM 3039 C CA . SER A 1 382 ? -7.223 28.391 6.703 1 96.56 382 SER A CA 1
ATOM 3040 C C . SER A 1 382 ? -6.293 29.391 7.379 1 96.56 382 SER A C 1
ATOM 3042 O O . SER A 1 382 ? -6.734 30.453 7.824 1 96.56 382 SER A O 1
ATOM 3044 N N . GLN A 1 383 ? -5.012 29.078 7.508 1 97.12 383 GLN A N 1
ATOM 3045 C CA . GLN A 1 383 ? -4.043 29.953 8.164 1 97.12 383 GLN A CA 1
ATOM 3046 C C . GLN A 1 383 ? -2.711 29.953 7.418 1 97.12 383 GLN A C 1
ATOM 3048 O O . GLN A 1 383 ? -2.266 28.922 6.926 1 97.12 383 GLN A O 1
ATOM 3053 N N . ILE A 1 384 ? -2.092 31.141 7.316 1 96.56 384 ILE A N 1
ATOM 3054 C CA . ILE A 1 384 ? -0.783 31.219 6.68 1 96.56 384 ILE A CA 1
ATOM 3055 C C . ILE A 1 384 ? 0.104 32.188 7.453 1 96.56 384 ILE A C 1
ATOM 3057 O O . ILE A 1 384 ? -0.397 33.094 8.133 1 96.56 384 ILE A O 1
ATOM 3061 N N . SER A 1 385 ? 1.358 32 7.367 1 94.69 385 SER A N 1
ATOM 3062 C CA . SER A 1 385 ? 2.301 32.969 7.902 1 94.69 385 SER A CA 1
ATOM 3063 C C . SER A 1 385 ? 2.529 34.125 6.918 1 94.69 385 SER A C 1
ATOM 3065 O O . SER A 1 385 ? 2.311 33.969 5.715 1 94.69 385 SER A O 1
ATOM 3067 N N . ALA A 1 386 ? 2.871 35.25 7.457 1 90.94 386 ALA A N 1
ATOM 3068 C CA . ALA A 1 386 ? 3.174 36.406 6.633 1 90.94 386 ALA A CA 1
ATOM 3069 C C . ALA A 1 386 ? 4.453 37.094 7.098 1 90.94 386 ALA A C 1
ATOM 3071 O O . ALA A 1 386 ? 4.688 37.25 8.305 1 90.94 386 ALA A O 1
ATOM 3072 N N . ALA A 1 387 ? 5.285 37.469 6.125 1 88 387 ALA A N 1
ATOM 3073 C CA . ALA A 1 387 ? 6.551 38.156 6.383 1 88 387 ALA A CA 1
ATOM 3074 C C . ALA A 1 387 ? 7.426 37.344 7.34 1 88 387 ALA A C 1
ATOM 3076 O O . ALA A 1 387 ? 7.918 37.875 8.336 1 88 387 ALA A O 1
ATOM 3077 N N . SER A 1 388 ? 7.617 36.094 6.949 1 81.62 388 SER A N 1
ATOM 3078 C CA . SER A 1 388 ? 8.312 35.188 7.844 1 81.62 388 SER A CA 1
ATOM 3079 C C . SER A 1 388 ? 9.828 35.281 7.684 1 81.62 388 SER A C 1
ATOM 3081 O O . SER A 1 388 ? 10.32 35.531 6.586 1 81.62 388 SER A O 1
ATOM 3083 N N . SER A 1 389 ? 10.43 35.156 8.719 1 82.81 389 SER A N 1
ATOM 3084 C CA . SER A 1 389 ? 11.875 34.938 8.781 1 82.81 389 SER A CA 1
ATOM 3085 C C . SER A 1 389 ? 12.219 33.719 9.625 1 82.81 389 SER A C 1
ATOM 3087 O O . SER A 1 389 ? 11.625 33.5 10.68 1 82.81 389 SER A O 1
ATOM 3089 N N . THR A 1 390 ? 13.117 32.969 9.109 1 81.44 390 THR A N 1
ATOM 3090 C CA . THR A 1 390 ? 13.406 31.719 9.812 1 81.44 390 THR A CA 1
ATOM 3091 C C . THR A 1 390 ? 14.742 31.812 10.547 1 81.44 390 THR A C 1
ATOM 3093 O O . THR A 1 390 ? 15.266 30.812 11.023 1 81.44 390 THR A O 1
ATOM 3096 N N . GLU A 1 391 ? 15.297 33.031 10.625 1 84.81 391 GLU A N 1
ATOM 3097 C CA . GLU A 1 391 ? 16.547 33.25 11.344 1 84.81 391 GLU A CA 1
ATOM 3098 C C . GLU A 1 391 ? 16.297 33.938 12.688 1 84.81 391 GLU A C 1
ATOM 3100 O O . GLU A 1 391 ? 15.398 34.781 12.812 1 84.81 391 GLU A O 1
ATOM 3105 N N . VAL A 1 392 ? 17.125 33.594 13.594 1 86.56 392 VAL A N 1
ATOM 3106 C CA . VAL A 1 392 ? 16.984 34.156 14.938 1 86.56 392 VAL A CA 1
ATOM 3107 C C . VAL A 1 392 ? 17.266 35.656 14.891 1 86.56 392 VAL A C 1
ATOM 3109 O O . VAL A 1 392 ? 18.312 36.094 14.406 1 86.56 392 VAL A O 1
ATOM 3112 N N . GLY A 1 393 ? 16.328 36.375 15.352 1 82.69 393 GLY A N 1
ATOM 3113 C CA . GLY A 1 393 ? 16.516 37.812 15.508 1 82.69 393 GLY A CA 1
ATOM 3114 C C . GLY A 1 393 ? 16.609 38.562 14.188 1 82.69 393 GLY A C 1
ATOM 3115 O O . GLY A 1 393 ? 17.312 39.562 14.078 1 82.69 393 GLY A O 1
ATOM 3116 N N . SER A 1 394 ? 15.883 38.125 13.227 1 83.5 394 SER A N 1
ATOM 3117 C CA . SER A 1 394 ? 16.141 38.625 11.883 1 83.5 394 SER A CA 1
ATOM 3118 C C . SER A 1 394 ? 15.102 39.656 11.453 1 83.5 394 SER A C 1
ATOM 3120 O O . SER A 1 394 ? 15.141 40.156 10.328 1 83.5 394 SER A O 1
ATOM 3122 N N . TYR A 1 395 ? 14.172 40.031 12.227 1 84.31 395 TYR A N 1
ATOM 3123 C CA . TYR A 1 395 ? 13.188 41.031 11.828 1 84.31 395 TYR A CA 1
ATOM 3124 C C . TYR A 1 395 ? 13.773 42.438 11.891 1 84.31 395 TYR A C 1
ATOM 3126 O O . TYR A 1 395 ? 13.367 43.312 11.125 1 84.31 395 TYR A O 1
ATOM 3134 N N . ASN A 1 396 ? 14.688 42.625 12.758 1 77.94 396 ASN A N 1
ATOM 3135 C CA . ASN A 1 396 ? 15.273 43.969 12.961 1 77.94 396 ASN A CA 1
ATOM 3136 C C . ASN A 1 396 ? 16.594 44.125 12.211 1 77.94 396 ASN A C 1
ATOM 3138 O O . ASN A 1 396 ? 17.297 45.094 12.383 1 77.94 396 ASN A O 1
ATOM 3142 N N . LYS A 1 397 ? 17 43.062 11.594 1 79.62 397 LYS A N 1
ATOM 3143 C CA . LYS A 1 397 ? 18.281 43.125 10.883 1 79.62 397 LYS A CA 1
ATOM 3144 C C . LYS A 1 397 ? 18.172 42.5 9.5 1 79.62 397 LYS A C 1
ATOM 3146 O O . LYS A 1 397 ? 17.297 41.656 9.25 1 79.62 397 LYS A O 1
ATOM 3151 N N . SER A 1 398 ? 19 43 8.641 1 73.25 398 SER A N 1
ATOM 3152 C CA . SER A 1 398 ? 19.078 42.375 7.312 1 73.25 398 SER A CA 1
ATOM 3153 C C . SER A 1 398 ? 19.703 41 7.379 1 73.25 398 SER A C 1
ATOM 3155 O O . SER A 1 398 ? 20.609 40.75 8.18 1 73.25 398 SER A O 1
ATOM 3157 N N . THR A 1 399 ? 19.141 40.094 6.641 1 75.62 399 THR A N 1
ATOM 3158 C CA . THR A 1 399 ? 19.672 38.719 6.629 1 75.62 399 THR A CA 1
ATOM 3159 C C . THR A 1 399 ? 19.922 38.25 5.199 1 75.62 399 THR A C 1
ATOM 3161 O O . THR A 1 399 ? 19.312 38.75 4.258 1 75.62 399 THR A O 1
ATOM 3164 N N . ASP A 1 400 ? 20.891 37.312 5.039 1 71.44 400 ASP A N 1
ATOM 3165 C CA . ASP A 1 400 ? 21.172 36.719 3.732 1 71.44 400 ASP A CA 1
ATOM 3166 C C . ASP A 1 400 ? 20.391 35.438 3.543 1 71.44 400 ASP A C 1
ATOM 3168 O O . ASP A 1 400 ? 20.516 34.75 2.51 1 71.44 400 ASP A O 1
ATOM 3172 N N . GLY A 1 401 ? 19.641 35.062 4.504 1 74.31 401 GLY A N 1
ATOM 3173 C CA . GLY A 1 401 ? 18.766 33.906 4.375 1 74.31 401 GLY A CA 1
ATOM 3174 C C . GLY A 1 401 ? 19.5 32.594 4.543 1 74.31 401 GLY A C 1
ATOM 3175 O O . GLY A 1 401 ? 18.922 31.531 4.324 1 74.31 401 GLY A O 1
ATOM 3176 N N . LYS A 1 402 ? 20.719 32.562 4.977 1 74.69 402 LYS A N 1
ATOM 3177 C CA . LYS A 1 402 ? 21.516 31.328 5 1 74.69 402 LYS A CA 1
ATOM 3178 C C . LYS A 1 402 ? 21.625 30.766 6.414 1 74.69 402 LYS A C 1
ATOM 3180 O O . LYS A 1 402 ? 22.125 29.656 6.609 1 74.69 402 LYS A O 1
ATOM 3185 N N . LYS A 1 403 ? 21.047 31.469 7.277 1 77.44 403 LYS A N 1
ATOM 3186 C CA . LYS A 1 403 ? 21.234 31.078 8.672 1 77.44 403 LYS A CA 1
ATOM 3187 C C . LYS A 1 403 ? 19.938 30.578 9.281 1 77.44 403 LYS A C 1
ATOM 3189 O O . LYS A 1 403 ? 19.812 30.469 10.5 1 77.44 403 LYS A O 1
ATOM 3194 N N . GLY A 1 404 ? 19.062 30.344 8.438 1 79.5 404 GLY A N 1
ATOM 3195 C CA . GLY A 1 404 ? 17.75 29.906 8.898 1 79.5 404 GLY A CA 1
ATOM 3196 C C . GLY A 1 404 ? 17.656 28.391 9.062 1 79.5 404 GLY A C 1
ATOM 3197 O O . GLY A 1 404 ?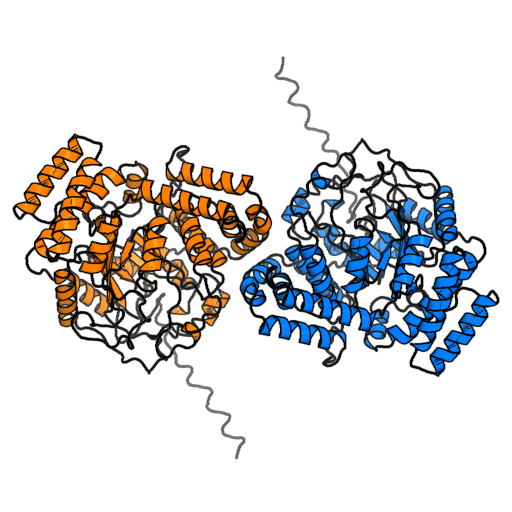 18.547 27.656 8.641 1 79.5 404 GLY A O 1
ATOM 3198 N N . GLN A 1 405 ? 16.562 28.047 9.766 1 81.75 405 GLN A N 1
ATOM 3199 C CA . GLN A 1 405 ? 16.266 26.625 9.93 1 81.75 405 GLN A CA 1
ATOM 3200 C C . GLN A 1 405 ? 16.062 25.953 8.578 1 81.75 405 GLN A C 1
ATOM 3202 O O . GLN A 1 405 ? 16.422 24.781 8.406 1 81.75 405 GLN A O 1
ATOM 3207 N N . PHE A 1 406 ? 15.477 26.641 7.641 1 83.56 406 PHE A N 1
ATOM 3208 C CA . PHE A 1 406 ? 15.234 26.266 6.254 1 83.56 406 PHE A CA 1
ATOM 3209 C C . PHE A 1 406 ? 15.141 27.5 5.359 1 83.56 406 PHE A C 1
ATOM 3211 O O . PHE A 1 406 ? 15.023 28.625 5.855 1 83.56 406 PHE A O 1
ATOM 3218 N N . SER A 1 407 ? 15.195 27.219 4.043 1 79.38 407 SER A N 1
ATOM 3219 C CA . SER A 1 407 ? 15.047 28.312 3.086 1 79.38 407 SER A CA 1
ATOM 3220 C C . SER A 1 407 ? 13.578 28.625 2.824 1 79.38 407 SER A C 1
ATOM 3222 O O . SER A 1 407 ? 12.766 27.719 2.662 1 79.38 407 SER A O 1
ATOM 3224 N N . ILE A 1 408 ? 13.227 29.922 2.828 1 82.44 408 ILE A N 1
ATOM 3225 C CA . ILE A 1 408 ? 11.852 30.328 2.59 1 82.44 408 ILE A CA 1
ATOM 3226 C C . ILE A 1 408 ? 11.594 30.422 1.088 1 82.44 408 ILE A C 1
ATOM 3228 O O . ILE A 1 408 ? 12.516 30.641 0.303 1 82.44 408 ILE A O 1
ATOM 3232 N N . TYR A 1 409 ? 10.367 30.266 0.729 1 83.69 409 TYR A N 1
ATOM 3233 C CA . TYR A 1 409 ? 9.984 30.297 -0.677 1 83.69 409 TYR A CA 1
ATOM 3234 C C . TYR A 1 409 ? 9.102 31.5 -0.973 1 83.69 409 TYR A C 1
ATOM 3236 O O . TYR A 1 409 ? 8.945 31.891 -2.131 1 83.69 409 TYR A O 1
ATOM 3244 N N . ASP A 1 410 ? 8.469 32.156 -0.017 1 83.94 410 ASP A N 1
ATOM 3245 C CA . ASP A 1 410 ? 7.668 33.375 -0.134 1 83.94 410 ASP A CA 1
ATOM 3246 C C . ASP A 1 410 ? 8.328 34.531 0.595 1 83.94 410 ASP A C 1
ATOM 3248 O O . ASP A 1 410 ? 8.344 34.594 1.827 1 83.94 410 ASP A O 1
ATOM 3252 N N . HIS A 1 411 ? 8.797 35.531 -0.144 1 81.94 411 HIS A N 1
ATOM 3253 C CA . HIS A 1 411 ? 9.586 36.625 0.397 1 81.94 411 HIS A CA 1
ATOM 3254 C C . HIS A 1 411 ? 8.766 37.906 0.515 1 81.94 411 HIS A C 1
ATOM 3256 O O . HIS A 1 411 ? 9.297 38.969 0.821 1 81.94 411 HIS A O 1
ATOM 3262 N N . ARG A 1 412 ? 7.488 37.875 0.303 1 86 412 ARG A N 1
ATOM 3263 C CA . ARG A 1 412 ? 6.621 39.031 0.326 1 86 412 ARG A CA 1
ATOM 3264 C C . ARG A 1 412 ? 6.555 39.656 1.725 1 86 412 ARG A C 1
ATOM 3266 O O . ARG A 1 412 ? 6.652 38.938 2.723 1 86 412 ARG A O 1
ATOM 3273 N N . SER A 1 413 ? 6.285 40.906 1.758 1 89.81 413 SER A N 1
ATOM 3274 C CA . SER A 1 413 ? 6.055 41.594 3.012 1 89.81 413 SER A CA 1
ATOM 3275 C C . SER A 1 413 ? 4.664 41.312 3.566 1 89.81 413 SER A C 1
ATOM 3277 O O . SER A 1 413 ? 3.818 40.75 2.867 1 89.81 413 SER A O 1
ATOM 3279 N N . ALA A 1 414 ? 4.539 41.75 4.809 1 93.94 414 ALA A N 1
ATOM 3280 C CA . ALA A 1 414 ? 3.223 41.594 5.418 1 93.94 414 ALA A CA 1
ATOM 3281 C C . ALA A 1 414 ? 2.152 42.344 4.641 1 93.94 414 ALA A C 1
ATOM 3283 O O . ALA A 1 414 ? 1.069 41.812 4.383 1 93.94 414 ALA A O 1
ATOM 3284 N N . ASP A 1 415 ? 2.443 43.531 4.281 1 95.31 415 ASP A N 1
ATOM 3285 C CA . ASP A 1 415 ? 1.495 44.375 3.543 1 95.31 415 ASP A CA 1
ATOM 3286 C C . ASP A 1 415 ? 1.146 43.719 2.195 1 95.31 415 ASP A C 1
ATOM 3288 O O . ASP A 1 415 ? -0.015 43.75 1.783 1 95.31 415 ASP A O 1
ATOM 3292 N N . GLU A 1 416 ? 2.102 43.188 1.535 1 94.94 416 GLU A N 1
ATOM 3293 C CA . GLU A 1 416 ? 1.88 42.531 0.247 1 94.94 416 GLU A CA 1
ATOM 3294 C C . GLU A 1 416 ? 0.996 41.312 0.397 1 94.94 416 GLU A C 1
ATOM 3296 O O . GLU A 1 416 ? 0.098 41.094 -0.415 1 94.94 416 GLU A O 1
ATOM 3301 N N . VAL A 1 417 ? 1.294 40.5 1.414 1 96.06 417 VAL A N 1
ATOM 3302 C CA . VAL A 1 417 ? 0.51 39.312 1.664 1 96.06 417 VAL A CA 1
ATOM 3303 C C . VAL A 1 417 ? -0.941 39.688 1.949 1 96.06 417 VAL A C 1
ATOM 3305 O O . VAL A 1 417 ? -1.865 39.094 1.397 1 96.06 417 VAL A O 1
ATOM 3308 N N . VAL A 1 418 ? -1.141 40.688 2.764 1 97.44 418 VAL A N 1
ATOM 3309 C CA . VAL A 1 418 ? -2.475 41.125 3.141 1 97.44 418 VAL A CA 1
ATOM 3310 C C . VAL A 1 418 ? -3.215 41.656 1.903 1 97.44 418 VAL A C 1
ATOM 3312 O O . VAL A 1 418 ? -4.375 41.281 1.679 1 97.44 418 VAL A O 1
ATOM 3315 N N . ARG A 1 419 ? -2.523 42.438 1.118 1 97.31 419 ARG A N 1
ATOM 3316 C CA . ARG A 1 419 ? -3.109 43 -0.094 1 97.31 419 ARG A CA 1
ATOM 3317 C C . ARG A 1 419 ? -3.492 41.906 -1.078 1 97.31 419 ARG A C 1
ATOM 3319 O O . ARG A 1 419 ? -4.586 41.906 -1.645 1 97.31 419 ARG A O 1
ATOM 3326 N N . ASP A 1 420 ? -2.623 40.969 -1.259 1 96.69 420 ASP A N 1
ATOM 3327 C CA . ASP A 1 420 ? -2.865 39.875 -2.207 1 96.69 420 ASP A CA 1
ATOM 3328 C C . ASP A 1 420 ? -4.051 39.031 -1.771 1 96.69 420 ASP A C 1
ATOM 3330 O O . ASP A 1 420 ? -4.855 38.594 -2.604 1 96.69 420 ASP A O 1
ATOM 3334 N N . LEU A 1 421 ? -4.086 38.75 -0.502 1 97.81 421 LEU A N 1
ATOM 3335 C CA . LEU A 1 421 ? -5.215 38 0.022 1 97.81 421 LEU A CA 1
ATOM 3336 C C . LEU A 1 421 ? -6.531 38.719 -0.276 1 97.81 421 LEU A C 1
ATOM 3338 O O . LEU A 1 421 ? -7.492 38.094 -0.727 1 97.81 421 LEU A O 1
ATOM 3342 N N . MET A 1 422 ? -6.551 39.969 -0.04 1 98 422 MET A N 1
ATOM 3343 C CA . MET A 1 422 ? -7.773 40.75 -0.23 1 98 422 MET A CA 1
ATOM 3344 C C . MET A 1 422 ? -8.156 40.812 -1.705 1 98 422 MET A C 1
ATOM 3346 O O . MET A 1 422 ? -9.336 40.75 -2.051 1 98 422 MET A O 1
ATOM 3350 N N . LYS A 1 423 ? -7.191 40.938 -2.539 1 97.06 423 LYS A N 1
ATOM 3351 C CA . LYS A 1 423 ? -7.449 40.938 -3.975 1 97.06 423 LYS A CA 1
ATOM 3352 C C . LYS A 1 423 ? -8.078 39.625 -4.434 1 97.06 423 LYS A C 1
ATOM 3354 O O . LYS A 1 423 ? -8.875 39.625 -5.371 1 97.06 423 LYS A O 1
ATOM 3359 N N . ASP A 1 424 ? -7.691 38.656 -3.721 1 96.44 424 ASP A N 1
ATOM 3360 C CA . ASP A 1 424 ? -8.203 37.312 -4.066 1 96.44 424 ASP A CA 1
ATOM 3361 C C . ASP A 1 424 ? -9.531 37.062 -3.361 1 96.44 424 ASP A C 1
ATOM 3363 O O . ASP A 1 424 ? -10.07 35.938 -3.451 1 96.44 424 ASP A O 1
ATOM 3367 N N . GLY A 1 425 ? -10.023 37.969 -2.617 1 95.75 425 GLY A N 1
ATOM 3368 C CA . GLY A 1 425 ? -11.344 37.844 -2.021 1 95.75 425 GLY A CA 1
ATOM 3369 C C . GLY A 1 425 ? -11.32 37.312 -0.608 1 95.75 425 GLY A C 1
ATOM 3370 O O . GLY A 1 425 ? -12.367 36.969 -0.051 1 95.75 425 GLY A O 1
ATOM 3371 N N . TYR A 1 426 ? -10.18 37.25 -0.019 1 97.69 426 TYR A N 1
ATOM 3372 C CA . TYR A 1 426 ? -10.07 36.719 1.344 1 97.69 426 TYR A CA 1
ATOM 3373 C C . TYR A 1 426 ? -10.031 37.875 2.352 1 97.69 426 TYR A C 1
ATOM 3375 O O . TYR A 1 426 ? -9.664 39 2.004 1 97.69 426 TYR A O 1
ATOM 3383 N N . VAL A 1 427 ? -10.445 37.594 3.551 1 97.5 427 VAL A N 1
ATOM 3384 C CA . VAL A 1 427 ? -10.398 38.531 4.648 1 97.5 427 VAL A CA 1
ATOM 3385 C C . VAL A 1 427 ? -9.289 38.156 5.629 1 97.5 427 VAL A C 1
ATOM 3387 O O . VAL A 1 427 ? -9.477 37.25 6.461 1 97.5 427 VAL A O 1
ATOM 3390 N N . PRO A 1 428 ? -8.141 38.844 5.555 1 97.94 428 PRO A N 1
ATOM 3391 C CA . PRO A 1 428 ? -7.102 38.562 6.547 1 97.94 428 PRO A CA 1
ATOM 3392 C C . PRO A 1 428 ? -7.566 38.812 7.98 1 97.94 428 PRO A C 1
ATOM 3394 O O . PRO A 1 428 ? -8.305 39.781 8.234 1 97.94 428 PRO A O 1
ATOM 3397 N N . SER A 1 429 ? -7.172 37.969 8.859 1 97.12 429 SER A N 1
ATOM 3398 C CA . SER A 1 429 ? -7.641 38.062 10.242 1 97.12 429 SER A CA 1
ATOM 3399 C C . SER A 1 429 ? -6.504 37.844 11.227 1 97.12 429 SER A C 1
ATOM 3401 O O . SER A 1 429 ? -5.645 37 11.008 1 97.12 429 SER A O 1
ATOM 3403 N N . TRP A 1 430 ? -6.461 38.625 12.281 1 96.44 430 TRP A N 1
ATOM 3404 C CA . TRP A 1 430 ? -5.57 38.406 13.422 1 96.44 430 TRP A CA 1
ATOM 3405 C C . TRP A 1 430 ? -6.371 38.188 14.703 1 96.44 430 TRP A C 1
ATOM 3407 O O . TRP A 1 430 ? -5.863 38.406 15.805 1 96.44 430 TRP A O 1
ATOM 3417 N N . CYS A 1 431 ? -7.602 37.781 14.539 1 92.31 431 CYS A N 1
ATOM 3418 C CA . CYS A 1 431 ? -8.531 37.688 15.656 1 92.31 431 CYS A CA 1
ATOM 3419 C C . CYS A 1 431 ? -8.031 36.656 16.672 1 92.31 431 CYS A C 1
ATOM 3421 O O . CYS A 1 431 ? -7.52 35.594 16.297 1 92.31 431 CYS A O 1
ATOM 3423 N N . THR A 1 432 ? -8.211 37 17.938 1 90.56 432 THR A N 1
ATOM 3424 C CA . THR A 1 432 ? -7.883 36.094 19.047 1 90.56 432 THR A CA 1
ATOM 3425 C C . THR A 1 432 ? -9.039 36.031 20.031 1 90.56 432 THR A C 1
ATOM 3427 O O . THR A 1 432 ? -8.828 35.75 21.219 1 90.56 432 THR A O 1
ATOM 3430 N N . ALA A 1 433 ? -10.195 36.312 19.594 1 88.06 433 ALA A N 1
ATOM 3431 C CA . ALA A 1 433 ? -11.359 36.469 20.453 1 88.06 433 ALA A CA 1
ATOM 3432 C C . ALA A 1 433 ? -11.664 35.156 21.203 1 88.06 433 ALA A C 1
ATOM 3434 O O . ALA A 1 433 ? -11.938 35.188 22.406 1 88.06 433 ALA A O 1
ATOM 3435 N N . CYS A 1 434 ? -11.641 34.125 20.516 1 84.12 434 CYS A N 1
ATOM 3436 C CA . CYS A 1 434 ? -12.008 32.844 21.125 1 84.12 434 CYS A CA 1
ATOM 3437 C C . CYS A 1 434 ? -11.102 32.531 22.312 1 84.12 434 CYS A C 1
ATOM 3439 O O . CYS A 1 434 ? -11.57 32.094 23.359 1 84.12 434 CYS A O 1
ATOM 3441 N N . TYR A 1 435 ? -9.875 32.75 22.094 1 81.75 435 TYR A N 1
ATOM 3442 C CA . TYR A 1 435 ? -8.914 32.531 23.172 1 81.75 435 TYR A CA 1
ATOM 3443 C C . TYR A 1 435 ? -9.211 33.406 24.359 1 81.75 435 TYR A C 1
ATOM 3445 O O . TYR A 1 435 ? -9.219 32.938 25.516 1 81.75 435 TYR A O 1
ATOM 3453 N N . ARG A 1 436 ? -9.508 34.531 24.125 1 84.12 436 ARG A N 1
ATOM 3454 C CA . ARG A 1 436 ? -9.711 35.531 25.172 1 84.12 436 ARG A CA 1
ATOM 3455 C C . ARG A 1 436 ? -11.031 35.312 25.891 1 84.12 436 ARG A C 1
ATOM 3457 O O . ARG A 1 436 ? -11.18 35.688 27.047 1 84.12 436 ARG A O 1
ATOM 3464 N N . LEU A 1 437 ? -11.938 34.688 25.188 1 85.75 437 LEU A N 1
ATOM 3465 C CA . LEU A 1 437 ? -13.258 34.438 25.766 1 85.75 437 LEU A CA 1
ATOM 3466 C C . LEU A 1 437 ? -13.344 33.031 26.344 1 85.75 437 LEU A C 1
ATOM 3468 O O . LEU A 1 437 ? -14.414 32.594 26.781 1 85.75 437 LEU A O 1
ATOM 3472 N N . GLY A 1 438 ? -12.242 32.312 26.219 1 80.19 438 GLY A N 1
ATOM 3473 C CA . GLY A 1 438 ? -12.195 30.984 26.797 1 80.19 438 GLY A CA 1
ATOM 3474 C C . GLY A 1 438 ? -12.82 29.922 25.891 1 80.19 438 GLY A C 1
ATOM 3475 O O . GLY A 1 438 ? -13.18 28.844 26.359 1 80.19 438 GLY A O 1
ATOM 3476 N N . ARG A 1 439 ? -13.023 30.25 24.641 1 78.81 439 ARG A N 1
ATOM 3477 C CA . ARG A 1 439 ? -13.539 29.281 23.688 1 78.81 439 ARG A CA 1
ATOM 3478 C C . ARG A 1 439 ? -12.398 28.5 23.047 1 78.81 439 ARG A C 1
ATOM 3480 O O . ARG A 1 439 ? -12.07 28.703 21.875 1 78.81 439 ARG A O 1
ATOM 3487 N N . THR A 1 440 ? -11.852 27.562 23.766 1 80.5 440 THR A N 1
ATOM 3488 C CA . THR A 1 440 ? -10.727 26.734 23.328 1 80.5 440 THR A CA 1
ATOM 3489 C C . THR A 1 440 ? -11.008 25.266 23.562 1 80.5 440 THR A C 1
ATOM 3491 O O . THR A 1 440 ? -11.977 24.906 24.234 1 80.5 440 THR A O 1
ATOM 3494 N N . GLY A 1 441 ? -10.289 24.469 22.859 1 74.75 441 GLY A N 1
ATOM 3495 C CA . GLY A 1 441 ? -10.43 23.031 23.062 1 74.75 441 GLY A CA 1
ATOM 3496 C C . GLY A 1 441 ? -11.844 22.531 22.812 1 74.75 441 GLY A C 1
ATOM 3497 O O . GLY A 1 441 ? -12.414 22.797 21.75 1 74.75 441 GLY A O 1
ATOM 3498 N N . GLU A 1 442 ? -12.336 21.922 23.797 1 75.62 442 GLU A N 1
ATOM 3499 C CA . GLU A 1 442 ? -13.664 21.328 23.688 1 75.62 442 GLU A CA 1
ATOM 3500 C C . GLU A 1 442 ? -14.75 22.391 23.562 1 75.62 442 GLU A C 1
ATOM 3502 O O . GLU A 1 442 ? -15.727 22.203 22.844 1 75.62 442 GLU A O 1
ATOM 3507 N N . ALA A 1 443 ? -14.531 23.484 24.219 1 74.81 443 ALA A N 1
ATOM 3508 C CA . ALA A 1 443 ? -15.5 24.578 24.172 1 74.81 443 ALA A CA 1
ATOM 3509 C C . ALA A 1 443 ? -15.578 25.188 22.781 1 74.81 443 ALA A C 1
ATOM 3511 O O . ALA A 1 443 ? -16.656 25.547 22.297 1 74.81 443 ALA A O 1
ATOM 3512 N N . PHE A 1 444 ? -14.539 25.297 22.188 1 75.25 444 PHE A N 1
ATOM 3513 C CA . PHE A 1 444 ? -14.5 25.781 20.812 1 75.25 444 PHE A CA 1
ATOM 3514 C C . PHE A 1 444 ? -15.242 24.828 19.875 1 75.25 444 PHE A C 1
ATOM 3516 O O . PHE A 1 444 ? -16.031 25.266 19.031 1 75.25 444 PHE A O 1
ATOM 3523 N N . MET A 1 445 ? -14.961 23.594 20.109 1 72.94 445 MET A N 1
ATOM 3524 C CA . MET A 1 445 ? -15.539 22.594 19.219 1 72.94 445 MET A CA 1
ATOM 3525 C C . MET A 1 445 ? -17.062 22.562 19.344 1 72.94 445 MET A C 1
ATOM 3527 O O . MET A 1 445 ? -17.766 22.422 18.344 1 72.94 445 MET A O 1
ATOM 3531 N N . LYS A 1 446 ? -17.484 22.656 20.516 1 71.62 446 LYS A N 1
ATOM 3532 C CA . LYS A 1 446 ? -18.922 22.734 20.75 1 71.62 446 LYS A CA 1
ATOM 3533 C C . LYS A 1 446 ? -19.531 23.953 20.047 1 71.62 446 LYS A C 1
ATOM 3535 O O . LYS A 1 446 ? -20.594 23.859 19.438 1 71.62 446 LYS A O 1
ATOM 3540 N N . TRP A 1 447 ? -18.828 25.016 20.156 1 74.69 447 TRP A N 1
ATOM 3541 C CA . TRP A 1 447 ? -19.25 26.25 19.531 1 74.69 447 TRP A CA 1
ATOM 3542 C C . TRP A 1 447 ? -19.188 26.141 18.016 1 74.69 447 TRP A C 1
ATOM 3544 O O . TRP A 1 447 ? -20.109 26.562 17.312 1 74.69 447 TRP A O 1
ATOM 3554 N N . ALA A 1 448 ? -18.156 25.609 17.5 1 72.44 448 ALA A N 1
ATOM 3555 C CA . ALA A 1 448 ? -17.969 25.453 16.062 1 72.44 448 ALA A CA 1
ATOM 3556 C C . ALA A 1 448 ? -19.062 24.578 15.453 1 72.44 448 ALA A C 1
ATOM 3558 O O . ALA A 1 448 ? -19.578 24.875 14.375 1 72.44 448 ALA A O 1
ATOM 3559 N N . LYS A 1 449 ? -19.422 23.594 16.141 1 69.69 449 LYS A N 1
ATOM 3560 C CA . LYS A 1 449 ? -20.422 22.625 15.664 1 69.69 449 LYS A CA 1
ATOM 3561 C C . LYS A 1 449 ? -21.812 23.25 15.648 1 69.69 449 LYS A C 1
ATOM 3563 O O . LYS A 1 449 ? -22.703 22.75 14.961 1 69.69 449 LYS A O 1
ATOM 3568 N N . SER A 1 450 ? -21.953 24.312 16.328 1 67.5 450 SER A N 1
ATOM 3569 C CA . SER A 1 450 ? -23.25 24.969 16.391 1 67.5 450 SER A CA 1
ATOM 3570 C C . SER A 1 450 ? -23.531 25.734 15.102 1 67.5 450 SER A C 1
ATOM 3572 O O . SER A 1 450 ? -24.672 26.109 14.836 1 67.5 450 SER A O 1
ATOM 3574 N N . GLY A 1 451 ? -22.516 25.938 14.328 1 68.44 451 GLY A N 1
ATOM 3575 C CA . GLY A 1 451 ? -22.672 26.641 13.062 1 68.44 451 GLY A CA 1
ATOM 3576 C C . GLY A 1 451 ? -22.547 28.141 13.188 1 68.44 451 GLY A C 1
ATOM 3577 O O . GLY A 1 451 ? -22.766 28.875 12.227 1 68.44 451 GLY A O 1
ATOM 3578 N N . GLU A 1 452 ? -22.188 28.609 14.352 1 69.25 452 GLU A N 1
ATOM 3579 C CA . GLU A 1 452 ? -22.156 30.047 14.625 1 69.25 452 GLU A CA 1
ATOM 3580 C C . GLU A 1 452 ? -20.797 30.641 14.312 1 69.25 452 GLU A C 1
ATOM 3582 O O . GLU A 1 452 ? -20.594 31.844 14.461 1 69.25 452 GLU A O 1
ATOM 3587 N N . ILE A 1 453 ? -19.938 29.891 13.852 1 74.56 453 ILE A N 1
ATOM 3588 C CA . ILE A 1 453 ? -18.547 30.312 13.664 1 74.56 453 ILE A CA 1
ATOM 3589 C C . ILE A 1 453 ? -18.5 31.516 12.727 1 74.56 453 ILE A C 1
ATOM 3591 O O . ILE A 1 453 ? -17.875 32.531 13.039 1 74.56 453 ILE A O 1
ATOM 3595 N N . HIS A 1 454 ? -19.328 31.484 11.727 1 77.94 454 HIS A N 1
ATOM 3596 C CA . HIS A 1 454 ? -19.266 32.531 10.703 1 77.94 454 HIS A CA 1
ATOM 3597 C C . HIS A 1 454 ? -19.797 33.844 11.234 1 77.94 454 HIS A C 1
ATOM 3599 O O . HIS A 1 454 ? -19.312 34.906 10.844 1 77.94 454 HIS A O 1
ATOM 3605 N N . ASN A 1 455 ? -20.672 33.719 12.195 1 79.25 455 ASN A N 1
ATOM 3606 C CA . ASN A 1 455 ? -21.344 34.906 12.695 1 79.25 455 ASN A CA 1
ATOM 3607 C C . ASN A 1 455 ? -20.438 35.688 13.648 1 79.25 455 ASN A C 1
ATOM 3609 O O . ASN A 1 455 ? -20.688 36.875 13.906 1 79.25 455 ASN A O 1
ATOM 3613 N N . ASN A 1 456 ? -19.5 35.094 14.125 1 86.38 456 ASN A N 1
ATOM 3614 C CA . ASN A 1 456 ? -18.578 35.781 15.023 1 86.38 456 ASN A CA 1
ATOM 3615 C C . ASN A 1 456 ? -17.203 35.938 14.391 1 86.38 456 ASN A C 1
ATOM 3617 O O . ASN A 1 456 ? -16.625 37.031 14.453 1 86.38 456 ASN A O 1
ATOM 3621 N N . CYS A 1 457 ? -16.766 34.906 13.75 1 89.94 457 CYS A N 1
ATOM 3622 C CA . CYS A 1 457 ? -15.398 34.938 13.242 1 89.94 457 CYS A CA 1
ATOM 3623 C C . CYS A 1 457 ? -15.25 35.906 12.078 1 89.94 457 CYS A C 1
ATOM 3625 O O . CYS A 1 457 ? -14.234 36.594 11.953 1 89.94 457 CYS A O 1
ATOM 3627 N N . HIS A 1 458 ? -16.312 36 11.242 1 91.94 458 HIS A N 1
ATOM 3628 C CA . HIS A 1 458 ? -16.25 36.844 10.055 1 91.94 458 HIS A CA 1
ATOM 3629 C C . HIS A 1 458 ? -16.219 38.312 10.438 1 91.94 458 HIS A C 1
ATOM 3631 O O . HIS A 1 458 ? -15.32 39.062 10.008 1 91.94 458 HIS A O 1
ATOM 3637 N N . PRO A 1 459 ? -17.125 38.75 11.328 1 94.56 459 PRO A N 1
ATOM 3638 C CA . PRO A 1 459 ? -17.031 40.156 11.773 1 94.56 459 PRO A CA 1
ATOM 3639 C C . PRO A 1 459 ? -15.734 40.438 12.516 1 94.56 459 PRO A C 1
ATOM 3641 O O . PRO A 1 459 ? -15.133 41.5 12.32 1 94.56 459 PRO A O 1
ATOM 3644 N N . ASN A 1 460 ? -15.352 39.562 13.344 1 95 460 ASN A N 1
ATOM 3645 C CA . ASN A 1 460 ? -14.109 39.75 14.094 1 95 460 ASN A CA 1
ATOM 3646 C C . ASN A 1 460 ? -12.914 39.906 13.164 1 95 460 ASN A C 1
ATOM 3648 O O . ASN A 1 460 ? -12 40.688 13.453 1 95 460 ASN A O 1
ATOM 3652 N N . ALA A 1 461 ? -12.945 39.156 12.078 1 96.44 461 ALA A N 1
ATOM 3653 C CA . ALA A 1 461 ? -11.883 39.312 11.078 1 96.44 461 ALA A CA 1
ATOM 3654 C C . ALA A 1 461 ? -11.867 40.719 10.484 1 96.44 461 ALA A C 1
ATOM 3656 O O . ALA A 1 461 ? -10.797 41.281 10.297 1 96.44 461 ALA A O 1
ATOM 3657 N N . MET A 1 462 ? -13.016 41.219 10.25 1 97.06 462 MET A N 1
ATOM 3658 C CA . MET A 1 462 ? -13.109 42.562 9.68 1 97.06 462 MET A CA 1
ATOM 3659 C C . MET A 1 462 ? -12.625 43.625 10.672 1 97.06 462 MET A C 1
ATOM 3661 O O . MET A 1 462 ? -12.047 44.625 10.281 1 97.06 462 MET A O 1
ATOM 3665 N N . PHE A 1 463 ? -12.836 43.375 11.961 1 97.44 463 PHE A N 1
ATOM 3666 C CA . PHE A 1 463 ? -12.391 44.344 12.969 1 97.44 463 PHE A CA 1
ATOM 3667 C C . PHE A 1 463 ? -10.867 44.406 13.008 1 97.44 463 PHE A C 1
ATOM 3669 O O . PHE A 1 463 ? -10.289 45.5 13.016 1 97.44 463 PHE A O 1
ATOM 3676 N N . THR A 1 464 ? -10.25 43.25 13.008 1 96.88 464 THR A N 1
ATOM 3677 C CA . THR A 1 464 ? -8.789 43.25 13.055 1 96.88 464 THR A CA 1
ATOM 3678 C C . THR A 1 464 ? -8.211 43.75 11.734 1 96.88 464 THR A C 1
ATOM 3680 O O . THR A 1 464 ? -7.16 44.406 11.719 1 96.88 464 THR A O 1
ATOM 3683 N N . LEU A 1 465 ? -8.891 43.469 10.641 1 97.88 465 LEU A N 1
ATOM 3684 C CA . LEU A 1 465 ? -8.469 44.031 9.359 1 97.88 465 LEU A CA 1
ATOM 3685 C C . LEU A 1 465 ? -8.578 45.562 9.359 1 97.88 465 LEU A C 1
ATOM 3687 O O . LEU A 1 465 ? -7.68 46.25 8.883 1 97.88 465 LEU A O 1
ATOM 3691 N N . ALA A 1 466 ? -9.664 46.062 9.906 1 97.94 466 ALA A N 1
ATOM 3692 C CA . ALA A 1 466 ? -9.859 47.5 10.008 1 97.94 466 ALA A CA 1
ATOM 3693 C C . ALA A 1 466 ? -8.742 48.156 10.82 1 97.94 466 ALA A C 1
ATOM 3695 O O . ALA A 1 466 ? -8.227 49.219 10.453 1 97.94 466 ALA A O 1
ATOM 3696 N N . GLU A 1 467 ? -8.406 47.531 11.922 1 96.94 467 GLU A N 1
ATOM 3697 C CA . GLU A 1 467 ? -7.277 48.031 12.711 1 96.94 467 GLU A CA 1
ATOM 3698 C C . GLU A 1 467 ? -6 48.094 11.875 1 96.94 467 GLU A C 1
ATOM 3700 O O . GLU A 1 467 ? -5.262 49.062 11.922 1 96.94 467 GLU A O 1
ATOM 3705 N N . TYR A 1 468 ? -5.77 47.031 11.141 1 97.44 468 TYR A N 1
ATOM 3706 C CA . TYR A 1 468 ? -4.578 46.938 10.305 1 97.44 468 TYR A CA 1
ATOM 3707 C C . TYR A 1 468 ? -4.582 48.062 9.258 1 97.44 468 TYR A C 1
ATOM 3709 O O . TYR A 1 468 ? -3.557 48.688 9.016 1 97.44 468 TYR A O 1
ATOM 3717 N N . LEU A 1 469 ? -5.719 48.281 8.609 1 97.88 469 LEU A N 1
ATOM 3718 C CA . LEU A 1 469 ? -5.844 49.25 7.539 1 97.88 469 LEU A CA 1
ATOM 3719 C C . LEU A 1 469 ? -5.574 50.688 8.055 1 97.88 469 LEU A C 1
ATOM 3721 O O . LEU A 1 469 ? -4.945 51.469 7.367 1 97.88 469 LEU A O 1
ATOM 3725 N N . ILE A 1 470 ? -5.992 50.938 9.25 1 97.5 470 ILE A N 1
ATOM 3726 C CA . ILE A 1 470 ? -5.867 52.281 9.812 1 97.5 470 ILE A CA 1
ATOM 3727 C C . ILE A 1 470 ? -4.449 52.5 10.328 1 97.5 470 ILE A C 1
ATOM 3729 O O . ILE A 1 470 ? -3.85 53.562 10.102 1 97.5 470 ILE A O 1
ATOM 3733 N N . ASP A 1 471 ? -3.928 51.5 10.906 1 96.69 471 ASP A N 1
ATOM 3734 C CA . ASP A 1 471 ? -2.744 51.719 11.734 1 96.69 471 ASP A CA 1
ATOM 3735 C C . ASP A 1 471 ? -1.471 51.344 10.992 1 96.69 471 ASP A C 1
ATOM 3737 O O . ASP A 1 471 ? -0.386 51.844 11.297 1 96.69 471 ASP A O 1
ATOM 3741 N N . TYR A 1 472 ? -1.566 50.469 9.914 1 95.88 472 TYR A N 1
ATOM 3742 C CA . TYR A 1 472 ? -0.32 49.875 9.445 1 95.88 472 TYR A CA 1
ATOM 3743 C C . TYR A 1 472 ? -0.278 49.812 7.922 1 95.88 472 TYR A C 1
ATOM 3745 O O . TYR A 1 472 ? 0.801 49.812 7.324 1 95.88 472 TYR A O 1
ATOM 3753 N N . ALA A 1 473 ? -1.354 49.781 7.23 1 96.94 473 ALA A N 1
ATOM 3754 C CA . ALA A 1 473 ? -1.438 49.469 5.809 1 96.94 473 ALA A CA 1
ATOM 3755 C C . ALA A 1 473 ? -0.931 50.625 4.949 1 96.94 473 ALA A C 1
ATOM 3757 O O . ALA A 1 473 ? -1.057 51.781 5.332 1 96.94 473 ALA A O 1
ATOM 3758 N N . SER A 1 474 ? -0.351 50.25 3.822 1 96.75 474 SER A N 1
ATOM 3759 C CA . SER A 1 474 ? -0.083 51.25 2.797 1 96.75 474 SER A CA 1
ATOM 3760 C C . SER A 1 474 ? -1.378 51.844 2.256 1 96.75 474 SER A C 1
ATOM 3762 O O . SER A 1 474 ? -2.455 51.281 2.445 1 96.75 474 SER A O 1
ATOM 3764 N N . GLU A 1 475 ? -1.205 52.938 1.555 1 97.38 475 GLU A N 1
ATOM 3765 C CA . GLU A 1 475 ? -2.383 53.625 1.015 1 97.38 475 GLU A CA 1
ATOM 3766 C C . GLU A 1 475 ? -3.129 52.719 0.033 1 97.38 475 GLU A C 1
ATOM 3768 O O . GLU A 1 475 ? -4.363 52.688 0.017 1 97.38 475 GLU A O 1
ATOM 3773 N N . GLU A 1 476 ? -2.389 52.031 -0.738 1 97.31 476 GLU A N 1
ATOM 3774 C CA . GLU A 1 476 ? -3.002 51.125 -1.694 1 97.31 476 GLU A CA 1
ATOM 3775 C C . GLU A 1 476 ? -3.756 50 -0.981 1 97.31 476 GLU A C 1
ATOM 3777 O O . GLU A 1 476 ? -4.883 49.688 -1.354 1 97.31 476 GLU A O 1
ATOM 3782 N N . THR A 1 477 ? -3.15 49.438 0.004 1 97.81 477 THR A N 1
ATOM 3783 C CA . THR A 1 477 ? -3.748 48.344 0.78 1 97.81 477 THR A CA 1
ATOM 3784 C C . THR A 1 477 ? -4.992 48.844 1.515 1 97.81 477 THR A C 1
ATOM 3786 O O . THR A 1 477 ? -5.992 48.125 1.598 1 97.81 477 THR A O 1
ATOM 3789 N N . LYS A 1 478 ? -4.992 50.062 1.98 1 97.88 478 LYS A N 1
ATOM 3790 C CA . LYS A 1 478 ? -6.121 50.656 2.68 1 97.88 478 LYS A CA 1
ATOM 3791 C C . LYS A 1 478 ? -7.344 50.75 1.77 1 97.88 478 LYS A C 1
ATOM 3793 O O . LYS A 1 478 ? -8.461 50.438 2.182 1 97.88 478 LYS A O 1
ATOM 3798 N N . LYS A 1 479 ? -7.078 51.188 0.579 1 97.94 479 LYS A N 1
ATOM 3799 C CA . LYS A 1 479 ? -8.172 51.344 -0.376 1 97.94 479 LYS A CA 1
ATOM 3800 C C . LYS A 1 479 ? -8.844 50 -0.671 1 97.94 479 LYS A C 1
ATOM 3802 O O . LYS A 1 479 ? -10.062 49.875 -0.589 1 97.94 479 LYS A O 1
ATOM 3807 N N . ILE A 1 480 ? -8.055 49.031 -0.937 1 97.94 480 ILE A N 1
ATOM 3808 C CA . ILE A 1 480 ? -8.547 47.719 -1.269 1 97.94 480 ILE A CA 1
ATOM 3809 C C . ILE A 1 480 ? -9.266 47.125 -0.063 1 97.94 480 ILE A C 1
ATOM 3811 O O . ILE A 1 480 ? -10.32 46.5 -0.21 1 97.94 480 ILE A O 1
ATOM 3815 N N . GLY A 1 481 ? -8.703 47.344 1.093 1 98.5 481 GLY A N 1
ATOM 3816 C CA . GLY A 1 481 ? -9.234 46.781 2.316 1 98.5 481 GLY A CA 1
ATOM 3817 C C . GLY A 1 481 ? -10.602 47.312 2.689 1 98.5 481 GLY A C 1
ATOM 3818 O O . GLY A 1 481 ? -11.5 46.562 3.072 1 98.5 481 GLY A O 1
ATOM 3819 N N . TRP A 1 482 ? -10.742 48.625 2.617 1 98.12 482 TRP A N 1
ATOM 3820 C CA . TRP A 1 482 ? -12.016 49.219 2.994 1 98.12 482 TRP A CA 1
ATOM 3821 C C . TRP A 1 482 ? -13.102 48.875 1.985 1 98.12 482 TRP A C 1
ATOM 3823 O O . TRP A 1 482 ? -14.266 48.719 2.352 1 98.12 482 TRP A O 1
ATOM 3833 N N . GLU A 1 483 ? -12.719 48.75 0.713 1 98 483 GLU A N 1
ATOM 3834 C CA . GLU A 1 483 ? -13.672 48.281 -0.284 1 98 483 GLU A CA 1
ATOM 3835 C C . GLU A 1 483 ? -14.141 46.844 0.035 1 98 483 GLU A C 1
ATOM 3837 O O . GLU A 1 483 ? -15.328 46.531 -0.089 1 98 483 GLU A O 1
ATOM 3842 N N . LEU A 1 484 ? -13.211 46.031 0.421 1 98.12 484 LEU A N 1
ATOM 3843 C CA . LEU A 1 484 ? -13.539 44.656 0.777 1 98.12 484 LEU A CA 1
ATOM 3844 C C . LEU A 1 484 ? -14.461 44.625 1.995 1 98.12 484 LEU A C 1
ATOM 3846 O O . LEU A 1 484 ? -15.438 43.875 2.014 1 98.12 484 LEU A O 1
ATOM 3850 N N . ILE A 1 485 ? -14.117 45.375 3.045 1 97.94 485 ILE A N 1
ATOM 3851 C CA . ILE A 1 485 ? -14.914 45.375 4.266 1 97.94 485 ILE A CA 1
ATOM 3852 C C . ILE A 1 485 ? -16.344 45.812 3.943 1 97.94 485 ILE A C 1
ATOM 3854 O O . ILE A 1 485 ? -17.297 45.219 4.449 1 97.94 485 ILE A O 1
ATOM 3858 N N . ALA A 1 486 ? -16.484 46.781 3.096 1 97.12 486 ALA A N 1
ATOM 3859 C CA . ALA A 1 486 ? -17.812 47.25 2.703 1 97.12 486 ALA A CA 1
ATOM 3860 C C . ALA A 1 486 ? -18.609 46.156 2.039 1 97.12 486 ALA A C 1
ATOM 3862 O O . ALA A 1 486 ? -19.812 46 2.281 1 97.12 486 ALA A O 1
ATOM 3863 N N . LYS A 1 487 ? -18 45.438 1.247 1 96.88 487 LYS A N 1
ATOM 3864 C CA . LYS A 1 487 ? -18.641 44.312 0.564 1 96.88 487 LYS A CA 1
ATOM 3865 C C . LYS A 1 487 ? -18.969 43.188 1.538 1 96.88 487 LYS A C 1
ATOM 3867 O O . LYS A 1 487 ? -20.062 42.625 1.497 1 96.88 487 LYS A O 1
ATOM 3872 N N . GLU A 1 488 ? -18.016 42.844 2.41 1 96.19 488 GLU A N 1
ATOM 3873 C CA . GLU A 1 488 ? -18.125 41.719 3.311 1 96.19 488 GLU A CA 1
ATOM 3874 C C . GLU A 1 488 ? -19.188 41.938 4.371 1 96.19 488 GLU A C 1
ATOM 3876 O O . GLU A 1 488 ? -19.859 41 4.816 1 96.19 488 GLU A O 1
ATOM 3881 N N . VAL A 1 489 ? -19.359 43.156 4.781 1 95.62 489 VAL A N 1
ATOM 3882 C CA . VAL A 1 489 ? -20.391 43.469 5.766 1 95.62 489 VAL A CA 1
ATOM 3883 C C . VAL A 1 489 ? -21.766 43.094 5.215 1 95.62 489 VAL A C 1
ATOM 3885 O O . VAL A 1 489 ? -22.641 42.656 5.965 1 95.62 489 VAL A O 1
ATOM 3888 N N . GLN A 1 490 ? -21.906 43.219 3.914 1 93.62 490 GLN A N 1
ATOM 3889 C CA . GLN A 1 490 ? -23.188 42.906 3.27 1 93.62 490 GLN A CA 1
ATOM 3890 C C . GLN A 1 490 ? -23.438 41.406 3.252 1 93.62 490 GLN A C 1
ATOM 3892 O O . GLN A 1 490 ? -24.578 40.938 3.096 1 93.62 490 GLN A O 1
ATOM 3897 N N . ASN A 1 491 ? -22.406 40.656 3.467 1 89.94 491 ASN A N 1
ATOM 3898 C CA . ASN A 1 491 ? -22.531 39.219 3.445 1 89.94 491 ASN A CA 1
ATOM 3899 C C . ASN A 1 491 ? -23 38.656 4.789 1 89.94 491 ASN A C 1
ATOM 3901 O O . ASN A 1 491 ? -23.344 37.5 4.898 1 89.94 491 ASN A O 1
ATOM 3905 N N . ILE A 1 492 ? -23 39.531 5.781 1 90.06 492 ILE A N 1
ATOM 3906 C CA . ILE A 1 492 ? -23.562 39.125 7.062 1 90.06 492 ILE A CA 1
ATOM 3907 C C . ILE A 1 492 ? -25.094 39.094 6.961 1 90.06 492 ILE A C 1
ATOM 3909 O O . ILE A 1 492 ? -25.734 40.125 6.844 1 90.06 492 ILE A O 1
ATOM 3913 N N . THR A 1 493 ? -25.656 37.938 7.035 1 84.81 493 THR A N 1
ATOM 3914 C CA . THR A 1 493 ? -27.078 37.719 6.738 1 84.81 493 THR A CA 1
ATOM 3915 C C . THR A 1 493 ? -27.938 38.125 7.93 1 84.81 493 THR A C 1
ATOM 3917 O O . THR A 1 493 ? -29.094 38.531 7.762 1 84.81 493 THR A O 1
ATOM 3920 N N . ASP A 1 494 ? -27.422 38 9.148 1 87.44 494 ASP A N 1
ATOM 3921 C CA . ASP A 1 494 ? -28.141 38.406 10.336 1 87.44 494 ASP A CA 1
ATOM 3922 C C . ASP A 1 494 ? -28.141 39.938 10.461 1 87.44 494 ASP A C 1
ATOM 3924 O O . ASP A 1 494 ? -27.078 40.562 10.641 1 87.44 494 ASP A O 1
ATOM 3928 N N . GLU A 1 495 ? -29.312 40.5 10.469 1 91.69 495 GLU A N 1
ATOM 3929 C CA . GLU A 1 495 ? -29.422 41.938 10.438 1 91.69 495 GLU A CA 1
ATOM 3930 C C . GLU A 1 495 ? -28.875 42.562 11.727 1 91.69 495 GLU A C 1
ATOM 3932 O O . GLU A 1 495 ? -28.219 43.594 11.688 1 91.69 495 GLU A O 1
ATOM 3937 N N . LYS A 1 496 ? -29.219 42 12.828 1 93.06 496 LYS A N 1
ATOM 3938 C CA . LYS A 1 496 ? -28.719 42.5 14.102 1 93.06 496 LYS A CA 1
ATOM 3939 C C . LYS A 1 496 ? -27.188 42.469 14.156 1 93.06 496 LYS A C 1
ATOM 3941 O O . LYS A 1 496 ? -26.562 43.438 14.602 1 93.06 496 LYS A O 1
ATOM 3946 N N . ARG A 1 497 ? -26.641 41.469 13.695 1 92.38 497 ARG A N 1
ATOM 3947 C CA . ARG A 1 497 ? -25.188 41.312 13.688 1 92.38 497 ARG A CA 1
ATOM 3948 C C . ARG A 1 497 ? -24.531 42.281 12.711 1 92.38 497 ARG A C 1
ATOM 3950 O O . ARG A 1 497 ? -23.453 42.812 12.977 1 92.38 497 ARG A O 1
ATOM 3957 N N . ARG A 1 498 ? -25.156 42.406 11.562 1 94.81 498 ARG A N 1
ATOM 3958 C CA . ARG A 1 498 ? -24.641 43.344 10.562 1 94.81 498 ARG A CA 1
ATOM 3959 C C . ARG A 1 498 ? -24.578 44.781 11.117 1 94.81 498 ARG A C 1
ATOM 3961 O O . ARG A 1 498 ? -23.562 45.469 10.961 1 94.81 498 ARG A O 1
ATOM 3968 N N . LYS A 1 499 ? -25.656 45.156 11.836 1 96.31 499 LYS A N 1
ATOM 3969 C CA . LYS A 1 499 ? -25.703 46.5 12.422 1 96.31 499 LYS A CA 1
ATOM 3970 C C . LYS A 1 499 ? -24.656 46.656 13.516 1 96.31 499 LYS A C 1
ATOM 3972 O O . LYS A 1 499 ? -24 47.688 13.617 1 96.31 499 LYS A O 1
ATOM 3977 N N . ALA A 1 500 ? -24.594 45.656 14.305 1 96.25 500 ALA A N 1
ATOM 3978 C CA . ALA A 1 500 ? -23.609 45.688 15.367 1 96.25 500 ALA A CA 1
ATOM 3979 C C . ALA A 1 500 ? -22.188 45.781 14.805 1 96.25 500 ALA A C 1
ATOM 3981 O O . ALA A 1 500 ? -21.312 46.438 15.383 1 96.25 500 ALA A O 1
ATOM 3982 N N . THR A 1 501 ? -21.953 45.062 13.703 1 96.56 501 THR A N 1
ATOM 3983 C CA . THR A 1 501 ? -20.656 45.094 13.039 1 96.56 501 THR A CA 1
ATOM 3984 C C . THR A 1 501 ? -20.328 46.5 12.523 1 96.56 501 THR A C 1
ATOM 3986 O O . THR A 1 501 ? -19.219 46.969 12.711 1 96.56 501 THR A O 1
ATOM 3989 N N . LEU A 1 502 ? -21.328 47.125 11.922 1 97.38 502 LEU A N 1
ATOM 3990 C CA . LEU A 1 502 ? -21.141 48.469 11.398 1 97.38 502 LEU A CA 1
ATOM 3991 C C . LEU A 1 502 ? -20.828 49.438 12.523 1 97.38 502 LEU A C 1
ATOM 3993 O O . LEU A 1 502 ? -19.969 50.312 12.375 1 97.38 502 LEU A O 1
ATOM 3997 N N . ARG A 1 503 ? -21.516 49.25 13.586 1 97.62 503 ARG A N 1
ATOM 3998 C CA . ARG A 1 503 ? -21.281 50.125 14.742 1 97.62 503 ARG A CA 1
ATOM 3999 C C . ARG A 1 503 ? -19.844 49.969 15.258 1 97.62 503 ARG A C 1
ATOM 4001 O O . ARG A 1 503 ? -19.188 50.969 15.578 1 97.62 503 ARG A O 1
ATOM 4008 N N . ARG A 1 504 ? -19.391 48.812 15.352 1 97.06 504 ARG A N 1
ATOM 4009 C CA . ARG A 1 504 ? -18.047 48.562 15.875 1 97.06 504 ARG A CA 1
ATOM 4010 C C . ARG A 1 504 ? -16.984 49.031 14.891 1 97.06 504 ARG A C 1
ATOM 4012 O O . ARG A 1 504 ? -15.922 49.5 15.297 1 97.06 504 ARG A O 1
ATOM 4019 N N . LEU A 1 505 ? -17.266 48.875 13.586 1 97.75 505 LEU A N 1
ATOM 4020 C CA . LEU A 1 505 ? -16.344 49.406 12.586 1 97.75 505 LEU A CA 1
ATOM 4021 C C . LEU A 1 505 ? -16.219 50.906 12.703 1 97.75 505 LEU A C 1
ATOM 4023 O O . LEU A 1 505 ? -15.125 51.469 12.539 1 97.75 505 LEU A O 1
ATOM 4027 N N . ASP A 1 506 ? -17.328 51.531 13.062 1 97.5 506 ASP A N 1
ATOM 4028 C CA . ASP A 1 506 ? -17.312 52.969 13.258 1 97.5 506 ASP A CA 1
ATOM 4029 C C . ASP A 1 506 ? -16.484 53.344 14.492 1 97.5 506 ASP A C 1
ATOM 4031 O O . ASP A 1 506 ? -15.766 54.344 14.484 1 97.5 506 ASP A O 1
ATOM 4035 N N . LEU A 1 507 ? -16.672 52.594 15.484 1 97.38 507 LEU A N 1
ATOM 4036 C CA . LEU A 1 507 ? -15.898 52.812 16.688 1 97.38 507 LEU A CA 1
ATOM 4037 C C . LEU A 1 507 ? -14.406 52.688 16.406 1 97.38 507 LEU A C 1
ATOM 4039 O O . LEU A 1 507 ? -13.594 53.438 16.938 1 97.38 507 LEU A O 1
ATOM 4043 N N . ILE A 1 508 ? -14.055 51.719 15.594 1 96.56 508 ILE A N 1
ATOM 4044 C CA . ILE A 1 508 ? -12.656 51.531 15.242 1 96.56 508 ILE A CA 1
ATOM 4045 C C . ILE A 1 508 ? -12.141 52.688 14.43 1 96.56 508 ILE A C 1
ATOM 4047 O O . ILE A 1 508 ? -11.016 53.156 14.641 1 96.56 508 ILE A O 1
ATOM 4051 N N . LYS A 1 509 ? -12.922 53.219 13.516 1 96.12 509 LYS A N 1
ATOM 4052 C CA . LYS A 1 509 ? -12.555 54.375 12.727 1 96.12 509 LYS A CA 1
ATOM 4053 C C . LYS A 1 509 ? -12.328 55.594 13.617 1 96.12 509 LYS A C 1
ATOM 4055 O O . LYS A 1 509 ? -11.523 56.469 13.289 1 96.12 509 LYS A O 1
ATOM 4060 N N . ASN A 1 510 ? -13.039 55.531 14.773 1 96 510 ASN A N 1
ATOM 4061 C CA . ASN A 1 510 ? -12.953 56.656 15.688 1 96 510 ASN A CA 1
ATOM 4062 C C . ASN A 1 510 ? -11.938 56.406 16.797 1 96 510 ASN A C 1
ATOM 4064 O O . ASN A 1 510 ? -11.953 57.062 17.828 1 96 510 ASN A O 1
ATOM 4068 N N . GLY A 1 511 ? -11.188 55.344 16.703 1 93.94 511 GLY A N 1
ATOM 4069 C CA . GLY A 1 511 ? -10.008 55.25 17.562 1 93.94 511 GLY A CA 1
ATOM 4070 C C . GLY A 1 511 ? -10.055 54.062 18.516 1 93.94 511 GLY A C 1
ATOM 4071 O O . GLY A 1 511 ? -9.031 53.688 19.078 1 93.94 511 GLY A O 1
ATOM 4072 N N . LYS A 1 512 ? -11.281 53.5 18.672 1 95.38 512 LYS A N 1
ATOM 4073 C CA . LYS A 1 512 ? -11.352 52.312 19.547 1 95.38 512 LYS A CA 1
ATOM 4074 C C . LYS A 1 512 ? -10.641 51.125 18.922 1 95.38 512 LYS A C 1
ATOM 4076 O O . LYS A 1 512 ? -10.625 50.969 17.688 1 95.38 512 LYS A O 1
ATOM 4081 N N . ARG A 1 513 ? -9.992 50.344 19.703 1 95.12 513 ARG A N 1
ATOM 4082 C CA . ARG A 1 513 ? -9.266 49.188 19.234 1 95.12 513 ARG A CA 1
ATOM 4083 C C . ARG A 1 513 ? -9.641 47.938 20.047 1 95.12 513 ARG A C 1
ATOM 4085 O O . ARG A 1 513 ? -10.25 48.062 21.109 1 95.12 513 ARG A O 1
ATOM 4092 N N . ASP A 1 514 ? -9.32 46.75 19.5 1 93.62 514 ASP A N 1
ATOM 4093 C CA . ASP A 1 514 ? -9.461 45.469 20.172 1 93.62 514 ASP A CA 1
ATOM 4094 C C . ASP A 1 514 ? -10.93 45.156 20.453 1 93.62 514 ASP A C 1
ATOM 4096 O O . ASP A 1 514 ? -11.289 44.812 21.578 1 93.62 514 ASP A O 1
ATOM 4100 N N . LEU A 1 515 ? -11.727 45.344 19.438 1 94.06 515 LEU A N 1
ATOM 4101 C CA . LEU A 1 515 ? -13.141 45 19.531 1 94.06 515 LEU A CA 1
ATOM 4102 C C . LEU A 1 515 ? -13.398 43.625 18.922 1 94.06 515 LEU A C 1
ATOM 4104 O O . LEU A 1 515 ? -12.75 43.219 17.953 1 94.06 515 LEU A O 1
ATOM 4108 N N . TYR A 1 516 ? -14.242 42.812 19.531 1 92.94 516 TYR A N 1
ATOM 4109 C CA . TYR A 1 516 ? -14.625 41.5 19.031 1 92.94 516 TYR A CA 1
ATOM 4110 C C . TYR A 1 516 ? -15.984 41.062 19.594 1 92.94 516 TYR A C 1
ATOM 4112 O O . TYR A 1 516 ? -16.484 41.688 20.531 1 92.94 516 TYR A O 1
ATOM 4120 N N . PHE A 1 517 ? -16.641 40.188 18.906 1 90.94 517 PHE A N 1
ATOM 4121 C CA . PHE A 1 517 ? -17.844 39.562 19.406 1 90.94 517 PHE A CA 1
ATOM 4122 C C . PHE A 1 517 ? -17.516 38.312 20.234 1 90.94 517 PHE A C 1
ATOM 4124 O O . PHE A 1 517 ? -16.531 37.625 19.938 1 90.94 517 PHE A O 1
ATOM 4131 N N . MET B 1 1 ? -51.688 -18.984 28.094 1 23.05 1 MET B N 1
ATOM 4132 C CA . MET B 1 1 ? -51.219 -20.266 27.578 1 23.05 1 MET B CA 1
ATOM 4133 C C . MET B 1 1 ? -49.812 -20.156 27.031 1 23.05 1 MET B C 1
ATOM 4135 O O . MET B 1 1 ? -49.219 -21.141 26.609 1 23.05 1 MET B O 1
ATOM 4139 N N . LEU B 1 2 ? -49.406 -18.859 26.656 1 25.23 2 LEU B N 1
ATOM 4140 C CA . LEU B 1 2 ? -48.219 -18.438 25.906 1 25.23 2 LEU B CA 1
ATOM 4141 C C . LEU B 1 2 ? -46.938 -18.672 26.719 1 25.23 2 LEU B C 1
ATOM 4143 O O . LEU B 1 2 ? -45.844 -18.406 26.234 1 25.23 2 LEU B O 1
ATOM 4147 N N . ALA B 1 3 ? -47 -18.719 28.109 1 29.5 3 ALA B N 1
ATOM 4148 C CA . ALA B 1 3 ? -46.156 -18.859 29.281 1 29.5 3 ALA B CA 1
ATOM 4149 C C . ALA B 1 3 ? -45.375 -20.172 29.219 1 29.5 3 ALA B C 1
ATOM 4151 O O . ALA B 1 3 ? -44.219 -20.234 29.641 1 29.5 3 ALA B O 1
ATOM 4152 N N . SER B 1 4 ? -46 -21.312 28.812 1 27.52 4 SER B N 1
ATOM 4153 C CA . SER B 1 4 ? -45.562 -22.688 29.109 1 27.52 4 SER B CA 1
ATOM 4154 C C . SER B 1 4 ? -44.438 -23.125 28.172 1 27.52 4 SER B C 1
ATOM 4156 O O . SER B 1 4 ? -43.719 -24.094 28.469 1 27.52 4 SER B O 1
ATOM 4158 N N . LEU B 1 5 ? -44.438 -22.703 26.797 1 27.73 5 LEU B N 1
ATOM 4159 C CA . LEU B 1 5 ? -43.688 -23.453 25.797 1 27.73 5 LEU B CA 1
ATOM 4160 C C . LEU B 1 5 ? -42.188 -23.203 25.906 1 27.73 5 LEU B C 1
ATOM 4162 O O . LEU B 1 5 ? -41.438 -23.641 25.047 1 27.73 5 LEU B O 1
ATOM 4166 N N . SER B 1 6 ? -41.688 -22.328 26.828 1 27.23 6 SER B N 1
ATOM 4167 C CA . SER B 1 6 ? -40.344 -21.828 27.047 1 27.23 6 SER B CA 1
ATOM 4168 C C . SER B 1 6 ? -39.406 -22.938 27.531 1 27.23 6 SER B C 1
ATOM 4170 O O . SER B 1 6 ? -38.188 -22.75 27.609 1 27.23 6 SER B O 1
ATOM 4172 N N . ARG B 1 7 ? -39.906 -24 28.266 1 28.36 7 ARG B N 1
ATOM 4173 C CA . ARG B 1 7 ? -39.188 -24.875 29.172 1 28.36 7 ARG B CA 1
ATOM 4174 C C . ARG B 1 7 ? -38.25 -25.828 28.406 1 28.36 7 ARG B C 1
ATOM 4176 O O . ARG B 1 7 ? -37.156 -26.141 28.859 1 28.36 7 ARG B O 1
ATOM 4183 N N . SER B 1 8 ? -38.781 -26.672 27.375 1 24.19 8 SER B N 1
ATOM 4184 C CA . SER B 1 8 ? -38.25 -28 27.078 1 24.19 8 SER B CA 1
ATOM 4185 C C . SER B 1 8 ? -37.031 -27.906 26.172 1 24.19 8 SER B C 1
ATOM 4187 O O . SER B 1 8 ? -36.5 -28.922 25.734 1 24.19 8 SER B O 1
ATOM 4189 N N . TYR B 1 9 ? -36.781 -26.781 25.453 1 26.66 9 TYR B N 1
ATOM 4190 C CA . TYR B 1 9 ? -35.781 -26.859 24.406 1 26.66 9 TYR B CA 1
ATOM 4191 C C . TYR B 1 9 ? -34.375 -27.031 25 1 26.66 9 TYR B C 1
ATOM 4193 O O . TYR B 1 9 ? -33.375 -26.797 24.328 1 26.66 9 TYR B O 1
ATOM 4201 N N . GLY B 1 10 ? -34.156 -27.281 26.375 1 24.98 10 GLY B N 1
ATOM 4202 C CA . GLY B 1 10 ? -32.906 -27.391 27.109 1 24.98 10 GLY B CA 1
ATOM 4203 C C . GLY B 1 10 ? -32.062 -28.547 26.625 1 24.98 10 GLY B C 1
ATOM 4204 O O . GLY B 1 10 ? -30.828 -28.5 26.766 1 24.98 10 GLY B O 1
ATOM 4205 N N . LYS B 1 11 ? -32.438 -29.844 26.641 1 26.97 11 LYS B N 1
ATOM 4206 C CA . LYS B 1 11 ? -31.812 -31.125 26.938 1 26.97 11 LYS B CA 1
ATOM 4207 C C . LYS B 1 11 ? -30.875 -31.547 25.812 1 26.97 11 LYS B C 1
ATOM 4209 O O . LYS B 1 11 ? -29.922 -32.281 26.062 1 26.97 11 LYS B O 1
ATOM 4214 N N . LEU B 1 12 ? -31.281 -31.781 24.562 1 25.92 12 LEU B N 1
ATOM 4215 C CA . LEU B 1 12 ? -30.531 -32.781 23.781 1 25.92 12 LEU B CA 1
ATOM 4216 C C . LEU B 1 12 ? -29.156 -32.219 23.406 1 25.92 12 LEU B C 1
ATOM 4218 O O . LEU B 1 12 ? -29.031 -31.453 22.469 1 25.92 12 LEU B O 1
ATOM 4222 N N . ARG B 1 13 ? -28.391 -31.844 24.375 1 27.7 13 ARG B N 1
ATOM 4223 C CA . ARG B 1 13 ? -26.938 -31.688 24.219 1 27.7 13 ARG B CA 1
ATOM 4224 C C . ARG B 1 13 ? -26.312 -32.969 23.641 1 27.7 13 ARG B C 1
ATOM 4226 O O . ARG B 1 13 ? -26.172 -33.969 24.359 1 27.7 13 ARG B O 1
ATOM 4233 N N . ALA B 1 14 ? -26.703 -33.312 22.391 1 27.91 14 ALA B N 1
ATOM 4234 C CA . ALA B 1 14 ? -26.141 -34.531 21.766 1 27.91 14 ALA B CA 1
ATOM 4235 C C . ALA B 1 14 ? -24.672 -34.688 22.109 1 27.91 14 ALA B C 1
ATOM 4237 O O . ALA B 1 14 ? -23.906 -33.719 22.094 1 27.91 14 ALA B O 1
ATOM 4238 N N . ASP B 1 15 ? -24.328 -35.625 22.906 1 29.58 15 ASP B N 1
ATOM 4239 C CA . ASP B 1 15 ? -23.031 -36.188 23.281 1 29.58 15 ASP B CA 1
ATOM 4240 C C . ASP B 1 15 ? -22.172 -36.438 22.047 1 29.58 15 ASP B C 1
ATOM 4242 O O . ASP B 1 15 ? -22.266 -37.469 21.391 1 29.58 15 ASP B O 1
ATOM 4246 N N . VAL B 1 16 ? -22.25 -35.562 20.984 1 32.34 16 VAL B N 1
ATOM 4247 C CA . VAL B 1 16 ? -21.375 -35.75 19.828 1 32.34 16 VAL B CA 1
ATOM 4248 C C . VAL B 1 16 ? -20 -36.219 20.297 1 32.34 16 VAL B C 1
ATOM 4250 O O . VAL B 1 16 ? -19.266 -35.469 20.969 1 32.34 16 VAL B O 1
ATOM 4253 N N . SER B 1 17 ? -19.953 -37.406 20.797 1 31.33 17 SER B N 1
ATOM 4254 C CA . SER B 1 17 ? -18.672 -38.094 20.984 1 31.33 17 SER B CA 1
ATOM 4255 C C . SER B 1 17 ? -17.656 -37.656 19.938 1 31.33 17 SER B C 1
ATOM 4257 O O . SER B 1 17 ? -17.844 -37.875 18.734 1 31.33 17 SER B O 1
ATOM 4259 N N . LYS B 1 18 ? -17.094 -36.438 19.969 1 42.03 18 LYS B N 1
ATOM 4260 C CA . LYS B 1 18 ? -16.047 -35.719 19.25 1 42.03 18 LYS B CA 1
ATOM 4261 C C . LYS B 1 18 ? -15.008 -36.688 18.672 1 42.03 18 LYS B C 1
ATOM 4263 O O . LYS B 1 18 ? -14.242 -37.281 19.422 1 42.03 18 LYS B O 1
ATOM 4268 N N . THR B 1 19 ? -15.172 -37.562 17.656 1 43.88 19 THR B N 1
ATOM 4269 C CA . THR B 1 19 ? -14.211 -38.375 16.922 1 43.88 19 THR B CA 1
ATOM 4270 C C . THR B 1 19 ? -12.906 -37.625 16.703 1 43.88 19 THR B C 1
ATOM 4272 O O . THR B 1 19 ? -12.906 -36.531 16.125 1 43.88 19 THR B O 1
ATOM 4275 N N . LEU B 1 20 ? -11.742 -37.875 17.391 1 61.72 20 LEU B N 1
ATOM 4276 C CA . LEU B 1 20 ? -10.5 -37.188 17.75 1 61.72 20 LEU B CA 1
ATOM 4277 C C . LEU B 1 20 ? -9.539 -37.125 16.562 1 61.72 20 LEU B C 1
ATOM 4279 O O . LEU B 1 20 ? -8.641 -37.938 16.453 1 61.72 20 LEU B O 1
ATOM 4283 N N . PHE B 1 21 ? -9.992 -36.875 15.336 1 66.44 21 PHE B N 1
ATOM 4284 C CA . PHE B 1 21 ? -8.969 -36.656 14.328 1 66.44 21 PHE B CA 1
ATOM 4285 C C . PHE B 1 21 ? -8.828 -35.188 14 1 66.44 21 PHE B C 1
ATOM 4287 O O . PHE B 1 21 ? -9.695 -34.375 14.359 1 66.44 21 PHE B O 1
ATOM 4294 N N . THR B 1 22 ? -7.652 -34.875 13.484 1 70.12 22 THR B N 1
ATOM 4295 C CA . THR B 1 22 ? -7.434 -33.562 12.883 1 70.12 22 THR B CA 1
ATOM 4296 C C . THR B 1 22 ? -7.586 -33.625 11.367 1 70.12 22 THR B C 1
ATOM 4298 O O . THR B 1 22 ? -7.727 -34.719 10.797 1 70.12 22 THR B O 1
ATOM 4301 N N . GLY B 1 23 ? -7.828 -32.5 10.688 1 77.25 23 GLY B N 1
ATOM 4302 C CA . GLY B 1 23 ? -8.062 -32.469 9.25 1 77.25 23 GLY B CA 1
ATOM 4303 C C . GLY B 1 23 ? -9.531 -32.406 8.891 1 77.25 23 GLY B C 1
ATOM 4304 O O . GLY B 1 23 ? -10.328 -31.766 9.594 1 77.25 23 GLY B O 1
ATOM 4305 N N . THR B 1 24 ? -9.836 -32.938 7.617 1 80.19 24 THR B N 1
ATOM 4306 C CA . THR B 1 24 ? -11.219 -32.875 7.148 1 80.19 24 THR B CA 1
ATOM 4307 C C . THR B 1 24 ? -11.789 -34.281 7.031 1 80.19 24 THR B C 1
ATOM 4309 O O . THR B 1 24 ? -11.055 -35.281 7.121 1 80.19 24 THR B O 1
ATOM 4312 N N . LYS B 1 25 ? -13.062 -34.344 6.914 1 76.69 25 LYS B N 1
ATOM 4313 C CA . LYS B 1 25 ? -13.695 -35.625 6.707 1 76.69 25 LYS B CA 1
ATOM 4314 C C . LYS B 1 25 ? -13.195 -36.281 5.426 1 76.69 25 LYS B C 1
ATOM 4316 O O . LYS B 1 25 ? -13.102 -37.5 5.344 1 76.69 25 LYS B O 1
ATOM 4321 N N . TRP B 1 26 ? -12.812 -35.5 4.516 1 86 26 TRP B N 1
ATOM 4322 C CA . TRP B 1 26 ? -12.25 -35.938 3.248 1 86 26 TRP B CA 1
ATOM 4323 C C . TRP B 1 26 ? -10.875 -36.562 3.459 1 86 26 TRP B C 1
ATOM 4325 O O . TRP B 1 26 ? -10.516 -37.531 2.77 1 86 26 TRP B O 1
ATOM 4335 N N . SER B 1 27 ? -10.203 -36.094 4.387 1 89.81 27 SER B N 1
ATOM 4336 C CA . SER B 1 27 ? -8.852 -36.531 4.68 1 89.81 27 SER B CA 1
ATOM 4337 C C . SER B 1 27 ? -8.508 -36.344 6.152 1 89.81 27 SER B C 1
ATOM 4339 O O . SER B 1 27 ? -7.828 -35.375 6.523 1 89.81 27 SER B O 1
ATOM 4341 N N . PRO B 1 28 ? -8.914 -37.312 6.973 1 87.12 28 PRO B N 1
ATOM 4342 C CA . PRO B 1 28 ? -8.68 -37.188 8.414 1 87.12 28 PRO B CA 1
ATOM 4343 C C . PRO B 1 28 ? -7.25 -37.531 8.812 1 87.12 28 PRO B C 1
ATOM 4345 O O . PRO B 1 28 ? -6.566 -38.281 8.102 1 87.12 28 PRO B O 1
ATOM 4348 N N . GLU B 1 29 ? -6.75 -37 9.844 1 89.75 29 GLU B N 1
ATOM 4349 C CA . GLU B 1 29 ? -5.457 -37.281 10.445 1 89.75 29 GLU B CA 1
ATOM 4350 C C . GLU B 1 29 ? -5.621 -37.812 11.875 1 89.75 29 GLU B C 1
ATOM 4352 O O . GLU B 1 29 ? -6.152 -37.094 12.734 1 89.75 29 GLU B O 1
ATOM 4357 N N . HIS B 1 30 ? -5.086 -39 12.023 1 85.19 30 HIS B N 1
ATOM 4358 C CA . HIS B 1 30 ? -5.207 -39.594 13.344 1 85.19 30 HIS B CA 1
ATOM 4359 C C . HIS B 1 30 ? -3.873 -39.594 14.086 1 85.19 30 HIS B C 1
ATOM 4361 O O . HIS B 1 30 ? -3.828 -39.812 15.297 1 85.19 30 HIS B O 1
ATOM 4367 N N . ASP B 1 31 ? -2.83 -39.281 13.367 1 87.88 31 ASP B N 1
ATOM 4368 C CA . ASP B 1 31 ? -1.493 -39.219 13.953 1 87.88 31 ASP B CA 1
ATOM 4369 C C . ASP B 1 31 ? -1.104 -37.75 14.266 1 87.88 31 ASP B C 1
ATOM 4371 O O . ASP B 1 31 ? -1.803 -36.812 13.867 1 87.88 31 ASP B O 1
ATOM 4375 N N . LYS B 1 32 ? -0.022 -37.562 15.102 1 88.06 32 LYS B N 1
ATOM 4376 C CA . LYS B 1 32 ? 0.469 -36.25 15.453 1 88.06 32 LYS B CA 1
ATOM 4377 C C . LYS B 1 32 ? 1.709 -35.875 14.648 1 88.06 32 LYS B C 1
ATOM 4379 O O . LYS B 1 32 ? 2.648 -36.688 14.547 1 88.06 32 LYS B O 1
ATOM 4384 N N . TYR B 1 33 ? 1.631 -34.812 13.977 1 92.31 33 TYR B N 1
ATOM 4385 C CA . TYR B 1 33 ? 2.766 -34.281 13.234 1 92.31 33 TYR B CA 1
ATOM 4386 C C . TYR B 1 33 ? 3.062 -32.844 13.641 1 92.31 33 TYR B C 1
ATOM 4388 O O . TYR B 1 33 ? 2.168 -32.125 14.086 1 92.31 33 TYR B O 1
ATOM 4396 N N . GLU B 1 34 ? 4.32 -32.469 13.617 1 92.31 34 GLU B N 1
ATOM 4397 C CA . GLU B 1 34 ? 4.688 -31.062 13.852 1 92.31 34 GLU B CA 1
ATOM 4398 C C . GLU B 1 34 ? 4.508 -30.234 12.586 1 92.31 34 GLU B C 1
ATOM 4400 O O . GLU B 1 34 ? 5.262 -30.375 11.625 1 92.31 34 GLU B O 1
ATOM 4405 N N . ILE B 1 35 ? 3.502 -29.406 12.594 1 93.5 35 ILE B N 1
ATOM 4406 C CA . ILE B 1 35 ? 3.189 -28.516 11.477 1 93.5 35 ILE B CA 1
ATOM 4407 C C . ILE B 1 35 ? 3.596 -27.094 11.82 1 93.5 35 ILE B C 1
ATOM 4409 O O . ILE B 1 35 ? 3.389 -26.625 12.945 1 93.5 35 ILE B O 1
ATOM 4413 N N . PRO B 1 36 ? 4.238 -26.406 10.891 1 93.06 36 PRO B N 1
ATOM 4414 C CA . PRO B 1 36 ? 4.637 -25.031 11.164 1 93.06 36 PRO B CA 1
ATOM 4415 C C . PRO B 1 36 ? 3.457 -24.125 11.531 1 93.06 36 PRO B C 1
ATOM 4417 O O . PRO B 1 36 ? 2.324 -24.391 11.117 1 93.06 36 PRO B O 1
ATOM 4420 N N . ASN B 1 37 ? 3.801 -23.125 12.312 1 93.44 37 ASN B N 1
ATOM 4421 C CA . ASN B 1 37 ? 2.812 -22.094 12.633 1 93.44 37 ASN B CA 1
ATOM 4422 C C . ASN B 1 37 ? 2.387 -21.312 11.391 1 93.44 37 ASN B C 1
ATOM 4424 O O . ASN B 1 37 ? 3.221 -20.719 10.711 1 93.44 37 ASN B O 1
ATOM 4428 N N . PRO B 1 38 ? 1.068 -21.328 11.102 1 93.38 38 PRO B N 1
ATOM 4429 C CA . PRO B 1 38 ? 0.589 -20.641 9.898 1 93.38 38 PRO B CA 1
ATOM 4430 C C . PRO B 1 38 ? 1.007 -19.172 9.852 1 93.38 38 PRO B C 1
ATOM 4432 O O . PRO B 1 38 ? 1.24 -18.625 8.773 1 93.38 38 PRO B O 1
ATOM 4435 N N . ASP B 1 39 ? 1.173 -18.578 10.977 1 90.69 39 ASP B N 1
ATOM 4436 C CA . ASP B 1 39 ? 1.494 -17.156 11.055 1 90.69 39 ASP B CA 1
ATOM 4437 C C . ASP B 1 39 ? 2.934 -16.891 10.617 1 90.69 39 ASP B C 1
ATOM 4439 O O . ASP B 1 39 ? 3.305 -15.742 10.328 1 90.69 39 ASP B O 1
ATOM 4443 N N . GLU B 1 40 ? 3.67 -17.859 10.594 1 92.19 40 GLU B N 1
ATOM 4444 C CA . GLU B 1 40 ? 5.066 -17.719 10.195 1 92.19 40 GLU B CA 1
ATOM 4445 C C . GLU B 1 40 ? 5.211 -17.828 8.68 1 92.19 40 GLU B C 1
ATOM 4447 O O . GLU B 1 40 ? 6.254 -17.469 8.125 1 92.19 40 GLU B O 1
ATOM 4452 N N . ILE B 1 41 ? 4.207 -18.234 8.062 1 96.25 41 ILE B N 1
ATOM 4453 C CA . ILE B 1 41 ? 4.277 -18.469 6.629 1 96.25 41 ILE B CA 1
ATOM 4454 C C . ILE B 1 41 ? 4.004 -17.188 5.867 1 96.25 41 ILE B C 1
ATOM 4456 O O . ILE B 1 41 ? 4.738 -16.828 4.941 1 96.25 41 ILE B O 1
ATOM 4460 N N . ILE B 1 42 ? 2.922 -16.516 6.316 1 97.44 42 ILE B N 1
ATOM 4461 C CA . ILE B 1 42 ? 2.549 -15.258 5.676 1 97.44 42 ILE B CA 1
ATOM 4462 C C . ILE B 1 42 ? 2.516 -14.141 6.715 1 97.44 42 ILE B C 1
ATOM 4464 O O . ILE B 1 42 ? 1.793 -14.227 7.711 1 97.44 42 ILE B O 1
ATOM 4468 N N . ASN B 1 43 ? 3.334 -13.156 6.516 1 96.44 43 ASN B N 1
ATOM 4469 C CA . ASN B 1 43 ? 3.307 -11.922 7.297 1 96.44 43 ASN B CA 1
ATOM 4470 C C . ASN B 1 43 ? 2.699 -10.773 6.5 1 96.44 43 ASN B C 1
ATOM 4472 O O . ASN B 1 43 ? 3.414 -10.047 5.805 1 96.44 43 ASN B O 1
ATOM 4476 N N . GLU B 1 44 ? 1.373 -10.523 6.695 1 96.19 44 GLU B N 1
ATOM 4477 C CA . GLU B 1 44 ? 0.641 -9.531 5.91 1 96.19 44 GLU B CA 1
ATOM 4478 C C . GLU B 1 44 ? 1.196 -8.125 6.137 1 96.19 44 GLU B C 1
ATOM 4480 O O . GLU B 1 44 ? 1.25 -7.316 5.211 1 96.19 44 GLU B O 1
ATOM 4485 N N . ASN B 1 45 ? 1.588 -7.824 7.332 1 94.06 45 ASN B N 1
ATOM 4486 C CA . ASN B 1 45 ? 2.117 -6.504 7.656 1 94.06 45 ASN B CA 1
ATOM 4487 C C . ASN B 1 45 ? 3.41 -6.215 6.898 1 94.06 45 ASN B C 1
ATOM 4489 O O . ASN B 1 45 ? 3.631 -5.094 6.441 1 94.06 45 ASN B O 1
ATOM 4493 N N . GLU B 1 46 ? 4.27 -7.195 6.852 1 95 46 GLU B N 1
ATOM 4494 C CA . GLU B 1 46 ? 5.508 -7.039 6.09 1 95 46 GLU B CA 1
ATOM 4495 C C . GLU B 1 46 ? 5.219 -6.738 4.621 1 95 46 GLU B C 1
ATOM 4497 O O . GLU B 1 46 ? 5.871 -5.887 4.016 1 95 46 GLU B O 1
ATOM 4502 N N . ILE B 1 47 ? 4.25 -7.418 4.086 1 97.38 47 ILE B N 1
ATOM 4503 C CA . ILE B 1 47 ? 3.881 -7.242 2.684 1 97.38 47 ILE B CA 1
ATOM 4504 C C . ILE B 1 47 ? 3.336 -5.836 2.463 1 97.38 47 ILE B C 1
ATOM 4506 O O . ILE B 1 47 ? 3.779 -5.125 1.557 1 97.38 47 ILE B O 1
ATOM 4510 N N . ASN B 1 48 ? 2.387 -5.43 3.291 1 96.38 48 ASN B N 1
ATOM 4511 C CA . ASN B 1 48 ? 1.77 -4.113 3.156 1 96.38 48 ASN B CA 1
ATOM 4512 C C . ASN B 1 48 ? 2.791 -2.994 3.328 1 96.38 48 ASN B C 1
ATOM 4514 O O . ASN B 1 48 ? 2.771 -2.012 2.586 1 96.38 48 ASN B O 1
ATOM 4518 N N . GLU B 1 49 ? 3.607 -3.109 4.293 1 94.94 49 GLU B N 1
ATOM 4519 C CA . GLU B 1 49 ? 4.66 -2.125 4.527 1 94.94 49 GLU B CA 1
ATOM 4520 C C . GLU B 1 49 ? 5.59 -2.014 3.32 1 94.94 49 GLU B C 1
ATOM 4522 O O . GLU B 1 49 ? 5.961 -0.91 2.916 1 94.94 49 GLU B O 1
ATOM 4527 N N . ALA B 1 50 ? 6.004 -3.172 2.793 1 96.5 50 ALA B N 1
ATOM 4528 C CA . ALA B 1 50 ? 6.879 -3.172 1.623 1 96.5 50 ALA B CA 1
ATOM 4529 C C . ALA B 1 50 ? 6.227 -2.449 0.449 1 96.5 50 ALA B C 1
ATOM 4531 O O . ALA B 1 50 ? 6.883 -1.682 -0.259 1 96.5 50 ALA B O 1
ATOM 4532 N N . LEU B 1 51 ? 4.941 -2.705 0.248 1 96.94 51 LEU B N 1
ATOM 4533 C CA . LEU B 1 51 ? 4.227 -2.1 -0.87 1 96.94 51 LEU B CA 1
ATOM 4534 C C . LEU B 1 51 ? 4.148 -0.585 -0.707 1 96.94 51 LEU B C 1
ATOM 4536 O O . LEU B 1 51 ? 4.238 0.155 -1.688 1 96.94 51 LEU B O 1
ATOM 4540 N N . VAL B 1 52 ? 3.969 -0.095 0.511 1 93.81 52 VAL B N 1
ATOM 4541 C CA . VAL B 1 52 ? 3.848 1.334 0.777 1 93.81 52 VAL B CA 1
ATOM 4542 C C . VAL B 1 52 ? 5.227 1.988 0.722 1 93.81 52 VAL B C 1
ATOM 4544 O O . VAL B 1 52 ? 5.41 3.012 0.056 1 93.81 52 VAL B O 1
ATOM 4547 N N . GLU B 1 53 ? 6.188 1.372 1.344 1 92 53 GLU B N 1
ATOM 4548 C CA . GLU B 1 53 ? 7.539 1.908 1.465 1 92 53 GLU B CA 1
ATOM 4549 C C . GLU B 1 53 ? 8.195 2.059 0.096 1 92 53 GLU B C 1
ATOM 4551 O O . GLU B 1 53 ? 9 2.973 -0.117 1 92 53 GLU B O 1
ATOM 4556 N N . THR B 1 54 ? 7.867 1.186 -0.819 1 95.38 54 THR B N 1
ATOM 4557 C CA . THR B 1 54 ? 8.609 1.143 -2.074 1 95.38 54 THR B CA 1
ATOM 4558 C C . THR B 1 54 ? 7.875 1.916 -3.164 1 95.38 54 THR B C 1
ATOM 4560 O O . THR B 1 54 ? 8.273 1.889 -4.332 1 95.38 54 THR B O 1
ATOM 4563 N N . ARG B 1 55 ? 6.836 2.584 -2.789 1 91.56 55 ARG B N 1
ATOM 4564 C CA . ARG B 1 55 ? 6.113 3.387 -3.771 1 91.56 55 ARG B CA 1
ATOM 4565 C C . ARG B 1 55 ? 7.051 4.359 -4.477 1 91.56 55 ARG B C 1
ATOM 4567 O O . ARG B 1 55 ? 6.969 4.539 -5.695 1 91.56 55 ARG B O 1
ATOM 4574 N N . ASP B 1 56 ? 7.949 4.961 -3.736 1 89.81 56 ASP B N 1
ATOM 4575 C CA . ASP B 1 56 ? 8.875 5.922 -4.324 1 89.81 56 ASP B CA 1
ATOM 4576 C C . ASP B 1 56 ? 10.086 5.215 -4.93 1 89.81 56 ASP B C 1
ATOM 4578 O O . ASP B 1 56 ? 10.734 5.742 -5.84 1 89.81 56 ASP B O 1
ATOM 4582 N N . TYR B 1 57 ? 10.398 4.027 -4.406 1 93.19 57 TYR B N 1
ATOM 4583 C CA . TYR B 1 57 ? 11.508 3.26 -4.961 1 93.19 57 TYR B CA 1
ATOM 4584 C C . TYR B 1 57 ? 11.234 2.863 -6.406 1 93.19 57 TYR B C 1
ATOM 4586 O O . TYR B 1 57 ? 12.148 2.82 -7.227 1 93.19 57 TYR B O 1
ATOM 4594 N N . GLY B 1 58 ? 9.961 2.572 -6.727 1 94.31 58 GLY B N 1
ATOM 4595 C CA . GLY B 1 58 ? 9.57 2.199 -8.078 1 94.31 58 GLY B CA 1
ATOM 4596 C C . GLY B 1 58 ? 9.773 3.314 -9.086 1 94.31 58 GLY B C 1
ATOM 4597 O O . GLY B 1 58 ? 9.867 3.062 -10.289 1 94.31 58 GLY B O 1
ATOM 4598 N N . LYS B 1 59 ? 9.852 4.582 -8.57 1 92.19 59 LYS B N 1
ATOM 4599 C CA . LYS B 1 59 ? 10.039 5.742 -9.43 1 92.19 59 LYS B CA 1
ATOM 4600 C C . LYS B 1 59 ? 11.523 5.996 -9.695 1 92.19 59 LYS B C 1
ATOM 4602 O O . LYS B 1 59 ? 11.875 6.75 -10.602 1 92.19 59 LYS B O 1
ATOM 4607 N N . ASP B 1 60 ? 12.398 5.391 -8.914 1 94.38 60 ASP B N 1
ATOM 4608 C CA . ASP B 1 60 ? 13.844 5.555 -9.023 1 94.38 60 ASP B CA 1
ATOM 4609 C C . ASP B 1 60 ? 14.43 4.594 -10.055 1 94.38 60 ASP B C 1
ATOM 4611 O O . ASP B 1 60 ? 14.742 3.445 -9.734 1 94.38 60 ASP B O 1
ATOM 4615 N N . LYS B 1 61 ? 14.758 5.113 -11.25 1 96.62 61 LYS B N 1
ATOM 4616 C CA . LYS B 1 61 ? 15.188 4.289 -12.375 1 96.62 61 LYS B CA 1
ATOM 4617 C C . LYS B 1 61 ? 16.484 3.551 -12.062 1 96.62 61 LYS B C 1
ATOM 4619 O O . LYS B 1 61 ? 16.641 2.383 -12.422 1 96.62 61 LYS B O 1
ATOM 4624 N N . ALA B 1 62 ? 17.344 4.266 -11.375 1 96.75 62 ALA B N 1
ATOM 4625 C CA . ALA B 1 62 ? 18.609 3.645 -11.031 1 96.75 62 ALA B CA 1
ATOM 4626 C C . ALA B 1 62 ? 18.422 2.471 -10.078 1 96.75 62 ALA B C 1
ATOM 4628 O O . ALA B 1 62 ? 19.062 1.429 -10.219 1 96.75 62 ALA B O 1
ATOM 4629 N N . ARG B 1 63 ? 17.562 2.676 -9.125 1 96.5 63 ARG B N 1
ATOM 4630 C CA . ARG B 1 63 ? 17.281 1.62 -8.156 1 96.5 63 ARG B CA 1
ATOM 4631 C C . ARG B 1 63 ? 16.656 0.411 -8.844 1 96.5 63 ARG B C 1
ATOM 4633 O O . ARG B 1 63 ? 17.031 -0.73 -8.57 1 96.5 63 ARG B O 1
ATOM 4640 N N . VAL B 1 64 ? 15.68 0.614 -9.719 1 98.19 64 VAL B N 1
ATOM 4641 C CA . VAL B 1 64 ? 14.969 -0.451 -10.43 1 98.19 64 VAL B CA 1
ATOM 4642 C C . VAL B 1 64 ? 15.953 -1.243 -11.281 1 98.19 64 VAL B C 1
ATOM 4644 O O . VAL B 1 64 ? 15.977 -2.475 -11.242 1 98.19 64 VAL B O 1
ATOM 4647 N N . ARG B 1 65 ? 16.812 -0.523 -12.008 1 98.44 65 ARG B N 1
ATOM 4648 C CA . ARG B 1 65 ? 17.781 -1.185 -12.867 1 98.44 65 ARG B CA 1
ATOM 4649 C C . ARG B 1 65 ? 18.781 -1.982 -12.047 1 98.44 65 ARG B C 1
ATOM 4651 O O . ARG B 1 65 ? 19.234 -3.047 -12.469 1 98.44 65 ARG B O 1
ATOM 4658 N N . GLY B 1 66 ? 19.125 -1.408 -10.891 1 97.62 66 GLY B N 1
ATOM 4659 C CA . GLY B 1 66 ? 19.984 -2.164 -9.992 1 97.62 66 GLY B CA 1
ATOM 4660 C C . GLY B 1 66 ? 19.375 -3.48 -9.555 1 97.62 66 GLY B C 1
ATOM 4661 O O . GLY B 1 66 ? 20.062 -4.496 -9.469 1 97.62 66 GLY B O 1
ATOM 4662 N N . ILE B 1 67 ? 18.141 -3.475 -9.266 1 97.56 67 ILE B N 1
ATOM 4663 C CA . ILE B 1 67 ? 17.422 -4.672 -8.852 1 97.56 67 ILE B CA 1
ATOM 4664 C C . ILE B 1 67 ? 17.375 -5.672 -10.008 1 97.56 67 ILE B C 1
ATOM 4666 O O . ILE B 1 67 ? 17.547 -6.875 -9.805 1 97.56 67 ILE B O 1
ATOM 4670 N N . LEU B 1 68 ? 17.094 -5.172 -11.25 1 98 68 LEU B N 1
ATOM 4671 C CA . LEU B 1 68 ? 17.031 -6.043 -12.422 1 98 68 LEU B CA 1
ATOM 4672 C C . LEU B 1 68 ? 18.391 -6.707 -12.664 1 98 68 LEU B C 1
ATOM 4674 O O . LEU B 1 68 ? 18.453 -7.891 -13.016 1 98 68 LEU B O 1
ATOM 4678 N N . GLU B 1 69 ? 19.469 -5.984 -12.453 1 96 69 GLU B N 1
ATOM 4679 C CA . GLU B 1 69 ? 20.797 -6.555 -12.586 1 96 69 GLU B CA 1
ATOM 4680 C C . GLU B 1 69 ? 21.031 -7.652 -11.555 1 96 69 GLU B C 1
ATOM 4682 O O . GLU B 1 69 ? 21.594 -8.703 -11.883 1 96 69 GLU B O 1
ATOM 4687 N N . LYS B 1 70 ? 20.625 -7.379 -10.359 1 93.44 70 LYS B N 1
ATOM 4688 C CA . LYS B 1 70 ? 20.75 -8.383 -9.312 1 93.44 70 LYS B CA 1
ATOM 4689 C C . LYS B 1 70 ? 19.953 -9.641 -9.648 1 93.44 70 LYS B C 1
ATOM 4691 O O . LYS B 1 70 ? 20.406 -10.758 -9.383 1 93.44 70 LYS B O 1
ATOM 4696 N N . ALA B 1 71 ? 18.766 -9.453 -10.172 1 94.06 71 ALA B N 1
ATOM 4697 C CA . ALA B 1 71 ? 17.922 -10.578 -10.555 1 94.06 71 ALA B CA 1
ATOM 4698 C C . ALA B 1 71 ? 18.609 -11.461 -11.594 1 94.06 71 ALA B C 1
ATOM 4700 O O . ALA B 1 71 ? 18.594 -12.688 -11.484 1 94.06 71 ALA B O 1
ATOM 4701 N N . ARG B 1 72 ? 19.219 -10.82 -12.617 1 93.19 72 ARG B N 1
ATOM 4702 C CA . ARG B 1 72 ? 19.953 -11.555 -13.641 1 93.19 72 ARG B CA 1
ATOM 4703 C C . ARG B 1 72 ? 21.125 -12.32 -13.039 1 93.19 72 ARG B C 1
ATOM 4705 O O . ARG B 1 72 ? 21.328 -13.5 -13.344 1 93.19 72 ARG B O 1
ATOM 4712 N N . ASP B 1 73 ? 21.828 -11.625 -12.172 1 90.19 73 ASP B N 1
ATOM 4713 C CA . ASP B 1 73 ? 23.016 -12.227 -11.57 1 90.19 73 ASP B CA 1
ATOM 4714 C C . ASP B 1 73 ? 22.656 -13.422 -10.695 1 90.19 73 ASP B C 1
ATOM 4716 O O . ASP B 1 73 ? 23.312 -14.461 -10.75 1 90.19 73 ASP B O 1
ATOM 4720 N N . ARG B 1 74 ? 21.625 -13.242 -9.969 1 87 74 ARG B N 1
ATOM 4721 C CA . ARG B 1 74 ? 21.203 -14.297 -9.055 1 87 74 ARG B CA 1
ATOM 4722 C C . ARG B 1 74 ? 20.625 -15.484 -9.812 1 87 74 ARG B C 1
ATOM 4724 O O . ARG B 1 74 ? 20.844 -16.641 -9.438 1 87 74 ARG B O 1
ATOM 4731 N N . ALA B 1 75 ? 19.922 -15.211 -10.883 1 86.69 75 ALA B N 1
ATOM 4732 C CA . ALA B 1 75 ? 19.328 -16.281 -11.68 1 86.69 75 ALA B CA 1
ATOM 4733 C C . ALA B 1 75 ? 20.391 -17.094 -12.406 1 86.69 75 ALA B C 1
ATOM 4735 O O . ALA B 1 75 ? 20.219 -18.281 -12.648 1 86.69 75 ALA B O 1
ATOM 4736 N N . THR B 1 76 ? 21.5 -16.438 -12.742 1 83.06 76 THR B N 1
ATOM 4737 C CA . THR B 1 76 ? 22.562 -17.109 -13.492 1 83.06 76 THR B CA 1
ATOM 4738 C C . THR B 1 76 ? 23.672 -17.594 -12.562 1 83.06 76 THR B C 1
ATOM 4740 O O . THR B 1 76 ? 24.719 -18.062 -13.023 1 83.06 76 THR B O 1
ATOM 4743 N N . LEU B 1 77 ? 23.484 -17.438 -11.305 1 77.06 77 LEU B N 1
ATOM 4744 C CA . LEU B 1 77 ? 24.375 -17.922 -10.258 1 77.06 77 LEU B CA 1
ATOM 4745 C C . LEU B 1 77 ? 25.766 -17.297 -10.406 1 77.06 77 LEU B C 1
ATOM 4747 O O . LEU B 1 77 ? 26.781 -17.969 -10.164 1 77.06 77 LEU B O 1
ATOM 4751 N N . LYS B 1 78 ? 25.828 -16.188 -11.016 1 68.19 78 LYS B N 1
ATOM 4752 C CA . LYS B 1 78 ? 27.125 -15.523 -11.078 1 68.19 78 LYS B CA 1
ATOM 4753 C C . LYS B 1 78 ? 27.688 -15.281 -9.68 1 68.19 78 LYS B C 1
ATOM 4755 O O . LYS B 1 78 ? 28.891 -15.492 -9.445 1 68.19 78 LYS B O 1
ATOM 4760 N N . ASP B 1 79 ? 26.969 -14.672 -8.773 1 55.81 79 ASP B N 1
ATOM 4761 C CA . ASP B 1 79 ? 27.422 -14.352 -7.422 1 55.81 79 ASP B CA 1
ATOM 4762 C C . ASP B 1 79 ? 27.047 -15.461 -6.438 1 55.81 79 ASP B C 1
ATOM 4764 O O . ASP B 1 79 ? 26.984 -15.227 -5.227 1 55.81 79 ASP B O 1
ATOM 4768 N N . ALA B 1 80 ? 26.672 -16.562 -6.883 1 50.34 80 ALA B N 1
ATOM 4769 C CA . ALA B 1 80 ? 26.109 -17.547 -5.973 1 50.34 80 ALA B CA 1
ATOM 4770 C C . ALA B 1 80 ? 27.062 -17.859 -4.824 1 50.34 80 ALA B C 1
ATOM 4772 O O . ALA B 1 80 ? 28.156 -18.391 -5.039 1 50.34 80 ALA B O 1
ATOM 4773 N N . VAL B 1 81 ? 27.203 -16.891 -3.965 1 41.91 81 VAL B N 1
ATOM 4774 C CA . VAL B 1 81 ? 27.766 -17.281 -2.678 1 41.91 81 VAL B CA 1
ATOM 4775 C C . VAL B 1 81 ? 26.984 -18.453 -2.102 1 41.91 81 VAL B C 1
ATOM 4777 O O . VAL B 1 81 ? 25.766 -18.438 -2.07 1 41.91 81 VAL B O 1
ATOM 4780 N N . ALA B 1 82 ? 27.609 -19.594 -2.09 1 40.5 82 ALA B N 1
ATOM 4781 C CA . ALA B 1 82 ? 27.125 -20.859 -1.539 1 40.5 82 ALA B CA 1
ATOM 4782 C C . ALA B 1 82 ? 26.312 -20.641 -0.268 1 40.5 82 ALA B C 1
ATOM 4784 O O . ALA B 1 82 ? 26.875 -20.516 0.824 1 40.5 82 ALA B O 1
ATOM 4785 N N . GLY B 1 83 ? 25.547 -19.594 0.005 1 41.31 83 GLY B N 1
ATOM 4786 C CA . GLY B 1 83 ? 24.938 -19.766 1.314 1 41.31 83 GLY B CA 1
ATOM 4787 C C . GLY B 1 83 ? 23.953 -20.922 1.359 1 41.31 83 GLY B C 1
ATOM 4788 O O . GLY B 1 83 ? 23.641 -21.516 0.327 1 41.31 83 GLY B O 1
ATOM 4789 N N . PRO B 1 84 ? 23.734 -21.406 2.559 1 40 84 PRO B N 1
ATOM 4790 C CA . PRO B 1 84 ? 22.953 -22.625 2.76 1 40 84 PRO B CA 1
ATOM 4791 C C . PRO B 1 84 ? 21.703 -22.688 1.875 1 40 84 PRO B C 1
ATOM 4793 O O . PRO B 1 84 ? 21.219 -23.766 1.572 1 40 84 PRO B O 1
ATOM 4796 N N . SER B 1 85 ? 20.766 -21.703 1.97 1 43.5 85 SER B N 1
ATOM 4797 C CA . SER B 1 85 ? 19.469 -21.859 1.3 1 43.5 85 SER B CA 1
ATOM 4798 C C . SER B 1 85 ? 19.547 -21.422 -0.159 1 43.5 85 SER B C 1
ATOM 4800 O O . SER B 1 85 ? 19.844 -20.266 -0.45 1 43.5 85 SER B O 1
ATOM 4802 N N . GLU B 1 86 ? 20.047 -22.172 -0.94 1 42.53 86 GLU B N 1
ATOM 4803 C CA . GLU B 1 86 ? 20.125 -22.141 -2.396 1 42.53 86 GLU B CA 1
ATOM 4804 C C . GLU B 1 86 ? 18.797 -21.688 -3 1 42.53 86 GLU B C 1
ATOM 4806 O O . GLU B 1 86 ? 18.609 -21.734 -4.219 1 42.53 86 GLU B O 1
ATOM 4811 N N . PHE B 1 87 ? 17.734 -22 -2.303 1 48.5 87 PHE B N 1
ATOM 4812 C CA . PHE B 1 87 ? 16.562 -21.5 -2.988 1 48.5 87 PHE B CA 1
ATOM 4813 C C . PHE B 1 87 ? 16.75 -20.031 -3.383 1 48.5 87 PHE B C 1
ATOM 4815 O O . PHE B 1 87 ? 16.891 -19.172 -2.52 1 48.5 87 PHE B O 1
ATOM 4822 N N . LEU B 1 88 ? 17.484 -19.844 -4.531 1 56 88 LEU B N 1
ATOM 4823 C CA . LEU B 1 88 ? 17.859 -18.531 -5.012 1 56 88 LEU B CA 1
ATOM 4824 C C . LEU B 1 88 ? 16.641 -17.625 -5.172 1 56 88 LEU B C 1
ATOM 4826 O O . LEU B 1 88 ? 15.875 -17.781 -6.125 1 56 88 LEU B O 1
ATOM 4830 N N . LEU B 1 89 ? 16.031 -17.312 -4.043 1 68.5 89 LEU B N 1
ATOM 4831 C CA . LEU B 1 89 ? 15.164 -16.156 -4.188 1 68.5 89 LEU B CA 1
ATOM 4832 C C . LEU B 1 89 ? 15.875 -15.039 -4.949 1 68.5 89 LEU B C 1
ATOM 4834 O O . LEU B 1 89 ? 16.938 -14.578 -4.539 1 68.5 89 LEU B O 1
ATOM 4838 N N . GLY B 1 90 ? 15.43 -14.977 -6.281 1 82.56 90 GLY B N 1
ATOM 4839 C CA . GLY B 1 90 ? 15.953 -13.938 -7.152 1 82.56 90 GLY B CA 1
ATOM 4840 C C . GLY B 1 90 ? 15.773 -12.539 -6.594 1 82.56 90 GLY B C 1
ATOM 4841 O O . GLY B 1 90 ? 16.609 -11.656 -6.832 1 82.56 90 GLY B O 1
ATOM 4842 N N . LEU B 1 91 ? 14.727 -12.398 -5.816 1 94.5 91 LEU B N 1
ATOM 4843 C CA . LEU B 1 91 ? 14.445 -11.07 -5.281 1 94.5 91 LEU B CA 1
ATOM 4844 C C . LEU B 1 91 ? 13.922 -11.156 -3.85 1 94.5 91 LEU B C 1
ATOM 4846 O O . LEU B 1 91 ? 13.195 -12.094 -3.508 1 94.5 91 LEU B O 1
ATOM 4850 N N . SER B 1 92 ? 14.297 -10.227 -3.014 1 94.31 92 SER B N 1
ATOM 4851 C CA . SER B 1 92 ? 13.656 -10.039 -1.718 1 94.31 92 SER B CA 1
ATOM 4852 C C . SER B 1 92 ? 12.25 -9.469 -1.878 1 94.31 92 SER B C 1
ATOM 4854 O O . SER B 1 92 ? 11.859 -9.047 -2.971 1 94.31 92 SER B O 1
ATOM 4856 N N . ILE B 1 93 ? 11.5 -9.508 -0.745 1 96.06 93 ILE B N 1
ATOM 4857 C CA . ILE B 1 93 ? 10.148 -8.961 -0.735 1 96.06 93 ILE B CA 1
ATOM 4858 C C . ILE B 1 93 ? 10.188 -7.488 -1.141 1 96.06 93 ILE B C 1
ATOM 4860 O O . ILE B 1 93 ? 9.383 -7.039 -1.959 1 96.06 93 ILE B O 1
ATOM 4864 N N . GLN B 1 94 ? 11.141 -6.711 -0.642 1 96.12 94 GLN B N 1
ATOM 4865 C CA . GLN B 1 94 ? 11.25 -5.285 -0.932 1 96.12 94 GLN B CA 1
ATOM 4866 C C . GLN B 1 94 ? 11.617 -5.047 -2.393 1 96.12 94 GLN B C 1
ATOM 4868 O O . GLN B 1 94 ? 11.102 -4.129 -3.029 1 96.12 94 GLN B O 1
ATOM 4873 N N . GLU B 1 95 ? 12.562 -5.863 -2.914 1 97.31 95 GLU B N 1
ATOM 4874 C CA . GLU B 1 95 ? 12.969 -5.742 -4.312 1 97.31 95 GLU B CA 1
ATOM 4875 C C . GLU B 1 95 ? 11.805 -6.039 -5.25 1 97.31 95 GLU B C 1
ATOM 4877 O O . GLU B 1 95 ? 11.57 -5.305 -6.215 1 97.31 95 GLU B O 1
ATOM 4882 N N . ALA B 1 96 ? 11.086 -7.129 -4.945 1 98.12 96 ALA B N 1
ATOM 4883 C CA . ALA B 1 96 ? 9.922 -7.48 -5.758 1 98.12 96 ALA B CA 1
ATOM 4884 C C . ALA B 1 96 ? 8.852 -6.391 -5.688 1 98.12 96 ALA B C 1
ATOM 4886 O O . ALA B 1 96 ? 8.273 -6.016 -6.711 1 98.12 96 ALA B O 1
ATOM 4887 N N . ALA B 1 97 ? 8.586 -5.895 -4.469 1 98.38 97 ALA B N 1
ATOM 4888 C CA . ALA B 1 97 ? 7.617 -4.82 -4.281 1 98.38 97 ALA B CA 1
ATOM 4889 C C . ALA B 1 97 ? 8.008 -3.58 -5.082 1 98.38 97 ALA B C 1
ATOM 4891 O O . ALA B 1 97 ? 7.148 -2.906 -5.652 1 98.38 97 ALA B O 1
ATOM 4892 N N . THR B 1 98 ? 9.289 -3.229 -5.109 1 98.38 98 THR B N 1
ATOM 4893 C CA . THR B 1 98 ? 9.789 -2.084 -5.859 1 98.38 98 THR B CA 1
ATOM 4894 C C . THR B 1 98 ? 9.453 -2.217 -7.344 1 98.38 98 THR B C 1
ATOM 4896 O O . THR B 1 98 ? 8.953 -1.271 -7.957 1 98.38 98 THR B O 1
ATOM 4899 N N . LEU B 1 99 ? 9.68 -3.4 -7.898 1 98.62 99 LEU B N 1
ATOM 4900 C CA . LEU B 1 99 ? 9.398 -3.631 -9.312 1 98.62 99 LEU B CA 1
ATOM 4901 C C . LEU B 1 99 ? 7.895 -3.559 -9.586 1 98.62 99 LEU B C 1
ATOM 4903 O O . LEU B 1 99 ? 7.473 -3.051 -10.625 1 98.62 99 LEU B O 1
ATOM 4907 N N . LEU B 1 100 ? 7.086 -4.059 -8.648 1 98.25 100 LEU B N 1
ATOM 4908 C CA . LEU B 1 100 ? 5.633 -4.035 -8.805 1 98.25 100 LEU B CA 1
ATOM 4909 C C . LEU B 1 100 ? 5.105 -2.607 -8.75 1 98.25 100 LEU B C 1
ATOM 4911 O O . LEU B 1 100 ? 4.027 -2.318 -9.273 1 98.25 100 LEU B O 1
ATOM 4915 N N . ASN B 1 101 ? 5.848 -1.719 -8.078 1 96.69 101 ASN B N 1
ATOM 4916 C CA . ASN B 1 101 ? 5.395 -0.348 -7.863 1 96.69 101 ASN B CA 1
ATOM 4917 C C . ASN B 1 101 ? 5.887 0.584 -8.969 1 96.69 101 ASN B C 1
ATOM 4919 O O . ASN B 1 101 ? 5.637 1.789 -8.93 1 96.69 101 ASN B O 1
ATOM 4923 N N . VAL B 1 102 ? 6.672 0.084 -9.984 1 97.25 102 VAL B N 1
ATOM 4924 C CA . VAL B 1 102 ? 7.082 0.928 -11.109 1 97.25 102 VAL B CA 1
ATOM 4925 C C . VAL B 1 102 ? 5.852 1.536 -11.773 1 97.25 102 VAL B C 1
ATOM 4927 O O . VAL B 1 102 ? 4.898 0.824 -12.102 1 97.25 102 VAL B O 1
ATOM 4930 N N . PRO B 1 103 ? 5.836 2.846 -11.961 1 92 103 PRO B N 1
ATOM 4931 C CA . PRO B 1 103 ? 4.652 3.502 -12.523 1 92 103 PRO B CA 1
ATOM 4932 C C . PRO B 1 103 ? 4.32 3.02 -13.93 1 92 103 PRO B C 1
ATOM 4934 O O . PRO B 1 103 ? 5.227 2.791 -14.734 1 92 103 PRO B O 1
ATOM 4937 N N . ILE B 1 104 ? 3.033 2.922 -14.227 1 87.31 104 ILE B N 1
ATOM 4938 C CA . ILE B 1 104 ? 2.561 2.41 -15.508 1 87.31 104 ILE B CA 1
ATOM 4939 C C . ILE B 1 104 ? 3.008 3.34 -16.625 1 87.31 104 ILE B C 1
ATOM 4941 O O . ILE B 1 104 ? 3.156 2.912 -17.781 1 87.31 104 ILE B O 1
ATOM 4945 N N . GLU B 1 105 ? 3.242 4.609 -16.219 1 88.25 105 GLU B N 1
ATOM 4946 C CA . GLU B 1 105 ? 3.646 5.598 -17.219 1 88.25 105 GLU B CA 1
ATOM 4947 C C . GLU B 1 105 ? 5.082 5.355 -17.672 1 88.25 105 GLU B C 1
ATOM 4949 O O . GLU B 1 105 ? 5.477 5.824 -18.75 1 88.25 105 GLU B O 1
ATOM 4954 N N . ASP B 1 106 ? 5.852 4.656 -16.875 1 93 106 ASP B N 1
ATOM 4955 C CA . ASP B 1 106 ? 7.238 4.383 -17.25 1 93 106 ASP B CA 1
ATOM 4956 C C . ASP B 1 106 ? 7.34 3.119 -18.109 1 93 106 ASP B C 1
ATOM 4958 O O . ASP B 1 106 ? 7.953 2.133 -17.688 1 93 106 ASP B O 1
ATOM 4962 N N . SER B 1 107 ? 6.957 3.242 -19.297 1 94.12 107 SER B N 1
ATOM 4963 C CA . SER B 1 107 ? 6.84 2.107 -20.219 1 94.12 107 SER B CA 1
ATOM 4964 C C . SER B 1 107 ? 8.195 1.477 -20.484 1 94.12 107 SER B C 1
ATOM 4966 O O . SER B 1 107 ? 8.305 0.256 -20.625 1 94.12 107 SER B O 1
ATOM 4968 N N . ASN B 1 108 ? 9.242 2.297 -20.547 1 96.38 108 ASN B N 1
ATOM 4969 C CA . ASN B 1 108 ? 10.578 1.779 -20.812 1 96.38 108 ASN B CA 1
ATOM 4970 C C . ASN B 1 108 ? 11.07 0.895 -19.672 1 96.38 108 ASN B C 1
ATOM 4972 O O . ASN B 1 108 ? 11.633 -0.175 -19.906 1 96.38 108 ASN B O 1
ATOM 4976 N N . LEU B 1 109 ? 10.875 1.386 -18.547 1 96.56 109 LEU B N 1
ATOM 4977 C CA . LEU B 1 109 ? 11.305 0.63 -17.375 1 96.56 109 LEU B CA 1
ATOM 4978 C C . LEU B 1 109 ? 10.523 -0.674 -17.25 1 96.56 109 LEU B C 1
ATOM 4980 O O . LEU B 1 109 ? 11.078 -1.704 -16.859 1 96.56 109 LEU B O 1
ATOM 4984 N N . ILE B 1 110 ? 9.289 -0.636 -17.578 1 97.75 110 ILE B N 1
ATOM 4985 C CA . ILE B 1 110 ? 8.438 -1.825 -17.547 1 97.75 110 ILE B CA 1
ATOM 4986 C C . ILE B 1 110 ? 8.93 -2.834 -18.594 1 97.75 110 ILE B C 1
ATOM 4988 O O . ILE B 1 110 ? 8.992 -4.035 -18.312 1 97.75 110 ILE B O 1
ATOM 4992 N N . GLN B 1 111 ? 9.297 -2.33 -19.719 1 98 111 GLN B N 1
ATOM 4993 C CA . GLN B 1 111 ? 9.828 -3.211 -20.75 1 98 111 GLN B CA 1
ATOM 4994 C C . GLN B 1 111 ? 11.125 -3.875 -20.297 1 98 111 GLN B C 1
ATOM 4996 O O . GLN B 1 111 ? 11.367 -5.047 -20.594 1 98 111 GLN B O 1
ATOM 5001 N N . GLU B 1 112 ? 11.914 -3.1 -19.562 1 98.5 112 GLU B N 1
ATOM 5002 C CA . GLU B 1 112 ? 13.148 -3.674 -19.047 1 98.5 112 GLU B CA 1
ATOM 5003 C C . GLU B 1 112 ? 12.859 -4.809 -18.062 1 98.5 112 GLU B C 1
ATOM 5005 O O . GLU B 1 112 ? 13.609 -5.785 -18 1 98.5 112 GLU B O 1
ATOM 5010 N N . ILE B 1 113 ? 11.797 -4.648 -17.312 1 98.69 113 ILE B N 1
ATOM 5011 C CA . ILE B 1 113 ? 11.375 -5.707 -16.406 1 98.69 113 ILE B CA 1
ATOM 5012 C C . ILE B 1 113 ? 10.977 -6.945 -17.203 1 98.69 113 ILE B C 1
ATOM 5014 O O . ILE B 1 113 ? 11.398 -8.062 -16.875 1 98.69 113 ILE B O 1
ATOM 5018 N N . TYR B 1 114 ? 10.188 -6.789 -18.297 1 98.69 114 TYR B N 1
ATOM 5019 C CA . TYR B 1 114 ? 9.773 -7.895 -19.156 1 98.69 114 TYR B CA 1
ATOM 5020 C C . TYR B 1 114 ? 10.984 -8.578 -19.781 1 98.69 114 TYR B C 1
ATOM 5022 O O . TYR B 1 114 ? 11.062 -9.812 -19.812 1 98.69 114 TYR B O 1
ATOM 5030 N N . ASP B 1 115 ? 11.898 -7.754 -20.203 1 98.5 115 ASP B N 1
ATOM 5031 C CA . ASP B 1 115 ? 13.086 -8.281 -20.859 1 98.5 115 ASP B CA 1
ATOM 5032 C C . ASP B 1 115 ? 13.922 -9.117 -19.891 1 98.5 115 ASP B C 1
ATOM 5034 O O . ASP B 1 115 ? 14.445 -10.172 -20.266 1 98.5 115 ASP B O 1
ATOM 5038 N N . THR B 1 116 ? 14.055 -8.586 -18.719 1 98.19 116 THR B N 1
ATOM 5039 C CA . THR B 1 116 ? 14.82 -9.312 -17.703 1 98.19 116 THR B CA 1
ATOM 5040 C C . THR B 1 116 ? 14.156 -10.648 -17.375 1 98.19 116 THR B C 1
ATOM 5042 O O . THR B 1 116 ? 14.828 -11.672 -17.281 1 98.19 116 THR B O 1
ATOM 5045 N N . ALA B 1 117 ? 12.852 -10.633 -17.203 1 98.38 117 ALA B N 1
ATOM 5046 C CA . ALA B 1 117 ? 12.102 -11.852 -16.938 1 98.38 117 ALA B CA 1
ATOM 5047 C C . ALA B 1 117 ? 12.273 -12.867 -18.062 1 98.38 117 ALA B C 1
ATOM 5049 O O . ALA B 1 117 ? 12.484 -14.055 -17.812 1 98.38 117 ALA B O 1
ATOM 5050 N N . PHE B 1 118 ? 12.172 -12.398 -19.25 1 97.88 118 PHE B N 1
ATOM 5051 C CA . PHE B 1 118 ? 12.312 -13.258 -20.422 1 97.88 118 PHE B CA 1
ATOM 5052 C C . PHE B 1 118 ? 13.719 -13.828 -20.5 1 97.88 118 PHE B C 1
ATOM 5054 O O . PHE B 1 118 ? 13.898 -15.008 -20.828 1 97.88 118 PHE B O 1
ATOM 5061 N N . PHE B 1 119 ? 14.695 -13 -20.234 1 96.38 119 PHE B N 1
ATOM 5062 C CA . PHE B 1 119 ? 16.078 -13.453 -20.203 1 96.38 119 PHE B CA 1
ATOM 5063 C C . PHE B 1 119 ? 16.25 -14.602 -19.219 1 96.38 119 PHE B C 1
ATOM 5065 O O . PHE B 1 119 ? 16.859 -15.625 -19.547 1 96.38 119 PHE B O 1
ATOM 5072 N N . ILE B 1 120 ? 15.703 -14.414 -18.062 1 93.56 120 ILE B N 1
ATOM 5073 C CA . ILE B 1 120 ? 15.82 -15.406 -17 1 93.56 120 ILE B CA 1
ATOM 5074 C C . ILE B 1 120 ? 15.086 -16.688 -17.406 1 93.56 120 ILE B C 1
ATOM 5076 O O . ILE B 1 120 ? 15.617 -17.781 -17.266 1 93.56 120 ILE B O 1
ATOM 5080 N N . LYS B 1 121 ? 13.906 -16.531 -17.938 1 94.5 121 LYS B N 1
ATOM 5081 C CA . LYS B 1 121 ? 13.133 -17.672 -18.406 1 94.5 121 LYS B CA 1
ATOM 5082 C C . LYS B 1 121 ? 13.906 -18.453 -19.469 1 94.5 121 LYS B C 1
ATOM 5084 O O . LYS B 1 121 ? 13.992 -19.672 -19.406 1 94.5 121 LYS B O 1
ATOM 5089 N N . ASN B 1 122 ? 14.492 -17.766 -20.391 1 92.38 122 ASN B N 1
ATOM 5090 C CA . ASN B 1 122 ? 15.195 -18.406 -21.5 1 92.38 122 ASN B CA 1
ATOM 5091 C C . ASN B 1 122 ? 16.484 -19.078 -21.016 1 92.38 122 ASN B C 1
ATOM 5093 O O . ASN B 1 122 ? 16.875 -20.125 -21.547 1 92.38 122 ASN B O 1
ATOM 5097 N N . ARG B 1 123 ? 17.094 -18.438 -20.125 1 88.25 123 ARG B N 1
ATOM 5098 C CA . ARG B 1 123 ? 18.328 -19 -19.594 1 88.25 123 ARG B CA 1
ATOM 5099 C C . ARG B 1 123 ? 18.078 -20.312 -18.875 1 88.25 123 ARG B C 1
ATOM 5101 O O . ARG B 1 123 ? 18.906 -21.219 -18.906 1 88.25 123 ARG B O 1
ATOM 5108 N N . ILE B 1 124 ? 16.984 -20.406 -18.266 1 87.69 124 ILE B N 1
ATOM 5109 C CA . ILE B 1 124 ? 16.734 -21.547 -17.391 1 87.69 124 ILE B CA 1
ATOM 5110 C C . ILE B 1 124 ? 15.883 -22.578 -18.109 1 87.69 124 ILE B C 1
ATOM 5112 O O . ILE B 1 124 ? 16.188 -23.781 -18.094 1 87.69 124 ILE B O 1
ATOM 5116 N N . TYR B 1 125 ? 14.859 -22.156 -18.812 1 89.81 125 TYR B N 1
ATOM 5117 C CA . TYR B 1 125 ? 13.898 -23.078 -19.406 1 89.81 125 TYR B CA 1
ATOM 5118 C C . TYR B 1 125 ? 14.062 -23.125 -20.922 1 89.81 125 TYR B C 1
ATOM 5120 O O . TYR B 1 125 ? 13.539 -24.016 -21.578 1 89.81 125 TYR B O 1
ATOM 5128 N N . GLY B 1 126 ? 14.75 -22.156 -21.484 1 90.31 126 GLY B N 1
ATOM 5129 C CA . GLY B 1 126 ? 14.859 -22.078 -22.938 1 90.31 126 GLY B CA 1
ATOM 5130 C C . GLY B 1 126 ? 13.523 -21.859 -23.625 1 90.31 126 GLY B C 1
ATOM 5131 O O . GLY B 1 126 ? 12.633 -21.203 -23.078 1 90.31 126 GLY B O 1
ATOM 5132 N N . ASN B 1 127 ? 13.453 -22.297 -24.828 1 94.38 127 ASN B N 1
ATOM 5133 C CA . ASN B 1 127 ? 12.219 -22.109 -25.578 1 94.38 127 ASN B CA 1
ATOM 5134 C C . ASN B 1 127 ? 11.32 -23.344 -25.484 1 94.38 127 ASN B C 1
ATOM 5136 O O . ASN B 1 127 ? 10.414 -23.516 -26.312 1 94.38 127 ASN B O 1
ATOM 5140 N N . ARG B 1 128 ? 11.617 -24.203 -24.531 1 94.62 128 ARG B N 1
ATOM 5141 C CA . ARG B 1 128 ? 10.766 -25.344 -24.25 1 94.62 128 ARG B CA 1
ATOM 5142 C C . ARG B 1 128 ? 9.508 -24.922 -23.5 1 94.62 128 ARG B C 1
ATOM 5144 O O . ARG B 1 128 ? 9.562 -24.094 -22.578 1 94.62 128 ARG B O 1
ATOM 5151 N N . ILE B 1 129 ? 8.391 -25.406 -23.859 1 97 129 ILE B N 1
ATOM 5152 C CA . ILE B 1 129 ? 7.125 -25.172 -23.156 1 97 129 ILE B CA 1
ATOM 5153 C C . ILE B 1 129 ? 6.484 -26.516 -22.797 1 97 129 ILE B C 1
ATOM 5155 O O . ILE B 1 129 ? 6.176 -27.312 -23.688 1 97 129 ILE B O 1
ATOM 5159 N N . VAL B 1 130 ? 6.309 -26.719 -21.562 1 96.69 130 VAL B N 1
ATOM 5160 C CA . VAL B 1 130 ? 5.707 -27.969 -21.109 1 96.69 130 VAL B CA 1
ATOM 5161 C C . VAL B 1 130 ? 4.188 -27.906 -21.281 1 96.69 130 VAL B C 1
ATOM 5163 O O . VAL B 1 130 ? 3.568 -26.891 -20.969 1 96.69 130 VAL B O 1
ATOM 5166 N N . LEU B 1 131 ? 3.605 -28.984 -21.797 1 96.94 131 LEU B N 1
ATOM 5167 C CA . LEU B 1 131 ? 2.168 -29.031 -22.047 1 96.94 131 LEU B CA 1
ATOM 5168 C C . LEU B 1 131 ? 1.501 -30.078 -21.156 1 96.94 131 LEU B C 1
ATOM 5170 O O . LEU B 1 131 ? 2.107 -31.094 -20.828 1 96.94 131 LEU B O 1
ATOM 5174 N N . PHE B 1 132 ? 0.311 -29.828 -20.781 1 96.62 132 PHE B N 1
ATOM 5175 C CA . PHE B 1 132 ? -0.523 -30.766 -20.047 1 96.62 132 PHE B CA 1
ATOM 5176 C C . PHE B 1 132 ? -2 -30.5 -20.312 1 96.62 132 PHE B C 1
ATOM 5178 O O . PHE B 1 132 ? -2.354 -29.531 -21 1 96.62 132 PHE B O 1
ATOM 5185 N N . ALA B 1 133 ? -2.873 -31.359 -19.844 1 95.38 133 ALA B N 1
ATOM 5186 C CA . ALA B 1 133 ? -4.32 -31.172 -19.938 1 95.38 133 ALA B CA 1
ATOM 5187 C C . ALA B 1 133 ? -5 -31.469 -18.609 1 95.38 133 ALA B C 1
ATOM 5189 O O . ALA B 1 133 ? -4.629 -32.406 -17.906 1 95.38 133 ALA B O 1
ATOM 5190 N N . PRO B 1 134 ? -5.973 -30.641 -18.266 1 95.88 134 PRO B N 1
ATOM 5191 C CA . PRO B 1 134 ? -6.73 -30.922 -17.031 1 95.88 134 PRO B CA 1
ATOM 5192 C C . PRO B 1 134 ? -7.816 -31.969 -17.234 1 95.88 134 PRO B C 1
ATOM 5194 O O . PRO B 1 134 ? -8.445 -32.031 -18.297 1 95.88 134 PRO B O 1
ATOM 5197 N N . LEU B 1 135 ? -7.992 -32.781 -16.312 1 96.44 135 LEU B N 1
ATOM 5198 C CA . LEU B 1 135 ? -9.062 -33.781 -16.281 1 96.44 135 LEU B CA 1
ATOM 5199 C C . LEU B 1 135 ? -9.867 -33.656 -14.992 1 96.44 135 LEU B C 1
ATOM 5201 O O . LEU B 1 135 ? -9.398 -34.094 -13.93 1 96.44 135 LEU B O 1
ATOM 5205 N N . TYR B 1 136 ? -11.07 -33.156 -15.125 1 94.81 136 TYR B N 1
ATOM 5206 C CA . TYR B 1 136 ? -11.977 -33.094 -13.984 1 94.81 136 TYR B CA 1
ATOM 5207 C C . TYR B 1 136 ? -12.695 -34.438 -13.781 1 94.81 136 TYR B C 1
ATOM 5209 O O . TYR B 1 136 ? -13.422 -34.906 -14.672 1 94.81 136 TYR B O 1
ATOM 5217 N N . VAL B 1 137 ? -12.57 -34.969 -12.594 1 96 137 VAL B N 1
ATOM 5218 C CA . VAL B 1 137 ? -13.117 -36.281 -12.406 1 96 137 VAL B CA 1
ATOM 5219 C C . VAL B 1 137 ? -14.422 -36.219 -11.617 1 96 137 VAL B C 1
ATOM 5221 O O . VAL B 1 137 ? -15.25 -37.125 -11.68 1 96 137 VAL B O 1
ATOM 5224 N N . ALA B 1 138 ? -14.578 -35.156 -10.859 1 94.62 138 ALA B N 1
ATOM 5225 C CA . ALA B 1 138 ? -15.836 -34.938 -10.148 1 94.62 138 ALA B CA 1
ATOM 5226 C C . ALA B 1 138 ? -16.031 -33.438 -9.836 1 94.62 138 ALA B C 1
ATOM 5228 O O . ALA B 1 138 ? -15.047 -32.719 -9.602 1 94.62 138 ALA B O 1
ATOM 5229 N N . ASN B 1 139 ? -17.344 -33 -9.82 1 93.56 139 ASN B N 1
ATOM 5230 C CA . ASN B 1 139 ? -17.609 -31.578 -9.508 1 93.56 139 ASN B CA 1
ATOM 5231 C C . ASN B 1 139 ? -18.422 -31.438 -8.227 1 93.56 139 ASN B C 1
ATOM 5233 O O . ASN B 1 139 ? -19.031 -30.391 -7.988 1 93.56 139 ASN B O 1
ATOM 5237 N N . PHE B 1 140 ? -18.484 -32.562 -7.465 1 93.12 140 PHE B N 1
ATOM 5238 C CA . PHE B 1 140 ? -19.094 -32.5 -6.148 1 93.12 140 PHE B CA 1
ATOM 5239 C C . PHE B 1 140 ? -18.234 -31.703 -5.18 1 93.12 140 PHE B C 1
ATOM 5241 O O . PHE B 1 140 ? -17.047 -31.984 -5.023 1 93.12 140 PHE B O 1
ATOM 5248 N N . CYS B 1 141 ? -18.797 -30.688 -4.551 1 93.75 141 CYS B N 1
ATOM 5249 C CA . CYS B 1 141 ? -18.047 -29.922 -3.564 1 93.75 141 CYS B CA 1
ATOM 5250 C C . CYS B 1 141 ? -18.969 -29.359 -2.484 1 93.75 141 CYS B C 1
ATOM 5252 O O . CYS B 1 141 ? -20.062 -28.875 -2.781 1 93.75 141 CYS B O 1
ATOM 5254 N N . GLN B 1 142 ? -18.562 -29.484 -1.266 1 92.88 142 GLN B N 1
ATOM 5255 C CA . GLN B 1 142 ? -19.375 -29 -0.158 1 92.88 142 GLN B CA 1
ATOM 5256 C C . GLN B 1 142 ? -18.969 -27.594 0.257 1 92.88 142 GLN B C 1
ATOM 5258 O O . GLN B 1 142 ? -19.609 -26.984 1.122 1 92.88 142 GLN B O 1
ATOM 5263 N N . CYS B 1 143 ? -17.922 -27.125 -0.347 1 93.12 143 CYS B N 1
ATOM 5264 C CA . CYS B 1 143 ? -17.469 -25.766 -0.033 1 93.12 143 CYS B CA 1
ATOM 5265 C C . CYS B 1 143 ? -18.328 -24.719 -0.748 1 93.12 143 CYS B C 1
ATOM 5267 O O . CYS B 1 143 ? -18.875 -25 -1.814 1 93.12 143 CYS B O 1
ATOM 5269 N N . SER B 1 144 ? -18.406 -23.531 -0.142 1 91.38 144 SER B N 1
ATOM 5270 C CA . SER B 1 144 ? -19.219 -22.469 -0.734 1 91.38 144 SER B CA 1
ATOM 5271 C C . SER B 1 144 ? -18.359 -21.297 -1.16 1 91.38 144 SER B C 1
ATOM 5273 O O . SER B 1 144 ? -18.625 -20.141 -0.784 1 91.38 144 SER B O 1
ATOM 5275 N N . CYS B 1 145 ? -17.328 -21.641 -1.919 1 95.25 145 CYS B N 1
ATOM 5276 C CA . CYS B 1 145 ? -16.5 -20.562 -2.465 1 95.25 145 CYS B CA 1
ATOM 5277 C C . CYS B 1 145 ? -17.328 -19.672 -3.383 1 95.25 145 CYS B C 1
ATOM 5279 O O . CYS B 1 145 ? -17.875 -20.141 -4.379 1 95.25 145 CYS B O 1
ATOM 5281 N N . THR B 1 146 ? -17.328 -18.391 -3.162 1 94.88 146 THR B N 1
ATOM 5282 C CA . THR B 1 146 ? -18.312 -17.484 -3.758 1 94.88 146 THR B CA 1
ATOM 5283 C C . THR B 1 146 ? -17.969 -17.219 -5.223 1 94.88 146 THR B C 1
ATOM 5285 O O . THR B 1 146 ? -18.781 -16.656 -5.961 1 94.88 146 THR B O 1
ATOM 5288 N N . TYR B 1 147 ? -16.828 -17.656 -5.719 1 95.38 147 TYR B N 1
ATOM 5289 C CA . TYR B 1 147 ? -16.375 -17.406 -7.082 1 95.38 147 TYR B CA 1
ATOM 5290 C C . TYR B 1 147 ? -16.438 -18.672 -7.918 1 95.38 147 TYR B C 1
ATOM 5292 O O . TYR B 1 147 ? -16.141 -18.656 -9.117 1 95.38 147 TYR B O 1
ATOM 5300 N N . CYS B 1 148 ? -16.734 -19.766 -7.363 1 94.38 148 CYS B N 1
ATOM 5301 C CA . CYS B 1 148 ? -16.547 -21.062 -8.008 1 94.38 148 CYS B CA 1
ATOM 5302 C C . CYS B 1 148 ? -17.875 -21.625 -8.492 1 94.38 148 CYS B C 1
ATOM 5304 O O . CYS B 1 148 ? -18.828 -21.75 -7.711 1 94.38 148 CYS B O 1
ATOM 5306 N N . GLY B 1 149 ? -17.969 -22.078 -9.727 1 92.25 149 GLY B N 1
ATOM 5307 C CA . GLY B 1 149 ? -19.172 -22.703 -10.266 1 92.25 149 GLY B CA 1
ATOM 5308 C C . GLY B 1 149 ? -19.531 -24 -9.578 1 92.25 149 GLY B C 1
ATOM 5309 O O . GLY B 1 149 ? -20.703 -24.391 -9.531 1 92.25 149 GLY B O 1
ATOM 5310 N N . TYR B 1 150 ? -18.594 -24.688 -9.023 1 93 150 TYR B N 1
ATOM 5311 C CA . TYR B 1 150 ? -18.812 -26.016 -8.438 1 93 150 TYR B CA 1
ATOM 5312 C C . TYR B 1 150 ? -19.141 -25.906 -6.953 1 93 150 TYR B C 1
ATOM 5314 O O . TYR B 1 150 ? -19.25 -26.922 -6.258 1 93 150 TYR B O 1
ATOM 5322 N N . ARG B 1 151 ? -19.312 -24.656 -6.441 1 92.75 151 ARG B N 1
ATOM 5323 C CA . ARG B 1 151 ? -19.609 -24.5 -5.023 1 92.75 151 ARG B CA 1
ATOM 5324 C C . ARG B 1 151 ? -20.875 -25.266 -4.641 1 92.75 151 ARG B C 1
ATOM 5326 O O . ARG B 1 151 ? -21.797 -25.391 -5.445 1 92.75 151 ARG B O 1
ATOM 5333 N N . GLY B 1 152 ? -20.938 -25.703 -3.455 1 89.88 152 GLY B N 1
ATOM 5334 C CA . GLY B 1 152 ? -22 -26.578 -2.986 1 89.88 152 GLY B CA 1
ATOM 5335 C C . GLY B 1 152 ? -23.375 -25.969 -3.127 1 89.88 152 GLY B C 1
ATOM 5336 O O . GLY B 1 152 ? -24.344 -26.672 -3.42 1 89.88 152 GLY B O 1
ATOM 5337 N N . THR B 1 153 ? -23.469 -24.703 -3.027 1 89.25 153 THR B N 1
ATOM 5338 C CA . THR B 1 153 ? -24.766 -24.031 -2.994 1 89.25 153 THR B CA 1
ATOM 5339 C C . THR B 1 153 ? -25.25 -23.734 -4.406 1 89.25 153 THR B C 1
ATOM 5341 O O . THR B 1 153 ? -26.406 -23.344 -4.602 1 89.25 153 THR B O 1
ATOM 5344 N N . ASN B 1 154 ? -24.391 -23.891 -5.438 1 91.25 154 ASN B N 1
ATOM 5345 C CA . ASN B 1 154 ? -24.797 -23.656 -6.82 1 91.25 154 ASN B CA 1
ATOM 5346 C C . ASN B 1 154 ? -25.531 -24.859 -7.395 1 91.25 154 ASN B C 1
ATOM 5348 O O . ASN B 1 154 ? -24.906 -25.875 -7.711 1 91.25 154 ASN B O 1
ATOM 5352 N N . THR B 1 155 ? -26.766 -24.688 -7.656 1 91 155 THR B N 1
ATOM 5353 C CA . THR B 1 155 ? -27.594 -25.812 -8.109 1 91 155 THR B CA 1
ATOM 5354 C C . THR B 1 155 ? -27.828 -25.734 -9.617 1 91 155 THR B C 1
ATOM 5356 O O . THR B 1 155 ? -28.484 -26.594 -10.195 1 91 155 THR B O 1
ATOM 5359 N N . THR B 1 156 ? -27.25 -24.781 -10.211 1 90.69 156 THR B N 1
ATOM 5360 C CA . THR B 1 156 ? -27.453 -24.594 -11.641 1 90.69 156 THR B CA 1
ATOM 5361 C C . THR B 1 156 ? -26.594 -25.562 -12.445 1 90.69 156 THR B C 1
ATOM 5363 O O . THR B 1 156 ? -26.922 -25.891 -13.586 1 90.69 156 THR B O 1
ATOM 5366 N N . ILE B 1 157 ? -25.531 -26.094 -11.836 1 90.5 157 ILE B N 1
ATOM 5367 C CA . ILE B 1 157 ? -24.641 -27.016 -12.516 1 90.5 157 ILE B CA 1
ATOM 5368 C C . ILE B 1 157 ? -24.906 -28.438 -12.031 1 90.5 157 ILE B C 1
ATOM 5370 O O . ILE B 1 157 ? -24.859 -28.703 -10.828 1 90.5 157 ILE B O 1
ATOM 5374 N N . GLU B 1 158 ? -25.109 -29.266 -13.016 1 90.12 158 GLU B N 1
ATOM 5375 C CA . GLU B 1 158 ? -25.344 -30.672 -12.672 1 90.12 158 GLU B CA 1
ATOM 5376 C C . GLU B 1 158 ? -24.094 -31.297 -12.07 1 90.12 158 GLU B C 1
ATOM 5378 O O . GLU B 1 158 ? -22.984 -31.078 -12.555 1 90.12 158 GLU B O 1
ATOM 5383 N N . ARG B 1 159 ? -24.297 -32.062 -10.992 1 92.44 159 ARG B N 1
ATOM 5384 C CA . ARG B 1 159 ? -23.188 -32.75 -10.344 1 92.44 159 ARG B CA 1
ATOM 5385 C C . ARG B 1 159 ? -22.922 -34.094 -11.016 1 92.44 159 ARG B C 1
ATOM 5387 O O . ARG B 1 159 ? -23.844 -34.812 -11.414 1 92.44 159 ARG B O 1
ATOM 5394 N N . ASN B 1 160 ? -21.672 -34.312 -11.156 1 92.12 160 ASN B N 1
ATOM 5395 C CA . ASN B 1 160 ? -21.219 -35.531 -11.828 1 92.12 160 ASN B CA 1
ATOM 5396 C C . ASN B 1 160 ? -19.906 -36.031 -11.258 1 92.12 160 ASN B C 1
ATOM 5398 O O . ASN B 1 160 ? -19.156 -35.281 -10.641 1 92.12 160 ASN B O 1
ATOM 5402 N N . LYS B 1 161 ? -19.688 -37.312 -11.281 1 94.5 161 LYS B N 1
ATOM 5403 C CA . LYS B 1 161 ? -18.438 -37.969 -10.961 1 94.5 161 LYS B CA 1
ATOM 5404 C C . LYS B 1 161 ? -18.141 -39.125 -11.93 1 94.5 161 LYS B C 1
ATOM 5406 O O . LYS B 1 161 ? -19.062 -39.812 -12.367 1 94.5 161 LYS B O 1
ATOM 5411 N N . LEU B 1 162 ? -16.953 -39.312 -12.289 1 95.56 162 LEU B N 1
ATOM 5412 C CA . LEU B 1 162 ? -16.578 -40.375 -13.227 1 95.56 162 LEU B CA 1
ATOM 5413 C C . LEU B 1 162 ? -16.297 -41.688 -12.5 1 95.56 162 LEU B C 1
ATOM 5415 O O . LEU B 1 162 ? -15.703 -41.656 -11.414 1 95.56 162 LEU B O 1
ATOM 5419 N N . THR B 1 163 ? -16.797 -42.719 -13.07 1 95.06 163 THR B N 1
ATOM 5420 C CA . THR B 1 163 ? -16.359 -44.062 -12.641 1 95.06 163 THR B CA 1
ATOM 5421 C C . THR B 1 163 ? -14.945 -44.344 -13.133 1 95.06 163 THR B C 1
ATOM 5423 O O . THR B 1 163 ? -14.453 -43.688 -14.047 1 95.06 163 THR B O 1
ATOM 5426 N N . PRO B 1 164 ? -14.305 -45.344 -12.508 1 96.38 164 PRO B N 1
ATOM 5427 C CA . PRO B 1 164 ? -12.969 -45.688 -12.992 1 96.38 164 PRO B CA 1
ATOM 5428 C C . PRO B 1 164 ? -12.945 -46 -14.484 1 96.38 164 PRO B C 1
ATOM 5430 O O . PRO B 1 164 ? -12 -45.625 -15.188 1 96.38 164 PRO B O 1
ATOM 5433 N N . GLU B 1 165 ? -14.016 -46.656 -14.969 1 96.44 165 GLU B N 1
ATOM 5434 C CA . GLU B 1 165 ? -14.086 -46.969 -16.391 1 96.44 165 GLU B CA 1
ATOM 5435 C C . GLU B 1 165 ? -14.219 -45.719 -17.234 1 96.44 165 GLU B C 1
ATOM 5437 O O . GLU B 1 165 ? -13.625 -45.594 -18.312 1 96.44 165 GLU B O 1
ATOM 5442 N N . GLN B 1 166 ? -14.953 -44.844 -16.766 1 95.75 166 GLN B N 1
ATOM 5443 C CA . GLN B 1 166 ? -15.109 -43.562 -17.469 1 95.75 166 GLN B CA 1
ATOM 5444 C C . GLN B 1 166 ? -13.82 -42.75 -17.453 1 95.75 166 GLN B C 1
ATOM 5446 O O . GLN B 1 166 ? -13.5 -42.062 -18.422 1 95.75 166 GLN B O 1
ATOM 5451 N N . VAL B 1 167 ? -13.078 -42.812 -16.312 1 97.31 167 VAL B N 1
ATOM 5452 C CA . VAL B 1 167 ? -11.773 -42.156 -16.234 1 97.31 167 VAL B CA 1
ATOM 5453 C C . VAL B 1 167 ? -10.844 -42.719 -17.297 1 97.31 167 VAL B C 1
ATOM 5455 O O . VAL B 1 167 ? -10.156 -41.969 -18 1 97.31 167 VAL B O 1
ATOM 5458 N N . LYS B 1 168 ? -10.867 -44.062 -17.438 1 97 168 LYS B N 1
ATOM 5459 C CA . LYS B 1 168 ? -10.031 -44.688 -18.438 1 97 168 LYS B CA 1
ATOM 5460 C C . LYS B 1 168 ? -10.367 -44.188 -19.844 1 97 168 LYS B C 1
ATOM 5462 O O . LYS B 1 168 ? -9.469 -43.938 -20.641 1 97 168 LYS B O 1
ATOM 5467 N N . ARG B 1 169 ? -11.633 -44.031 -20.094 1 95.88 169 ARG B N 1
ATOM 5468 C CA . ARG B 1 169 ? -12.07 -43.562 -21.406 1 95.88 169 ARG B CA 1
ATOM 5469 C C . ARG B 1 169 ? -11.586 -42.156 -21.656 1 95.88 169 ARG B C 1
ATOM 5471 O O . ARG B 1 169 ? -11.148 -41.812 -22.766 1 95.88 169 ARG B O 1
ATOM 5478 N N . GLU B 1 170 ? -11.758 -41.281 -20.672 1 95.75 170 GLU B N 1
ATOM 5479 C CA . GLU B 1 170 ? -11.266 -39.906 -20.797 1 95.75 170 GLU B CA 1
ATOM 5480 C C . GLU B 1 170 ? -9.766 -39.875 -21.078 1 95.75 170 GLU B C 1
ATOM 5482 O O . GLU B 1 170 ? -9.297 -39.125 -21.922 1 95.75 170 GLU B O 1
ATOM 5487 N N . VAL B 1 171 ? -9.023 -40.719 -20.375 1 96.81 171 VAL B N 1
ATOM 5488 C CA . VAL B 1 171 ? -7.574 -40.75 -20.5 1 96.81 171 VAL B CA 1
ATOM 5489 C C . VAL B 1 171 ? -7.195 -41.281 -21.891 1 96.81 171 VAL B C 1
ATOM 5491 O O . VAL B 1 171 ? -6.227 -40.812 -22.5 1 96.81 171 VAL B O 1
ATOM 5494 N N . GLU B 1 172 ? -7.957 -42.281 -22.375 1 95.94 172 GLU B N 1
ATOM 5495 C CA . GLU B 1 172 ? -7.719 -42.75 -23.719 1 95.94 172 GLU B CA 1
ATOM 5496 C C . GLU B 1 172 ? -7.816 -41.625 -24.734 1 95.94 172 GLU B C 1
ATOM 5498 O O . GLU B 1 172 ? -6.996 -41.531 -25.656 1 95.94 172 GLU B O 1
ATOM 5503 N N . PHE B 1 173 ? -8.812 -40.844 -24.578 1 93.62 173 PHE B N 1
ATOM 5504 C CA . PHE B 1 173 ? -8.992 -39.688 -25.484 1 93.62 173 PHE B CA 1
ATOM 5505 C C . PHE B 1 173 ? -7.812 -38.75 -25.375 1 93.62 173 PHE B C 1
ATOM 5507 O O . PHE B 1 173 ? -7.316 -38.25 -26.391 1 93.62 173 PHE B O 1
ATOM 5514 N N . LEU B 1 174 ? -7.406 -38.438 -24.172 1 95.31 174 LEU B N 1
ATOM 5515 C CA . LEU B 1 174 ? -6.281 -37.531 -23.953 1 95.31 174 LEU B CA 1
ATOM 5516 C C . LEU B 1 174 ? -5.004 -38.094 -24.562 1 95.31 174 LEU B C 1
ATOM 5518 O O . LEU B 1 174 ? -4.227 -37.344 -25.172 1 95.31 174 LEU B O 1
ATOM 5522 N N . GLU B 1 175 ? -4.785 -39.406 -24.391 1 96 175 GLU B N 1
ATOM 5523 C CA . GLU B 1 175 ? -3.625 -40.062 -25 1 96 175 GLU B CA 1
ATOM 5524 C C . GLU B 1 175 ? -3.67 -39.938 -26.516 1 96 175 GLU B C 1
ATOM 5526 O O . GLU B 1 175 ? -2.641 -39.719 -27.156 1 96 175 GLU B O 1
ATOM 5531 N N . LYS B 1 176 ? -4.832 -40.094 -27.047 1 93.81 176 LYS B N 1
ATOM 5532 C CA . LYS B 1 176 ? -4.992 -40.031 -28.5 1 93.81 176 LYS B CA 1
ATOM 5533 C C . LYS B 1 176 ? -4.742 -38.625 -29.047 1 93.81 176 LYS B C 1
ATOM 5535 O O . LYS B 1 176 ? -4.469 -38.469 -30.234 1 93.81 176 LYS B O 1
ATOM 5540 N N . MET B 1 177 ? -4.852 -37.688 -28.172 1 92.5 177 MET B N 1
ATOM 5541 C CA . MET B 1 177 ? -4.516 -36.312 -28.531 1 92.5 177 MET B CA 1
ATOM 5542 C C . MET B 1 177 ? -3.014 -36.062 -28.438 1 92.5 177 MET B C 1
ATOM 5544 O O . MET B 1 177 ? -2.516 -35.031 -28.875 1 92.5 177 MET B O 1
ATOM 5548 N N . GLY B 1 178 ? -2.326 -37.031 -27.828 1 94.19 178 GLY B N 1
ATOM 5549 C CA . GLY B 1 178 ? -0.876 -36.969 -27.734 1 94.19 178 GLY B CA 1
ATOM 5550 C C . GLY B 1 178 ? -0.391 -36.531 -26.359 1 94.19 178 GLY B C 1
ATOM 5551 O O . GLY B 1 178 ? 0.814 -36.406 -26.141 1 94.19 178 GLY B O 1
ATOM 5552 N N . HIS B 1 179 ? -1.275 -36.281 -25.391 1 95.38 179 HIS B N 1
ATOM 5553 C CA . HIS B 1 179 ? -0.878 -35.844 -24.062 1 95.38 179 HIS B CA 1
ATOM 5554 C C . HIS B 1 179 ? -0.153 -36.969 -23.312 1 95.38 179 HIS B C 1
ATOM 5556 O O . HIS B 1 179 ? -0.491 -38.125 -23.453 1 95.38 179 HIS B O 1
ATOM 5562 N N . LYS B 1 180 ? 0.865 -36.625 -22.562 1 95.75 180 LYS B N 1
ATOM 5563 C CA . LYS B 1 180 ? 1.59 -37.531 -21.703 1 95.75 180 LYS B CA 1
ATOM 5564 C C . LYS B 1 180 ? 1.514 -37.094 -20.234 1 95.75 180 LYS B C 1
ATOM 5566 O O . LYS B 1 180 ? 1.852 -37.844 -19.328 1 95.75 180 LYS B O 1
ATOM 5571 N N . ARG B 1 181 ? 1.049 -35.844 -19.984 1 95.56 181 ARG B N 1
ATOM 5572 C CA . ARG B 1 181 ? 0.904 -35.219 -18.672 1 95.56 181 ARG B CA 1
ATOM 5573 C C . ARG B 1 181 ? -0.518 -34.719 -18.469 1 95.56 181 ARG B C 1
ATOM 5575 O O . ARG B 1 181 ? -1.091 -34.094 -19.344 1 95.56 181 ARG B O 1
ATOM 5582 N N . ILE B 1 182 ? -1.065 -35.031 -17.344 1 96.69 182 ILE B N 1
ATOM 5583 C CA . ILE B 1 182 ? -2.4 -34.5 -17.062 1 96.69 182 ILE B CA 1
ATOM 5584 C C . ILE B 1 182 ? -2.455 -33.938 -15.633 1 96.69 182 ILE B C 1
ATOM 5586 O O . ILE B 1 182 ? -1.571 -34.219 -14.82 1 96.69 182 ILE B O 1
ATOM 5590 N N . LEU B 1 183 ? -3.355 -33.062 -15.398 1 97.38 183 LEU B N 1
ATOM 5591 C CA . LEU B 1 183 ? -3.727 -32.562 -14.086 1 97.38 183 LEU B CA 1
ATOM 5592 C C . LEU B 1 183 ? -5.125 -33 -13.695 1 97.38 183 LEU B C 1
ATOM 5594 O O . LEU B 1 183 ? -6.109 -32.625 -14.328 1 97.38 183 LEU B O 1
ATOM 5598 N N . MET B 1 184 ? -5.207 -33.844 -12.734 1 97.69 184 MET B N 1
ATOM 5599 C CA . MET B 1 184 ? -6.508 -34.375 -12.312 1 97.69 184 MET B CA 1
ATOM 5600 C C . MET B 1 184 ? -7.078 -33.531 -11.172 1 97.69 184 MET B C 1
ATOM 5602 O O . MET B 1 184 ? -6.371 -33.219 -10.211 1 97.69 184 MET B O 1
ATOM 5606 N N . LEU B 1 185 ? -8.344 -33.156 -11.328 1 96.81 185 LEU B N 1
ATOM 5607 C CA . LEU B 1 185 ? -9 -32.281 -10.383 1 96.81 185 LEU B CA 1
ATOM 5608 C C . LEU B 1 185 ? -10.305 -32.875 -9.867 1 96.81 185 LEU B C 1
ATOM 5610 O O . LEU B 1 185 ? -10.984 -33.594 -10.586 1 96.81 185 LEU B O 1
ATOM 5614 N N . THR B 1 186 ? -10.633 -32.5 -8.625 1 95.56 186 THR B N 1
ATOM 5615 C CA . THR B 1 186 ? -11.922 -32.875 -8.047 1 95.56 186 THR B CA 1
ATOM 5616 C C . THR B 1 186 ? -12.32 -31.891 -6.949 1 95.56 186 THR B C 1
ATOM 5618 O O . THR B 1 186 ? -11.484 -31.125 -6.457 1 95.56 186 THR B O 1
ATOM 5621 N N . GLY B 1 187 ? -13.633 -31.844 -6.637 1 92.94 187 GLY B N 1
ATOM 5622 C CA . GLY B 1 187 ? -14.102 -31.094 -5.484 1 92.94 187 GLY B CA 1
ATOM 5623 C C . GLY B 1 187 ? -14.008 -31.875 -4.188 1 92.94 187 GLY B C 1
ATOM 5624 O O . GLY B 1 187 ? -13.391 -32.938 -4.145 1 92.94 187 GLY B O 1
ATOM 5625 N N . GLU B 1 188 ? -14.484 -31.219 -3.174 1 91.44 188 GLU B N 1
ATOM 5626 C CA . GLU B 1 188 ? -14.461 -31.828 -1.843 1 91.44 188 GLU B CA 1
ATOM 5627 C C . GLU B 1 188 ? -15.867 -32.156 -1.363 1 91.44 188 GLU B C 1
ATOM 5629 O O . GLU B 1 188 ? -16.641 -31.266 -1.02 1 91.44 188 GLU B O 1
ATOM 5634 N N . HIS B 1 189 ? -16.125 -33.375 -1.306 1 90.69 189 HIS B N 1
ATOM 5635 C CA . HIS B 1 189 ? -17.453 -33.812 -0.896 1 90.69 189 HIS B CA 1
ATOM 5636 C C . HIS B 1 189 ? -17.422 -35.25 -0.352 1 90.69 189 HIS B C 1
ATOM 5638 O O . HIS B 1 189 ? -16.656 -36.062 -0.829 1 90.69 189 HIS B O 1
ATOM 5644 N N . PRO B 1 190 ? -18.344 -35.5 0.599 1 86.69 190 PRO B N 1
ATOM 5645 C CA . PRO B 1 190 ? -18.406 -36.844 1.14 1 86.69 190 PRO B CA 1
ATOM 5646 C C . PRO B 1 190 ? -18.844 -37.875 0.098 1 86.69 190 PRO B C 1
ATOM 5648 O O . PRO B 1 190 ? -18.516 -39.062 0.225 1 86.69 190 PRO B O 1
ATOM 5651 N N . THR B 1 191 ? -19.562 -37.469 -0.92 1 87.25 191 THR B N 1
ATOM 5652 C CA . THR B 1 191 ? -20.047 -38.375 -1.965 1 87.25 191 THR B CA 1
ATOM 5653 C C . THR B 1 191 ? -18.891 -38.844 -2.848 1 87.25 191 THR B C 1
ATOM 5655 O O . THR B 1 191 ? -19 -39.844 -3.539 1 87.25 191 THR B O 1
ATOM 5658 N N . TYR B 1 192 ? -17.891 -38.156 -2.934 1 90.75 192 TYR B N 1
ATOM 5659 C CA . TYR B 1 192 ? -16.672 -38.5 -3.646 1 90.75 192 TYR B CA 1
ATOM 5660 C C . TYR B 1 192 ? -15.453 -38.406 -2.727 1 90.75 192 TYR B C 1
ATOM 5662 O O . TYR B 1 192 ? -14.836 -37.344 -2.607 1 90.75 192 TYR B O 1
ATOM 5670 N N . THR B 1 193 ? -15.031 -39.5 -2.203 1 91 193 THR B N 1
ATOM 5671 C CA . THR B 1 193 ? -14.047 -39.531 -1.129 1 91 193 THR B CA 1
ATOM 5672 C C . THR B 1 193 ? -12.633 -39.562 -1.695 1 91 193 THR B C 1
ATOM 5674 O O . THR B 1 193 ? -12.445 -39.719 -2.904 1 91 193 THR B O 1
ATOM 5677 N N . PHE B 1 194 ? -11.688 -39.438 -0.773 1 95.06 194 PHE B N 1
ATOM 5678 C CA . PHE B 1 194 ? -10.289 -39.531 -1.185 1 95.06 194 PHE B CA 1
ATOM 5679 C C . PHE B 1 194 ? -9.984 -40.906 -1.739 1 95.06 194 PHE B C 1
ATOM 5681 O O . PHE B 1 194 ? -9.211 -41.031 -2.691 1 95.06 194 PHE B O 1
ATOM 5688 N N . ASP B 1 195 ? -10.633 -41.906 -1.229 1 95.25 195 ASP B N 1
ATOM 5689 C CA . ASP B 1 195 ? -10.461 -43.281 -1.737 1 95.25 195 ASP B CA 1
ATOM 5690 C C . ASP B 1 195 ? -10.953 -43.375 -3.18 1 95.25 195 ASP B C 1
ATOM 5692 O O . ASP B 1 195 ? -10.328 -44.062 -4 1 95.25 195 ASP B O 1
ATOM 5696 N N . ASN B 1 196 ? -12.078 -42.781 -3.422 1 95.06 196 ASN B N 1
ATOM 5697 C CA . ASN B 1 196 ? -12.562 -42.719 -4.797 1 95.06 196 ASN B CA 1
ATOM 5698 C C . ASN B 1 196 ? -11.547 -42.094 -5.734 1 95.06 196 ASN B C 1
ATOM 5700 O O . ASN B 1 196 ? -11.352 -42.562 -6.859 1 95.06 196 ASN B O 1
ATOM 5704 N N . PHE B 1 197 ? -10.93 -41.062 -5.328 1 96.94 197 PHE B N 1
ATOM 5705 C CA . PHE B 1 197 ? -9.945 -40.344 -6.141 1 96.94 197 PHE B CA 1
ATOM 5706 C C . PHE B 1 197 ? -8.727 -41.219 -6.391 1 96.94 197 PHE B C 1
ATOM 5708 O O . PHE B 1 197 ? -8.18 -41.219 -7.496 1 96.94 197 PHE B O 1
ATOM 5715 N N . LEU B 1 198 ? -8.273 -41.969 -5.316 1 97.5 198 LEU B N 1
ATOM 5716 C CA . LEU B 1 198 ? -7.148 -42.875 -5.484 1 97.5 198 LEU B CA 1
ATOM 5717 C C . LEU B 1 198 ? -7.461 -43.938 -6.539 1 97.5 198 LEU B C 1
ATOM 5719 O O . LEU B 1 198 ? -6.59 -44.312 -7.324 1 97.5 198 LEU B O 1
ATOM 5723 N N . GLU B 1 199 ? -8.672 -44.406 -6.52 1 97.25 199 GLU B N 1
ATOM 5724 C CA . GLU B 1 199 ? -9.094 -45.344 -7.539 1 97.25 199 GLU B CA 1
ATOM 5725 C C . GLU B 1 199 ? -9.055 -44.719 -8.93 1 97.25 199 GLU B C 1
ATOM 5727 O O . GLU B 1 199 ? -8.68 -45.375 -9.898 1 97.25 199 GLU B O 1
ATOM 5732 N N . ALA B 1 200 ? -9.484 -43.5 -9 1 97.5 200 ALA B N 1
ATOM 5733 C CA . ALA B 1 200 ? -9.445 -42.781 -10.266 1 97.5 200 ALA B CA 1
ATOM 5734 C C . ALA B 1 200 ? -8.008 -42.625 -10.766 1 97.5 200 ALA B C 1
ATOM 5736 O O . ALA B 1 200 ? -7.742 -42.75 -11.961 1 97.5 200 ALA B O 1
ATOM 5737 N N . LEU B 1 201 ? -7.109 -42.344 -9.859 1 98.06 201 LEU B N 1
ATOM 5738 C CA . LEU B 1 201 ? -5.699 -42.219 -10.203 1 98.06 201 LEU B CA 1
ATOM 5739 C C . LEU B 1 201 ? -5.148 -43.531 -10.75 1 98.06 201 LEU B C 1
ATOM 5741 O O . LEU B 1 201 ? -4.426 -43.531 -11.75 1 98.06 201 LEU B O 1
ATOM 5745 N N . LYS B 1 202 ? -5.516 -44.625 -10.109 1 97.5 202 LYS B N 1
ATOM 5746 C CA . LYS B 1 202 ? -5.086 -45.938 -10.57 1 97.5 202 LYS B CA 1
ATOM 5747 C C . LYS B 1 202 ? -5.629 -46.25 -11.961 1 97.5 202 LYS B C 1
ATOM 5749 O O . LYS B 1 202 ? -4.91 -46.75 -12.812 1 97.5 202 LYS B O 1
ATOM 5754 N N . ALA B 1 203 ? -6.867 -45.906 -12.141 1 97.75 203 ALA B N 1
ATOM 5755 C CA . ALA B 1 203 ? -7.488 -46.125 -13.445 1 97.75 203 ALA B CA 1
ATOM 5756 C C . ALA B 1 203 ? -6.766 -45.312 -14.523 1 97.75 203 ALA B C 1
ATOM 5758 O O . ALA B 1 203 ? -6.453 -45.844 -15.594 1 97.75 203 ALA B O 1
ATOM 5759 N N . ALA B 1 204 ? -6.508 -44.062 -14.242 1 97.69 204 ALA B N 1
ATOM 5760 C CA . ALA B 1 204 ? -5.863 -43.188 -15.203 1 97.69 204 ALA B CA 1
ATOM 5761 C C . ALA B 1 204 ? -4.465 -43.656 -15.555 1 97.69 204 ALA B C 1
ATOM 5763 O O . ALA B 1 204 ? -4.062 -43.625 -16.719 1 97.69 204 ALA B O 1
ATOM 5764 N N . SER B 1 205 ? -3.736 -44.156 -14.562 1 96.38 205 SER B N 1
ATOM 5765 C CA . SER B 1 205 ? -2.344 -44.562 -14.742 1 96.38 205 SER B CA 1
ATOM 5766 C C . SER B 1 205 ? -2.232 -45.906 -15.453 1 96.38 205 SER B C 1
ATOM 5768 O O . SER B 1 205 ? -1.17 -46.25 -15.969 1 96.38 205 SER B O 1
ATOM 5770 N N . SER B 1 206 ? -3.307 -46.625 -15.578 1 96 206 SER B N 1
ATOM 5771 C CA . SER B 1 206 ? -3.268 -47.969 -16.125 1 96 206 SER B CA 1
ATOM 5772 C C . SER B 1 206 ? -3.525 -47.969 -17.625 1 96 206 SER B C 1
ATOM 5774 O O . SER B 1 206 ? -3.293 -48.969 -18.312 1 96 206 SER B O 1
ATOM 5776 N N . VAL B 1 207 ? -3.926 -46.875 -18.156 1 96.62 207 VAL B N 1
ATOM 5777 C CA . VAL B 1 207 ? -4.371 -46.812 -19.547 1 96.62 207 VAL B CA 1
ATOM 5778 C C . VAL B 1 207 ? -3.162 -46.656 -20.469 1 96.62 207 VAL B C 1
ATOM 5780 O O . VAL B 1 207 ? -2.234 -45.906 -20.188 1 96.62 207 VAL B O 1
ATOM 5783 N N . LYS B 1 208 ? -3.037 -47.438 -21.5 1 95.5 208 LYS B N 1
ATOM 5784 C CA . LYS B 1 208 ? -2.102 -47.312 -22.609 1 95.5 208 LYS B CA 1
ATOM 5785 C C . LYS B 1 208 ? -2.805 -47.562 -23.938 1 95.5 208 LYS B C 1
ATOM 5787 O O . LYS B 1 208 ? -3.52 -48.531 -24.109 1 95.5 208 LYS B O 1
ATOM 5792 N N . THR B 1 209 ? -2.703 -46.656 -24.656 1 92.75 209 THR B N 1
ATOM 5793 C CA . THR B 1 209 ? -3.279 -46.781 -25.984 1 92.75 209 THR B CA 1
ATOM 5794 C C . THR B 1 209 ? -2.188 -47 -27.031 1 92.75 209 THR B C 1
ATOM 5796 O O . THR B 1 209 ? -1.005 -47.094 -26.688 1 92.75 209 THR B O 1
ATOM 5799 N N . GLY B 1 210 ? -2.477 -47.344 -28.281 1 84.19 210 GLY B N 1
ATOM 5800 C CA . GLY B 1 210 ? -1.514 -47.625 -29.328 1 84.19 210 GLY B CA 1
ATOM 5801 C C . GLY B 1 210 ? -0.533 -46.5 -29.578 1 84.19 210 GLY B C 1
ATOM 5802 O O . GLY B 1 210 ? -0.645 -45.438 -28.969 1 84.19 210 GLY B O 1
ATOM 5803 N N . LYS B 1 211 ? 0.505 -46.906 -30.328 1 83.25 211 LYS B N 1
ATOM 5804 C CA . LYS B 1 211 ? 1.603 -46.031 -30.719 1 83.25 211 LYS B CA 1
ATOM 5805 C C . LYS B 1 211 ? 2.428 -45.625 -29.5 1 83.25 211 LYS B C 1
ATOM 5807 O O . LYS B 1 211 ? 3.084 -46.469 -28.875 1 83.25 211 LYS B O 1
ATOM 5812 N N . SER B 1 212 ? 2.209 -44.469 -28.891 1 85.69 212 SER B N 1
ATOM 5813 C CA . SER B 1 212 ? 2.93 -44 -27.719 1 85.69 212 SER B CA 1
ATOM 5814 C C . SER B 1 212 ? 1.976 -43.375 -26.688 1 85.69 212 SER B C 1
ATOM 5816 O O . SER B 1 212 ? 2.365 -42.531 -25.906 1 85.69 212 SER B O 1
ATOM 5818 N N . GLY B 1 213 ? 0.772 -43.938 -26.812 1 92.25 213 GLY B N 1
ATOM 5819 C CA . GLY B 1 213 ? -0.226 -43.406 -25.906 1 92.25 213 GLY B CA 1
ATOM 5820 C C . GLY B 1 213 ? -0.049 -43.875 -24.469 1 92.25 213 GLY B C 1
ATOM 5821 O O . GLY B 1 213 ? -0.332 -45.062 -24.172 1 92.25 213 GLY B O 1
ATOM 5822 N N . GLU B 1 214 ? 0.406 -42.969 -23.688 1 94.5 214 GLU B N 1
ATOM 5823 C CA . GLU B 1 214 ? 0.662 -43.25 -22.266 1 94.5 214 GLU B CA 1
ATOM 5824 C C . GLU B 1 214 ? 0.766 -41.938 -21.469 1 94.5 214 GLU B C 1
ATOM 5826 O O . GLU B 1 214 ? 1.549 -41.062 -21.812 1 94.5 214 GLU B O 1
ATOM 5831 N N . ILE B 1 215 ? -0.065 -41.875 -20.422 1 95.19 215 ILE B N 1
ATOM 5832 C CA . ILE B 1 215 ? 0.142 -40.781 -19.469 1 95.19 215 ILE B CA 1
ATOM 5833 C C . ILE B 1 215 ? 1.31 -41.125 -18.547 1 95.19 215 ILE B C 1
ATOM 5835 O O . ILE B 1 215 ? 1.247 -42.125 -17.797 1 95.19 215 ILE B O 1
ATOM 5839 N N . ARG B 1 216 ? 2.326 -40.344 -18.641 1 93.06 216 ARG B N 1
ATOM 5840 C CA . ARG B 1 216 ? 3.584 -40.656 -17.969 1 93.06 216 ARG B CA 1
ATOM 5841 C C . ARG B 1 216 ? 3.738 -39.875 -16.672 1 93.06 216 ARG B C 1
ATOM 5843 O O . ARG B 1 216 ? 4.605 -40.188 -15.852 1 93.06 216 ARG B O 1
ATOM 5850 N N . ARG B 1 217 ? 2.918 -38.906 -16.453 1 92.5 217 ARG B N 1
ATOM 5851 C CA . ARG B 1 217 ? 2.914 -38.094 -15.234 1 92.5 217 ARG B CA 1
ATOM 5852 C C . ARG B 1 217 ? 1.522 -37.562 -14.945 1 92.5 217 ARG B C 1
ATOM 5854 O O . ARG B 1 217 ? 0.877 -37 -15.828 1 92.5 217 ARG B O 1
ATOM 5861 N N . ILE B 1 218 ? 1.08 -37.719 -13.727 1 97.06 218 ILE B N 1
ATOM 5862 C CA . ILE B 1 218 ? -0.206 -37.188 -13.289 1 97.06 218 ILE B CA 1
ATOM 5863 C C . ILE B 1 218 ? 0.007 -36.188 -12.156 1 97.06 218 ILE B C 1
ATOM 5865 O O . ILE B 1 218 ? 0.52 -36.562 -11.094 1 97.06 218 ILE B O 1
ATOM 5869 N N . ASN B 1 219 ? -0.25 -34.938 -12.422 1 96.94 219 ASN B N 1
ATOM 5870 C CA . ASN B 1 219 ? -0.371 -33.938 -11.367 1 96.94 219 ASN B CA 1
ATOM 5871 C C . ASN B 1 219 ? -1.793 -33.875 -10.812 1 96.94 219 ASN B C 1
ATOM 5873 O O . ASN B 1 219 ? -2.744 -34.25 -11.492 1 96.94 219 ASN B O 1
ATOM 5877 N N . VAL B 1 220 ? -1.897 -33.438 -9.578 1 98.19 220 VAL B N 1
ATOM 5878 C CA . VAL B 1 220 ? -3.232 -33.406 -8.992 1 98.19 220 VAL B CA 1
ATOM 5879 C C . VAL B 1 220 ? -3.488 -32.031 -8.383 1 98.19 220 VAL B C 1
ATOM 5881 O O . VAL B 1 220 ? -2.572 -31.406 -7.84 1 98.19 220 VAL B O 1
ATOM 5884 N N . GLU B 1 221 ? -4.602 -31.5 -8.547 1 97.88 221 GLU B N 1
ATOM 5885 C CA . GLU B 1 221 ? -5.137 -30.312 -7.879 1 97.88 221 GLU B CA 1
ATOM 5886 C C . GLU B 1 221 ? -6.434 -30.625 -7.145 1 97.88 221 GLU B C 1
ATOM 5888 O O . GLU B 1 221 ? -7.523 -30.469 -7.699 1 97.88 221 GLU B O 1
ATOM 5893 N N . ILE B 1 222 ? -6.293 -30.984 -5.922 1 97.5 222 ILE B N 1
ATOM 5894 C CA . ILE B 1 222 ? -7.387 -31.531 -5.133 1 97.5 222 ILE B CA 1
ATOM 5895 C C . ILE B 1 222 ? -7.414 -30.875 -3.754 1 97.5 222 ILE B C 1
ATOM 5897 O O . ILE B 1 222 ? -6.516 -30.094 -3.41 1 97.5 222 ILE B O 1
ATOM 5901 N N . PRO B 1 223 ? -8.477 -31.141 -2.939 1 96.5 223 PRO B N 1
ATOM 5902 C CA . PRO B 1 223 ? -8.586 -30.531 -1.611 1 96.5 223 PRO B CA 1
ATOM 5903 C C . PRO B 1 223 ? -7.418 -30.891 -0.697 1 96.5 223 PRO B C 1
ATOM 5905 O O . PRO B 1 223 ? -6.598 -31.75 -1.044 1 96.5 223 PRO B O 1
ATOM 5908 N N . THR B 1 224 ? -7.359 -30.156 0.402 1 96.94 224 THR B N 1
ATOM 5909 C CA . THR B 1 224 ? -6.281 -30.359 1.366 1 96.94 224 THR B CA 1
ATOM 5910 C C . THR B 1 224 ? -6.246 -31.812 1.84 1 96.94 224 THR B C 1
ATOM 5912 O O . THR B 1 224 ? -7.285 -32.469 1.946 1 96.94 224 THR B O 1
ATOM 5915 N N . LEU B 1 225 ? -5.051 -32.25 2.139 1 97.31 225 LEU B N 1
ATOM 5916 C CA . LEU B 1 225 ? -4.859 -33.594 2.619 1 97.31 225 LEU B CA 1
ATOM 5917 C C . LEU B 1 225 ? -4.105 -33.625 3.943 1 97.31 225 LEU B C 1
ATOM 5919 O O . LEU B 1 225 ? -3.375 -32.656 4.254 1 97.31 225 LEU B O 1
ATOM 5923 N N . SER B 1 226 ? -4.359 -34.656 4.695 1 95.56 226 SER B N 1
ATOM 5924 C CA . SER B 1 226 ? -3.555 -34.969 5.875 1 95.56 226 SER B CA 1
ATOM 5925 C C . SER B 1 226 ? -2.193 -35.531 5.484 1 95.56 226 SER B C 1
ATOM 5927 O O . SER B 1 226 ? -1.989 -35.938 4.336 1 95.56 226 SER B O 1
ATOM 5929 N N . VAL B 1 227 ? -1.271 -35.531 6.422 1 96.38 227 VAL B N 1
ATOM 5930 C CA . VAL B 1 227 ? 0.036 -36.125 6.172 1 96.38 227 VAL B CA 1
ATOM 5931 C C . VAL B 1 227 ? -0.133 -37.594 5.781 1 96.38 227 VAL B C 1
ATOM 5933 O O . VAL B 1 227 ? 0.507 -38.094 4.84 1 96.38 227 VAL B O 1
ATOM 5936 N N . THR B 1 228 ? -1.032 -38.281 6.496 1 96.25 228 THR B N 1
ATOM 5937 C CA . THR B 1 228 ? -1.3 -39.688 6.238 1 96.25 228 THR B CA 1
ATOM 5938 C C . THR B 1 228 ? -1.77 -39.906 4.801 1 96.25 228 THR B C 1
ATOM 5940 O O . THR B 1 228 ? -1.327 -40.812 4.125 1 96.25 228 THR B O 1
ATOM 5943 N N . ASP B 1 229 ? -2.57 -39.094 4.367 1 96.88 229 ASP B N 1
ATOM 5944 C CA . ASP B 1 229 ? -3.127 -39.25 3.029 1 96.88 229 ASP B CA 1
ATOM 5945 C C . ASP B 1 229 ? -2.133 -38.812 1.96 1 96.88 229 ASP B C 1
ATOM 5947 O O . ASP B 1 229 ? -2.158 -39.312 0.833 1 96.88 229 ASP B O 1
ATOM 5951 N N . PHE B 1 230 ? -1.247 -37.906 2.311 1 97.81 230 PHE B N 1
ATOM 5952 C CA . PHE B 1 230 ? -0.159 -37.625 1.388 1 97.81 230 PHE B CA 1
ATOM 5953 C C . PHE B 1 230 ? 0.738 -38.812 1.192 1 97.81 230 PHE B C 1
ATOM 5955 O O . PHE B 1 230 ? 1.223 -39.062 0.087 1 97.81 230 PHE B O 1
ATOM 5962 N N . LYS B 1 231 ? 0.969 -39.531 2.258 1 97 231 LYS B N 1
ATOM 5963 C CA . LYS B 1 231 ? 1.745 -40.781 2.156 1 97 231 LYS B CA 1
ATOM 5964 C C . LYS B 1 231 ? 1.055 -41.781 1.244 1 97 231 LYS B C 1
ATOM 5966 O O . LYS B 1 231 ? 1.71 -42.469 0.447 1 97 231 LYS B O 1
ATOM 5971 N N . ARG B 1 232 ? -0.25 -41.844 1.382 1 96.94 232 ARG B N 1
ATOM 5972 C CA . ARG B 1 232 ? -1.015 -42.75 0.518 1 96.94 232 ARG B CA 1
ATOM 5973 C C . ARG B 1 232 ? -0.931 -42.312 -0.939 1 96.94 232 ARG B C 1
ATOM 5975 O O . ARG B 1 232 ? -0.802 -43.125 -1.84 1 96.94 232 ARG B O 1
ATOM 5982 N N . LEU B 1 233 ? -1.032 -41.031 -1.151 1 97.5 233 LEU B N 1
ATOM 5983 C CA . LEU B 1 233 ? -0.931 -40.469 -2.494 1 97.5 233 LEU B CA 1
ATOM 5984 C C . LEU B 1 233 ? 0.432 -40.781 -3.109 1 97.5 233 LEU B C 1
ATOM 5986 O O . LEU B 1 233 ? 0.518 -41.188 -4.27 1 97.5 233 LEU B O 1
ATOM 5990 N N . LYS B 1 234 ? 1.488 -40.594 -2.332 1 95.31 234 LYS B N 1
ATOM 5991 C CA . LYS B 1 234 ? 2.855 -40.875 -2.775 1 95.31 234 LYS B CA 1
ATOM 5992 C C . LYS B 1 234 ? 3.051 -42.344 -3.111 1 95.31 234 LYS B C 1
ATOM 5994 O O . LYS B 1 234 ? 3.75 -42.688 -4.07 1 95.31 234 LYS B O 1
ATOM 5999 N N . ALA B 1 235 ? 2.48 -43.156 -2.363 1 95.25 235 ALA B N 1
ATOM 6000 C CA . ALA B 1 235 ? 2.666 -44.625 -2.469 1 95.25 235 ALA B CA 1
ATOM 6001 C C . ALA B 1 235 ? 2.139 -45.125 -3.803 1 95.25 235 ALA B C 1
ATOM 6003 O O . ALA B 1 235 ? 2.553 -46.188 -4.266 1 95.25 235 ALA B O 1
ATOM 6004 N N . LEU B 1 236 ? 1.232 -44.375 -4.457 1 93.94 236 LEU B N 1
ATOM 6005 C CA . LEU B 1 236 ? 0.713 -44.812 -5.75 1 93.94 236 LEU B CA 1
ATOM 6006 C C . LEU B 1 236 ? 1.804 -44.781 -6.816 1 93.94 236 LEU B C 1
ATOM 6008 O O . LEU B 1 236 ? 1.716 -45.469 -7.832 1 93.94 236 LEU B O 1
ATOM 6012 N N . GLY B 1 237 ? 2.73 -43.844 -6.68 1 90.38 237 GLY B N 1
ATOM 6013 C CA . GLY B 1 237 ? 3.885 -43.781 -7.562 1 90.38 237 GLY B CA 1
ATOM 6014 C C . GLY B 1 237 ? 3.611 -43.031 -8.852 1 90.38 237 GLY B C 1
ATOM 6015 O O . GLY B 1 237 ? 4.535 -42.719 -9.609 1 90.38 237 GLY B O 1
ATOM 6016 N N . CYS B 1 238 ? 2.365 -42.688 -9.125 1 92 238 CYS B N 1
ATOM 6017 C CA . CYS B 1 238 ? 2.045 -42.094 -10.414 1 92 238 CYS B CA 1
ATOM 6018 C C . CYS B 1 238 ? 1.842 -40.562 -10.289 1 92 238 CYS B C 1
ATOM 6020 O O . CYS B 1 238 ? 1.696 -39.875 -11.289 1 92 238 CYS B O 1
ATOM 6022 N N . VAL B 1 239 ? 1.889 -40.031 -9.102 1 94.44 239 VAL B N 1
ATOM 6023 C CA . VAL B 1 239 ? 1.604 -38.625 -8.906 1 94.44 239 VAL B CA 1
ATOM 6024 C C . VAL B 1 239 ? 2.904 -37.812 -8.938 1 94.44 239 VAL B C 1
ATOM 6026 O O . VAL B 1 239 ? 3.879 -38.188 -8.273 1 94.44 239 VAL B O 1
ATOM 6029 N N . GLY B 1 240 ? 2.908 -36.75 -9.734 1 92.94 240 GLY B N 1
ATOM 6030 C CA . GLY B 1 240 ? 4.062 -35.875 -9.828 1 92.94 240 GLY B CA 1
ATOM 6031 C C . GLY B 1 240 ? 3.98 -34.688 -8.891 1 92.94 240 GLY B C 1
ATOM 6032 O O . GLY B 1 240 ? 4.66 -34.656 -7.863 1 92.94 240 GLY B O 1
ATOM 6033 N N . THR B 1 241 ? 3.109 -33.75 -9.172 1 95.81 241 THR B N 1
ATOM 6034 C CA . THR B 1 241 ? 2.979 -32.5 -8.406 1 95.81 241 THR B CA 1
ATOM 6035 C C . THR B 1 241 ? 1.615 -32.438 -7.727 1 95.81 241 THR B C 1
ATOM 6037 O O . THR B 1 241 ? 0.598 -32.812 -8.32 1 95.81 241 THR B O 1
ATOM 6040 N N . TYR B 1 242 ? 1.654 -32.125 -6.465 1 98 242 TYR B N 1
ATOM 6041 C CA . TYR B 1 242 ? 0.431 -31.75 -5.766 1 98 242 TYR B CA 1
ATOM 6042 C C . TYR B 1 242 ? 0.218 -30.234 -5.82 1 98 242 TYR B C 1
ATOM 6044 O O . TYR B 1 242 ? 1.079 -29.469 -5.391 1 98 242 TYR B O 1
ATOM 6052 N N . THR B 1 243 ? -0.928 -29.844 -6.32 1 98.31 243 THR B N 1
ATOM 6053 C CA . THR B 1 243 ? -1.201 -28.422 -6.484 1 98.31 243 THR B CA 1
ATOM 6054 C C . THR B 1 243 ? -2.383 -27.984 -5.617 1 98.31 243 THR B C 1
ATOM 6056 O O . THR B 1 243 ? -3.381 -28.703 -5.52 1 98.31 243 THR B O 1
ATOM 6059 N N . LEU B 1 244 ? -2.223 -26.891 -4.98 1 98.44 244 LEU B N 1
ATOM 6060 C CA . LEU B 1 244 ? -3.287 -26.266 -4.203 1 98.44 244 LEU B CA 1
ATOM 6061 C C . LEU B 1 244 ? -3.158 -24.75 -4.211 1 98.44 244 LEU B C 1
ATOM 6063 O O . LEU B 1 244 ? -2.152 -24.203 -3.75 1 98.44 244 LEU B O 1
ATOM 6067 N N . PHE B 1 245 ? -4.203 -24.125 -4.703 1 98.06 245 PHE B N 1
ATOM 6068 C CA . PHE B 1 245 ? -4.219 -22.656 -4.66 1 98.06 245 PHE B CA 1
ATOM 6069 C C . PHE B 1 245 ? -4.719 -22.172 -3.307 1 98.06 245 PHE B C 1
ATOM 6071 O O . PHE B 1 245 ? -5.723 -22.656 -2.791 1 98.06 245 PHE B O 1
ATOM 6078 N N . GLN B 1 246 ? -4 -21.234 -2.75 1 98.19 246 GLN B N 1
ATOM 6079 C CA . GLN B 1 246 ? -4.512 -20.578 -1.551 1 98.19 246 GLN B CA 1
ATOM 6080 C C . GLN B 1 246 ? -5.723 -19.703 -1.873 1 98.19 246 GLN B C 1
ATOM 6082 O O . GLN B 1 246 ? -6.512 -19.375 -0.984 1 98.19 246 GLN B O 1
ATOM 6087 N N . GLU B 1 247 ? -5.902 -19.391 -3.104 1 97.81 247 GLU B N 1
ATOM 6088 C CA . GLU B 1 247 ? -6.938 -18.516 -3.641 1 97.81 247 GLU B CA 1
ATOM 6089 C C . GLU B 1 247 ? -6.664 -17.047 -3.287 1 97.81 247 GLU B C 1
ATOM 6091 O O . GLU B 1 247 ? -6.434 -16.219 -4.172 1 97.81 247 GLU B O 1
ATOM 6096 N N . THR B 1 248 ? -6.621 -16.719 -2.066 1 98.44 248 THR B N 1
ATOM 6097 C CA . THR B 1 248 ? -6.125 -15.438 -1.573 1 98.44 248 THR B CA 1
ATOM 6098 C C . THR B 1 248 ? -5.398 -15.617 -0.243 1 98.44 248 THR B C 1
ATOM 6100 O O . THR B 1 248 ? -5.836 -16.391 0.61 1 98.44 248 THR B O 1
ATOM 6103 N N . TYR B 1 249 ? -4.277 -14.914 -0.164 1 98.38 249 TYR B N 1
ATOM 6104 C CA . TYR B 1 249 ? -3.467 -15.008 1.047 1 98.38 249 TYR B CA 1
ATOM 6105 C C . TYR B 1 249 ? -3.943 -14.008 2.094 1 98.38 249 TYR B C 1
ATOM 6107 O O . TYR B 1 249 ? -3.559 -14.086 3.262 1 98.38 249 TYR B O 1
ATOM 6115 N N . HIS B 1 250 ? -4.75 -13.062 1.661 1 97.31 250 HIS B N 1
ATOM 6116 C CA . HIS B 1 250 ? -5.305 -12.078 2.586 1 97.31 250 HIS B CA 1
ATOM 6117 C C . HIS B 1 250 ? -6.371 -12.703 3.477 1 97.31 250 HIS B C 1
ATOM 6119 O O . HIS B 1 250 ? -7.453 -13.055 3 1 97.31 250 HIS B O 1
ATOM 6125 N N . ARG B 1 251 ? -6.152 -12.742 4.742 1 96.25 251 ARG B N 1
ATOM 6126 C CA . ARG B 1 251 ? -6.961 -13.516 5.68 1 96.25 251 ARG B CA 1
ATOM 6127 C C . ARG B 1 251 ? -8.406 -13.031 5.691 1 96.25 251 ARG B C 1
ATOM 6129 O O . ARG B 1 251 ? -9.336 -13.836 5.668 1 96.25 251 ARG B O 1
ATOM 6136 N N . LYS B 1 252 ? -8.625 -11.734 5.738 1 94.94 252 LYS B N 1
ATOM 6137 C CA . LYS B 1 252 ? -9.977 -11.188 5.797 1 94.94 252 LYS B CA 1
ATOM 6138 C C . LYS B 1 252 ? -10.758 -11.516 4.527 1 94.94 252 LYS B C 1
ATOM 6140 O O . LYS B 1 252 ? -11.922 -11.906 4.594 1 94.94 252 LYS B O 1
ATOM 6145 N N . SER B 1 253 ? -10.094 -11.359 3.387 1 96.25 253 SER B N 1
ATOM 6146 C CA . SER B 1 253 ? -10.742 -11.703 2.125 1 96.25 253 SER B CA 1
ATOM 6147 C C . SER B 1 253 ? -11.008 -13.203 2.025 1 96.25 253 SER B C 1
ATOM 6149 O O . SER B 1 253 ? -12.047 -13.617 1.515 1 96.25 253 SER B O 1
ATOM 6151 N N . PHE B 1 254 ? -10.039 -14.016 2.504 1 98 254 PHE B N 1
ATOM 6152 C CA . PHE B 1 254 ? -10.219 -15.461 2.484 1 98 254 PHE B CA 1
ATOM 6153 C C . PHE B 1 254 ? -11.484 -15.859 3.234 1 98 254 PHE B C 1
ATOM 6155 O O . PHE B 1 254 ? -12.281 -16.656 2.738 1 98 254 PHE B O 1
ATOM 6162 N N . LYS B 1 255 ? -11.664 -15.32 4.398 1 96.31 255 LYS B N 1
ATOM 6163 C CA . LYS B 1 255 ? -12.844 -15.594 5.211 1 96.31 255 LYS B CA 1
ATOM 6164 C C . LYS B 1 255 ? -14.117 -15.156 4.492 1 96.31 255 LYS B C 1
ATOM 6166 O O . LYS B 1 255 ? -15.125 -15.867 4.516 1 96.31 255 LYS B O 1
ATOM 6171 N N . LYS B 1 256 ? -14.047 -14.055 3.84 1 95.69 256 LYS B N 1
ATOM 6172 C CA . LYS B 1 256 ? -15.195 -13.484 3.141 1 95.69 256 LYS B CA 1
ATOM 6173 C C . LYS B 1 256 ? -15.633 -14.383 1.984 1 95.69 256 LYS B C 1
ATOM 6175 O O . LYS B 1 256 ? -16.828 -14.609 1.789 1 95.69 256 LYS B O 1
ATOM 6180 N N . PHE B 1 257 ? -14.672 -14.945 1.246 1 97.06 257 PHE B N 1
ATOM 6181 C CA . PHE B 1 257 ? -15 -15.625 -0.001 1 97.06 257 PHE B CA 1
ATOM 6182 C C . PHE B 1 257 ? -15.18 -17.125 0.229 1 97.06 257 PHE B C 1
ATOM 6184 O O . PHE B 1 257 ? -15.641 -17.844 -0.656 1 97.06 257 PHE B O 1
ATOM 6191 N N . HIS B 1 258 ? -14.797 -17.609 1.393 1 96.94 258 HIS B N 1
ATOM 6192 C CA . HIS B 1 258 ? -14.984 -19 1.777 1 96.94 258 HIS B CA 1
ATOM 6193 C C . HIS B 1 258 ? -15.797 -19.109 3.064 1 96.94 258 HIS B C 1
ATOM 6195 O O . HIS B 1 258 ? -15.281 -19.578 4.09 1 96.94 258 HIS B O 1
ATOM 6201 N N . PRO B 1 259 ? -17.062 -18.844 2.984 1 92.88 259 PRO B N 1
ATOM 6202 C CA . PRO B 1 259 ? -17.891 -18.719 4.191 1 92.88 259 PRO B CA 1
ATOM 6203 C C . PRO B 1 259 ? -18.156 -20.062 4.863 1 92.88 259 PRO B C 1
ATOM 6205 O O . PRO B 1 259 ? -18.344 -20.109 6.082 1 92.88 259 PRO B O 1
ATOM 6208 N N . TYR B 1 260 ? -18.25 -21.156 4.039 1 90.62 260 TYR B N 1
ATOM 6209 C CA . TYR B 1 260 ? -18.594 -22.438 4.629 1 90.62 260 TYR B CA 1
ATOM 6210 C C . TYR B 1 260 ? -17.797 -23.578 3.988 1 90.62 260 TYR B C 1
ATOM 6212 O O . TYR B 1 260 ? -17.266 -23.422 2.889 1 90.62 260 TYR B O 1
ATOM 6220 N N . GLY B 1 261 ? -17.719 -24.766 4.789 1 91.69 261 GLY B N 1
ATOM 6221 C CA . GLY B 1 261 ? -17.047 -25.953 4.301 1 91.69 261 GLY B CA 1
ATOM 6222 C C . GLY B 1 261 ? -15.617 -26.094 4.809 1 91.69 261 GLY B C 1
ATOM 6223 O O . GLY B 1 261 ? -15.102 -25.172 5.457 1 91.69 261 GLY B O 1
ATOM 6224 N N . PRO B 1 262 ? -15.008 -27.172 4.438 1 91.12 262 PRO B N 1
ATOM 6225 C CA . PRO B 1 262 ? -13.664 -27.438 4.953 1 91.12 262 PRO B CA 1
ATOM 6226 C C . PRO B 1 262 ? -12.625 -26.438 4.426 1 91.12 262 PRO B C 1
ATOM 6228 O O . PRO B 1 262 ? -11.641 -26.156 5.105 1 91.12 262 PRO B O 1
ATOM 6231 N N . LYS B 1 263 ? -12.867 -25.922 3.277 1 94.81 263 LYS B N 1
ATOM 6232 C CA . LYS B 1 263 ? -11.922 -24.984 2.686 1 94.81 263 LYS B CA 1
ATOM 6233 C C . LYS B 1 263 ? -11.867 -23.688 3.49 1 94.81 263 LYS B C 1
ATOM 6235 O O . LYS B 1 263 ? -10.914 -22.922 3.371 1 94.81 263 LYS B O 1
ATOM 6240 N N . ALA B 1 264 ? -12.836 -23.438 4.297 1 94.56 264 ALA B N 1
ATOM 6241 C CA . ALA B 1 264 ? -12.945 -22.172 5.027 1 94.56 264 ALA B CA 1
ATOM 6242 C C . ALA B 1 264 ? -11.852 -22.047 6.082 1 94.56 264 ALA B C 1
ATOM 6244 O O . ALA B 1 264 ? -11.602 -20.969 6.602 1 94.56 264 ALA B O 1
ATOM 6245 N N . ASP B 1 265 ? -11.211 -23.141 6.422 1 94.56 265 ASP B N 1
ATOM 6246 C CA . ASP B 1 265 ? -10.141 -23.125 7.418 1 94.56 265 ASP B CA 1
ATOM 6247 C C . ASP B 1 265 ? -8.828 -22.641 6.805 1 94.56 265 ASP B C 1
ATOM 6249 O O . ASP B 1 265 ? -8.039 -23.453 6.297 1 94.56 265 ASP B O 1
ATOM 6253 N N . TYR B 1 266 ? -8.562 -21.312 6.934 1 97.19 266 TYR B N 1
ATOM 6254 C CA . TYR B 1 266 ? -7.387 -20.672 6.355 1 97.19 266 TYR B CA 1
ATOM 6255 C C . TYR B 1 266 ? -6.105 -21.344 6.836 1 97.19 266 TYR B C 1
ATOM 6257 O O . TYR B 1 266 ? -5.199 -21.609 6.039 1 97.19 266 TYR B O 1
ATOM 6265 N N . ASP B 1 267 ? -5.98 -21.547 8.094 1 95.5 267 ASP B N 1
ATOM 6266 C CA . ASP B 1 267 ? -4.75 -22.047 8.703 1 95.5 267 ASP B CA 1
ATOM 6267 C C . ASP B 1 267 ? -4.457 -23.469 8.25 1 95.5 267 ASP B C 1
ATOM 6269 O O . ASP B 1 267 ? -3.303 -23.812 7.988 1 95.5 267 ASP B O 1
ATOM 6273 N N . TYR B 1 268 ? -5.48 -24.266 8.156 1 95.81 268 TYR B N 1
ATOM 6274 C CA . TYR B 1 268 ? -5.289 -25.625 7.676 1 95.81 268 TYR B CA 1
ATOM 6275 C C . TYR B 1 268 ? -4.848 -25.625 6.215 1 95.81 268 TYR B C 1
ATOM 6277 O O . TYR B 1 268 ? -4.02 -26.453 5.816 1 95.81 268 TYR B O 1
ATOM 6285 N N . ARG B 1 269 ? -5.406 -24.781 5.414 1 97.25 269 ARG B N 1
ATOM 6286 C CA . ARG B 1 269 ? -5.121 -24.75 3.982 1 97.25 269 ARG B CA 1
ATOM 6287 C C . ARG B 1 269 ? -3.703 -24.25 3.719 1 97.25 269 ARG B C 1
ATOM 6289 O O . ARG B 1 269 ? -2.975 -24.844 2.916 1 97.25 269 ARG B O 1
ATOM 6296 N N . ILE B 1 270 ? -3.283 -23.141 4.438 1 98.12 270 ILE B N 1
ATOM 6297 C CA . ILE B 1 270 ? -1.99 -22.531 4.164 1 98.12 270 ILE B CA 1
ATOM 6298 C C . ILE B 1 270 ? -0.869 -23.484 4.57 1 98.12 270 ILE B C 1
ATOM 6300 O O . ILE B 1 270 ? 0.239 -23.406 4.031 1 98.12 270 ILE B O 1
ATOM 6304 N N . THR B 1 271 ? -1.1 -24.438 5.5 1 97.38 271 THR B N 1
ATOM 6305 C CA . THR B 1 271 ? -0.072 -25.375 5.965 1 97.38 271 THR B CA 1
ATOM 6306 C C . THR B 1 271 ? -0.123 -26.672 5.172 1 97.38 271 THR B C 1
ATOM 6308 O O . THR B 1 271 ? 0.573 -27.641 5.508 1 97.38 271 THR B O 1
ATOM 6311 N N . CYS B 1 272 ? -0.946 -26.688 4.191 1 97.75 272 CYS B N 1
ATOM 6312 C CA . CYS B 1 272 ? -1.118 -27.906 3.412 1 97.75 272 CYS B CA 1
ATOM 6313 C C . CYS B 1 272 ? 0.175 -28.297 2.699 1 97.75 272 CYS B C 1
ATOM 6315 O O . CYS B 1 272 ? 0.513 -29.469 2.604 1 97.75 272 CYS B O 1
ATOM 6317 N N . MET B 1 273 ? 0.879 -27.328 2.162 1 97.88 273 MET B N 1
ATOM 6318 C CA . MET B 1 273 ? 2.115 -27.625 1.444 1 97.88 273 MET B CA 1
ATOM 6319 C C . MET B 1 273 ? 3.174 -28.172 2.391 1 97.88 273 MET B C 1
ATOM 6321 O O . MET B 1 273 ? 3.992 -29.016 1.994 1 97.88 273 MET B O 1
ATOM 6325 N N . ASP B 1 274 ? 3.166 -27.719 3.646 1 96.81 274 ASP B N 1
ATOM 6326 C CA . ASP B 1 274 ? 4.035 -28.312 4.656 1 96.81 274 ASP B CA 1
ATOM 6327 C C . ASP B 1 274 ? 3.691 -29.781 4.879 1 96.81 274 ASP B C 1
ATOM 6329 O O . ASP B 1 274 ? 4.586 -30.625 4.938 1 96.81 274 ASP B O 1
ATOM 6333 N N . ARG B 1 275 ? 2.422 -30.062 4.98 1 97.38 275 ARG B N 1
ATOM 6334 C CA . ARG B 1 275 ? 1.992 -31.438 5.156 1 97.38 275 ARG B CA 1
ATOM 6335 C C . ARG B 1 275 ? 2.389 -32.312 3.959 1 97.38 275 ARG B C 1
ATOM 6337 O O . ARG B 1 275 ? 2.742 -33.469 4.113 1 97.38 275 ARG B O 1
ATOM 6344 N N . ALA B 1 276 ? 2.27 -31.75 2.762 1 97.81 276 ALA B N 1
ATOM 6345 C CA . ALA B 1 276 ? 2.693 -32.469 1.564 1 97.81 276 ALA B CA 1
ATOM 6346 C C . ALA B 1 276 ? 4.168 -32.844 1.647 1 97.81 276 ALA B C 1
ATOM 6348 O O . ALA B 1 276 ? 4.535 -34 1.356 1 97.81 276 ALA B O 1
ATOM 6349 N N . GLN B 1 277 ? 4.992 -31.891 2.057 1 95.81 277 GLN B N 1
ATOM 6350 C CA . GLN B 1 277 ? 6.422 -32.125 2.182 1 95.81 277 GLN B CA 1
ATOM 6351 C C . GLN B 1 277 ? 6.703 -33.188 3.252 1 95.81 277 GLN B C 1
ATOM 6353 O O . GLN B 1 277 ? 7.523 -34.094 3.049 1 95.81 277 GLN B O 1
ATOM 6358 N N . ILE B 1 278 ? 6.008 -33.094 4.371 1 95.5 278 ILE B N 1
ATOM 6359 C CA . ILE B 1 278 ? 6.164 -34.062 5.449 1 95.5 278 ILE B CA 1
ATOM 6360 C C . ILE B 1 278 ? 5.734 -35.438 4.973 1 95.5 278 ILE B C 1
ATOM 6362 O O . ILE B 1 278 ? 6.34 -36.438 5.34 1 95.5 278 ILE B O 1
ATOM 6366 N N . GLY B 1 279 ? 4.676 -35.469 4.141 1 96.06 279 GLY B N 1
ATOM 6367 C CA . GLY B 1 279 ? 4.184 -36.719 3.568 1 96.06 279 GLY B CA 1
ATOM 6368 C C . GLY B 1 279 ? 5.02 -37.219 2.398 1 96.06 279 GLY B C 1
ATOM 6369 O O . GLY B 1 279 ? 4.676 -38.219 1.761 1 96.06 279 GLY B O 1
ATOM 6370 N N . LYS B 1 280 ? 6.027 -36.469 1.995 1 93.56 280 LYS B N 1
ATOM 6371 C CA . LYS B 1 280 ? 7.074 -36.844 1.052 1 93.56 280 LYS B CA 1
ATOM 6372 C C . LYS B 1 280 ? 6.629 -36.594 -0.389 1 93.56 280 LYS B C 1
ATOM 6374 O O . LYS B 1 280 ? 7.133 -37.25 -1.312 1 93.56 280 LYS B O 1
ATOM 6379 N N . ILE B 1 281 ? 5.645 -35.844 -0.544 1 94.25 281 ILE B N 1
ATOM 6380 C CA . ILE B 1 281 ? 5.406 -35.281 -1.863 1 94.25 281 ILE B CA 1
ATOM 6381 C C . ILE B 1 281 ? 6.352 -34.094 -2.092 1 94.25 281 ILE B C 1
ATOM 6383 O O . ILE B 1 281 ? 6.109 -33 -1.592 1 94.25 281 ILE B O 1
ATOM 6387 N N . ASP B 1 282 ? 7.344 -34.25 -2.848 1 86.88 282 ASP B N 1
ATOM 6388 C CA . ASP B 1 282 ? 8.445 -33.281 -2.943 1 86.88 282 ASP B CA 1
ATOM 6389 C C . ASP B 1 282 ? 8.086 -32.125 -3.859 1 86.88 282 ASP B C 1
ATOM 6391 O O . ASP B 1 282 ? 8.641 -31.031 -3.727 1 86.88 282 ASP B O 1
ATOM 6395 N N . ASP B 1 283 ? 7.262 -32.344 -4.922 1 93.75 283 ASP B N 1
ATOM 6396 C CA . ASP B 1 283 ? 6.883 -31.297 -5.852 1 93.75 283 ASP B CA 1
ATOM 6397 C C . ASP B 1 283 ? 5.473 -30.781 -5.555 1 93.75 283 ASP B C 1
ATOM 6399 O O . ASP B 1 283 ? 4.5 -31.531 -5.664 1 93.75 283 ASP B O 1
ATOM 6403 N N . VAL B 1 284 ? 5.469 -29.5 -5.18 1 97.12 284 VAL B N 1
ATOM 6404 C CA . VAL B 1 284 ? 4.18 -28.891 -4.898 1 97.12 284 VAL B CA 1
ATOM 6405 C C . VAL B 1 284 ? 3.998 -27.656 -5.785 1 97.12 284 VAL B C 1
ATOM 6407 O O . VAL B 1 284 ? 4.977 -27.078 -6.258 1 97.12 284 VAL B O 1
ATOM 6410 N N . GLY B 1 285 ? 2.803 -27.375 -6.137 1 97.56 285 GLY B N 1
ATOM 6411 C CA . GLY B 1 285 ? 2.443 -26.188 -6.891 1 97.56 285 GLY B CA 1
ATOM 6412 C C . GLY B 1 285 ? 1.369 -25.359 -6.215 1 97.56 285 GLY B C 1
ATOM 6413 O O . GLY B 1 285 ? 0.444 -25.891 -5.605 1 97.56 285 GLY B O 1
ATOM 6414 N N . PHE B 1 286 ? 1.603 -24.047 -6.211 1 96.62 286 PHE B N 1
ATOM 6415 C CA . PHE B 1 286 ? 0.548 -23.234 -5.625 1 96.62 286 PHE B CA 1
ATOM 6416 C C . PHE B 1 286 ? 0.294 -21.984 -6.477 1 96.62 286 PHE B C 1
ATOM 6418 O O . PHE B 1 286 ? 0.886 -21.828 -7.543 1 96.62 286 PHE B O 1
ATOM 6425 N N . GLY B 1 287 ? -0.716 -21.203 -6.121 1 97.81 287 GLY B N 1
ATOM 6426 C CA . GLY B 1 287 ? -1.173 -20.016 -6.824 1 97.81 287 GLY B CA 1
ATOM 6427 C C . GLY B 1 287 ? -2.197 -19.219 -6.047 1 97.81 287 GLY B C 1
ATOM 6428 O O . GLY B 1 287 ? -2.654 -19.656 -4.984 1 97.81 287 GLY B O 1
ATOM 6429 N N . ALA B 1 288 ? -2.408 -18.062 -6.504 1 98.38 288 ALA B N 1
ATOM 6430 C CA . ALA B 1 288 ? -3.461 -17.188 -6 1 98.38 288 ALA B CA 1
ATOM 6431 C C . ALA B 1 288 ? -4.465 -16.844 -7.098 1 98.38 288 ALA B C 1
ATOM 6433 O O . ALA B 1 288 ? -4.074 -16.547 -8.234 1 98.38 288 ALA B O 1
ATOM 6434 N N . LEU B 1 289 ? -5.75 -17.016 -6.75 1 98.12 289 LEU B N 1
ATOM 6435 C CA . LEU B 1 289 ? -6.781 -16.609 -7.695 1 98.12 289 LEU B CA 1
ATOM 6436 C C . LEU B 1 289 ? -6.852 -15.094 -7.801 1 98.12 289 LEU B C 1
ATOM 6438 O O . LEU B 1 289 ? -7.402 -14.43 -6.914 1 98.12 289 LEU B O 1
ATOM 6442 N N . LEU B 1 290 ? -6.324 -14.562 -8.906 1 98.06 290 LEU B N 1
ATOM 6443 C CA . LEU B 1 290 ? -6.203 -13.117 -9.078 1 98.06 290 LEU B CA 1
ATOM 6444 C C . LEU B 1 290 ? -7.562 -12.484 -9.359 1 98.06 290 LEU B C 1
ATOM 6446 O O . LEU B 1 290 ? -8.25 -12.875 -10.305 1 98.06 290 LEU B O 1
ATOM 6450 N N . GLY B 1 291 ? -7.93 -11.547 -8.562 1 96.06 291 GLY B N 1
ATOM 6451 C CA . GLY B 1 291 ? -9.234 -10.906 -8.594 1 96.06 291 GLY B CA 1
ATOM 6452 C C . GLY B 1 291 ? -9.922 -10.883 -7.238 1 96.06 291 GLY B C 1
ATOM 6453 O O . GLY B 1 291 ? -10.867 -10.125 -7.027 1 96.06 291 GLY B O 1
ATOM 6454 N N . LEU B 1 292 ? -9.422 -11.695 -6.312 1 96.81 292 LEU B N 1
ATOM 6455 C CA . LEU B 1 292 ? -10.039 -11.766 -4.996 1 96.81 292 LEU B CA 1
ATOM 6456 C C . LEU B 1 292 ? -9.508 -10.672 -4.078 1 96.81 292 LEU B C 1
ATOM 6458 O O . LEU B 1 292 ? -10.211 -10.195 -3.189 1 96.81 292 LEU B O 1
ATOM 6462 N N . TYR B 1 293 ? -8.273 -10.336 -4.199 1 96.81 293 TYR B N 1
ATOM 6463 C CA . TYR B 1 293 ? -7.637 -9.258 -3.453 1 96.81 293 TYR B CA 1
ATOM 6464 C C . TYR B 1 293 ? -6.57 -8.562 -4.293 1 96.81 293 TYR B C 1
ATOM 6466 O O . TYR B 1 293 ? -6.445 -8.836 -5.492 1 96.81 293 TYR B O 1
ATOM 6474 N N . ASP B 1 294 ? -5.875 -7.582 -3.734 1 96.56 294 ASP B N 1
ATOM 6475 C CA . ASP B 1 294 ? -4.859 -6.809 -4.438 1 96.56 294 ASP B CA 1
ATOM 6476 C C . ASP B 1 294 ? -3.771 -7.715 -5.008 1 96.56 294 ASP B C 1
ATOM 6478 O O . ASP B 1 294 ? -3.166 -8.5 -4.277 1 96.56 294 ASP B O 1
ATOM 6482 N N . HIS B 1 295 ? -3.529 -7.617 -6.371 1 97.69 295 HIS B N 1
ATOM 6483 C CA . HIS B 1 295 ? -2.645 -8.555 -7.055 1 97.69 295 HIS B CA 1
ATOM 6484 C C . HIS B 1 295 ? -1.202 -8.391 -6.586 1 97.69 295 HIS B C 1
ATOM 6486 O O . HIS B 1 295 ? -0.429 -9.352 -6.598 1 97.69 295 HIS B O 1
ATOM 6492 N N . LYS B 1 296 ? -0.779 -7.113 -6.234 1 98.06 296 LYS B N 1
ATOM 6493 C CA . LYS B 1 296 ? 0.582 -6.926 -5.742 1 98.06 296 LYS B CA 1
ATOM 6494 C C . LYS B 1 296 ? 0.782 -7.625 -4.398 1 98.06 296 LYS B C 1
ATOM 6496 O O . LYS B 1 296 ? 1.809 -8.266 -4.176 1 98.06 296 LYS B O 1
ATOM 6501 N N . PHE B 1 297 ? -0.233 -7.473 -3.518 1 98.19 297 PHE B N 1
ATOM 6502 C CA . PHE B 1 297 ? -0.21 -8.18 -2.242 1 98.19 297 PHE B CA 1
ATOM 6503 C C . PHE B 1 297 ? -0.099 -9.68 -2.457 1 98.19 297 PHE B C 1
ATOM 6505 O O . PHE B 1 297 ? 0.74 -10.344 -1.841 1 98.19 297 PHE B O 1
ATOM 6512 N N . GLU B 1 298 ? -0.952 -10.258 -3.334 1 98.62 298 GLU B N 1
ATOM 6513 C CA . GLU B 1 298 ? -0.962 -11.695 -3.605 1 98.62 298 GLU B CA 1
ATOM 6514 C C . GLU B 1 298 ? 0.391 -12.164 -4.133 1 98.62 298 GLU B C 1
ATOM 6516 O O . GLU B 1 298 ? 0.868 -13.242 -3.758 1 98.62 298 GLU B O 1
ATOM 6521 N N . GLY B 1 299 ? 0.946 -11.391 -5.039 1 98.38 299 GLY B N 1
ATOM 6522 C CA . GLY B 1 299 ? 2.252 -11.742 -5.574 1 98.38 299 GLY B CA 1
ATOM 6523 C C . GLY B 1 299 ? 3.324 -11.859 -4.508 1 98.38 299 GLY B C 1
ATOM 6524 O O . GLY B 1 299 ? 4.098 -12.82 -4.492 1 98.38 299 GLY B O 1
ATOM 6525 N N . LEU B 1 300 ? 3.377 -10.898 -3.609 1 98.25 300 LEU B N 1
ATOM 6526 C CA . LEU B 1 300 ? 4.379 -10.906 -2.549 1 98.25 300 LEU B CA 1
ATOM 6527 C C . LEU B 1 300 ? 4.102 -12.023 -1.551 1 98.25 300 LEU B C 1
ATOM 6529 O O . LEU B 1 300 ? 5.031 -12.609 -0.989 1 98.25 300 LEU B O 1
ATOM 6533 N N . ALA B 1 301 ? 2.83 -12.297 -1.349 1 98.38 301 ALA B N 1
ATOM 6534 C CA . ALA B 1 301 ? 2.48 -13.406 -0.47 1 98.38 301 ALA B CA 1
ATOM 6535 C C . ALA B 1 301 ? 2.928 -14.742 -1.065 1 98.38 301 ALA B C 1
ATOM 6537 O O . ALA B 1 301 ? 3.385 -15.625 -0.341 1 98.38 301 ALA B O 1
ATOM 6538 N N . LEU B 1 302 ? 2.738 -14.898 -2.365 1 98.38 302 LEU B N 1
ATOM 6539 C CA . LEU B 1 302 ? 3.264 -16.078 -3.047 1 98.38 302 LEU B CA 1
ATOM 6540 C C . LEU B 1 302 ? 4.766 -16.203 -2.818 1 98.38 302 LEU B C 1
ATOM 6542 O O . LEU B 1 302 ? 5.266 -17.312 -2.584 1 98.38 302 LEU B O 1
ATOM 6546 N N . LEU B 1 303 ? 5.449 -15.109 -2.908 1 97.06 303 LEU B N 1
ATOM 6547 C CA . LEU B 1 303 ? 6.891 -15.102 -2.693 1 97.06 303 LEU B CA 1
ATOM 6548 C C . LEU B 1 303 ? 7.23 -15.516 -1.265 1 97.06 303 LEU B C 1
ATOM 6550 O O . LEU B 1 303 ? 8.18 -16.266 -1.04 1 97.06 303 LEU B O 1
ATOM 6554 N N . GLN B 1 304 ? 6.441 -15 -0.244 1 96.94 304 GLN B N 1
ATOM 6555 C CA . GLN B 1 304 ? 6.656 -15.406 1.142 1 96.94 304 GLN B CA 1
ATOM 6556 C C . GLN B 1 304 ? 6.438 -16.906 1.317 1 96.94 304 GLN B C 1
ATOM 6558 O O . GLN B 1 304 ? 7.18 -17.562 2.049 1 96.94 304 GLN B O 1
ATOM 6563 N N . HIS B 1 305 ? 5.398 -17.375 0.687 1 97.44 305 HIS B N 1
ATOM 6564 C CA . HIS B 1 305 ? 5.086 -18.797 0.776 1 97.44 305 HIS B CA 1
ATOM 6565 C C . HIS B 1 305 ? 6.203 -19.656 0.177 1 97.44 305 HIS B C 1
ATOM 6567 O O . HIS B 1 305 ? 6.598 -20.672 0.756 1 97.44 305 HIS B O 1
ATOM 6573 N N . ALA B 1 306 ? 6.703 -19.234 -0.972 1 95.81 306 ALA B N 1
ATOM 6574 C CA . ALA B 1 306 ? 7.824 -19.906 -1.615 1 95.81 306 ALA B CA 1
ATOM 6575 C C . ALA B 1 306 ? 9.062 -19.891 -0.725 1 95.81 306 ALA B C 1
ATOM 6577 O O . ALA B 1 306 ? 9.742 -20.906 -0.575 1 95.81 306 ALA B O 1
ATOM 6578 N N . LYS B 1 307 ? 9.328 -18.719 -0.158 1 93.88 307 LYS B N 1
ATOM 6579 C CA . LYS B 1 307 ? 10.477 -18.562 0.73 1 93.88 307 LYS B CA 1
ATOM 6580 C C . LYS B 1 307 ? 10.367 -19.484 1.936 1 93.88 307 LYS B C 1
ATOM 6582 O O . LYS B 1 307 ? 11.352 -20.109 2.338 1 93.88 307 LYS B O 1
ATOM 6587 N N . HIS B 1 308 ? 9.18 -19.562 2.477 1 94.75 308 HIS B N 1
ATOM 6588 C CA . HIS B 1 308 ? 8.953 -20.422 3.623 1 94.75 308 HIS B CA 1
ATOM 6589 C C . HIS B 1 308 ? 9.305 -21.875 3.295 1 94.75 308 HIS B C 1
ATOM 6591 O O . HIS B 1 308 ? 10.008 -22.531 4.059 1 94.75 308 HIS B O 1
ATOM 6597 N N . LEU B 1 309 ? 8.805 -22.422 2.176 1 93.81 309 LEU B N 1
ATOM 6598 C CA . LEU B 1 309 ? 9.062 -23.797 1.784 1 93.81 309 LEU B CA 1
ATOM 6599 C C . LEU B 1 309 ? 10.555 -24.031 1.557 1 93.81 309 LEU B C 1
ATOM 6601 O O . LEU B 1 309 ? 11.094 -25.078 1.938 1 93.81 309 LEU B O 1
ATOM 6605 N N . ASP B 1 310 ? 11.125 -23.094 0.918 1 89.5 310 ASP B N 1
ATOM 6606 C CA . ASP B 1 310 ? 12.562 -23.203 0.665 1 89.5 310 ASP B CA 1
ATOM 6607 C C . ASP B 1 310 ? 13.344 -23.266 1.973 1 89.5 310 ASP B C 1
ATOM 6609 O O . ASP B 1 310 ? 14.25 -24.094 2.119 1 89.5 310 ASP B O 1
ATOM 6613 N N . GLU B 1 311 ? 13.023 -22.422 2.895 1 89.5 311 GLU B N 1
ATOM 6614 C CA . GLU B 1 311 ? 13.742 -22.328 4.164 1 89.5 311 GLU B CA 1
ATOM 6615 C C . GLU B 1 311 ? 13.5 -23.578 5.02 1 89.5 311 GLU B C 1
ATOM 6617 O O . GLU B 1 311 ? 14.406 -24.047 5.703 1 89.5 311 GLU B O 1
ATOM 6622 N N . LYS B 1 312 ? 12.297 -24.047 4.965 1 90.62 312 LYS B N 1
ATOM 6623 C CA . LYS B 1 312 ? 11.922 -25.125 5.863 1 90.62 312 LYS B CA 1
ATOM 6624 C C . LYS B 1 312 ? 12.281 -26.484 5.258 1 90.62 312 LYS B C 1
ATOM 6626 O O . LYS B 1 312 ? 12.656 -27.422 5.977 1 90.62 312 LYS B O 1
ATOM 6631 N N . PHE B 1 313 ? 12.188 -26.641 3.932 1 88.94 313 PHE B N 1
ATOM 6632 C CA . PHE B 1 313 ? 12.281 -27.969 3.338 1 88.94 313 PHE B CA 1
ATOM 6633 C C . PHE B 1 313 ? 13.352 -28 2.258 1 88.94 313 PHE B C 1
ATOM 6635 O O . PHE B 1 313 ? 13.602 -29.047 1.654 1 88.94 313 PHE B O 1
ATOM 6642 N N . GLY B 1 314 ? 13.945 -26.875 1.956 1 84.06 314 GLY B N 1
ATOM 6643 C CA . GLY B 1 314 ? 15.055 -26.828 1.02 1 84.06 314 GLY B CA 1
ATOM 6644 C C . GLY B 1 314 ? 14.617 -26.688 -0.424 1 84.06 314 GLY B C 1
ATOM 6645 O O . GLY B 1 314 ? 15.445 -26.703 -1.338 1 84.06 314 GLY B O 1
ATOM 6646 N N . THR B 1 315 ? 13.297 -26.594 -0.647 1 86.94 315 THR B N 1
ATOM 6647 C CA . THR B 1 315 ? 12.773 -26.438 -2.002 1 86.94 315 THR B CA 1
ATOM 6648 C C . THR B 1 315 ? 11.516 -25.578 -2.002 1 86.94 315 THR B C 1
ATOM 6650 O O . THR B 1 315 ? 10.68 -25.688 -1.108 1 86.94 315 THR B O 1
ATOM 6653 N N . GLY B 1 316 ? 11.523 -24.625 -2.916 1 89.25 316 GLY B N 1
ATOM 6654 C CA . GLY B 1 316 ? 10.297 -23.891 -3.146 1 89.25 316 GLY B CA 1
ATOM 6655 C C . GLY B 1 316 ? 9.281 -24.656 -3.965 1 89.25 316 GLY B C 1
ATOM 6656 O O . GLY B 1 316 ? 9.438 -25.859 -4.195 1 89.25 316 GLY B O 1
ATOM 6657 N N . PRO B 1 317 ? 8.258 -23.938 -4.344 1 94.38 317 PRO B N 1
ATOM 6658 C CA . PRO B 1 317 ? 7.266 -24.609 -5.191 1 94.38 317 PRO B CA 1
ATOM 6659 C C . PRO B 1 317 ? 7.832 -25.016 -6.547 1 94.38 317 PRO B C 1
ATOM 6661 O O . PRO B 1 317 ? 8.648 -24.297 -7.125 1 94.38 317 PRO B O 1
ATOM 6664 N N . HIS B 1 318 ? 7.355 -26.172 -6.934 1 93.44 318 HIS B N 1
ATOM 6665 C CA . HIS B 1 318 ? 7.703 -26.641 -8.273 1 93.44 318 HIS B CA 1
ATOM 6666 C C . HIS B 1 318 ? 7.059 -25.766 -9.344 1 93.44 318 HIS B C 1
ATOM 6668 O O . HIS B 1 318 ? 7.648 -25.531 -10.398 1 93.44 318 HIS B O 1
ATOM 6674 N N . THR B 1 319 ? 5.898 -25.344 -9.023 1 96 319 THR B N 1
ATOM 6675 C CA . THR B 1 319 ? 5.207 -24.5 -9.977 1 96 319 THR B CA 1
ATOM 6676 C C . THR B 1 319 ? 4.387 -23.422 -9.258 1 96 319 THR B C 1
ATOM 6678 O O . THR B 1 319 ? 3.975 -23.625 -8.117 1 96 319 THR B O 1
ATOM 6681 N N . ILE B 1 320 ? 4.234 -22.297 -9.891 1 97.81 320 ILE B N 1
ATOM 6682 C CA . ILE B 1 320 ? 3.277 -21.266 -9.516 1 97.81 320 ILE B CA 1
ATOM 6683 C C . ILE B 1 320 ? 2.324 -21 -10.68 1 97.81 320 ILE B C 1
ATOM 6685 O O . ILE B 1 320 ? 2.758 -20.859 -11.828 1 97.81 320 ILE B O 1
ATOM 6689 N N . SER B 1 321 ? 1.062 -21.016 -10.406 1 98.31 321 SER B N 1
ATOM 6690 C CA . SER B 1 321 ? 0.037 -20.719 -11.398 1 98.31 321 SER B CA 1
ATOM 6691 C C . SER B 1 321 ? -0.532 -19.312 -11.203 1 98.31 321 SER B C 1
ATOM 6693 O O . SER B 1 321 ? -0.464 -18.766 -10.102 1 98.31 321 SER B O 1
ATOM 6695 N N . PHE B 1 322 ? -1.042 -18.719 -12.297 1 98 322 PHE B N 1
ATOM 6696 C CA . PHE B 1 322 ? -1.568 -17.359 -12.266 1 98 322 PHE B CA 1
ATOM 6697 C C . PHE B 1 322 ? -2.986 -17.312 -12.82 1 98 322 PHE B C 1
ATOM 6699 O O . PHE B 1 322 ? -3.24 -16.672 -13.836 1 98 322 PHE B O 1
ATOM 6706 N N . PRO B 1 323 ? -3.92 -17.875 -12.078 1 97.62 323 PRO B N 1
ATOM 6707 C CA . PRO B 1 323 ? -5.305 -17.859 -12.555 1 97.62 323 PRO B CA 1
ATOM 6708 C C . PRO B 1 323 ? -5.988 -16.516 -12.297 1 97.62 323 PRO B C 1
ATOM 6710 O O . PRO B 1 323 ? -5.996 -16.031 -11.164 1 97.62 323 PRO B O 1
ATOM 6713 N N . ARG B 1 324 ? -6.547 -15.891 -13.328 1 96 324 ARG B N 1
ATOM 6714 C CA . ARG B 1 324 ? -7.48 -14.789 -13.133 1 96 324 ARG B CA 1
ATOM 6715 C C . ARG B 1 324 ? -8.922 -15.289 -13.078 1 96 324 ARG B C 1
ATOM 6717 O O . ARG B 1 324 ? -9.273 -16.25 -13.773 1 96 324 ARG B O 1
ATOM 6724 N N . ILE B 1 325 ? -9.695 -14.68 -12.289 1 95 325 ILE B N 1
ATOM 6725 C CA . ILE B 1 325 ? -11.094 -15.078 -12.164 1 95 325 ILE B CA 1
ATOM 6726 C C . ILE B 1 325 ? -11.781 -14.953 -13.523 1 95 325 ILE B C 1
ATOM 6728 O O . ILE B 1 325 ? -11.602 -13.961 -14.234 1 95 325 ILE B O 1
ATOM 6732 N N . ARG B 1 326 ? -12.461 -16.016 -13.836 1 91.5 326 ARG B N 1
ATOM 6733 C CA . ARG B 1 326 ? -13.32 -16.047 -15.016 1 91.5 326 ARG B CA 1
ATOM 6734 C C . ARG B 1 326 ? -14.773 -16.297 -14.633 1 91.5 326 ARG B C 1
ATOM 6736 O O . ARG B 1 326 ? -15.039 -16.969 -13.625 1 91.5 326 ARG B O 1
ATOM 6743 N N . PRO B 1 327 ? -15.672 -15.766 -15.453 1 90.62 327 PRO B N 1
ATOM 6744 C CA . PRO B 1 327 ? -17.094 -15.992 -15.133 1 90.62 327 PRO B CA 1
ATOM 6745 C C . PRO B 1 327 ? -17.453 -17.484 -15.07 1 90.62 327 PRO B C 1
ATOM 6747 O O . PRO B 1 327 ? -16.938 -18.281 -15.867 1 90.62 327 PRO B O 1
ATOM 6750 N N . ALA B 1 328 ? -18.219 -17.812 -14.18 1 90.75 328 ALA B N 1
ATOM 6751 C CA . ALA B 1 328 ? -18.781 -19.156 -14.023 1 90.75 328 ALA B CA 1
ATOM 6752 C C . ALA B 1 328 ? -20.297 -19.109 -13.883 1 90.75 328 ALA B C 1
ATOM 6754 O O . ALA B 1 328 ? -20.844 -18.156 -13.344 1 90.75 328 ALA B O 1
ATOM 6755 N N . THR B 1 329 ? -20.891 -20.125 -14.328 1 89.25 329 THR B N 1
ATOM 6756 C CA . THR B 1 329 ? -22.344 -20.203 -14.281 1 89.25 329 THR B CA 1
ATOM 6757 C C . THR B 1 329 ? -22.844 -20.109 -12.844 1 89.25 329 THR B C 1
ATOM 6759 O O . THR B 1 329 ? -22.328 -20.797 -11.961 1 89.25 329 THR B O 1
ATOM 6762 N N . GLY B 1 330 ? -23.797 -19.203 -12.641 1 89.31 330 GLY B N 1
ATOM 6763 C CA . GLY B 1 330 ? -24.422 -19.109 -11.336 1 89.31 330 GLY B CA 1
ATOM 6764 C C . GLY B 1 330 ? -23.531 -18.453 -10.297 1 89.31 330 GLY B C 1
ATOM 6765 O O . GLY B 1 330 ? -23.703 -18.656 -9.094 1 89.31 330 GLY B O 1
ATOM 6766 N N . THR B 1 331 ? -22.562 -17.766 -10.68 1 90.75 331 THR B N 1
ATOM 6767 C CA . THR B 1 331 ? -21.578 -17.203 -9.766 1 90.75 331 THR B CA 1
ATOM 6768 C C . THR B 1 331 ? -21.375 -15.727 -10.039 1 90.75 331 THR B C 1
ATOM 6770 O O . THR B 1 331 ? -20.391 -15.344 -10.695 1 90.75 331 THR B O 1
ATOM 6773 N N . PRO B 1 332 ? -22.125 -14.875 -9.508 1 85.31 332 PRO B N 1
ATOM 6774 C CA . PRO B 1 332 ? -22.078 -13.438 -9.805 1 85.31 332 PRO B CA 1
ATOM 6775 C C . PRO B 1 332 ? -20.719 -12.812 -9.492 1 85.31 332 PRO B C 1
ATOM 6777 O O . PRO B 1 332 ? -20.25 -11.961 -10.242 1 85.31 332 PRO B O 1
ATOM 6780 N N . LEU B 1 333 ? -20.094 -13.195 -8.461 1 88.44 333 LEU B N 1
ATOM 6781 C CA . LEU B 1 333 ? -18.812 -12.633 -8.078 1 88.44 333 LEU B CA 1
ATOM 6782 C C . LEU B 1 333 ? -17.781 -12.836 -9.188 1 88.44 333 LEU B C 1
ATOM 6784 O O . LEU B 1 333 ? -16.906 -11.984 -9.398 1 88.44 333 LEU B O 1
ATOM 6788 N N . SER B 1 334 ? -17.875 -13.922 -9.836 1 88.94 334 SER B N 1
ATOM 6789 C CA . SER B 1 334 ? -16.906 -14.227 -10.875 1 88.94 334 SER B CA 1
ATOM 6790 C C . SER B 1 334 ? -17.094 -13.328 -12.094 1 88.94 334 SER B C 1
ATOM 6792 O O . SER B 1 334 ? -16.172 -13.141 -12.891 1 88.94 334 SER B O 1
ATOM 6794 N N . GLU B 1 335 ? -18.25 -12.789 -12.219 1 88.81 335 GLU B N 1
ATOM 6795 C CA . GLU B 1 335 ? -18.531 -11.867 -13.312 1 88.81 335 GLU B CA 1
ATOM 6796 C C . GLU B 1 335 ? -17.969 -10.477 -13.016 1 88.81 335 GLU B C 1
ATOM 6798 O O . GLU B 1 335 ? -17.609 -9.742 -13.938 1 88.81 335 GLU B O 1
ATOM 6803 N N . HIS B 1 336 ? -17.969 -10.227 -11.742 1 90 336 HIS B N 1
ATOM 6804 C CA . HIS B 1 336 ? -17.453 -8.938 -11.297 1 90 336 HIS B CA 1
ATOM 6805 C C . HIS B 1 336 ? -16.516 -9.102 -10.117 1 90 336 HIS B C 1
ATOM 6807 O O . HIS B 1 336 ? -16.859 -8.766 -8.977 1 90 336 HIS B O 1
ATOM 6813 N N . PRO B 1 337 ? -15.297 -9.5 -10.438 1 92.12 337 PRO B N 1
ATOM 6814 C CA . PRO B 1 337 ? -14.344 -9.688 -9.336 1 92.12 337 PRO B CA 1
ATOM 6815 C C . PRO B 1 337 ? -14.062 -8.391 -8.578 1 92.12 337 PRO B C 1
ATOM 6817 O O . PRO B 1 337 ? -14.016 -7.312 -9.188 1 92.12 337 PRO B O 1
ATOM 6820 N N . PRO B 1 338 ? -13.891 -8.43 -7.32 1 90.44 338 PRO B N 1
ATOM 6821 C CA . PRO B 1 338 ? -13.695 -7.227 -6.508 1 90.44 338 PRO B CA 1
ATOM 6822 C C . PRO B 1 338 ? -12.414 -6.484 -6.863 1 90.44 338 PRO B C 1
ATOM 6824 O O . PRO B 1 338 ? -12.344 -5.262 -6.723 1 90.44 338 PRO B O 1
ATOM 6827 N N . HIS B 1 339 ? -11.367 -7.215 -7.238 1 92.94 339 HIS B N 1
ATOM 6828 C CA . HIS B 1 339 ? -10.086 -6.621 -7.594 1 92.94 339 HIS B CA 1
ATOM 6829 C C . HIS B 1 339 ? -9.633 -7.074 -8.977 1 92.94 339 HIS B C 1
ATOM 6831 O O . HIS B 1 339 ? -8.766 -7.945 -9.102 1 92.94 339 HIS B O 1
ATOM 6837 N N . VAL B 1 340 ? -10.109 -6.438 -9.969 1 91.88 340 VAL B N 1
ATOM 6838 C CA . VAL B 1 340 ? -9.82 -6.812 -11.344 1 91.88 340 VAL B CA 1
ATOM 6839 C C . VAL B 1 340 ? -8.352 -6.535 -11.656 1 91.88 340 VAL B C 1
ATOM 6841 O O . VAL B 1 340 ? -7.816 -5.488 -11.281 1 91.88 340 VAL B O 1
ATOM 6844 N N . VAL B 1 341 ? -7.707 -7.461 -12.281 1 95.25 341 VAL B N 1
ATOM 6845 C CA . VAL B 1 341 ? -6.316 -7.305 -12.695 1 95.25 341 VAL B CA 1
ATOM 6846 C C . VAL B 1 341 ? -6.25 -7.098 -14.211 1 95.25 341 VAL B C 1
ATOM 6848 O O . VAL B 1 341 ? -6.496 -8.023 -14.977 1 95.25 341 VAL B O 1
ATOM 6851 N N . ASN B 1 342 ? -5.91 -5.926 -14.617 1 94.19 342 ASN B N 1
ATOM 6852 C CA . ASN B 1 342 ? -5.816 -5.68 -16.062 1 94.19 342 ASN B CA 1
ATOM 6853 C C . ASN B 1 342 ? -4.594 -6.355 -16.672 1 94.19 342 ASN B C 1
ATOM 6855 O O . ASN B 1 342 ? -3.748 -6.887 -15.945 1 94.19 342 ASN B O 1
ATOM 6859 N N . ASP B 1 343 ? -4.48 -6.398 -17.984 1 96.31 343 ASP B N 1
ATOM 6860 C CA . ASP B 1 343 ? -3.463 -7.16 -18.703 1 96.31 343 ASP B CA 1
ATOM 6861 C C . ASP B 1 343 ? -2.059 -6.668 -18.344 1 96.31 343 ASP B C 1
ATOM 6863 O O . ASP B 1 343 ? -1.139 -7.473 -18.188 1 96.31 343 ASP B O 1
ATOM 6867 N N . ASP B 1 344 ? -1.891 -5.352 -18.234 1 95.69 344 ASP B N 1
ATOM 6868 C CA . ASP B 1 344 ? -0.572 -4.797 -17.953 1 95.69 344 ASP B CA 1
ATOM 6869 C C . ASP B 1 344 ? -0.1 -5.203 -16.547 1 95.69 344 ASP B C 1
ATOM 6871 O O . ASP B 1 344 ? 1.054 -5.602 -16.375 1 95.69 344 ASP B O 1
ATOM 6875 N N . ASP B 1 345 ? -1.001 -5.051 -15.602 1 96.12 345 ASP B N 1
ATOM 6876 C CA . ASP B 1 345 ? -0.686 -5.465 -14.234 1 96.12 345 ASP B CA 1
ATOM 6877 C C . ASP B 1 345 ? -0.397 -6.961 -14.172 1 96.12 345 ASP B C 1
ATOM 6879 O O . ASP B 1 345 ? 0.486 -7.398 -13.43 1 96.12 345 ASP B O 1
ATOM 6883 N N . PHE B 1 346 ? -1.164 -7.684 -14.945 1 97.88 346 PHE B N 1
ATOM 6884 C CA . PHE B 1 346 ? -1.032 -9.133 -15 1 97.88 346 PHE B CA 1
ATOM 6885 C C . PHE B 1 346 ? 0.337 -9.539 -15.531 1 97.88 346 PHE B C 1
ATOM 6887 O O . PHE B 1 346 ? 1.047 -10.328 -14.906 1 97.88 346 PHE B O 1
ATOM 6894 N N . LYS B 1 347 ? 0.751 -8.977 -16.609 1 98.31 347 LYS B N 1
ATOM 6895 C CA . LYS B 1 347 ? 2.053 -9.242 -17.219 1 98.31 347 LYS B CA 1
ATOM 6896 C C . LYS B 1 347 ? 3.188 -8.852 -16.266 1 98.31 347 LYS B C 1
ATOM 6898 O O . LYS B 1 347 ? 4.16 -9.594 -16.125 1 98.31 347 LYS B O 1
ATOM 6903 N N . ARG B 1 348 ? 3.004 -7.73 -15.648 1 98.12 348 ARG B N 1
ATOM 6904 C CA . ARG B 1 348 ? 4.035 -7.25 -14.734 1 98.12 348 ARG B CA 1
ATOM 6905 C C . ARG B 1 348 ? 4.199 -8.195 -13.555 1 98.12 348 ARG B C 1
ATOM 6907 O O . ARG B 1 348 ? 5.324 -8.484 -13.133 1 98.12 348 ARG B O 1
ATOM 6914 N N . LEU B 1 349 ? 3.09 -8.633 -13 1 98.56 349 LEU B N 1
ATOM 6915 C CA . LEU B 1 349 ? 3.131 -9.562 -11.883 1 98.56 349 LEU B CA 1
ATOM 6916 C C . LEU B 1 349 ? 3.914 -10.82 -12.242 1 98.56 349 LEU B C 1
ATOM 6918 O O . LEU B 1 349 ? 4.781 -11.258 -11.484 1 98.56 349 LEU B O 1
ATOM 6922 N N . ILE B 1 350 ? 3.641 -11.359 -13.367 1 98.69 350 ILE B N 1
ATOM 6923 C CA . ILE B 1 350 ? 4.285 -12.586 -13.82 1 98.69 350 ILE B CA 1
ATOM 6924 C C . ILE B 1 350 ? 5.773 -12.336 -14.039 1 98.69 350 ILE B C 1
ATOM 6926 O O . ILE B 1 350 ? 6.613 -13.148 -13.633 1 98.69 350 ILE B O 1
ATOM 6930 N N . ALA B 1 351 ? 6.094 -11.203 -14.664 1 98.75 351 ALA B N 1
ATOM 6931 C CA . ALA B 1 351 ? 7.488 -10.852 -14.914 1 98.75 351 ALA B CA 1
ATOM 6932 C C . ALA B 1 351 ? 8.266 -10.742 -13.609 1 98.75 351 ALA B C 1
ATOM 6934 O O . ALA B 1 351 ? 9.383 -11.258 -13.492 1 98.75 351 ALA B O 1
ATOM 6935 N N . VAL B 1 352 ? 7.668 -10.047 -12.664 1 98.56 352 VAL B N 1
ATOM 6936 C CA . VAL B 1 352 ? 8.344 -9.82 -11.391 1 98.56 352 VAL B CA 1
ATOM 6937 C C . VAL B 1 352 ? 8.539 -11.148 -10.664 1 98.56 352 VAL B C 1
ATOM 6939 O O . VAL B 1 352 ? 9.602 -11.398 -10.086 1 98.56 352 VAL B O 1
ATOM 6942 N N . LEU B 1 353 ? 7.562 -12.031 -10.648 1 98.19 353 LEU B N 1
ATOM 6943 C 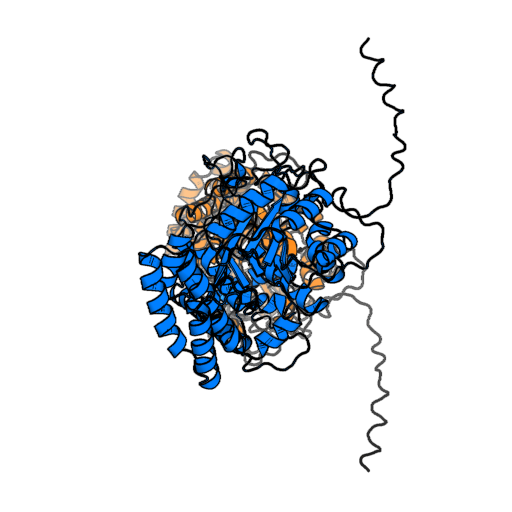CA . LEU B 1 353 ? 7.699 -13.32 -9.969 1 98.19 353 LEU B CA 1
ATOM 6944 C C . LEU B 1 353 ? 8.711 -14.211 -10.68 1 98.19 353 LEU B C 1
ATOM 6946 O O . LEU B 1 353 ? 9.414 -14.992 -10.039 1 98.19 353 LEU B O 1
ATOM 6950 N N . ARG B 1 354 ? 8.82 -14.125 -12.062 1 97.69 354 ARG B N 1
ATOM 6951 C CA . ARG B 1 354 ? 9.867 -14.836 -12.773 1 97.69 354 ARG B CA 1
ATOM 6952 C C . ARG B 1 354 ? 11.25 -14.406 -12.297 1 97.69 354 ARG B C 1
ATOM 6954 O O . ARG B 1 354 ? 12.141 -15.242 -12.102 1 97.69 354 ARG B O 1
ATOM 6961 N N . CYS B 1 355 ? 11.383 -13.086 -12.094 1 97.06 355 CYS B N 1
ATOM 6962 C CA . CYS B 1 355 ? 12.641 -12.57 -11.57 1 97.06 355 CYS B CA 1
ATOM 6963 C C . CYS B 1 355 ? 12.867 -13.047 -10.133 1 97.06 355 CYS B C 1
ATOM 6965 O O . CYS B 1 355 ? 14 -13.32 -9.742 1 97.06 355 CYS B O 1
ATOM 6967 N N . ALA B 1 356 ? 11.805 -13.195 -9.375 1 96.31 356 ALA B N 1
ATOM 6968 C CA . ALA B 1 356 ? 11.898 -13.461 -7.945 1 96.31 356 ALA B CA 1
ATOM 6969 C C . ALA B 1 356 ? 12.148 -14.945 -7.68 1 96.31 356 ALA B C 1
ATOM 6971 O O . ALA B 1 356 ? 12.812 -15.305 -6.707 1 96.31 356 ALA B O 1
ATOM 6972 N N . VAL B 1 357 ? 11.547 -15.805 -8.484 1 93.94 357 VAL B N 1
ATOM 6973 C CA . VAL B 1 357 ? 11.703 -17.25 -8.336 1 93.94 357 VAL B CA 1
ATOM 6974 C C . VAL B 1 357 ? 12.086 -17.875 -9.672 1 93.94 357 VAL B C 1
ATOM 6976 O O . VAL B 1 357 ? 11.32 -18.641 -10.25 1 93.94 357 VAL B O 1
ATOM 6979 N N . PRO B 1 358 ? 13.273 -17.719 -10.102 1 92.06 358 PRO B N 1
ATOM 6980 C CA . PRO B 1 358 ? 13.703 -18.016 -11.461 1 92.06 358 PRO B CA 1
ATOM 6981 C C . PRO B 1 358 ? 13.586 -19.5 -11.805 1 92.06 358 PRO B C 1
ATOM 6983 O O . PRO B 1 358 ? 13.336 -19.859 -12.961 1 92.06 358 PRO B O 1
ATOM 6986 N N . TYR B 1 359 ? 13.633 -20.375 -10.867 1 89.31 359 TYR B N 1
ATOM 6987 C CA . TYR B 1 359 ? 13.711 -21.812 -11.156 1 89.31 359 TYR B CA 1
ATOM 6988 C C . TYR B 1 359 ? 12.359 -22.469 -10.953 1 89.31 359 TYR B C 1
ATOM 6990 O O . TYR B 1 359 ? 12.234 -23.703 -11.078 1 89.31 359 TYR B O 1
ATOM 6998 N N . THR B 1 360 ? 11.359 -21.688 -10.578 1 93 360 THR B N 1
ATOM 6999 C CA . THR B 1 360 ? 10.008 -22.203 -10.398 1 93 360 THR B CA 1
ATOM 7000 C C . THR B 1 360 ? 9.242 -22.188 -11.719 1 93 360 THR B C 1
ATOM 7002 O O . THR B 1 360 ? 9.227 -21.172 -12.422 1 93 360 THR B O 1
ATOM 7005 N N . GLY B 1 361 ? 8.672 -23.406 -12.078 1 94.38 361 GLY B N 1
ATOM 7006 C CA . GLY B 1 361 ? 7.797 -23.391 -13.242 1 94.38 361 GLY B CA 1
ATOM 7007 C C . GLY B 1 361 ? 6.602 -22.469 -13.078 1 94.38 361 GLY B C 1
ATOM 7008 O O . GLY B 1 361 ? 6.051 -22.344 -11.984 1 94.38 361 GLY B O 1
ATOM 7009 N N . MET B 1 362 ? 6.25 -21.828 -14.148 1 97.56 362 MET B N 1
ATOM 7010 C CA . MET B 1 362 ? 5.098 -20.938 -14.125 1 97.56 362 MET B CA 1
ATOM 7011 C C . MET B 1 362 ? 4.047 -21.375 -15.141 1 97.56 362 MET B C 1
ATOM 7013 O O . MET B 1 362 ? 4.379 -21.641 -16.297 1 97.56 362 MET B O 1
ATOM 7017 N N . ILE B 1 363 ? 2.832 -21.391 -14.688 1 98.06 363 ILE B N 1
ATOM 7018 C CA . ILE B 1 363 ? 1.785 -22.031 -15.484 1 98.06 363 ILE B CA 1
ATOM 7019 C C . ILE B 1 363 ? 0.699 -21 -15.812 1 98.06 363 ILE B C 1
ATOM 7021 O O . ILE B 1 363 ? 0.298 -20.219 -14.953 1 98.06 363 ILE B O 1
ATOM 7025 N N . ILE B 1 364 ? 0.233 -21.031 -17.047 1 97.19 364 ILE B N 1
ATOM 7026 C CA . ILE B 1 364 ? -0.955 -20.297 -17.453 1 97.19 364 ILE B CA 1
ATOM 7027 C C . ILE B 1 364 ? -1.984 -21.25 -18.047 1 97.19 364 ILE B C 1
ATOM 7029 O O . ILE B 1 364 ? -1.632 -22.172 -18.781 1 97.19 364 ILE B O 1
ATOM 7033 N N . SER B 1 365 ? -3.17 -21.125 -17.609 1 94.25 365 SER B N 1
ATOM 7034 C CA . SER B 1 365 ? -4.258 -21.984 -18.062 1 94.25 365 SER B CA 1
ATOM 7035 C C . SER B 1 365 ? -5.062 -21.328 -19.172 1 94.25 365 SER B C 1
ATOM 7037 O O . SER B 1 365 ? -4.668 -20.281 -19.703 1 94.25 365 SER B O 1
ATOM 7039 N N . THR B 1 366 ? -6.141 -21.984 -19.531 1 90.75 366 THR B N 1
ATOM 7040 C CA . THR B 1 366 ? -7.02 -21.5 -20.594 1 90.75 366 THR B CA 1
ATOM 7041 C C . THR B 1 366 ? -7.965 -20.422 -20.062 1 90.75 366 THR B C 1
ATOM 7043 O O . THR B 1 366 ? -8.914 -20.031 -20.734 1 90.75 366 THR B O 1
ATOM 7046 N N . ARG B 1 367 ? -7.695 -20.031 -18.844 1 93.06 367 ARG B N 1
ATOM 7047 C CA . ARG B 1 367 ? -8.375 -18.844 -18.344 1 93.06 367 ARG B CA 1
ATOM 7048 C C . ARG B 1 367 ? -7.969 -17.609 -19.156 1 93.06 367 ARG B C 1
ATOM 7050 O O . ARG B 1 367 ? -8.633 -16.578 -19.078 1 93.06 367 ARG B O 1
ATOM 7057 N N . GLU B 1 368 ? -6.875 -17.734 -19.906 1 95.81 368 GLU B N 1
ATOM 7058 C CA . GLU B 1 368 ? -6.367 -16.625 -20.703 1 95.81 368 GLU B CA 1
ATOM 7059 C C . GLU B 1 368 ? -6.523 -16.906 -22.188 1 95.81 368 GLU B C 1
ATOM 7061 O O . GLU B 1 368 ? -6.473 -18.047 -22.625 1 95.81 368 GLU B O 1
ATOM 7066 N N . SER B 1 369 ? -6.641 -15.875 -22.984 1 94.44 369 SER B N 1
ATOM 7067 C CA . SER B 1 369 ? -6.785 -15.984 -24.422 1 94.44 369 SER B CA 1
ATOM 7068 C C . SER B 1 369 ? -5.492 -16.469 -25.078 1 94.44 369 SER B C 1
ATOM 7070 O O . SER B 1 369 ? -4.426 -16.406 -24.469 1 94.44 369 SER B O 1
ATOM 7072 N N . ALA B 1 370 ? -5.652 -16.953 -26.297 1 94.38 370 ALA B N 1
ATOM 7073 C CA . ALA B 1 370 ? -4.484 -17.375 -27.078 1 94.38 370 ALA B CA 1
ATOM 7074 C C . ALA B 1 370 ? -3.477 -16.234 -27.203 1 94.38 370 ALA B C 1
ATOM 7076 O O . ALA B 1 370 ? -2.268 -16.453 -27.109 1 94.38 370 ALA B O 1
ATOM 7077 N N . LYS B 1 371 ? -3.994 -15.055 -27.406 1 95.06 371 LYS B N 1
ATOM 7078 C CA . LYS B 1 371 ? -3.139 -13.883 -27.562 1 95.06 371 LYS B CA 1
ATOM 7079 C C . LYS B 1 371 ? -2.35 -13.602 -26.281 1 95.06 371 LYS B C 1
ATOM 7081 O O . LYS B 1 371 ? -1.137 -13.391 -26.344 1 95.06 371 LYS B O 1
ATOM 7086 N N . MET B 1 372 ? -3.053 -13.602 -25.156 1 96.5 372 MET B N 1
ATOM 7087 C CA . MET B 1 372 ? -2.402 -13.344 -23.875 1 96.5 372 MET B CA 1
ATOM 7088 C C . MET B 1 372 ? -1.387 -14.43 -23.547 1 96.5 372 MET B C 1
ATOM 7090 O O . MET B 1 372 ? -0.292 -14.141 -23.062 1 96.5 372 MET B O 1
ATOM 7094 N N . ARG B 1 373 ? -1.749 -15.672 -23.797 1 96.62 373 ARG B N 1
ATOM 7095 C CA . ARG B 1 373 ? -0.841 -16.781 -23.531 1 96.62 373 ARG B CA 1
ATOM 7096 C C . ARG B 1 373 ? 0.434 -16.656 -24.359 1 96.62 373 ARG B C 1
ATOM 7098 O O . ARG B 1 373 ? 1.532 -16.906 -23.875 1 96.62 373 ARG B O 1
ATOM 7105 N N . LYS B 1 374 ? 0.294 -16.234 -25.609 1 96.19 374 LYS B N 1
ATOM 7106 C CA . LYS B 1 374 ? 1.447 -16.016 -26.484 1 96.19 374 LYS B CA 1
ATOM 7107 C C . LYS B 1 374 ? 2.361 -14.93 -25.906 1 96.19 374 LYS B C 1
ATOM 7109 O O . LYS B 1 374 ? 3.584 -15.094 -25.891 1 96.19 374 LYS B O 1
ATOM 7114 N N . GLU B 1 375 ? 1.781 -13.852 -25.453 1 96.81 375 GLU B N 1
ATOM 7115 C CA . GLU B 1 375 ? 2.551 -12.75 -24.875 1 96.81 375 GLU B CA 1
ATOM 7116 C C . GLU B 1 375 ? 3.283 -13.18 -23.609 1 96.81 375 GLU B C 1
ATOM 7118 O O . GLU B 1 375 ? 4.434 -12.805 -23.391 1 96.81 375 GLU B O 1
ATOM 7123 N N . LEU B 1 376 ? 2.623 -13.969 -22.828 1 98.12 376 LEU B N 1
ATOM 7124 C CA . LEU B 1 376 ? 3.166 -14.359 -21.531 1 98.12 376 LEU B CA 1
ATOM 7125 C C . LEU B 1 376 ? 4.32 -15.344 -21.688 1 98.12 376 LEU B C 1
ATOM 7127 O O . LEU B 1 376 ? 5.18 -15.453 -20.812 1 98.12 376 LEU B O 1
ATOM 7131 N N . LEU B 1 377 ? 4.383 -16.062 -22.797 1 97.56 377 LEU B N 1
ATOM 7132 C CA . LEU B 1 377 ? 5.508 -16.953 -23.094 1 97.56 377 LEU B CA 1
ATOM 7133 C C . LEU B 1 377 ? 6.785 -16.141 -23.297 1 97.56 377 LEU B C 1
ATOM 7135 O O . LEU B 1 377 ? 7.887 -16.641 -23.047 1 97.56 377 LEU B O 1
ATOM 7139 N N . LYS B 1 378 ? 6.625 -14.898 -23.656 1 97.12 378 LYS B N 1
ATOM 7140 C CA . LYS B 1 378 ? 7.762 -14.008 -23.875 1 97.12 378 LYS B CA 1
ATOM 7141 C C . LYS B 1 378 ? 8.094 -13.234 -22.594 1 97.12 378 LYS B C 1
ATOM 7143 O O . LYS B 1 378 ? 8.852 -12.258 -22.641 1 97.12 378 LYS B O 1
ATOM 7148 N N . ILE B 1 379 ? 7.492 -13.594 -21.547 1 96.69 379 ILE B N 1
ATOM 7149 C CA . ILE B 1 379 ? 7.73 -12.906 -20.281 1 96.69 379 ILE B CA 1
ATOM 7150 C C . ILE B 1 379 ? 8.281 -13.883 -19.25 1 96.69 379 ILE B C 1
ATOM 7152 O O . ILE B 1 379 ? 9.414 -13.734 -18.781 1 96.69 379 ILE B O 1
ATOM 7156 N N . GLY B 1 380 ? 7.461 -14.906 -18.953 1 95.94 380 GLY B N 1
ATOM 7157 C CA . GLY B 1 380 ? 8.008 -15.75 -17.906 1 95.94 380 GLY B CA 1
ATOM 7158 C C . GLY B 1 380 ? 7.363 -17.125 -17.844 1 95.94 380 GLY B C 1
ATOM 7159 O O . GLY B 1 380 ? 7.859 -18.016 -17.172 1 95.94 380 GLY B O 1
ATOM 7160 N N . ILE B 1 381 ? 6.363 -17.406 -18.609 1 98.06 381 ILE B N 1
ATOM 7161 C CA . ILE B 1 381 ? 5.586 -18.625 -18.516 1 98.06 381 ILE B CA 1
ATOM 7162 C C . ILE B 1 381 ? 6.371 -19.781 -19.141 1 98.06 381 ILE B C 1
ATOM 7164 O O . ILE B 1 381 ? 6.977 -19.625 -20.203 1 98.06 381 ILE B O 1
ATOM 7168 N N . SER B 1 382 ? 6.34 -20.922 -18.484 1 96.5 382 SER B N 1
ATOM 7169 C CA . SER B 1 382 ? 7.113 -22.078 -18.938 1 96.5 382 SER B CA 1
ATOM 7170 C C . SER B 1 382 ? 6.211 -23.266 -19.219 1 96.5 382 SER B C 1
ATOM 7172 O O . SER B 1 382 ? 6.645 -24.25 -19.828 1 96.5 382 SER B O 1
ATOM 7174 N N . GLN B 1 383 ? 4.969 -23.266 -18.766 1 97.19 383 GLN B N 1
ATOM 7175 C CA . GLN B 1 383 ? 4.031 -24.359 -18.953 1 97.19 383 GLN B CA 1
ATOM 7176 C C . GLN B 1 383 ? 2.631 -23.844 -19.266 1 97.19 383 GLN B C 1
ATOM 7178 O O . GLN B 1 383 ? 2.188 -22.844 -18.688 1 97.19 383 GLN B O 1
ATOM 7183 N N . ILE B 1 384 ? 1.949 -24.531 -20.188 1 96.62 384 ILE B N 1
ATOM 7184 C CA . ILE B 1 384 ? 0.577 -24.141 -20.5 1 96.62 384 ILE B CA 1
ATOM 7185 C C . ILE B 1 384 ? -0.271 -25.406 -20.703 1 96.62 384 ILE B C 1
ATOM 7187 O O . ILE B 1 384 ? 0.252 -26.469 -21.047 1 96.62 384 ILE B O 1
ATOM 7191 N N . SER B 1 385 ? -1.512 -25.281 -20.469 1 94.75 385 SER B N 1
ATOM 7192 C CA . SER B 1 385 ? -2.441 -26.359 -20.797 1 94.75 385 SER B CA 1
ATOM 7193 C C . SER B 1 385 ? -2.832 -26.297 -22.281 1 94.75 385 SER B C 1
ATOM 7195 O O . SER B 1 385 ? -2.734 -25.25 -22.906 1 94.75 385 SER B O 1
ATOM 7197 N N . ALA B 1 386 ? -3.174 -27.438 -22.797 1 90.94 386 ALA B N 1
ATOM 7198 C CA . ALA B 1 386 ? -3.619 -27.516 -24.188 1 90.94 386 ALA B CA 1
ATOM 7199 C C . ALA B 1 386 ? -4.875 -28.375 -24.312 1 90.94 386 ALA B C 1
ATOM 7201 O O . ALA B 1 386 ? -4.98 -29.422 -23.672 1 90.94 386 ALA B O 1
ATOM 7202 N N . ALA B 1 387 ? -5.82 -27.875 -25.109 1 88.12 387 ALA B N 1
ATOM 7203 C CA . ALA B 1 387 ? -7.082 -28.578 -25.359 1 88.12 387 ALA B CA 1
ATOM 7204 C C . ALA B 1 387 ? -7.809 -28.875 -24.047 1 88.12 387 ALA B C 1
ATOM 7206 O O . ALA B 1 387 ? -8.219 -30.016 -23.812 1 88.12 387 ALA B O 1
ATOM 7207 N N . SER B 1 388 ? -7.973 -27.812 -23.281 1 81.62 388 SER B N 1
ATOM 7208 C CA . SER B 1 388 ? -8.523 -28 -21.938 1 81.62 388 SER B CA 1
ATOM 7209 C C . SER B 1 388 ? -10.047 -28.016 -21.953 1 81.62 388 SER B C 1
ATOM 7211 O O . SER B 1 388 ? -10.672 -27.344 -22.781 1 81.62 388 SER B O 1
ATOM 7213 N N . SER B 1 389 ? -10.531 -28.781 -21.172 1 82.88 389 SER B N 1
ATOM 7214 C CA . SER B 1 389 ? -11.953 -28.766 -20.812 1 82.88 389 SER B CA 1
ATOM 7215 C C . SER B 1 389 ? -12.141 -28.703 -19.297 1 82.88 389 SER B C 1
ATOM 7217 O O . SER B 1 389 ? -11.422 -29.375 -18.547 1 82.88 389 SER B O 1
ATOM 7219 N N . THR B 1 390 ? -13.055 -27.891 -18.922 1 81.19 390 THR B N 1
ATOM 7220 C CA . THR B 1 390 ? -13.203 -27.703 -17.469 1 81.19 390 THR B CA 1
ATOM 7221 C C . THR B 1 390 ? -14.453 -28.406 -16.969 1 81.19 390 THR B C 1
ATOM 7223 O O . THR B 1 390 ? -14.875 -28.203 -15.828 1 81.19 390 THR B O 1
ATOM 7226 N N . GLU B 1 391 ? -15.055 -29.219 -17.812 1 84.56 391 GLU B N 1
ATOM 7227 C CA . GLU B 1 391 ? -16.234 -30 -17.422 1 84.56 391 GLU B CA 1
ATOM 7228 C C . GLU B 1 391 ? -15.867 -31.453 -17.172 1 84.56 391 GLU B C 1
ATOM 7230 O O . GLU B 1 391 ? -15.008 -32.031 -17.844 1 84.56 391 GLU B O 1
ATOM 7235 N N . VAL B 1 392 ? -16.578 -32.031 -16.25 1 86.31 392 VAL B N 1
ATOM 7236 C CA . VAL B 1 392 ? -16.328 -33.406 -15.906 1 86.31 392 VAL B CA 1
ATOM 7237 C C . VAL B 1 392 ? -16.672 -34.312 -17.078 1 86.31 392 VAL B C 1
ATOM 7239 O O . VAL B 1 392 ? -17.797 -34.25 -17.609 1 86.31 392 VAL B O 1
ATOM 7242 N N . GLY B 1 393 ? -15.727 -35.062 -17.469 1 82.38 393 GLY B N 1
ATOM 7243 C CA . GLY B 1 393 ? -15.969 -36.094 -18.484 1 82.38 393 GLY B CA 1
ATOM 7244 C C . GLY B 1 393 ? -16.234 -35.5 -19.859 1 82.38 393 GLY B C 1
ATOM 7245 O O . GLY B 1 393 ? -17.016 -36.062 -20.641 1 82.38 393 GLY B O 1
ATOM 7246 N N . SER B 1 394 ? -15.609 -34.438 -20.203 1 83.19 394 SER B N 1
ATOM 7247 C CA . SER B 1 394 ? -16.047 -33.719 -21.375 1 83.19 394 SER B CA 1
ATOM 7248 C C . SER B 1 394 ? -15.109 -33.938 -22.562 1 83.19 394 SER B C 1
ATOM 7250 O O . SER B 1 394 ? -15.297 -33.375 -23.625 1 83.19 394 SER B O 1
ATOM 7252 N N . TYR B 1 395 ? -14.117 -34.75 -22.469 1 84.19 395 TYR B N 1
ATOM 7253 C CA . TYR B 1 395 ? -13.227 -34.969 -23.609 1 84.19 395 TYR B CA 1
ATOM 7254 C C . TYR B 1 395 ? -13.883 -35.906 -24.625 1 84.19 395 TYR B C 1
ATOM 7256 O O . TYR B 1 395 ? -13.602 -35.844 -25.812 1 84.19 395 TYR B O 1
ATOM 7264 N N . ASN B 1 396 ? -14.703 -36.781 -24.156 1 78.06 396 ASN B N 1
ATOM 7265 C CA . ASN B 1 396 ? -15.32 -37.781 -25.031 1 78.06 396 ASN B CA 1
ATOM 7266 C C . ASN B 1 396 ? -16.719 -37.375 -25.453 1 78.06 396 ASN B C 1
ATOM 7268 O O . ASN B 1 396 ? -17.453 -38.156 -26.062 1 78.06 396 ASN B O 1
ATOM 7272 N N . LYS B 1 397 ? -17.141 -36.25 -24.969 1 79.38 397 LYS B N 1
ATOM 7273 C CA . LYS B 1 397 ? -18.484 -35.812 -25.297 1 79.38 397 LYS B CA 1
ATOM 7274 C C . LYS B 1 397 ? -18.5 -34.312 -25.656 1 79.38 397 LYS B C 1
ATOM 7276 O O . LYS B 1 397 ? -17.609 -33.562 -25.25 1 79.38 397 LYS B O 1
ATOM 7281 N N . SER B 1 398 ? -19.453 -34 -26.469 1 73.31 398 SER B N 1
ATOM 7282 C CA . SER B 1 398 ? -19.641 -32.594 -26.797 1 73.31 398 SER B CA 1
ATOM 7283 C C . SER B 1 398 ? -20.188 -31.812 -25.594 1 73.31 398 SER B C 1
ATOM 7285 O O . SER B 1 398 ? -21 -32.344 -24.828 1 73.31 398 SER B O 1
ATOM 7287 N N . THR B 1 399 ? -19.656 -30.641 -25.375 1 75.44 399 THR B N 1
ATOM 7288 C CA . THR B 1 399 ? -20.125 -29.828 -24.266 1 75.44 399 THR B CA 1
ATOM 7289 C C . THR B 1 399 ? -20.5 -28.422 -24.734 1 75.44 399 THR B C 1
ATOM 7291 O O . THR B 1 399 ? -20 -27.953 -25.766 1 75.44 399 THR B O 1
ATOM 7294 N N . ASP B 1 400 ? -21.438 -27.766 -24 1 71.5 400 ASP B N 1
ATOM 7295 C CA . ASP B 1 400 ? -21.812 -26.391 -24.297 1 71.5 400 ASP B CA 1
ATOM 7296 C C . ASP B 1 400 ? -21 -25.406 -23.469 1 71.5 400 ASP B C 1
ATOM 7298 O O . ASP B 1 400 ? -21.203 -24.188 -23.547 1 71.5 400 ASP B O 1
ATOM 7302 N N . GLY B 1 401 ? -20.125 -25.906 -22.688 1 74.31 401 GLY B N 1
ATOM 7303 C CA . GLY B 1 401 ? -19.203 -25.047 -21.938 1 74.31 401 GLY B CA 1
ATOM 7304 C C . GLY B 1 401 ? -19.844 -24.422 -20.719 1 74.31 401 GLY B C 1
ATOM 7305 O O . GLY B 1 401 ? -19.25 -23.547 -20.078 1 74.31 401 GLY B O 1
ATOM 7306 N N . LYS B 1 402 ? -21.031 -24.781 -20.297 1 75 402 LYS B N 1
ATOM 7307 C CA . LYS B 1 402 ? -21.766 -24.094 -19.234 1 75 402 LYS B CA 1
ATOM 7308 C C . LYS B 1 402 ? -21.688 -24.875 -17.922 1 75 402 LYS B C 1
ATOM 7310 O O . LYS B 1 402 ? -22.109 -24.375 -16.875 1 75 402 LYS B O 1
ATOM 7315 N N . LYS B 1 403 ? -21.047 -25.953 -18 1 77.56 403 LYS B N 1
ATOM 7316 C CA . LYS B 1 403 ? -21.062 -26.812 -16.812 1 77.56 403 LYS B CA 1
ATOM 7317 C C . LYS B 1 403 ? -19.672 -26.906 -16.188 1 77.56 403 LYS B C 1
ATOM 7319 O O . LYS B 1 403 ? -19.422 -27.812 -15.383 1 77.56 403 LYS B O 1
ATOM 7324 N N . GLY B 1 404 ? -18.891 -26.062 -16.625 1 79.5 404 GLY B N 1
ATOM 7325 C CA . GLY B 1 404 ? -17.516 -26.094 -16.141 1 79.5 404 GLY B CA 1
ATOM 7326 C C . GLY B 1 404 ? -17.328 -25.281 -14.867 1 79.5 404 GLY B C 1
ATOM 7327 O O . GLY B 1 404 ? -18.219 -24.547 -14.445 1 79.5 404 GLY B O 1
ATOM 7328 N N . GLN B 1 405 ? -16.156 -25.562 -14.289 1 81.69 405 GLN B N 1
ATOM 7329 C CA . GLN B 1 405 ? -15.758 -24.797 -13.109 1 81.69 405 GLN B CA 1
ATOM 7330 C C . GLN B 1 405 ? -15.672 -23.312 -13.414 1 81.69 405 GLN B C 1
ATOM 7332 O O . GLN B 1 405 ? -15.992 -22.484 -12.562 1 81.69 405 GLN B O 1
ATOM 7337 N N . PHE B 1 406 ? -15.219 -22.969 -14.586 1 83.5 406 PHE B N 1
ATOM 7338 C CA . PHE B 1 406 ? -15.117 -21.625 -15.148 1 83.5 406 PHE B CA 1
ATOM 7339 C C . PHE B 1 406 ? -15.188 -21.672 -16.672 1 83.5 406 PHE B C 1
ATOM 7341 O O . PHE B 1 406 ? -15.07 -22.75 -17.266 1 83.5 406 PHE B O 1
ATOM 7348 N N . SER B 1 407 ? -15.367 -20.469 -17.25 1 79.38 407 SER B N 1
ATOM 7349 C CA . SER B 1 407 ? -15.383 -20.375 -18.703 1 79.38 407 SER B CA 1
ATOM 7350 C C . SER B 1 407 ? -13.969 -20.297 -19.266 1 79.38 407 SER B C 1
ATOM 7352 O O . SER B 1 407 ? -13.125 -19.562 -18.734 1 79.38 407 SER B O 1
ATOM 7354 N N . ILE B 1 408 ? -13.68 -21.078 -20.312 1 82.44 408 ILE B N 1
ATOM 7355 C CA . ILE B 1 408 ? -12.352 -21.062 -20.938 1 82.44 408 ILE B CA 1
ATOM 7356 C C . ILE B 1 408 ? -12.258 -19.922 -21.938 1 82.44 408 ILE B C 1
ATOM 7358 O O . ILE B 1 408 ? -13.273 -19.484 -22.5 1 82.44 408 ILE B O 1
ATOM 7362 N N . TYR B 1 409 ? -11.078 -19.469 -22.172 1 83.75 409 TYR B N 1
ATOM 7363 C CA . TYR B 1 409 ? -10.852 -18.359 -23.078 1 83.75 409 TYR B CA 1
ATOM 7364 C C . TYR B 1 409 ? -10.062 -18.812 -24.312 1 83.75 409 TYR B C 1
ATOM 7366 O O . TYR B 1 409 ? -10.039 -18.141 -25.328 1 83.75 409 TYR B O 1
ATOM 7374 N N . ASP B 1 410 ? -9.375 -19.938 -24.312 1 83.94 410 ASP B N 1
ATOM 7375 C CA . ASP B 1 410 ? -8.648 -20.547 -25.438 1 83.94 410 ASP B CA 1
ATOM 7376 C C . ASP B 1 410 ? -9.289 -21.875 -25.844 1 83.94 410 ASP B C 1
ATOM 7378 O O . ASP B 1 410 ? -9.188 -22.875 -25.109 1 83.94 410 ASP B O 1
ATOM 7382 N N . HIS B 1 411 ? -9.867 -21.922 -27.016 1 82.38 411 HIS B N 1
ATOM 7383 C CA . HIS B 1 411 ? -10.656 -23.078 -27.469 1 82.38 411 HIS B CA 1
ATOM 7384 C C . HIS B 1 411 ? -9.883 -23.906 -28.484 1 82.38 411 HIS B C 1
ATOM 7386 O O . HIS B 1 411 ? -10.438 -24.828 -29.078 1 82.38 411 HIS B O 1
ATOM 7392 N N . ARG B 1 412 ? -8.648 -23.656 -28.734 1 86.12 412 ARG B N 1
ATOM 7393 C CA . ARG B 1 412 ? -7.844 -24.344 -29.734 1 86.12 412 ARG B CA 1
ATOM 7394 C C . ARG B 1 412 ? -7.664 -25.812 -29.359 1 86.12 412 ARG B C 1
ATOM 7396 O O . ARG B 1 412 ? -7.613 -26.172 -28.188 1 86.12 412 ARG B O 1
ATOM 7403 N N . SER B 1 413 ? -7.453 -26.578 -30.344 1 89.88 413 SER B N 1
ATOM 7404 C CA . SER B 1 413 ? -7.125 -27.984 -30.172 1 89.88 413 SER B CA 1
ATOM 7405 C C . SER B 1 413 ? -5.672 -28.172 -29.75 1 89.88 413 SER B C 1
ATOM 7407 O O . SER B 1 413 ? -4.879 -27.234 -29.828 1 89.88 413 SER B O 1
ATOM 7409 N N . ALA B 1 414 ? -5.449 -29.438 -29.359 1 93.94 414 ALA B N 1
ATOM 7410 C CA . ALA B 1 414 ? -4.07 -29.734 -29 1 93.94 414 ALA B CA 1
ATOM 7411 C C . ALA B 1 414 ? -3.129 -29.531 -30.172 1 93.94 414 ALA B C 1
ATOM 7413 O O . ALA B 1 414 ? -2.055 -28.953 -30.031 1 93.94 414 ALA B O 1
ATOM 7414 N N . ASP B 1 415 ? -3.512 -30 -31.297 1 95.31 415 ASP B N 1
ATOM 7415 C CA . ASP B 1 415 ? -2.693 -29.875 -32.5 1 95.31 415 ASP B CA 1
ATOM 7416 C C . ASP B 1 415 ? -2.461 -28.406 -32.875 1 95.31 415 ASP B C 1
ATOM 7418 O O . ASP B 1 415 ? -1.352 -28.016 -33.25 1 95.31 415 ASP B O 1
ATOM 7422 N N . GLU B 1 416 ? -3.447 -27.609 -32.75 1 94.94 416 GLU B N 1
ATOM 7423 C CA . GLU B 1 416 ? -3.33 -26.188 -33.031 1 94.94 416 GLU B CA 1
ATOM 7424 C C . GLU B 1 416 ? -2.375 -25.5 -32.062 1 94.94 416 GLU B C 1
ATOM 7426 O O . GLU B 1 416 ? -1.56 -24.672 -32.469 1 94.94 416 GLU B O 1
ATOM 7431 N N . VAL B 1 417 ? -2.525 -25.828 -30.797 1 96.12 417 VAL B N 1
ATOM 7432 C CA . VAL B 1 417 ? -1.661 -25.234 -29.781 1 96.12 417 VAL B CA 1
ATOM 7433 C C . VAL B 1 417 ? -0.207 -25.609 -30.047 1 96.12 417 VAL B C 1
ATOM 7435 O O . VAL B 1 417 ? 0.681 -24.766 -30.016 1 96.12 417 VAL B O 1
ATOM 7438 N N . VAL B 1 418 ? 0.024 -26.859 -30.359 1 97.44 418 VAL B N 1
ATOM 7439 C CA . VAL B 1 418 ? 1.365 -27.359 -30.641 1 97.44 418 VAL B CA 1
ATOM 7440 C C . VAL B 1 418 ? 1.942 -26.656 -31.859 1 97.44 418 VAL B C 1
ATOM 7442 O O . VAL B 1 418 ? 3.088 -26.203 -31.844 1 97.44 418 VAL B O 1
ATOM 7445 N N . ARG B 1 419 ? 1.138 -26.562 -32.906 1 97.31 419 ARG B N 1
ATOM 7446 C CA . ARG B 1 419 ? 1.562 -25.922 -34.125 1 97.31 419 ARG B CA 1
ATOM 7447 C C . ARG B 1 419 ? 1.891 -24.453 -33.906 1 97.31 419 ARG B C 1
ATOM 7449 O O . ARG B 1 419 ? 2.916 -23.969 -34.375 1 97.31 419 ARG B O 1
ATOM 7456 N N . ASP B 1 420 ? 1.05 -23.781 -33.188 1 96.69 420 ASP B N 1
ATOM 7457 C CA . ASP B 1 420 ? 1.243 -22.359 -32.938 1 96.69 420 ASP B CA 1
ATOM 7458 C C . ASP B 1 420 ? 2.51 -22.109 -32.125 1 96.69 420 ASP B C 1
ATOM 7460 O O . ASP B 1 420 ? 3.242 -21.156 -32.375 1 96.69 420 ASP B O 1
ATOM 7464 N N . LEU B 1 421 ? 2.701 -22.953 -31.141 1 97.81 421 LEU B N 1
ATOM 7465 C CA . LEU B 1 421 ? 3.92 -22.844 -30.344 1 97.81 421 LEU B CA 1
ATOM 7466 C C . LEU B 1 421 ? 5.156 -22.969 -31.219 1 97.81 421 LEU B C 1
ATOM 7468 O O . LEU B 1 421 ? 6.094 -22.172 -31.109 1 97.81 421 LEU B O 1
ATOM 7472 N N . MET B 1 422 ? 5.141 -23.922 -32.094 1 98 422 MET B N 1
ATOM 7473 C CA . MET B 1 422 ? 6.297 -24.188 -32.938 1 98 422 MET B CA 1
ATOM 7474 C C . MET B 1 422 ? 6.512 -23.047 -33.938 1 98 422 MET B C 1
ATOM 7476 O O . MET B 1 422 ? 7.652 -22.656 -34.219 1 98 422 MET B O 1
ATOM 7480 N N . LYS B 1 423 ? 5.469 -22.516 -34.438 1 97.06 423 LYS B N 1
ATOM 7481 C CA . LYS B 1 423 ? 5.57 -21.375 -35.344 1 97.06 423 LYS B CA 1
ATOM 7482 C C . LYS B 1 423 ? 6.207 -20.172 -34.656 1 97.06 423 LYS B C 1
ATOM 7484 O O . LYS B 1 423 ? 6.902 -19.375 -35.281 1 97.06 423 LYS B O 1
ATOM 7489 N N . ASP B 1 424 ? 5.93 -20.141 -33.375 1 96.44 424 ASP B N 1
ATOM 7490 C CA . ASP B 1 424 ? 6.473 -19.031 -32.625 1 96.44 424 ASP B CA 1
ATOM 7491 C C . ASP B 1 424 ? 7.879 -19.344 -32.094 1 96.44 424 ASP B C 1
ATOM 7493 O O . ASP B 1 424 ? 8.453 -18.578 -31.344 1 96.44 424 ASP B O 1
ATOM 7497 N N . GLY B 1 425 ? 8.414 -20.453 -32.438 1 95.69 425 GLY B N 1
ATOM 7498 C CA . GLY B 1 425 ? 9.797 -20.781 -32.125 1 95.69 425 GLY B CA 1
ATOM 7499 C C . GLY B 1 425 ? 9.945 -21.562 -30.844 1 95.69 425 GLY B C 1
ATOM 7500 O O . GLY B 1 425 ? 11.062 -21.734 -30.328 1 95.69 425 GLY B O 1
ATOM 7501 N N . TYR B 1 426 ? 8.891 -22.062 -30.312 1 97.69 426 TYR B N 1
ATOM 7502 C CA . TYR B 1 426 ? 8.953 -22.828 -29.062 1 97.69 426 TYR B CA 1
ATOM 7503 C C . TYR B 1 426 ? 8.953 -24.312 -29.344 1 97.69 426 TYR B C 1
ATOM 7505 O O . TYR B 1 426 ? 8.492 -24.766 -30.406 1 97.69 426 TYR B O 1
ATOM 7513 N N . VAL B 1 427 ? 9.516 -25.062 -28.438 1 97.5 427 VAL B N 1
ATOM 7514 C CA . VAL B 1 427 ? 9.531 -26.516 -28.516 1 97.5 427 VAL B CA 1
ATOM 7515 C C . VAL B 1 427 ? 8.562 -27.109 -27.5 1 97.5 427 VAL B C 1
ATOM 7517 O O . VAL B 1 427 ? 8.883 -27.203 -26.312 1 97.5 427 VAL B O 1
ATOM 7520 N N . PRO B 1 428 ? 7.375 -27.547 -27.953 1 97.94 428 PRO B N 1
ATOM 7521 C CA . PRO B 1 428 ? 6.461 -28.219 -27.031 1 97.94 428 PRO B CA 1
ATOM 7522 C C . PRO B 1 428 ? 7.07 -29.469 -26.406 1 97.94 428 PRO B C 1
ATOM 7524 O O . PRO B 1 428 ? 7.777 -30.219 -27.078 1 97.94 428 PRO B O 1
ATOM 7527 N N . SER B 1 429 ? 6.812 -29.672 -25.172 1 97.19 429 SER B N 1
ATOM 7528 C CA . SER B 1 429 ? 7.422 -30.781 -24.453 1 97.19 429 SER B CA 1
ATOM 7529 C C . SER B 1 429 ? 6.41 -31.484 -23.562 1 97.19 429 SER B C 1
ATOM 7531 O O . SER B 1 429 ? 5.578 -30.828 -22.922 1 97.19 429 SER B O 1
ATOM 7533 N N . TRP B 1 430 ? 6.434 -32.781 -23.516 1 96.5 430 TRP B N 1
ATOM 7534 C CA . TRP B 1 430 ? 5.684 -33.625 -22.578 1 96.5 430 TRP B CA 1
ATOM 7535 C C . TRP B 1 430 ? 6.625 -34.438 -21.703 1 96.5 430 TRP B C 1
ATOM 7537 O O . TRP B 1 430 ? 6.227 -35.469 -21.156 1 96.5 430 TRP B O 1
ATOM 7547 N N . CYS B 1 431 ? 7.852 -34 -21.625 1 92.31 431 CYS B N 1
ATOM 7548 C CA . CYS B 1 431 ? 8.898 -34.781 -20.953 1 92.31 431 CYS B CA 1
ATOM 7549 C C . CYS B 1 431 ? 8.578 -34.969 -19.484 1 92.31 431 CYS B C 1
ATOM 7551 O O . CYS B 1 431 ? 8.078 -34.062 -18.812 1 92.31 431 CYS B O 1
ATOM 7553 N N . THR B 1 432 ? 8.867 -36.156 -18.984 1 90.81 432 THR B N 1
ATOM 7554 C CA . THR B 1 432 ? 8.703 -36.5 -17.578 1 90.81 432 THR B CA 1
ATOM 7555 C C . THR B 1 432 ? 9.961 -37.188 -17.047 1 90.81 432 THR B C 1
ATOM 7557 O O . THR B 1 432 ? 9.898 -37.938 -16.094 1 90.81 432 THR B O 1
ATOM 7560 N N . ALA B 1 433 ? 11.055 -36.938 -17.656 1 88.31 433 ALA B N 1
ATOM 7561 C CA . ALA B 1 433 ? 12.305 -37.625 -17.375 1 88.31 433 ALA B CA 1
ATOM 7562 C C . ALA B 1 433 ? 12.75 -37.406 -15.93 1 88.31 433 ALA B C 1
ATOM 7564 O O . ALA B 1 433 ? 13.148 -38.344 -15.242 1 88.31 433 ALA B O 1
ATOM 7565 N N . CYS B 1 434 ? 12.695 -36.219 -15.523 1 84.44 434 CYS B N 1
ATOM 7566 C CA . CYS B 1 434 ? 13.188 -35.906 -14.188 1 84.44 434 CYS B CA 1
ATOM 7567 C C . CYS B 1 434 ? 12.43 -36.688 -13.125 1 84.44 434 CYS B C 1
ATOM 7569 O O . CYS B 1 434 ? 13.031 -37.219 -12.188 1 84.44 434 CYS B O 1
ATOM 7571 N N . TYR B 1 435 ? 11.18 -36.719 -13.305 1 82.06 435 TYR B N 1
ATOM 7572 C CA . TYR B 1 435 ? 10.352 -37.469 -12.375 1 82.06 435 TYR B CA 1
ATOM 7573 C C . TYR B 1 435 ? 10.727 -38.969 -12.375 1 82.06 435 TYR B C 1
ATOM 7575 O O . TYR B 1 435 ? 10.883 -39.562 -11.32 1 82.06 435 TYR B O 1
ATOM 7583 N N . ARG B 1 436 ? 10.945 -39.438 -13.445 1 84.31 436 ARG B N 1
ATOM 7584 C CA . ARG B 1 436 ? 11.211 -40.875 -13.617 1 84.31 436 ARG B CA 1
ATOM 7585 C C . ARG B 1 436 ? 12.617 -41.219 -13.133 1 84.31 436 ARG B C 1
ATOM 7587 O O . ARG B 1 436 ? 12.867 -42.375 -12.734 1 84.31 436 ARG B O 1
ATOM 7594 N N . LEU B 1 437 ? 13.477 -40.25 -13.148 1 86.12 437 LEU B N 1
ATOM 7595 C CA . LEU B 1 437 ? 14.859 -40.469 -12.75 1 86.12 437 LEU B CA 1
ATOM 7596 C C . LEU B 1 437 ? 15.078 -40.062 -11.297 1 86.12 437 LEU B C 1
ATOM 7598 O O . LEU B 1 437 ? 16.203 -40.062 -10.805 1 86.12 437 LEU B O 1
ATOM 7602 N N . GLY B 1 438 ? 14 -39.562 -10.688 1 80.69 438 GLY B N 1
ATOM 7603 C CA . GLY B 1 438 ? 14.086 -39.188 -9.281 1 80.69 438 GLY B CA 1
ATOM 7604 C C . GLY B 1 438 ? 14.664 -37.812 -9.07 1 80.69 438 GLY B C 1
ATOM 7605 O O . GLY B 1 438 ? 15.125 -37.5 -7.98 1 80.69 438 GLY B O 1
ATOM 7606 N N . ARG B 1 439 ? 14.727 -37.031 -10.117 1 79.12 439 ARG B N 1
ATOM 7607 C CA . ARG B 1 439 ? 15.18 -35.625 -10.008 1 79.12 439 ARG B CA 1
ATOM 7608 C C . ARG B 1 439 ? 14.023 -34.719 -9.648 1 79.12 439 ARG B C 1
ATOM 7610 O O . ARG B 1 439 ? 13.562 -33.938 -10.492 1 79.12 439 ARG B O 1
ATOM 7617 N N . THR B 1 440 ? 13.594 -34.75 -8.414 1 80.81 440 THR B N 1
ATOM 7618 C CA . THR B 1 440 ? 12.469 -33.969 -7.918 1 80.81 440 THR B CA 1
ATOM 7619 C C . THR B 1 440 ? 12.844 -33.219 -6.637 1 80.81 440 THR B C 1
ATOM 7621 O O . THR B 1 440 ? 13.906 -33.469 -6.055 1 80.81 440 THR B O 1
ATOM 7624 N N . GLY B 1 441 ? 12.094 -32.219 -6.352 1 75.12 441 GLY B N 1
ATOM 7625 C CA . GLY B 1 441 ? 12.328 -31.484 -5.109 1 75.12 441 GLY B CA 1
ATOM 7626 C C . GLY B 1 441 ? 13.719 -30.906 -5.016 1 75.12 441 GLY B C 1
ATOM 7627 O O . GLY B 1 441 ? 14.164 -30.203 -5.926 1 75.12 441 GLY B O 1
ATOM 7628 N N . GLU B 1 442 ? 14.352 -31.281 -3.998 1 75.56 442 GLU B N 1
ATOM 7629 C CA . GLU B 1 442 ? 15.688 -30.75 -3.725 1 75.56 442 GLU B CA 1
ATOM 7630 C C . GLU B 1 442 ? 16.688 -31.25 -4.754 1 75.56 442 GLU B C 1
ATOM 7632 O O . GLU B 1 442 ? 17.594 -30.5 -5.148 1 75.56 442 GLU B O 1
ATOM 7637 N N . ALA B 1 443 ? 16.5 -32.469 -5.195 1 74.75 443 ALA B N 1
ATOM 7638 C CA . ALA B 1 443 ? 17.406 -33.031 -6.188 1 74.75 443 ALA B CA 1
ATOM 7639 C C . ALA B 1 443 ? 17.312 -32.312 -7.52 1 74.75 443 ALA B C 1
ATOM 7641 O O . ALA B 1 443 ? 18.312 -32.094 -8.195 1 74.75 443 ALA B O 1
ATOM 7642 N N . PHE B 1 444 ? 16.219 -31.953 -7.855 1 75.31 444 PHE B N 1
ATOM 7643 C CA . PHE B 1 444 ? 16 -31.172 -9.07 1 75.31 444 PHE B CA 1
ATOM 7644 C C . PHE B 1 444 ? 16.688 -29.812 -8.961 1 75.31 444 PHE B C 1
ATOM 7646 O O . PHE B 1 444 ? 17.359 -29.375 -9.906 1 75.31 444 PHE B O 1
ATOM 7653 N N . MET B 1 445 ? 16.484 -29.266 -7.824 1 72.69 445 MET B N 1
ATOM 7654 C CA . MET B 1 445 ? 17.016 -27.906 -7.637 1 72.69 445 MET B CA 1
ATOM 7655 C C . MET B 1 445 ? 18.531 -27.906 -7.684 1 72.69 445 MET B C 1
ATOM 7657 O O . MET B 1 445 ? 19.141 -27.016 -8.266 1 72.69 445 MET B O 1
ATOM 7661 N N . LYS B 1 446 ? 19.078 -28.875 -7.098 1 71.75 446 LYS B N 1
ATOM 7662 C CA . LYS B 1 446 ? 20.531 -29.016 -7.168 1 71.75 446 LYS B CA 1
ATOM 7663 C C . LYS B 1 446 ? 21 -29.188 -8.609 1 71.75 446 LYS B C 1
ATOM 7665 O O . LYS B 1 446 ? 22 -28.578 -9.016 1 71.75 446 LYS B O 1
ATOM 7670 N N . TRP B 1 447 ? 20.266 -29.953 -9.305 1 74.69 447 TRP B N 1
ATOM 7671 C CA . TRP B 1 447 ? 20.562 -30.203 -10.711 1 74.69 447 TRP B CA 1
ATOM 7672 C C . TRP B 1 447 ? 20.328 -28.938 -11.547 1 74.69 447 TRP B C 1
ATOM 7674 O O . TRP B 1 447 ? 21.156 -28.594 -12.391 1 74.69 447 TRP B O 1
ATOM 7684 N N . ALA B 1 448 ? 19.281 -28.266 -11.32 1 72.44 448 ALA B N 1
ATOM 7685 C CA . ALA B 1 448 ? 18.953 -27.047 -12.047 1 72.44 448 ALA B CA 1
ATOM 7686 C C . ALA B 1 448 ? 20.016 -25.969 -11.852 1 72.44 448 ALA B C 1
ATOM 7688 O O . ALA B 1 448 ? 20.391 -25.281 -12.805 1 72.44 448 ALA B O 1
ATOM 7689 N N . LYS B 1 449 ? 20.484 -25.875 -10.703 1 69.81 449 LYS B N 1
ATOM 7690 C CA . LYS B 1 449 ? 21.469 -24.859 -10.336 1 69.81 449 LYS B CA 1
ATOM 7691 C C . LYS B 1 449 ? 22.828 -25.156 -10.977 1 69.81 449 LYS B C 1
ATOM 7693 O O . LYS B 1 449 ? 23.656 -24.25 -11.094 1 69.81 449 LYS B O 1
ATOM 7698 N N . SER B 1 450 ? 22.969 -26.344 -11.406 1 67.69 450 SER B N 1
ATOM 7699 C CA . SER B 1 450 ? 24.234 -26.703 -12.031 1 67.69 450 SER B CA 1
ATOM 7700 C C . SER B 1 450 ? 24.344 -26.156 -13.445 1 67.69 450 SER B C 1
ATOM 7702 O O . SER B 1 450 ? 25.422 -26.109 -14.031 1 67.69 450 SER B O 1
ATOM 7704 N N . GLY B 1 451 ? 23.234 -25.734 -13.977 1 68.25 451 GLY B N 1
ATOM 7705 C CA . GLY B 1 451 ? 23.219 -25.156 -15.312 1 68.25 451 GLY B CA 1
ATOM 7706 C C . GLY B 1 451 ? 23.031 -26.188 -16.406 1 68.25 451 GLY B C 1
ATOM 7707 O O . GLY B 1 451 ? 23.109 -25.875 -17.594 1 68.25 451 GLY B O 1
ATOM 7708 N N . GLU B 1 452 ? 22.781 -27.406 -16.016 1 69 452 GLU B N 1
ATOM 7709 C CA . GLU B 1 452 ? 22.719 -28.5 -16.969 1 69 452 GLU B CA 1
ATOM 7710 C C . GLU B 1 452 ? 21.297 -28.703 -17.484 1 69 452 GLU B C 1
ATOM 7712 O O . GLU B 1 452 ? 21.062 -29.578 -18.328 1 69 452 GLU B O 1
ATOM 7717 N N . ILE B 1 453 ? 20.422 -27.938 -17.094 1 74.5 453 ILE B N 1
ATOM 7718 C CA . ILE B 1 453 ? 19.016 -28.125 -17.391 1 74.5 453 ILE B CA 1
ATOM 7719 C C . ILE B 1 453 ? 18.797 -28.125 -18.906 1 74.5 453 ILE B C 1
ATOM 7721 O O . ILE B 1 453 ? 18.172 -29.047 -19.453 1 74.5 453 ILE B O 1
ATOM 7725 N N . HIS B 1 454 ? 19.516 -27.25 -19.578 1 77.38 454 HIS B N 1
ATOM 7726 C CA . HIS B 1 454 ? 19.281 -27.094 -21 1 77.38 454 HIS B CA 1
ATOM 7727 C C . HIS B 1 454 ? 19.797 -28.297 -21.781 1 77.38 454 HIS B C 1
ATOM 7729 O O . HIS B 1 454 ? 19.219 -28.656 -22.812 1 77.38 454 HIS B O 1
ATOM 7735 N N . ASN B 1 455 ? 20.781 -28.922 -21.203 1 78.88 455 ASN B N 1
ATOM 7736 C CA . ASN B 1 455 ? 21.438 -30.016 -21.922 1 78.88 455 ASN B CA 1
ATOM 7737 C C . ASN B 1 455 ? 20.625 -31.297 -21.859 1 78.88 455 ASN B C 1
ATOM 7739 O O . ASN B 1 455 ? 20.844 -32.219 -22.656 1 78.88 455 ASN B O 1
ATOM 7743 N N . ASN B 1 456 ? 19.766 -31.344 -20.984 1 86.31 456 ASN B N 1
ATOM 7744 C CA . ASN B 1 456 ? 18.922 -32.531 -20.891 1 86.31 456 ASN B CA 1
ATOM 7745 C C . ASN B 1 456 ? 17.484 -32.219 -21.266 1 86.31 456 ASN B C 1
ATOM 7747 O O . ASN B 1 456 ? 16.859 -32.969 -22.016 1 86.31 456 ASN B O 1
ATOM 7751 N N . CYS B 1 457 ? 17.031 -31.109 -20.797 1 89.94 457 CYS B N 1
ATOM 7752 C CA . CYS B 1 457 ? 15.617 -30.797 -20.969 1 89.94 457 CYS B CA 1
ATOM 7753 C C . CYS B 1 457 ? 15.297 -30.484 -22.438 1 89.94 457 CYS B C 1
ATOM 7755 O O . CYS B 1 457 ? 14.242 -30.859 -22.938 1 89.94 457 CYS B O 1
ATOM 7757 N N . HIS B 1 458 ? 16.25 -29.828 -23.141 1 91.88 458 HIS B N 1
ATOM 7758 C CA . HIS B 1 458 ? 16.016 -29.422 -24.516 1 91.88 458 HIS B CA 1
ATOM 7759 C C . HIS B 1 458 ? 15.945 -30.625 -25.438 1 91.88 458 HIS B C 1
ATOM 7761 O O . HIS B 1 458 ? 14.977 -30.797 -26.188 1 91.88 458 HIS B O 1
ATOM 7767 N N . PRO B 1 459 ? 16.938 -31.547 -25.344 1 94.56 459 PRO B N 1
ATOM 7768 C CA . PRO B 1 459 ? 16.812 -32.75 -26.156 1 94.56 459 PRO B CA 1
ATOM 7769 C C . PRO B 1 459 ? 15.594 -33.594 -25.797 1 94.56 459 PRO B C 1
ATOM 7771 O O . PRO B 1 459 ? 14.922 -34.125 -26.688 1 94.56 459 PRO B O 1
ATOM 7774 N N . ASN B 1 460 ? 15.344 -33.719 -24.547 1 95 460 ASN B N 1
ATOM 7775 C CA . ASN B 1 460 ? 14.188 -34.5 -24.125 1 95 460 ASN B CA 1
ATOM 7776 C C . ASN B 1 460 ? 12.891 -33.906 -24.688 1 95 460 ASN B C 1
ATOM 7778 O O . ASN B 1 460 ? 11.977 -34.688 -25.031 1 95 460 ASN B O 1
ATOM 7782 N N . ALA B 1 461 ? 12.828 -32.625 -24.766 1 96.5 461 ALA B N 1
ATOM 7783 C CA . ALA B 1 461 ? 11.664 -31.984 -25.359 1 96.5 461 ALA B CA 1
ATOM 7784 C C . ALA B 1 461 ? 11.508 -32.375 -26.828 1 96.5 461 ALA B C 1
ATOM 7786 O O . ALA B 1 461 ? 10.398 -32.656 -27.297 1 96.5 461 ALA B O 1
ATOM 7787 N N . MET B 1 462 ? 12.594 -32.438 -27.5 1 97.06 462 MET B N 1
ATOM 7788 C CA . MET B 1 462 ? 12.562 -32.812 -28.922 1 97.06 462 MET B CA 1
ATOM 7789 C C . MET B 1 462 ? 12.141 -34.281 -29.094 1 97.06 462 MET B C 1
ATOM 7791 O O . MET B 1 462 ? 11.469 -34.625 -30.062 1 97.06 462 MET B O 1
ATOM 7795 N N . PHE B 1 463 ? 12.508 -35.125 -28.141 1 97.44 463 PHE B N 1
ATOM 7796 C CA . PHE B 1 463 ? 12.125 -36.531 -28.219 1 97.44 463 PHE B CA 1
ATOM 7797 C C . PHE B 1 463 ? 10.617 -36.688 -28.109 1 97.44 463 PHE B C 1
ATOM 7799 O O . PHE B 1 463 ? 9.992 -37.375 -28.906 1 97.44 463 PHE B O 1
ATOM 7806 N N . THR B 1 464 ? 10.062 -36 -27.141 1 96.88 464 THR B N 1
ATOM 7807 C CA . THR B 1 464 ? 8.617 -36.125 -26.953 1 96.88 464 THR B CA 1
ATOM 7808 C C . THR B 1 464 ? 7.875 -35.438 -28.094 1 96.88 464 THR B C 1
ATOM 7810 O O . THR B 1 464 ? 6.797 -35.875 -28.5 1 96.88 464 THR B O 1
ATOM 7813 N N . LEU B 1 465 ? 8.438 -34.344 -28.609 1 97.88 465 LEU B N 1
ATOM 7814 C CA . LEU B 1 465 ? 7.855 -33.719 -29.781 1 97.88 465 LEU B CA 1
ATOM 7815 C C . LEU B 1 465 ? 7.887 -34.625 -30.984 1 97.88 465 LEU B C 1
ATOM 7817 O O . LEU B 1 465 ? 6.906 -34.75 -31.719 1 97.88 465 LEU B O 1
ATOM 7821 N N . ALA B 1 466 ? 9.008 -35.344 -31.172 1 97.94 466 ALA B N 1
ATOM 7822 C CA . ALA B 1 466 ? 9.133 -36.281 -32.281 1 97.94 466 ALA B CA 1
ATOM 7823 C C . ALA B 1 466 ? 8.078 -37.375 -32.156 1 97.94 466 ALA B C 1
ATOM 7825 O O . ALA B 1 466 ? 7.473 -37.781 -33.156 1 97.94 466 ALA B O 1
ATOM 7826 N N . GLU B 1 467 ? 7.891 -37.875 -30.984 1 96.94 467 GLU B N 1
ATOM 7827 C CA . GLU B 1 467 ? 6.832 -38.875 -30.766 1 96.94 467 GLU B CA 1
ATOM 7828 C C . GLU B 1 467 ? 5.473 -38.312 -31.188 1 96.94 467 GLU B C 1
ATOM 7830 O O . GLU B 1 467 ? 4.695 -39 -31.859 1 96.94 467 GLU B O 1
ATOM 7835 N N . TYR B 1 468 ? 5.219 -37.094 -30.766 1 97.5 468 TYR B N 1
ATOM 7836 C CA . TYR B 1 468 ? 3.949 -36.469 -31.094 1 97.5 468 TYR B CA 1
ATOM 7837 C C . TYR B 1 468 ? 3.783 -36.312 -32.594 1 97.5 468 TYR B C 1
ATOM 7839 O O . TYR B 1 468 ? 2.707 -36.562 -33.156 1 97.5 468 TYR B O 1
ATOM 7847 N N . LEU B 1 469 ? 4.828 -35.875 -33.281 1 97.88 469 LEU B N 1
ATOM 7848 C CA . LEU B 1 469 ? 4.789 -35.625 -34.719 1 97.88 469 LEU B CA 1
ATOM 7849 C C . LEU B 1 469 ? 4.504 -36.906 -35.5 1 97.88 469 LEU B C 1
ATOM 7851 O O . LEU B 1 469 ? 3.764 -36.906 -36.5 1 97.88 469 LEU B O 1
ATOM 7855 N N . ILE B 1 470 ? 5.039 -38 -35.031 1 97.5 470 ILE B N 1
ATOM 7856 C CA . ILE B 1 470 ? 4.91 -39.281 -35.719 1 97.5 470 ILE B CA 1
ATOM 7857 C C . ILE B 1 470 ? 3.543 -39.906 -35.438 1 97.5 470 ILE B C 1
ATOM 7859 O O . ILE B 1 470 ? 2.873 -40.406 -36.344 1 97.5 470 ILE B O 1
ATOM 7863 N N . ASP B 1 471 ? 3.145 -39.75 -34.219 1 96.69 471 ASP B N 1
ATOM 7864 C CA . ASP B 1 471 ? 2.049 -40.594 -33.781 1 96.69 471 ASP B CA 1
ATOM 7865 C C . ASP B 1 471 ? 0.724 -39.844 -33.781 1 96.69 471 ASP B C 1
ATOM 7867 O O . ASP B 1 471 ? -0.344 -40.469 -33.875 1 96.69 471 ASP B O 1
ATOM 7871 N N . TYR B 1 472 ? 0.745 -38.469 -33.75 1 95.88 472 TYR B N 1
ATOM 7872 C CA . TYR B 1 472 ? -0.515 -37.781 -33.438 1 95.88 472 TYR B CA 1
ATOM 7873 C C . TYR B 1 472 ? -0.719 -36.562 -34.312 1 95.88 472 TYR B C 1
ATOM 7875 O O . TYR B 1 472 ? -1.854 -36.156 -34.562 1 95.88 472 TYR B O 1
ATOM 7883 N N . ALA B 1 473 ? 0.275 -35.969 -34.844 1 96.94 473 ALA B N 1
ATOM 7884 C CA . ALA B 1 473 ? 0.223 -34.625 -35.469 1 96.94 473 ALA B CA 1
ATOM 7885 C C . ALA B 1 473 ? -0.436 -34.688 -36.844 1 96.94 473 ALA B C 1
ATOM 7887 O O . ALA B 1 473 ? -0.334 -35.688 -37.531 1 96.94 473 ALA B O 1
ATOM 7888 N N . SER B 1 474 ? -1.118 -33.594 -37.156 1 96.75 474 SER B N 1
ATOM 7889 C CA . SER B 1 474 ? -1.546 -33.438 -38.562 1 96.75 474 SER B CA 1
ATOM 7890 C C . SER B 1 474 ? -0.348 -33.281 -39.5 1 96.75 474 SER B C 1
ATOM 7892 O O . SER B 1 474 ? 0.771 -33.031 -39.031 1 96.75 474 SER B O 1
ATOM 7894 N N . GLU B 1 475 ? -0.648 -33.438 -40.75 1 97.38 475 GLU B N 1
ATOM 7895 C CA . GLU B 1 475 ? 0.428 -33.344 -41.75 1 97.38 475 GLU B CA 1
ATOM 7896 C C . GLU B 1 475 ? 1.107 -31.984 -41.719 1 97.38 475 GLU B C 1
ATOM 7898 O O . GLU B 1 475 ? 2.33 -31.891 -41.812 1 97.38 475 GLU B O 1
ATOM 7903 N N . GLU B 1 476 ? 0.313 -31 -41.562 1 97.25 476 GLU B N 1
ATOM 7904 C CA . GLU B 1 476 ? 0.865 -29.656 -41.5 1 97.25 476 GLU B CA 1
ATOM 7905 C C . GLU B 1 476 ? 1.747 -29.484 -40.25 1 97.25 476 GLU B C 1
ATOM 7907 O O . GLU B 1 476 ? 2.842 -28.922 -40.344 1 97.25 476 GLU B O 1
ATOM 7912 N N . THR B 1 477 ? 1.283 -29.953 -39.156 1 97.81 477 THR B N 1
ATOM 7913 C CA . THR B 1 477 ? 2.016 -29.859 -37.906 1 97.81 477 THR B CA 1
ATOM 7914 C C . THR B 1 477 ? 3.307 -30.672 -37.969 1 97.81 477 THR B C 1
ATOM 7916 O O . THR B 1 477 ? 4.344 -30.234 -37.469 1 97.81 477 THR B O 1
ATOM 7919 N N . LYS B 1 478 ? 3.295 -31.797 -38.625 1 97.94 478 LYS B N 1
ATOM 7920 C CA . LYS B 1 478 ? 4.465 -32.656 -38.812 1 97.94 478 LYS B CA 1
ATOM 7921 C C . LYS B 1 478 ? 5.574 -31.922 -39.562 1 97.94 478 LYS B C 1
ATOM 7923 O O . LYS B 1 478 ? 6.742 -31.969 -39.156 1 97.94 478 LYS B O 1
ATOM 7928 N N . LYS B 1 479 ? 5.16 -31.266 -40.594 1 97.94 479 LYS B N 1
ATOM 7929 C CA . LYS B 1 479 ? 6.137 -30.547 -41.438 1 97.94 479 LYS B CA 1
ATOM 7930 C C . LYS B 1 479 ? 6.836 -29.453 -40.625 1 97.94 479 LYS B C 1
ATOM 7932 O O . LYS B 1 479 ? 8.07 -29.375 -40.594 1 97.94 479 LYS B O 1
ATOM 7937 N N . ILE B 1 480 ? 6.074 -28.703 -39.938 1 97.94 480 ILE B N 1
ATOM 7938 C CA . ILE B 1 480 ? 6.598 -27.594 -39.156 1 97.94 480 ILE B CA 1
ATOM 7939 C C . ILE B 1 480 ? 7.473 -28.141 -38.031 1 97.94 480 ILE B C 1
ATOM 7941 O O . ILE B 1 480 ? 8.539 -27.578 -37.719 1 97.94 480 ILE B O 1
ATOM 7945 N N . GLY B 1 481 ? 7.023 -29.219 -37.438 1 98.5 481 GLY B N 1
ATOM 7946 C CA . GLY B 1 481 ? 7.715 -29.797 -36.281 1 98.5 481 GLY B CA 1
ATOM 7947 C C . GLY B 1 481 ? 9.078 -30.359 -36.656 1 98.5 481 GLY B C 1
ATOM 7948 O O . GLY B 1 481 ? 10.055 -30.156 -35.906 1 98.5 481 GLY B O 1
ATOM 7949 N N . TRP B 1 482 ? 9.148 -31.109 -37.719 1 98.12 482 TRP B N 1
ATOM 7950 C CA . TRP B 1 482 ? 10.422 -31.703 -38.125 1 98.12 482 TRP B CA 1
ATOM 7951 C C . TRP B 1 482 ? 11.414 -30.641 -38.562 1 98.12 482 TRP B C 1
ATOM 7953 O O . TRP B 1 482 ? 12.617 -30.766 -38.344 1 98.12 482 TRP B O 1
ATOM 7963 N N . GLU B 1 483 ? 10.906 -29.578 -39.188 1 98 483 GLU B N 1
ATOM 7964 C CA . GLU B 1 483 ? 11.773 -28.438 -39.531 1 98 483 GLU B CA 1
ATOM 7965 C C . GLU B 1 483 ? 12.336 -27.797 -38.25 1 98 483 GLU B C 1
ATOM 7967 O O . GLU B 1 483 ? 13.516 -27.438 -38.219 1 98 483 GLU B O 1
ATOM 7972 N N . LEU B 1 484 ? 11.492 -27.641 -37.281 1 98.12 484 LEU B N 1
ATOM 7973 C CA . LEU B 1 484 ? 11.922 -27.062 -36.031 1 98.12 484 LEU B CA 1
ATOM 7974 C C . LEU B 1 484 ? 12.969 -27.938 -35.344 1 98.12 484 LEU B C 1
ATOM 7976 O O . LEU B 1 484 ? 13.984 -27.438 -34.844 1 98.12 484 LEU B O 1
ATOM 7980 N N . ILE B 1 485 ? 12.711 -29.25 -35.25 1 97.94 485 ILE B N 1
ATOM 7981 C CA . ILE B 1 485 ? 13.633 -30.172 -34.625 1 97.94 485 ILE B CA 1
ATOM 7982 C C . ILE B 1 485 ? 15 -30.109 -35.281 1 97.94 485 ILE B C 1
ATOM 7984 O O . ILE B 1 485 ? 16.031 -30.094 -34.625 1 97.94 485 ILE B O 1
ATOM 7988 N N . ALA B 1 486 ? 15 -30.031 -36.594 1 97.12 486 ALA B N 1
ATOM 7989 C CA . ALA B 1 486 ? 16.25 -29.938 -37.344 1 97.12 486 ALA B CA 1
ATOM 7990 C C . ALA B 1 486 ? 17.031 -28.688 -36.969 1 97.12 486 ALA B C 1
ATOM 7992 O O . ALA B 1 486 ? 18.266 -28.734 -36.812 1 97.12 486 ALA B O 1
ATOM 7993 N N . LYS B 1 487 ? 16.375 -27.672 -36.812 1 96.81 487 LYS B N 1
ATOM 7994 C CA . LYS B 1 487 ? 17 -26.406 -36.406 1 96.81 487 LYS B CA 1
ATOM 7995 C C . LYS B 1 487 ? 17.484 -26.453 -34.969 1 96.81 487 LYS B C 1
ATOM 7997 O O . LYS B 1 487 ? 18.594 -26.016 -34.656 1 96.81 487 LYS B O 1
ATOM 8002 N N . GLU B 1 488 ? 16.641 -26.984 -34.062 1 96.12 488 GLU B N 1
ATOM 8003 C CA . GLU B 1 488 ? 16.891 -26.984 -32.625 1 96.12 488 GLU B CA 1
ATOM 8004 C C . GLU B 1 488 ? 18.062 -27.906 -32.281 1 96.12 488 GLU B C 1
ATOM 8006 O O . GLU B 1 488 ? 18.812 -27.641 -31.344 1 96.12 488 GLU B O 1
ATOM 8011 N N . VAL B 1 489 ? 18.219 -28.969 -33 1 95.56 489 VAL B N 1
ATOM 8012 C CA . VAL B 1 489 ? 19.328 -29.891 -32.781 1 95.56 489 VAL B CA 1
ATOM 8013 C C . VAL B 1 489 ? 20.656 -29.156 -32.969 1 95.56 489 VAL B C 1
ATOM 8015 O O . VAL B 1 489 ? 21.625 -29.422 -32.25 1 95.56 489 VAL B O 1
ATOM 8018 N N . GLN B 1 490 ? 20.656 -28.188 -33.844 1 93.56 490 GLN B N 1
ATOM 8019 C CA . GLN B 1 490 ? 21.859 -27.422 -34.125 1 93.56 490 GLN B CA 1
ATOM 8020 C C . GLN B 1 490 ? 22.188 -26.469 -33 1 93.56 490 GLN B C 1
ATOM 8022 O O . GLN B 1 490 ? 23.328 -26.016 -32.844 1 93.56 490 GLN B O 1
ATOM 8027 N N . ASN B 1 491 ? 21.219 -26.234 -32.188 1 89.81 491 ASN B N 1
ATOM 8028 C CA . ASN B 1 491 ? 21.422 -25.312 -31.062 1 89.81 491 ASN B CA 1
ATOM 8029 C C . ASN B 1 491 ? 22.062 -26.016 -29.875 1 89.81 491 ASN B C 1
ATOM 8031 O O . ASN B 1 491 ? 22.484 -25.359 -28.922 1 89.81 491 ASN B O 1
ATOM 8035 N N . ILE B 1 492 ? 22.125 -27.328 -29.938 1 89.88 492 ILE B N 1
ATOM 8036 C CA . ILE B 1 492 ? 22.844 -28.062 -28.906 1 89.88 492 ILE B CA 1
ATOM 8037 C C . ILE B 1 492 ? 24.359 -27.859 -29.094 1 89.88 492 ILE B C 1
ATOM 8039 O O . ILE B 1 492 ? 24.938 -28.375 -30.062 1 89.88 492 ILE B O 1
ATOM 8043 N N . THR B 1 493 ? 24.984 -27.188 -28.203 1 84.56 493 THR B N 1
ATOM 8044 C CA . THR B 1 493 ? 26.375 -26.75 -28.391 1 84.56 493 THR B CA 1
ATOM 8045 C C . THR B 1 493 ? 27.328 -27.891 -28.062 1 84.56 493 THR B C 1
ATOM 8047 O O . THR B 1 493 ? 28.438 -27.953 -28.625 1 84.56 493 THR B O 1
ATOM 8050 N N . ASP B 1 494 ? 26.969 -28.781 -27.156 1 87.31 494 ASP B N 1
ATOM 8051 C CA . ASP B 1 494 ? 27.797 -29.938 -26.859 1 87.31 494 ASP B CA 1
ATOM 8052 C C . ASP B 1 494 ? 27.719 -30.969 -27.969 1 87.31 494 ASP B C 1
ATOM 8054 O O . ASP B 1 494 ? 26.656 -31.547 -28.234 1 87.31 494 ASP B O 1
ATOM 8058 N N . GLU B 1 495 ? 28.859 -31.266 -28.531 1 91.56 495 GLU B N 1
ATOM 8059 C CA . GLU B 1 495 ? 28.891 -32.125 -29.703 1 91.56 495 GLU B CA 1
ATOM 8060 C C . GLU B 1 495 ? 28.453 -33.531 -29.344 1 91.56 495 GLU B C 1
ATOM 8062 O O . GLU B 1 495 ? 27.734 -34.188 -30.125 1 91.56 495 GLU B O 1
ATOM 8067 N N . LYS B 1 496 ? 28.938 -34.031 -28.25 1 92.94 496 LYS B N 1
ATOM 8068 C CA . LYS B 1 496 ? 28.562 -35.375 -27.828 1 92.94 496 LYS B CA 1
ATOM 8069 C C . LYS B 1 496 ? 27.062 -35.469 -27.609 1 92.94 496 LYS B C 1
ATOM 8071 O O . LYS B 1 496 ? 26.422 -36.469 -28.031 1 92.94 496 LYS B O 1
ATOM 8076 N N . ARG B 1 497 ? 26.484 -34.531 -27.031 1 92.19 497 ARG B N 1
ATOM 8077 C CA . ARG B 1 497 ? 25.062 -34.531 -26.766 1 92.19 497 ARG B CA 1
ATOM 8078 C C . ARG B 1 497 ? 24.25 -34.375 -28.047 1 92.19 497 ARG B C 1
ATOM 8080 O O . ARG B 1 497 ? 23.188 -34.969 -28.188 1 92.19 497 ARG B O 1
ATOM 8087 N N . ARG B 1 498 ? 24.75 -33.531 -28.938 1 94.75 498 ARG B N 1
ATOM 8088 C CA . ARG B 1 498 ? 24.078 -33.344 -30.219 1 94.75 498 ARG B CA 1
ATOM 8089 C C . ARG B 1 498 ? 24 -34.656 -30.984 1 94.75 498 ARG B C 1
ATOM 8091 O O . ARG B 1 498 ? 22.953 -35.031 -31.516 1 94.75 498 ARG B O 1
ATOM 8098 N N . LYS B 1 499 ? 25.141 -35.406 -30.969 1 96.31 499 LYS B N 1
ATOM 8099 C CA . LYS B 1 499 ? 25.172 -36.688 -31.672 1 96.31 499 LYS B CA 1
ATOM 8100 C C . LYS B 1 499 ? 24.25 -37.719 -31.016 1 96.31 499 LYS B C 1
ATOM 8102 O O . LYS B 1 499 ? 23.547 -38.469 -31.703 1 96.31 499 LYS B O 1
ATOM 8107 N N . ALA B 1 500 ? 24.328 -37.719 -29.766 1 96.19 500 ALA B N 1
ATOM 8108 C CA . ALA B 1 500 ? 23.453 -38.625 -29.016 1 96.19 500 ALA B CA 1
ATOM 8109 C C . ALA B 1 500 ? 21.984 -38.312 -29.281 1 96.19 500 ALA B C 1
ATOM 8111 O O . ALA B 1 500 ? 21.141 -39.219 -29.344 1 96.19 500 ALA B O 1
ATOM 8112 N N . THR B 1 501 ? 21.656 -37.031 -29.375 1 96.56 501 THR B N 1
ATOM 8113 C CA . THR B 1 501 ? 20.297 -36.594 -29.656 1 96.56 501 THR B CA 1
ATOM 8114 C C . THR B 1 501 ? 19.844 -37.062 -31.031 1 96.56 501 THR B C 1
ATOM 8116 O O . THR B 1 501 ? 18.75 -37.562 -31.188 1 96.56 501 THR B O 1
ATOM 8119 N N . LEU B 1 502 ? 20.75 -36.906 -31.984 1 97.38 502 LEU B N 1
ATOM 8120 C CA . LEU B 1 502 ? 20.438 -37.344 -33.344 1 97.38 502 LEU B CA 1
ATOM 8121 C C . LEU B 1 502 ? 20.203 -38.844 -33.406 1 97.38 502 LEU B C 1
ATOM 8123 O O . LEU B 1 502 ? 19.297 -39.312 -34.094 1 97.38 502 LEU B O 1
ATOM 8127 N N . ARG B 1 503 ? 21 -39.531 -32.688 1 97.62 503 ARG B N 1
ATOM 8128 C CA . ARG B 1 503 ? 20.859 -41 -32.656 1 97.62 503 ARG B CA 1
ATOM 8129 C C . ARG B 1 503 ? 19.5 -41.375 -32.062 1 97.62 503 ARG B C 1
ATOM 8131 O O . ARG B 1 503 ? 18.828 -42.281 -32.562 1 97.62 503 ARG B O 1
ATOM 8138 N N . ARG B 1 504 ? 19.109 -40.75 -31.031 1 97.19 504 ARG B N 1
ATOM 8139 C CA . ARG B 1 504 ? 17.844 -41.094 -30.391 1 97.19 504 ARG B CA 1
ATOM 8140 C C . ARG B 1 504 ? 16.656 -40.656 -31.25 1 97.19 504 ARG B C 1
ATOM 8142 O O . ARG B 1 504 ? 15.633 -41.344 -31.266 1 97.19 504 ARG B O 1
ATOM 8149 N N . LEU B 1 505 ? 16.797 -39.531 -31.938 1 97.69 505 LEU B N 1
ATOM 8150 C CA . LEU B 1 505 ? 15.758 -39.125 -32.875 1 97.69 505 LEU B CA 1
ATOM 8151 C C . LEU B 1 505 ? 15.57 -40.156 -33.969 1 97.69 505 LEU B C 1
ATOM 8153 O O . LEU B 1 505 ? 14.445 -40.406 -34.375 1 97.69 505 LEU B O 1
ATOM 8157 N N . ASP B 1 506 ? 16.672 -40.719 -34.375 1 97.5 506 ASP B N 1
ATOM 8158 C CA . ASP B 1 506 ? 16.609 -41.781 -35.375 1 97.5 506 ASP B CA 1
ATOM 8159 C C . ASP B 1 506 ? 15.914 -43.031 -34.844 1 97.5 506 ASP B C 1
ATOM 8161 O O . ASP B 1 506 ? 15.148 -43.656 -35.562 1 97.5 506 ASP B O 1
ATOM 8165 N N . LEU B 1 507 ? 16.25 -43.312 -33.656 1 97.44 507 LEU B N 1
ATOM 8166 C CA . LEU B 1 507 ? 15.594 -44.469 -33.031 1 97.44 507 LEU B CA 1
ATOM 8167 C C . LEU B 1 507 ? 14.086 -44.25 -32.938 1 97.44 507 LEU B C 1
ATOM 8169 O O . LEU B 1 507 ? 13.305 -45.156 -33.125 1 97.44 507 LEU B O 1
ATOM 8173 N N . ILE B 1 508 ? 13.695 -43.031 -32.656 1 96.62 508 ILE B N 1
ATOM 8174 C CA . ILE B 1 508 ? 12.273 -42.719 -32.531 1 96.62 508 ILE B CA 1
ATOM 8175 C C . ILE B 1 508 ? 11.617 -42.812 -33.906 1 96.62 508 ILE B C 1
ATOM 8177 O O . ILE B 1 508 ? 10.508 -43.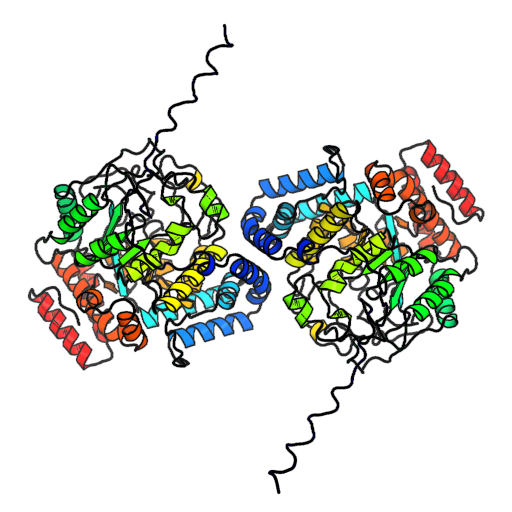344 -34.031 1 96.62 508 ILE B O 1
ATOM 8181 N N . LYS B 1 509 ? 12.273 -42.375 -34.938 1 96.19 509 LYS B N 1
ATOM 8182 C CA . LYS B 1 509 ? 11.773 -42.469 -36.312 1 96.19 509 LYS B CA 1
ATOM 8183 C C . LYS B 1 509 ? 11.586 -43.938 -36.719 1 96.19 509 LYS B C 1
ATOM 8185 O O . LYS B 1 509 ? 10.703 -44.25 -37.5 1 96.19 509 LYS B O 1
ATOM 8190 N N . ASN B 1 510 ? 12.414 -44.75 -36.031 1 96 510 ASN B N 1
ATOM 8191 C CA . ASN B 1 510 ? 12.375 -46.188 -36.344 1 96 510 ASN B CA 1
ATOM 8192 C C . ASN B 1 510 ? 11.5 -46.969 -35.375 1 96 510 ASN B C 1
ATOM 8194 O O . ASN B 1 510 ? 11.594 -48.188 -35.281 1 96 510 ASN B O 1
ATOM 8198 N N . GLY B 1 511 ? 10.797 -46.281 -34.5 1 94 511 GLY B N 1
ATOM 8199 C CA . GLY B 1 511 ? 9.727 -46.969 -33.812 1 94 511 GLY B CA 1
ATOM 8200 C C . GLY B 1 511 ? 9.93 -46.969 -32.312 1 94 511 GLY B C 1
ATOM 8201 O O . GLY B 1 511 ? 8.992 -47.25 -31.547 1 94 511 GLY B O 1
ATOM 8202 N N . LYS B 1 512 ? 11.203 -46.688 -31.891 1 95.44 512 LYS B N 1
ATOM 8203 C CA . LYS B 1 512 ? 11.422 -46.656 -30.438 1 95.44 512 LYS B CA 1
ATOM 8204 C C . LYS B 1 512 ? 10.703 -45.469 -29.797 1 95.44 512 LYS B C 1
ATOM 8206 O O . LYS B 1 512 ? 10.547 -44.406 -30.438 1 95.44 512 LYS B O 1
ATOM 8211 N N . ARG B 1 513 ? 10.188 -45.656 -28.641 1 95.19 513 ARG B N 1
ATOM 8212 C CA . ARG B 1 513 ? 9.469 -44.594 -27.922 1 95.19 513 ARG B CA 1
ATOM 8213 C C . ARG B 1 513 ? 9.992 -44.469 -26.5 1 95.19 513 ARG B C 1
ATOM 8215 O O . ARG B 1 513 ? 10.711 -45.312 -26 1 95.19 513 ARG B O 1
ATOM 8222 N N . ASP B 1 514 ? 9.664 -43.312 -25.859 1 93.69 514 ASP B N 1
ATOM 8223 C CA . ASP B 1 514 ? 9.938 -43.031 -24.453 1 93.69 514 ASP B CA 1
ATOM 8224 C C . ASP B 1 514 ? 11.445 -43 -24.188 1 93.69 514 ASP B C 1
ATOM 8226 O O . ASP B 1 514 ? 11.938 -43.656 -23.281 1 93.69 514 ASP B O 1
ATOM 8230 N N . LEU B 1 515 ? 12.125 -42.281 -25.047 1 94.12 515 LEU B N 1
ATOM 8231 C CA . LEU B 1 515 ? 13.555 -42.031 -24.859 1 94.12 515 LEU B CA 1
ATOM 8232 C C . LEU B 1 515 ? 13.812 -40.719 -24.172 1 94.12 515 LEU B C 1
ATOM 8234 O O . LEU B 1 515 ? 13.086 -39.75 -24.391 1 94.12 515 LEU B O 1
ATOM 8238 N N . TYR B 1 516 ? 14.75 -40.656 -23.25 1 93.06 516 TYR B N 1
ATOM 8239 C CA . TYR B 1 516 ? 15.141 -39.438 -22.547 1 93.06 516 TYR B CA 1
ATOM 8240 C C . TYR B 1 516 ? 16.562 -39.531 -22.031 1 93.06 516 TYR B C 1
ATOM 8242 O O . TYR B 1 516 ? 17.141 -40.625 -21.969 1 93.06 516 TYR B O 1
ATOM 8250 N N . PHE B 1 517 ? 17.188 -38.406 -21.828 1 91 517 PHE B N 1
ATOM 8251 C CA . PHE B 1 517 ? 18.484 -38.344 -21.141 1 91 517 PHE B CA 1
ATOM 8252 C C . PHE B 1 517 ? 18.281 -38.25 -19.641 1 91 517 PHE B C 1
ATOM 8254 O O . PHE B 1 517 ? 17.297 -37.688 -19.172 1 91 517 PHE B O 1
#